Protein 7ZZI (pdb70)

InterPro domains:
  IPR001312 Hexokinase [PS51748] (27-481)
  IPR001312 Hexokinase [PTHR19443] (28-483)
  IPR019807 Hexokinase, binding site [PS00378] (178-203)
  IPR022672 Hexokinase, N-terminal [PF00349] (33-251)
  IPR022673 Hexokinase, C-terminal [PF03727] (262-482)
  IPR043129 ATPase, nucleotide binding domain [SSF53067] (27-253)
  IPR043129 ATPase, nucleotide binding domain [SSF53067] (260-483)

Radius of gyration: 32.92 Å; Cα contacts (8 Å, |Δi|>4): 1970; chains: 2; bounding box: 111×79×68 Å

Solvent-accessible surface area: 38356 Å² total; per-residue (Å²): 181,56,79,136,62,16,27,168,32,6,81,74,10,14,82,30,2,159,30,58,129,64,66,9,74,100,11,10,81,46,0,9,139,8,0,59,78,2,0,67,10,17,104,157,29,59,100,104,62,63,74,180,75,2,2,3,12,2,16,22,9,26,10,49,84,45,5,87,2,126,5,156,27,75,40,8,0,1,5,0,29,2,52,73,0,63,0,2,45,1,42,8,74,16,111,24,142,35,161,106,61,52,45,74,54,30,0,66,153,52,77,67,214,64,65,135,128,5,16,24,17,101,87,0,30,0,31,84,0,0,52,36,0,1,83,52,1,78,112,3,0,40,87,80,110,34,28,113,72,195,130,90,40,53,0,0,0,0,2,5,3,1,12,41,18,88,34,31,85,26,2,51,1,53,17,1,7,27,40,3,50,1,0,91,48,39,149,22,47,0,44,54,84,44,0,6,102,10,0,24,45,0,1,112,116,32,89,10,21,13,124,4,32,0,5,6,16,12,0,0,0,0,0,2,2,9,3,0,75,80,35,235,86,66,29,39,6,39,0,0,2,18,2,4,46,6,2,15,0,0,0,20,0,24,50,52,162,102,12,129,12,63,0,56,0,0,7,0,8,2,1,11,0,70,78,115,23,50,48,0,2,11,11,52,15,16,23,42,82,29,42,7,111,78,77,6,48,0,5,5,2,0,0,16,50,36,0,1,18,0,0,9,49,0,0,10,51,0,9,22,37,56,6,28,165,100,0,36,99,67,105,30,1,80,14,132,17,0,20,54,0,8,58,16,135,32,203,107,72,75,60,0,62,116,26,0,114,84,16,0,95,24,118,6,67,101,56,20,7,76,1,0,47,78,0,0,57,18,0,0,28,1,0,0,2,2,3,0,0,1,1,2,0,0,1,102,6,0,27,92,77,67,99,54,147,2,8,0,0,1,11,14,53,10,5,61,152,5,76,21,0,26,94,53,0,54,72,46,6,134,90,26,19,62,109,92,26,148,31,13,65,31,59,86,11,78,19,0,13,2,34,0,0,0,0,4,4,2,7,76,65,112,139,208,114,49,62,142,86,18,35,170,30,7,63,70,10,10,87,27,1,136,20,57,122,69,66,5,77,100,12,12,86,50,0,9,140,1,0,77,55,2,1,93,14,23,102,151,26,50,137,102,72,52,68,167,53,1,2,2,15,2,22,21,11,25,5,48,81,68,4,92,5,123,2,162,24,70,34,11,0,0,0,2,4,4,53,18,3,19,0,1,39,1,33,7,78,22,111,18,148,30,148,98,41,50,36,50,101,22,77,131,36,88,29,18,57,90,117,155,14,30,45,7,8,101,110,4,31,1,46,92,6,2,52,49,4,0,72,55,1,73,110,1,1,29,119,85,94,27,52,107,45,209,90,111,32,51,1,0,0,0,2,1,3,2,12,58,23,91,39,42,80,30,2,51,2,63,21,2,6,21,12,6,29,1,0,86,53,37,150,29,47,0,47,54,84,34,0,7,127,13,0,27,40,0,2,114,125,33,86,12,18,11,129,6,27,0,5,9,15,15,0,2,0,0,0,2,1,8,13,0,66,73,33,236,47,66,38,60,11,35,0,0,1,11,3,0,20,6,2,14,0,0,0,39,0,31,38,48,164,105,21,121,11,69,0,46,0,0,8,0,9,2,0,15,0,70,68,113,24,46,39,0,3,11,11,43,20,7,23,41,61,16,58,10,122,80,87,5,53,0,6,6,2,0,0,14,32,5,0,2,8,1,0,8,46,0,0,8,54,0,12,31,37,58,6,25,144,64,0,41,103,50,44,29,1,55,18,122,18,0,19,54,0,11,58,10,140,35,176,102,62,76,64,0,43,123,26,0,109,94,17,0,90,22,127,7,70,87,64,27,5,93,1,0,49,55,0,0,62,12,0,0,30,0,0,0,0,0,3,0,0,2,0,2,0,0,1,101,11,0,34,96,67,55,153,67,146,4,7,0,0,1,6,8,32,5,6,59,142,4,74,56,0,33,138,84,0,61,46,31,9,129,86,23,16,49,100,102,17,149,43,17,89,19,59,89,10,74,23,0,6,0,28,0,0,0,0,3,1,2,10,55,50,112,77,67,156,219

Foldseek 3Di:
DDDPLLVVLLVVLLVLLDDDPVNLLVLLVVLLVLVVLLLQVCLVPVQDQDPVSHLWPFAFLLAADFAPLQQFAKAWEWFCAAQKTKTKIWGRHRGLDIDIDIDIGGFQPPPDPPQPTGLLHLPNALLVVLLVSLVVVQVVCVVVVNWPDQAAGEYFYADAADWHAPHQLWTAGADDDLQGNHNNNHPHDRHGDTVQVSNQVSCVVVVTRYHYPGYGHLQVLLQRSCQNNADVPRFHAFKGWEAASFTWIKGFAPCQVVSPHSHRITGGLCLFPDPPPSDDPVLQVQLVPGPNRSGSSNRCQAHQVHLQQSLLVSLCSSVPPVFAPQSPPGPLGGSLLLLCLQPPDDDVSVSNQCSCCNRGVDNDDPNSSVSSNSSSCSRNLSNLLSVLSSVVSSVVSRVVPPDAAHEHEYEYCQQPVHVSSVVSNLVNNCVSCDPCSRRYHYDYRYCSSRNSSRSVVSVVVVD/DDADVVLVVLLCVVLVLLDQDLVNLLVLLVVLLVLVVLLLQVCLVPVQDADVVSHLWSFAFLLAADQDPLQFFAKAWEWFPALQATKTKIWTRDGHLDIDIDMDGDGLRRFDLDDPSCQQLDLPAALLVNLLVRLVVVLVVCVVVVNWVDAAAGEYFYADAADWHPPHFLWTAHADDDLNGNGNNNHPHGRHGDTVQVSNVVSCVVVVGRYHYPGYGHLQVLLQSSCQNNPDPPAAHAFKGWEAASWTWMKGFQPCCVVSPHSHRIITGPCLFPDPPDSDDVLLQVVLVPHPNRNGSSNRCQAHQSHLQQSLLVSLCSSCPPVFAPQSPPGSLGGSVLLLCLQPAPDDLRVSNQVSCCSRGVDRDDSNSSVSSNSSSCSRNLSNLLSVLSNVLSSVVSVCVPDPAAHEYEYEYCQQPVHVSSVVSNLVSNCVSCPPVSVRYDYDYRYPSSTVSSRSSVSVDVVDDPD

B-factor: mean 89.78, std 17.59, range [47.98, 149.28]

Sequence (930 aa):
PINEELSWRINKFVNQLRISYSTLEEFVDNFVYELKKGLEAHRKHPNLWIPHECSFKMLDSCIANIPTGQEKGTYYAIDFGGTNFRAVRASLDGKGKIKRDQETYSLKFTGSYSHEKGLLDKHATASQLFDHFAERIKYIMGEFNDLDNKEVKSVGFTFSFPCTSPSINCSILIDWTKGFETGRATNDPVEGRDVCKLMNDAFVRAAIPAKVCCVLNDAVGTLMSCAYQKGRGTPPCYIGIILGTGSNGCYYEPEWKKYKYAGKIINIEFGNFDKDLPTSPIDLVMDWYSANRSRQLFEKMISGAYLGEIVRRFMVNVLQSACSKKMWISDSFNSESGSVVLNDTSKNFEDSRKVAKAAWDMDFTDEQIYVLRKICEAVYNRSAALAAGTIAAIAKRIKIIEHSKFTCGVDGSLFVKNAWYCKRLQEHLKVILADKAENLIIIPADDGSGKGAAITAAVIALNIPINEELSWRINKFVNQLRISYSTLEEFVDNFVYELKKGLEAHRKHPNLWIPHECSFKMLDSCIANIPTGQEKGTYYAIDFGGTNFRAVRASLDGKGKIKRDQETYSLKFTGSYSHEKGLLDKHATASQLFDHFAERIKYIMGEFNDLDNKEVKSVGFTFSFPCTSPSINCSILIDWTKGFETGRATNDPVEGRDVCKLMNDAFVRAAIPAKVCCVLNDAVGTLMSCAYQKGRGTPPCYIGIILGTGSNGCYYEPEWKKYKYAGKIINIEFGNFDKDLPTSPIDLVMDWYSANRSRQLFEKMISGAYLGEIVRRFMVNVLQSACSKKMWISDSFNSESGSVVLNDTSKNFEDSRKVAKAAWDMDFTDEQIYVLRKICEAVYNRSAALAAGTIAAIAKRIKIIEHSKFTCGVDGSLFVKNAWYCKRLQEHLKVILADKAENLIIIPADDGSGKGAAITAAVIALNADI

Structure (mmCIF, N/CA/C/O backbone):
data_7ZZI
#
_entry.id   7ZZI
#
_cell.length_a   125.240
_cell.length_b   125.240
_cell.length_c   120.930
_cell.angle_alpha   90.000
_cell.angle_beta   90.000
_cell.angle_gamma   120.000
#
_symmetry.space_group_name_H-M   'P 31 2 1'
#
loop_
_entity.id
_entity.type
_entity.pdbx_description
1 polymer Phosphotransferase
2 non-polymer alpha-D-glucopyranose
3 non-polymer 'CITRIC ACID'
4 non-polymer 1,2-ETHANEDIOL
5 non-polymer 'TRIETHYLENE GLYCOL'
6 water water
#
loop_
_atom_site.group_PDB
_atom_site.id
_atom_site.type_symbol
_atom_site.label_atom_id
_atom_site.label_alt_id
_atom_site.label_comp_id
_atom_site.label_asym_id
_atom_site.label_entity_id
_atom_site.label_seq_id
_atom_site.pdbx_PDB_ins_code
_atom_site.Cartn_x
_atom_site.Cartn_y
_atom_site.Cartn_z
_atom_site.occupancy
_atom_site.B_iso_or_equiv
_atom_site.auth_seq_id
_atom_site.auth_comp_id
_atom_site.auth_asym_id
_atom_site.auth_atom_id
_atom_site.pdbx_PDB_model_num
ATOM 1 N N . PRO A 1 24 ? 74.57732 -11.23514 -8.83574 1.000 116.90271 24 PRO A N 1
ATOM 2 C CA . PRO A 1 24 ? 75.98361 -10.85075 -8.64641 1.000 126.27301 24 PRO A CA 1
ATOM 3 C C . PRO A 1 24 ? 76.14153 -9.32722 -8.54780 1.000 124.93767 24 PRO A C 1
ATOM 4 O O . PRO A 1 24 ? 75.65256 -8.58734 -9.41181 1.000 120.54567 24 PRO A O 1
ATOM 8 N N . ILE A 1 25 ? 76.85149 -8.88990 -7.49866 1.000 122.74141 25 ILE A N 1
ATOM 9 C CA . ILE A 1 25 ? 76.69475 -7.55244 -6.93462 1.000 115.03488 25 ILE A CA 1
ATOM 10 C C . ILE A 1 25 ? 78.02381 -6.86825 -6.62870 1.000 109.80744 25 ILE A C 1
ATOM 11 O O . ILE A 1 25 ? 79.03017 -7.51619 -6.32659 1.000 107.79389 25 ILE A O 1
ATOM 16 N N . ASN A 1 26 ? 78.00379 -5.53525 -6.71326 1.000 109.77444 26 ASN A N 1
ATOM 17 C CA . ASN A 1 26 ? 79.14939 -4.69854 -6.37136 1.000 112.85899 26 ASN A CA 1
ATOM 18 C C . ASN A 1 26 ? 79.69733 -5.05495 -4.99524 1.000 111.89569 26 ASN A C 1
ATOM 19 O O . ASN A 1 26 ? 78.94432 -5.37101 -4.06848 1.000 108.16479 26 ASN A O 1
ATOM 24 N N . GLU A 1 27 ? 81.03000 -5.00248 -4.87591 1.000 106.29633 27 GLU A N 1
ATOM 25 C CA . GLU A 1 27 ? 81.67794 -5.40106 -3.63141 1.000 112.13651 27 GLU A CA 1
ATOM 26 C C . GLU A 1 27 ? 81.43490 -4.41262 -2.48792 1.000 116.27265 27 GLU A C 1
ATOM 27 O O . GLU A 1 27 ? 81.27231 -4.83377 -1.33392 1.000 113.32072 27 GLU A O 1
ATOM 33 N N . GLU A 1 28 ? 81.42966 -3.10226 -2.76568 1.000 116.24285 28 GLU A N 1
ATOM 34 C CA . GLU A 1 28 ? 81.15022 -2.13868 -1.70082 1.000 109.78930 28 GLU A CA 1
ATOM 35 C C . GLU A 1 28 ? 79.74508 -2.32766 -1.14571 1.000 107.57340 28 GLU A C 1
ATOM 36 O O . GLU A 1 28 ? 79.50176 -2.08003 0.04008 1.000 102.69967 28 GLU A O 1
ATOM 42 N N . LEU A 1 29 ? 78.81028 -2.76890 -1.98402 1.000 108.79932 29 LEU A N 1
ATOM 43 C CA . LEU A 1 29 ? 77.48270 -3.11642 -1.49252 1.000 108.04682 29 LEU A CA 1
ATOM 44 C C . LEU A 1 29 ? 77.52337 -4.34409 -0.58907 1.000 106.12404 29 LEU A C 1
ATOM 45 O O . LEU A 1 29 ? 76.94183 -4.34356 0.50073 1.000 105.36485 29 LEU A O 1
ATOM 50 N N . SER A 1 30 ? 78.22084 -5.39734 -1.01894 1.000 108.39709 30 SER A N 1
ATOM 51 C CA . SER A 1 30 ? 78.21061 -6.64528 -0.26397 1.000 101.60870 30 SER A CA 1
ATOM 52 C C . SER A 1 30 ? 78.79548 -6.45551 1.12164 1.000 99.80033 30 SER A C 1
ATOM 53 O O . SER A 1 30 ? 78.33492 -7.07463 2.08606 1.000 100.51187 30 SER A O 1
ATOM 56 N N . TRP A 1 31 ? 79.80817 -5.59779 1.23920 1.000 103.09204 31 TRP A N 1
ATOM 57 C CA . TRP A 1 31 ? 80.39873 -5.31706 2.54272 1.000 103.18560 31 TRP A CA 1
ATOM 58 C C . TRP A 1 31 ? 79.35934 -4.69753 3.47068 1.000 101.33421 31 TRP A C 1
ATOM 59 O O . TRP A 1 31 ? 79.32053 -4.99251 4.67325 1.000 98.25250 31 TRP A O 1
ATOM 70 N N . ARG A 1 32 ? 78.51948 -3.82070 2.92813 1.000 95.56175 32 ARG A N 1
ATOM 71 C CA . ARG A 1 32 ? 77.41730 -3.28520 3.70444 1.000 89.89551 32 ARG A CA 1
ATOM 72 C C . ARG A 1 32 ? 76.43762 -4.39058 4.07683 1.000 96.02858 32 ARG A C 1
ATOM 73 O O . ARG A 1 32 ? 75.99462 -4.47313 5.23097 1.000 94.31425 32 ARG A O 1
ATOM 81 N N . ILE A 1 33 ? 76.11039 -5.27342 3.12426 1.000 99.62792 33 ILE A N 1
ATOM 82 C CA . ILE A 1 33 ? 75.15737 -6.34737 3.41088 1.000 95.32480 33 ILE A CA 1
ATOM 83 C C . ILE A 1 33 ? 75.67200 -7.21183 4.54834 1.000 91.29251 33 ILE A C 1
ATOM 84 O O . ILE A 1 33 ? 74.95635 -7.47609 5.51869 1.000 94.88996 33 ILE A O 1
ATOM 89 N N . ASN A 1 34 ? 76.94357 -7.60284 4.48031 1.000 87.12899 34 ASN A N 1
ATOM 90 C CA . ASN A 1 34 ? 77.50985 -8.46824 5.51044 1.000 91.42443 34 ASN A CA 1
ATOM 91 C C . ASN A 1 34 ? 77.50492 -7.77834 6.86606 1.000 93.43442 34 ASN A C 1
ATOM 92 O O . ASN A 1 34 ? 77.19152 -8.40071 7.88700 1.000 83.85782 34 ASN A O 1
ATOM 97 N N . LYS A 1 35 ? 77.82908 -6.48117 6.88895 1.000 91.01403 35 LYS A N 1
ATOM 98 C CA . LYS A 1 35 ? 77.88071 -5.74883 8.14819 1.000 84.32345 35 LYS A CA 1
ATOM 99 C C . LYS A 1 35 ? 76.51568 -5.66912 8.81657 1.000 88.34898 35 LYS A C 1
ATOM 100 O O . LYS A 1 35 ? 76.39438 -5.93048 10.02324 1.000 88.31284 35 LYS A O 1
ATOM 106 N N . PHE A 1 36 ? 75.47710 -5.26783 8.06043 1.000 85.95564 36 PHE A N 1
ATOM 107 C CA . PHE A 1 36 ? 74.18546 -5.00302 8.69629 1.000 80.06520 36 PHE A CA 1
ATOM 108 C C . PHE A 1 36 ? 73.40292 -6.27181 9.01706 1.000 81.49903 36 PHE A C 1
ATOM 109 O O . PHE A 1 36 ? 72.74748 -6.33628 10.06518 1.000 79.51262 36 PHE A O 1
ATOM 117 N N . VAL A 1 37 ? 73.46559 -7.29680 8.16444 1.000 79.17495 37 VAL A N 1
ATOM 118 C CA . VAL A 1 37 ? 72.84215 -8.55881 8.55143 1.000 81.15536 37 VAL A CA 1
ATOM 119 C C . VAL A 1 37 ? 73.47301 -9.06408 9.84334 1.000 81.68129 37 VAL A C 1
ATOM 120 O O . VAL A 1 37 ? 72.78804 -9.60981 10.71559 1.000 82.00133 37 VAL A O 1
ATOM 124 N N . ASN A 1 38 ? 74.77787 -8.84773 10.01302 1.000 80.14417 38 ASN A N 1
ATOM 125 C CA . ASN A 1 38 ? 75.42432 -9.34328 11.21866 1.000 82.76950 38 ASN A CA 1
ATOM 126 C C . ASN A 1 38 ? 74.87625 -8.70093 12.48030 1.000 80.14055 38 ASN A C 1
ATOM 127 O O . ASN A 1 38 ? 74.98704 -9.29933 13.55300 1.000 81.99040 38 ASN A O 1
ATOM 132 N N . GLN A 1 39 ? 74.30494 -7.50093 12.39416 1.000 71.04475 39 GLN A N 1
ATOM 133 C CA . GLN A 1 39 ? 73.65935 -6.96794 13.57968 1.000 68.39785 39 GLN A CA 1
ATOM 134 C C . GLN A 1 39 ? 72.38587 -7.73089 13.89955 1.000 71.01982 39 GLN A C 1
ATOM 135 O O . GLN A 1 39 ? 71.86667 -7.61231 15.01403 1.000 77.36365 39 GLN A O 1
ATOM 141 N N . LEU A 1 40 ? 71.87267 -8.51484 12.95074 1.000 70.84090 40 LEU A N 1
ATOM 142 C CA . LEU A 1 40 ? 70.60739 -9.20862 13.11518 1.000 59.35520 40 LEU A CA 1
ATOM 143 C C . LEU A 1 40 ? 70.74223 -10.71444 13.31532 1.000 70.07645 40 LEU A C 1
ATOM 144 O O . LEU A 1 40 ? 69.71759 -11.38336 13.49163 1.000 75.68816 40 LEU A O 1
ATOM 149 N N . ARG A 1 41 ? 71.96196 -11.26511 13.33229 1.000 74.55887 41 ARG A N 1
ATOM 150 C CA . ARG A 1 41 ? 72.14851 -12.70001 13.54852 1.000 75.74864 41 ARG A CA 1
ATOM 151 C C . ARG A 1 41 ? 71.87004 -13.08666 14.99791 1.000 72.43490 41 ARG A C 1
ATOM 152 O O . ARG A 1 41 ? 72.10538 -12.31433 15.92301 1.000 83.19038 41 ARG A O 1
ATOM 160 N N . ILE A 1 42 ? 71.33988 -14.29009 15.18892 1.000 74.02888 42 ILE A N 1
ATOM 161 C CA . ILE A 1 42 ? 71.08964 -14.86076 16.51227 1.000 74.17066 42 ILE A CA 1
ATOM 162 C C . ILE A 1 42 ? 71.66529 -16.27165 16.52160 1.000 75.30676 42 ILE A C 1
ATOM 163 O O . ILE A 1 42 ? 71.08997 -17.18923 15.91988 1.000 76.38155 42 ILE A O 1
ATOM 168 N N . SER A 1 43 ? 72.81057 -16.44733 17.17191 1.000 77.46482 43 SER A N 1
ATOM 169 C CA . SER A 1 43 ? 73.40678 -17.76796 17.27396 1.000 76.92051 43 SER A CA 1
ATOM 170 C C . SER A 1 43 ? 72.60327 -18.63306 18.23528 1.000 86.34428 43 SER A C 1
ATOM 171 O O . SER A 1 43 ? 71.83745 -18.14044 19.07393 1.000 84.07990 43 SER A O 1
ATOM 174 N N . TYR A 1 44 ? 72.73906 -19.94676 18.06255 1.000 88.07668 44 TYR A N 1
ATOM 175 C CA . TYR A 1 44 ? 72.02389 -20.87910 18.92811 1.000 91.88247 44 TYR A CA 1
ATOM 176 C C . TYR A 1 44 ? 72.43170 -20.73206 20.39613 1.000 93.65891 44 TYR A C 1
ATOM 177 O O . TYR A 1 44 ? 71.59649 -20.89112 21.29529 1.000 94.69517 44 TYR A O 1
ATOM 186 N N . SER A 1 45 ? 73.69858 -20.41736 20.67102 1.000 90.06575 45 SER A N 1
ATOM 187 C CA . SER A 1 45 ? 74.09112 -20.25779 22.06788 1.000 88.51012 45 SER A CA 1
ATOM 188 C C . SER A 1 45 ? 73.37342 -19.07190 22.70781 1.000 87.67129 45 SER A C 1
ATOM 189 O O . SER A 1 45 ? 72.79824 -19.20861 23.79111 1.000 92.53758 45 SER A O 1
ATOM 192 N N . THR A 1 46 ? 73.35962 -17.90674 22.04076 1.000 86.81189 46 THR A N 1
ATOM 193 C CA . THR A 1 46 ? 72.71906 -16.72960 22.63962 1.000 91.33417 46 THR A CA 1
ATOM 194 C C . THR A 1 46 ? 71.22092 -16.96052 22.81127 1.000 86.13606 46 THR A C 1
ATOM 195 O O . THR A 1 46 ? 70.62205 -16.50576 23.79395 1.000 84.56080 46 THR A O 1
ATOM 199 N N . LEU A 1 47 ? 70.59337 -17.62895 21.83825 1.000 81.84466 47 LEU A N 1
ATOM 200 C CA . LEU A 1 47 ? 69.17428 -17.93463 21.94361 1.000 79.19470 47 LEU A CA 1
ATOM 201 C C . LEU A 1 47 ? 68.89446 -18.81345 23.14744 1.000 84.16939 47 LEU A C 1
ATOM 202 O O . LEU A 1 47 ? 67.85881 -18.66274 23.80444 1.000 81.87580 47 LEU A O 1
ATOM 207 N N . GLU A 1 48 ? 69.82642 -19.71045 23.46973 1.000 87.19762 48 GLU A N 1
ATOM 208 C CA . GLU A 1 48 ? 69.71058 -20.51349 24.67843 1.000 87.41666 48 GLU A CA 1
ATOM 209 C C . GLU A 1 48 ? 69.75685 -19.63453 25.92545 1.000 86.40321 48 GLU A C 1
ATOM 210 O O . GLU A 1 48 ? 68.93810 -19.78751 26.84414 1.000 81.99007 48 GLU A O 1
ATOM 216 N N . GLU A 1 49 ? 70.70842 -18.69456 25.96817 1.000 81.86016 49 GLU A N 1
ATOM 217 C CA . GLU A 1 49 ? 70.78429 -17.78006 27.09850 1.000 80.38140 49 GLU A CA 1
ATOM 218 C C . GLU A 1 49 ? 69.49157 -17.01561 27.23892 1.000 80.18409 49 GLU A C 1
ATOM 219 O O . GLU A 1 49 ? 68.98204 -16.85138 28.35298 1.000 79.52393 49 GLU A O 1
ATOM 225 N N . PHE A 1 50 ? 68.90978 -16.61165 26.10432 1.000 78.57292 50 PHE A N 1
ATOM 226 C CA . PHE A 1 50 ? 67.59574 -15.97929 26.10733 1.000 77.13375 50 PHE A CA 1
ATOM 227 C C . PHE A 1 50 ? 66.56023 -16.86434 26.78222 1.000 77.63539 50 PHE A C 1
ATOM 228 O O . PHE A 1 50 ? 65.85786 -16.42440 27.70008 1.000 71.19396 50 PHE A O 1
ATOM 236 N N . VAL A 1 51 ? 66.47493 -18.13100 26.36327 1.000 78.15408 51 VAL A N 1
ATOM 237 C CA . VAL A 1 51 ? 65.50040 -19.02762 26.97219 1.000 78.49784 51 VAL A CA 1
ATOM 238 C C . VAL A 1 51 ? 65.74666 -19.11454 28.46950 1.000 79.13692 51 VAL A C 1
ATOM 239 O O . VAL A 1 51 ? 64.80764 -19.06598 29.27838 1.000 72.79627 51 VAL A O 1
ATOM 243 N N . ASP A 1 52 ? 67.02340 -19.18830 28.85816 1.000 78.26205 52 ASP A N 1
ATOM 244 C CA . ASP A 1 52 ? 67.37817 -19.21703 30.26927 1.000 77.72199 52 ASP A CA 1
ATOM 245 C C . ASP A 1 52 ? 66.96495 -17.92427 30.96228 1.000 80.82796 52 ASP A C 1
ATOM 246 O O . ASP A 1 52 ? 66.24141 -17.94980 31.96985 1.000 80.71915 52 ASP A O 1
ATOM 251 N N . ASN A 1 53 ? 67.37905 -16.77746 30.41159 1.000 70.93826 53 ASN A N 1
ATOM 252 C CA . ASN A 1 53 ? 67.00952 -15.50887 31.02572 1.000 72.03496 53 ASN A CA 1
ATOM 253 C C . ASN A 1 53 ? 65.49535 -15.36398 31.09941 1.000 77.23708 53 ASN A C 1
ATOM 254 O O . ASN A 1 53 ? 64.96030 -14.83266 32.07738 1.000 81.02155 53 ASN A O 1
ATOM 259 N N . PHE A 1 54 ? 64.78933 -15.81324 30.06413 1.000 72.96644 54 PHE A N 1
ATOM 260 C CA . PHE A 1 54 ? 63.33713 -15.73022 30.06867 1.000 69.84955 54 PHE A CA 1
ATOM 261 C C . PHE A 1 54 ? 62.75676 -16.53760 31.21799 1.000 74.02109 54 PHE A C 1
ATOM 262 O O . PHE A 1 54 ? 61.94020 -16.03538 31.99943 1.000 70.39807 54 PHE A O 1
ATOM 270 N N . VAL A 1 55 ? 63.18265 -17.79754 31.34211 1.000 77.40264 55 VAL A N 1
ATOM 271 C CA . VAL A 1 55 ? 62.62674 -18.66858 32.37205 1.000 75.96831 55 VAL A CA 1
ATOM 272 C C . VAL A 1 55 ? 62.90478 -18.10445 33.75230 1.000 72.98855 55 VAL A C 1
ATOM 273 O O . VAL A 1 55 ? 62.04238 -18.13989 34.63838 1.000 69.62030 55 VAL A O 1
ATOM 277 N N . TYR A 1 56 ? 64.11241 -17.57597 33.95209 1.000 73.53613 56 TYR A N 1
ATOM 278 C CA . TYR A 1 56 ? 64.45009 -16.94078 35.21623 1.000 72.88591 56 TYR A CA 1
ATOM 279 C C . TYR A 1 56 ? 63.50858 -15.78258 35.52086 1.000 73.47468 56 TYR A C 1
ATOM 280 O O . TYR A 1 56 ? 62.97424 -15.66328 36.62988 1.000 70.09891 56 TYR A O 1
ATOM 289 N N . GLU A 1 57 ? 63.27916 -14.93287 34.52349 1.000 77.83573 57 GLU A N 1
ATOM 290 C CA . GLU A 1 57 ? 62.40008 -13.78656 34.67054 1.000 69.47561 57 GLU A CA 1
ATOM 291 C C . GLU A 1 57 ? 60.98331 -14.21774 35.02011 1.000 68.81187 57 GLU A C 1
ATOM 292 O O . GLU A 1 57 ? 60.24249 -13.45794 35.65290 1.000 71.67004 57 GLU A O 1
ATOM 298 N N . LEU A 1 58 ? 60.58172 -15.41627 34.59408 1.000 69.55614 58 LEU A N 1
ATOM 299 C CA . LEU A 1 58 ? 59.25353 -15.93604 34.91108 1.000 69.49251 58 LEU A CA 1
ATOM 300 C C . LEU A 1 58 ? 59.06387 -16.19864 36.41225 1.000 72.33194 58 LEU A C 1
ATOM 301 O O . LEU A 1 58 ? 58.07064 -15.75142 37.00654 1.000 65.64780 58 LEU A O 1
ATOM 306 N N . LYS A 1 59 ? 60.01135 -16.91853 37.04644 1.000 71.76149 59 LYS A N 1
ATOM 307 C CA . LYS A 1 59 ? 59.91370 -17.17382 38.48452 1.000 73.64145 59 LYS A CA 1
ATOM 308 C C . LYS A 1 59 ? 59.93560 -15.86620 39.26694 1.000 75.93618 59 LYS A C 1
ATOM 309 O O . LYS A 1 59 ? 59.13129 -15.66556 40.19140 1.000 76.65920 59 LYS A O 1
ATOM 315 N N . LYS A 1 60 ? 60.82803 -14.95221 38.88845 1.000 66.94152 60 LYS A N 1
ATOM 316 C CA . LYS A 1 60 ? 60.86697 -13.65854 39.54465 1.000 68.56577 60 LYS A CA 1
ATOM 317 C C . LYS A 1 60 ? 59.52209 -12.95964 39.45276 1.000 68.89671 60 LYS A C 1
ATOM 318 O O . LYS A 1 60 ? 59.11741 -12.25771 40.38463 1.000 73.59964 60 LYS A O 1
ATOM 324 N N . GLY A 1 61 ? 58.81533 -13.13605 38.34030 1.000 70.63918 61 GLY A N 1
ATOM 325 C CA . GLY A 1 61 ? 57.47581 -12.58026 38.23124 1.000 74.35586 61 GLY A CA 1
ATOM 326 C C . GLY A 1 61 ? 56.47919 -13.23165 39.17135 1.000 73.84117 61 GLY A C 1
ATOM 327 O O . GLY A 1 61 ? 55.63155 -12.54448 39.75999 1.000 71.40977 61 GLY A O 1
ATOM 328 N N . LEU A 1 62 ? 56.54547 -14.56882 39.29360 1.000 72.03146 62 LEU A N 1
ATOM 329 C CA . LEU A 1 62 ? 55.66917 -15.30852 40.20092 1.000 70.21474 62 LEU A CA 1
ATOM 330 C C . LEU A 1 62 ? 55.90809 -14.90024 41.64613 1.000 73.88552 62 LEU A C 1
ATOM 331 O O . LEU A 1 62 ? 54.96415 -14.58068 42.37863 1.000 75.66953 62 LEU A O 1
ATOM 336 N N . GLU A 1 63 ? 57.17608 -14.87305 42.06577 1.000 72.91635 63 GLU A N 1
ATOM 337 C CA . GLU A 1 63 ? 57.49441 -14.44177 43.42084 1.000 69.56672 63 GLU A CA 1
ATOM 338 C C . GLU A 1 63 ? 57.10605 -12.98553 43.64614 1.000 70.84058 63 GLU A C 1
ATOM 339 O O . GLU A 1 63 ? 56.54086 -12.64581 44.68841 1.000 72.70464 63 GLU A O 1
ATOM 345 N N . ALA A 1 64 ? 57.36467 -12.11282 42.66556 1.000 77.13138 64 ALA A N 1
ATOM 346 C CA . ALA A 1 64 ? 56.92949 -10.72208 42.78631 1.000 68.13951 64 ALA A CA 1
ATOM 347 C C . ALA A 1 64 ? 55.42445 -10.64316 42.94610 1.000 69.07280 64 ALA A C 1
ATOM 348 O O . ALA A 1 64 ? 54.92695 -9.86235 43.75686 1.000 71.76855 64 ALA A O 1
ATOM 350 N N . HIS A 1 65 ? 54.68269 -11.46722 42.20202 1.000 72.73730 65 HIS A N 1
ATOM 351 C CA . HIS A 1 65 ? 53.22804 -11.44785 42.30758 1.000 77.03008 65 HIS A CA 1
ATOM 352 C C . HIS A 1 65 ? 52.75666 -11.91012 43.68168 1.000 78.04287 65 HIS A C 1
ATOM 353 O O . HIS A 1 65 ? 51.73825 -11.42509 44.18845 1.000 80.17972 65 HIS A O 1
ATOM 360 N N . ARG A 1 66 ? 53.45227 -12.87477 44.27820 1.000 74.10314 66 ARG A N 1
ATOM 361 C CA . ARG A 1 66 ? 53.06284 -13.36186 45.59604 1.000 75.55978 66 ARG A CA 1
ATOM 362 C C . ARG A 1 66 ? 53.13472 -12.24980 46.64845 1.000 78.88583 66 ARG A C 1
ATOM 363 O O . ARG A 1 66 ? 52.27380 -12.16783 47.53543 1.000 77.83176 66 ARG A O 1
ATOM 371 N N . LYS A 1 67 ? 54.12723 -11.35288 46.53282 1.000 75.63133 67 LYS A N 1
ATOM 372 C CA . LYS A 1 67 ? 54.32744 -10.28225 47.51110 1.000 70.84530 67 LYS A CA 1
ATOM 373 C C . LYS A 1 67 ? 53.29076 -9.16903 47.38767 1.000 77.55232 67 LYS A C 1
ATOM 374 O O . LYS A 1 67 ? 52.74365 -8.70781 48.39655 1.000 82.39913 67 LYS A O 1
ATOM 380 N N . HIS A 1 68 ? 53.00721 -8.72044 46.16589 1.000 76.61743 68 HIS A N 1
ATOM 381 C CA . HIS A 1 68 ? 52.08995 -7.60303 45.92927 1.000 76.27143 68 HIS A CA 1
ATOM 382 C C . HIS A 1 68 ? 51.23431 -7.91821 44.72187 1.000 76.70097 68 HIS A C 1
ATOM 383 O O . HIS A 1 68 ? 51.41749 -7.33090 43.65088 1.000 78.27067 68 HIS A O 1
ATOM 390 N N . PRO A 1 69 ? 50.25150 -8.81556 44.87108 1.000 78.45190 69 PRO A N 1
ATOM 391 C CA . PRO A 1 69 ? 49.48497 -9.27273 43.69854 1.000 75.66982 69 PRO A CA 1
ATOM 392 C C . PRO A 1 69 ? 48.77555 -8.16092 42.95084 1.000 75.41933 69 PRO A C 1
ATOM 393 O O . PRO A 1 69 ? 48.54946 -8.30483 41.74644 1.000 80.94840 69 PRO A O 1
ATOM 397 N N . ASN A 1 70 ? 48.41365 -7.06157 43.61620 1.000 74.19891 70 ASN A N 1
ATOM 398 C CA . ASN A 1 70 ? 47.67611 -5.96962 42.98224 1.000 77.30161 70 ASN A CA 1
ATOM 399 C C . ASN A 1 70 ? 48.56601 -4.95705 42.26122 1.000 75.13677 70 ASN A C 1
ATOM 400 O O . ASN A 1 70 ? 48.02797 -4.06052 41.60445 1.000 77.00772 70 ASN A O 1
ATOM 405 N N . LEU A 1 71 ? 49.89435 -5.01989 42.42310 1.000 74.81057 71 LEU A N 1
ATOM 406 C CA . LEU A 1 71 ? 50.81591 -4.00292 41.91400 1.000 70.49550 71 LEU A CA 1
ATOM 407 C C . LEU A 1 71 ? 51.89765 -4.62541 41.03308 1.000 71.12930 71 LEU A C 1
ATOM 408 O O . LEU A 1 71 ? 52.47177 -5.66697 41.37573 1.000 71.93770 71 LEU A O 1
ATOM 413 N N . TRP A 1 72 ? 52.21473 -3.95209 39.92336 1.000 67.88309 72 TRP A N 1
ATOM 414 C CA . TRP A 1 72 ? 53.35322 -4.30999 39.08573 1.000 68.12703 72 TRP A CA 1
ATOM 415 C C . TRP A 1 72 ? 54.52902 -3.45235 39.53007 1.000 71.64024 72 TRP A C 1
ATOM 416 O O . TRP A 1 72 ? 54.54681 -2.24430 39.29998 1.000 73.46666 72 TRP A O 1
ATOM 427 N N . ILE A 1 73 ? 55.53331 -4.07445 40.12194 1.000 75.27143 73 ILE A N 1
ATOM 428 C CA . ILE A 1 73 ? 56.72594 -3.32617 40.48441 1.000 71.35362 73 ILE A CA 1
ATOM 429 C C . ILE A 1 73 ? 57.76262 -3.64230 39.42468 1.000 66.43912 73 ILE A C 1
ATOM 430 O O . ILE A 1 73 ? 58.37433 -4.71373 39.46415 1.000 68.46096 73 ILE A O 1
ATOM 435 N N . PRO A 1 74 ? 57.95431 -2.75011 38.44803 1.000 72.38712 74 PRO A N 1
ATOM 436 C CA . PRO A 1 74 ? 58.72854 -3.12679 37.25814 1.000 69.55914 74 PRO A CA 1
ATOM 437 C C . PRO A 1 74 ? 60.19126 -3.42556 37.54571 1.000 68.46833 74 PRO A C 1
ATOM 438 O O . PRO A 1 74 ? 60.72552 -4.36268 36.92858 1.000 64.10016 74 PRO A O 1
ATOM 442 N N . HIS A 1 75 ? 60.82450 -2.73565 38.51788 1.000 67.11028 75 HIS A N 1
ATOM 443 C CA . HIS A 1 75 ? 62.21771 -3.04746 38.85564 1.000 71.93623 75 HIS A CA 1
ATOM 444 C C . HIS A 1 75 ? 62.37507 -4.47786 39.36446 1.000 75.62272 75 HIS A C 1
ATOM 445 O O . HIS A 1 75 ? 63.48183 -5.03069 39.30376 1.000 73.85130 75 HIS A O 1
ATOM 452 N N . GLU A 1 76 ? 61.29809 -5.08474 39.87190 1.000 68.82110 76 GLU A N 1
ATOM 453 C CA . GLU A 1 76 ? 61.35522 -6.47758 40.28383 1.000 63.97955 76 GLU A CA 1
ATOM 454 C C . GLU A 1 76 ? 61.15528 -7.41095 39.10927 1.000 62.89900 76 GLU A C 1
ATOM 455 O O . GLU A 1 76 ? 61.74260 -8.49085 39.08224 1.000 72.12532 76 GLU A O 1
ATOM 461 N N . CYS A 1 77 ? 60.39386 -7.00674 38.10219 1.000 69.10010 77 CYS A N 1
ATOM 462 C CA . CYS A 1 77 ? 60.19422 -7.91516 36.98138 1.000 69.68182 77 CYS A CA 1
ATOM 463 C C . CYS A 1 77 ? 59.60958 -7.19199 35.77065 1.000 66.07837 77 CYS A C 1
ATOM 464 O O . CYS A 1 77 ? 58.68245 -6.38550 35.89880 1.000 62.28445 77 CYS A O 1
ATOM 467 N N . SER A 1 78 ? 60.19331 -7.43858 34.59517 1.000 66.64499 78 SER A N 1
ATOM 468 C CA . SER A 1 78 ? 59.69039 -6.82886 33.36749 1.000 71.74781 78 SER A CA 1
ATOM 469 C C . SER A 1 78 ? 58.32447 -7.38807 32.96173 1.000 71.50743 78 SER A C 1
ATOM 470 O O . SER A 1 78 ? 57.55553 -6.70647 32.26058 1.000 66.58140 78 SER A O 1
ATOM 473 N N . PHE A 1 79 ? 58.03209 -8.63237 33.35114 1.000 66.22510 79 PHE A N 1
ATOM 474 C CA . PHE A 1 79 ? 56.74735 -9.25590 33.06065 1.000 72.67670 79 PHE A CA 1
ATOM 475 C C . PHE A 1 79 ? 55.70514 -8.80224 34.06695 1.000 75.58262 79 PHE A C 1
ATOM 476 O O . PHE A 1 79 ? 55.99485 -8.67964 35.25946 1.000 74.58371 79 PHE A O 1
ATOM 484 N N . LYS A 1 80 ? 54.50228 -8.49237 33.57804 1.000 72.35736 80 LYS A N 1
ATOM 485 C CA . LYS A 1 80 ? 53.46268 -8.06989 34.49959 1.000 67.14461 80 LYS A CA 1
ATOM 486 C C . LYS A 1 80 ? 52.75610 -9.24660 35.15720 1.000 76.01362 80 LYS A C 1
ATOM 487 O O . LYS A 1 80 ? 52.15984 -9.06576 36.22478 1.000 81.70559 80 LYS A O 1
ATOM 493 N N . MET A 1 81 ? 52.81497 -10.44005 34.56141 1.000 78.41904 81 MET A N 1
ATOM 494 C CA . MET A 1 81 ? 52.32957 -11.68017 35.18946 1.000 76.00649 81 MET A CA 1
ATOM 495 C C . MET A 1 81 ? 50.94578 -11.48393 35.80546 1.000 75.04268 81 MET A C 1
ATOM 496 O O . MET A 1 81 ? 50.74575 -11.62960 37.01176 1.000 75.64825 81 MET A O 1
ATOM 501 N N . LEU A 1 82 ? 49.99625 -11.12818 34.94100 1.000 77.97428 82 LEU A N 1
ATOM 502 C CA . LEU A 1 82 ? 48.67942 -10.65632 35.34792 1.000 77.54399 82 LEU A CA 1
ATOM 503 C C . LEU A 1 82 ? 47.68192 -11.80592 35.44196 1.000 76.20172 82 LEU A C 1
ATOM 504 O O . LEU A 1 82 ? 47.62531 -12.66788 34.55764 1.000 78.36153 82 LEU A O 1
ATOM 509 N N . ASP A 1 83 ? 46.84351 -11.76536 36.47740 1.000 73.57461 83 ASP A N 1
ATOM 510 C CA . ASP A 1 83 ? 45.83812 -12.79473 36.70028 1.000 71.49975 83 ASP A CA 1
ATOM 511 C C . ASP A 1 83 ? 44.67634 -12.62343 35.72860 1.000 74.91909 83 ASP A C 1
ATOM 512 O O . ASP A 1 83 ? 44.12671 -11.52550 35.60085 1.000 79.96205 83 ASP A O 1
ATOM 517 N N . SER A 1 84 ? 44.28697 -13.70936 35.05505 1.000 70.72102 84 SER A N 1
ATOM 518 C CA . SER A 1 84 ? 43.13656 -13.66742 34.15680 1.000 70.34364 84 SER A CA 1
ATOM 519 C C . SER A 1 84 ? 41.80135 -13.88717 34.85404 1.000 75.45729 84 SER A C 1
ATOM 520 O O . SER A 1 84 ? 40.75849 -13.69766 34.22567 1.000 78.42777 84 SER A O 1
ATOM 523 N N . CYS A 1 85 ? 41.81166 -14.30985 36.11605 1.000 80.25076 85 CYS A N 1
ATOM 524 C CA . CYS A 1 85 ? 40.62755 -14.69794 36.88686 1.000 81.42561 85 CYS A CA 1
ATOM 525 C C . CYS A 1 85 ? 39.88548 -15.88398 36.27665 1.000 84.82647 85 CYS A C 1
ATOM 526 O O . CYS A 1 85 ? 38.75288 -16.17133 36.67861 1.000 89.72472 85 CYS A O 1
ATOM 529 N N . ILE A 1 86 ? 40.50174 -16.60422 35.34186 1.000 77.52203 86 ILE A N 1
ATOM 530 C CA . ILE A 1 86 ? 39.87801 -17.75903 34.70718 1.000 84.11314 86 ILE A CA 1
ATOM 531 C C . ILE A 1 86 ? 40.35040 -19.03170 35.40013 1.000 86.14075 86 ILE A C 1
ATOM 532 O O . ILE A 1 86 ? 41.54286 -19.36034 35.37321 1.000 85.26513 86 ILE A O 1
ATOM 537 N N . ALA A 1 87 ? 39.41017 -19.75341 36.02132 1.000 95.40709 87 ALA A N 1
ATOM 538 C CA . ALA A 1 87 ? 39.68952 -21.03359 36.66047 1.000 92.88559 87 ALA A CA 1
ATOM 539 C C . ALA A 1 87 ? 38.93150 -22.19045 36.02848 1.000 96.05085 87 ALA A C 1
ATOM 540 O O . ALA A 1 87 ? 39.30558 -23.34853 36.25151 1.000 100.05758 87 ALA A O 1
ATOM 542 N N . ASN A 1 88 ? 37.94442 -21.91282 35.18340 1.000 95.42913 88 ASN A N 1
ATOM 543 C CA . ASN A 1 88 ? 37.11314 -22.93536 34.56581 1.000 93.76283 88 ASN A CA 1
ATOM 544 C C . ASN A 1 88 ? 37.48046 -22.95718 33.08723 1.000 98.75501 88 ASN A C 1
ATOM 545 O O . ASN A 1 88 ? 36.98844 -22.14285 32.30206 1.000 100.83037 88 ASN A O 1
ATOM 550 N N . ILE A 1 89 ? 38.35380 -23.88628 32.71576 1.000 96.85663 89 ILE A N 1
ATOM 551 C CA . ILE A 1 89 ? 38.74478 -24.11153 31.32530 1.000 99.99264 89 ILE A CA 1
ATOM 552 C C . ILE A 1 89 ? 37.53784 -24.62288 30.53632 1.000 102.74526 89 ILE A C 1
ATOM 553 O O . ILE A 1 89 ? 36.64601 -25.24660 31.12770 1.000 100.82278 89 ILE A O 1
ATOM 558 N N . PRO A 1 90 ? 37.40959 -24.32830 29.23810 1.000 103.76439 90 PRO A N 1
ATOM 559 C CA . PRO A 1 90 ? 36.27825 -24.87914 28.47494 1.000 106.47226 90 PRO A CA 1
ATOM 560 C C . PRO A 1 90 ? 36.31670 -26.40439 28.43107 1.000 109.66826 90 PRO A C 1
ATOM 561 O O . PRO A 1 90 ? 37.37898 -27.01904 28.27769 1.000 104.81294 90 PRO A O 1
ATOM 565 N N . THR A 1 91 ? 35.13411 -27.01256 28.56229 1.000 110.68590 91 THR A N 1
ATOM 566 C CA . THR A 1 91 ? 34.97077 -28.45906 28.46902 1.000 109.85845 91 THR A CA 1
ATOM 567 C C . THR A 1 91 ? 34.73182 -28.94969 27.04762 1.000 113.85395 91 THR A C 1
ATOM 568 O O . THR A 1 91 ? 34.74842 -30.16504 26.81450 1.000 119.98576 91 THR A O 1
ATOM 572 N N . GLY A 1 92 ? 34.52056 -28.04199 26.09751 1.000 108.80232 92 GLY A N 1
ATOM 573 C CA . GLY A 1 92 ? 34.12299 -28.41037 24.76068 1.000 112.41072 92 GLY A CA 1
ATOM 574 C C . GLY A 1 92 ? 32.62567 -28.55164 24.57751 1.000 118.58531 92 GLY A C 1
ATOM 575 O O . GLY A 1 92 ? 32.16050 -28.60311 23.42851 1.000 116.13087 92 GLY A O 1
ATOM 576 N N . GLN A 1 93 ? 31.85602 -28.59970 25.67174 1.000 115.13910 93 GLN A N 1
ATOM 577 C CA . GLN A 1 93 ? 30.41066 -28.77276 25.61295 1.000 110.35754 93 GLN A CA 1
ATOM 578 C C . GLN A 1 93 ? 29.63837 -27.47853 25.83269 1.000 110.57845 93 GLN A C 1
ATOM 579 O O . GLN A 1 93 ? 28.40690 -27.51879 25.90109 1.000 109.49671 93 GLN A O 1
ATOM 585 N N . GLU A 1 94 ? 30.31359 -26.33734 25.95423 1.000 115.52868 94 GLU A N 1
ATOM 586 C CA . GLU A 1 94 ? 29.59489 -25.08709 26.17405 1.000 115.66636 94 GLU A CA 1
ATOM 587 C C . GLU A 1 94 ? 28.73674 -24.76045 24.95548 1.000 117.84664 94 GLU A C 1
ATOM 588 O O . GLU A 1 94 ? 29.15306 -24.93911 23.80435 1.000 109.21218 94 GLU A O 1
ATOM 594 N N . LYS A 1 95 ? 27.52238 -24.29021 25.22260 1.000 119.74194 95 LYS A N 1
ATOM 595 C CA . LYS A 1 95 ? 26.48755 -24.20007 24.20653 1.000 119.97005 95 LYS A CA 1
ATOM 596 C C . LYS A 1 95 ? 25.80441 -22.84103 24.32708 1.000 118.77244 95 LYS A C 1
ATOM 597 O O . LYS A 1 95 ? 25.73475 -22.26638 25.42030 1.000 118.08313 95 LYS A O 1
ATOM 603 N N . GLY A 1 96 ? 25.37052 -22.30009 23.19378 1.000 113.18987 96 GLY A N 1
ATOM 604 C CA . GLY A 1 96 ? 24.69793 -21.01445 23.14235 1.000 111.69793 96 GLY A CA 1
ATOM 605 C C . GLY A 1 96 ? 25.25981 -20.10953 22.06675 1.000 109.77855 96 GLY A C 1
ATOM 606 O O . GLY A 1 96 ? 26.26104 -20.41651 21.40420 1.000 110.51759 96 GLY A O 1
ATOM 607 N N . THR A 1 97 ? 24.57422 -18.98416 21.86093 1.000 105.59792 97 THR A N 1
ATOM 608 C CA . THR A 1 97 ? 25.04065 -17.91969 20.97604 1.000 111.27612 97 THR A CA 1
ATOM 609 C C . THR A 1 97 ? 25.28595 -16.62906 21.76096 1.000 112.02955 97 THR A C 1
ATOM 610 O O . THR A 1 97 ? 24.38837 -16.13202 22.45680 1.000 113.67061 97 THR A O 1
ATOM 614 N N . TYR A 1 98 ? 26.49419 -16.07016 21.62229 1.000 110.15003 98 TYR A N 1
ATOM 615 C CA . TYR A 1 98 ? 26.90013 -14.88391 22.36830 1.000 107.55170 98 TYR A CA 1
ATOM 616 C C . TYR A 1 98 ? 27.61087 -13.90272 21.44212 1.000 106.26252 98 TYR A C 1
ATOM 617 O O . TYR A 1 98 ? 28.20834 -14.30183 20.43708 1.000 101.23281 98 TYR A O 1
ATOM 626 N N . TYR A 1 99 ? 27.52309 -12.60798 21.77717 1.000 110.06577 99 TYR A N 1
ATOM 627 C CA . TYR A 1 99 ? 28.24903 -11.54993 21.06307 1.000 107.03169 99 TYR A CA 1
ATOM 628 C C . TYR A 1 99 ? 29.58039 -11.26003 21.75941 1.000 107.63776 99 TYR A C 1
ATOM 629 O O . TYR A 1 99 ? 29.70270 -11.39682 22.98450 1.000 99.85132 99 TYR A O 1
ATOM 638 N N . ALA A 1 100 ? 30.59616 -10.91528 20.96582 1.000 104.91494 100 ALA A N 1
ATOM 639 C CA . ALA A 1 100 ? 31.89349 -10.52908 21.50866 1.000 96.83257 100 ALA A CA 1
ATOM 640 C C . ALA A 1 100 ? 32.46056 -9.33828 20.74472 1.000 97.79351 100 ALA A C 1
ATOM 641 O O . ALA A 1 100 ? 32.13985 -9.10235 19.57536 1.000 97.07430 100 ALA A O 1
ATOM 643 N N . ILE A 1 101 ? 33.30961 -8.58457 21.43059 1.000 100.66494 101 ILE A N 1
ATOM 644 C CA . ILE A 1 101 ? 34.02111 -7.45230 20.85179 1.000 101.28611 101 ILE A CA 1
ATOM 645 C C . ILE A 1 101 ? 35.51184 -7.71863 21.02822 1.000 94.15530 101 ILE A C 1
ATOM 646 O O . ILE A 1 101 ? 35.99148 -7.87492 22.15886 1.000 95.46951 101 ILE A O 1
ATOM 651 N N . ASP A 1 102 ? 36.24649 -7.72223 19.92268 1.000 89.75323 102 ASP A N 1
ATOM 652 C CA . ASP A 1 102 ? 37.64683 -8.13041 19.90376 1.000 90.52947 102 ASP A CA 1
ATOM 653 C C . ASP A 1 102 ? 38.45991 -6.88376 19.60951 1.000 89.65056 102 ASP A C 1
ATOM 654 O O . ASP A 1 102 ? 38.64672 -6.52669 18.44491 1.000 93.80557 102 ASP A O 1
ATOM 659 N N . PHE A 1 103 ? 38.94760 -6.23184 20.67058 1.000 84.52871 103 PHE A N 1
ATOM 660 C CA . PHE A 1 103 ? 39.79031 -5.03748 20.55172 1.000 83.86694 103 PHE A CA 1
ATOM 661 C C . PHE A 1 103 ? 41.25319 -5.46051 20.53399 1.000 85.24817 103 PHE A C 1
ATOM 662 O O . PHE A 1 103 ? 41.94415 -5.44055 21.55158 1.000 88.89730 103 PHE A O 1
ATOM 670 N N . GLY A 1 104 ? 41.74713 -5.79006 19.34133 1.000 91.57601 104 GLY A N 1
ATOM 671 C CA . GLY A 1 104 ? 43.09185 -6.30322 19.19133 1.000 90.28923 104 GLY A CA 1
ATOM 672 C C . GLY A 1 104 ? 44.16692 -5.29465 18.86700 1.000 86.00293 104 GLY A C 1
ATOM 673 O O . GLY A 1 104 ? 45.35410 -5.62682 18.95338 1.000 85.03854 104 GLY A O 1
ATOM 674 N N . GLY A 1 105 ? 43.80909 -4.06050 18.53293 1.000 83.47528 105 GLY A N 1
ATOM 675 C CA . GLY A 1 105 ? 44.84959 -3.06620 18.37818 1.000 86.85588 105 GLY A CA 1
ATOM 676 C C . GLY A 1 105 ? 44.47923 -1.95379 17.43132 1.000 88.32285 105 GLY A C 1
ATOM 677 O O . GLY A 1 105 ? 43.50705 -1.23016 17.66540 1.000 85.29230 105 GLY A O 1
ATOM 678 N N . THR A 1 106 ? 45.29811 -1.76425 16.39822 1.000 87.76408 106 THR A N 1
ATOM 679 C CA . THR A 1 106 ? 45.02240 -0.71389 15.42895 1.000 90.31222 106 THR A CA 1
ATOM 680 C C . THR A 1 106 ? 43.67361 -0.93941 14.75363 1.000 97.17728 106 THR A C 1
ATOM 681 O O . THR A 1 106 ? 42.93593 0.02385 14.48742 1.000 91.98002 106 THR A O 1
ATOM 685 N N . ASN A 1 107 ? 43.30704 -2.20446 14.53295 1.000 96.02745 107 ASN A N 1
ATOM 686 C CA . ASN A 1 107 ? 41.99982 -2.55592 14.01001 1.000 91.76414 107 ASN A CA 1
ATOM 687 C C . ASN A 1 107 ? 41.14461 -3.09945 15.14686 1.000 94.83091 107 ASN A C 1
ATOM 688 O O . ASN A 1 107 ? 41.64089 -3.78179 16.05002 1.000 90.20794 107 ASN A O 1
ATOM 693 N N . PHE A 1 108 ? 39.85881 -2.77403 15.09880 1.000 100.96602 108 PHE A N 1
ATOM 694 C CA . PHE A 1 108 ? 38.85516 -3.21841 16.05707 1.000 95.36689 108 PHE A CA 1
ATOM 695 C C . PHE A 1 108 ? 37.82710 -4.07042 15.33283 1.000 96.26610 108 PHE A C 1
ATOM 696 O O . PHE A 1 108 ? 37.37066 -3.70195 14.24770 1.000 100.96882 108 PHE A O 1
ATOM 704 N N . ARG A 1 109 ? 37.52111 -5.23556 15.89506 1.000 97.05923 109 ARG A N 1
ATOM 705 C CA . ARG A 1 109 ? 36.75669 -6.27318 15.20927 1.000 97.17132 109 ARG A CA 1
ATOM 706 C C . ARG A 1 109 ? 35.59320 -6.72755 16.09399 1.000 94.46577 109 ARG A C 1
ATOM 707 O O . ARG A 1 109 ? 35.80863 -7.14661 17.23287 1.000 100.06011 109 ARG A O 1
ATOM 715 N N . ALA A 1 110 ? 34.36614 -6.67980 15.56751 1.000 97.80836 110 ALA A N 1
ATOM 716 C CA . ALA A 1 110 ? 33.16489 -7.06516 16.31136 1.000 97.57557 110 ALA A CA 1
ATOM 717 C C . ALA A 1 110 ? 32.58386 -8.35088 15.74894 1.000 101.83677 110 ALA A C 1
ATOM 718 O O . ALA A 1 110 ? 32.46273 -8.50198 14.53093 1.000 103.61718 110 ALA A O 1
ATOM 720 N N . VAL A 1 111 ? 32.20759 -9.26776 16.63444 1.000 103.13450 111 VAL A N 1
ATOM 721 C CA . VAL A 1 111 ? 31.96169 -10.64406 16.23644 1.000 103.82188 111 VAL A CA 1
ATOM 722 C C . VAL A 1 111 ? 30.64783 -11.12477 16.83632 1.000 101.10589 111 VAL A C 1
ATOM 723 O O . VAL A 1 111 ? 30.15497 -10.58746 17.82796 1.000 98.31988 111 VAL A O 1
ATOM 727 N N . ARG A 1 112 ? 30.07752 -12.14697 16.19701 1.000 105.64107 112 ARG A N 1
ATOM 728 C CA . ARG A 1 112 ? 28.92255 -12.87853 16.70588 1.000 105.60804 112 ARG A CA 1
ATOM 729 C C . ARG A 1 112 ? 29.20915 -14.36572 16.53900 1.000 106.10230 112 ARG A C 1
ATOM 730 O O . ARG A 1 112 ? 29.57334 -14.81244 15.44442 1.000 107.26718 112 ARG A O 1
ATOM 738 N N . ALA A 1 113 ? 29.10502 -15.12461 17.62880 1.000 100.07528 113 ALA A N 1
ATOM 739 C CA . ALA A 1 113 ? 29.48089 -16.53179 17.60994 1.000 109.50824 113 ALA A CA 1
ATOM 740 C C . ALA A 1 113 ? 28.43902 -17.38365 18.32029 1.000 116.85179 113 ALA A C 1
ATOM 741 O O . ALA A 1 113 ? 27.96871 -17.03342 19.40874 1.000 113.08787 113 ALA A O 1
ATOM 743 N N . SER A 1 114 ? 28.13850 -18.53768 17.72583 1.000 116.30007 114 SER A N 1
ATOM 744 C CA . SER A 1 114 ? 27.21546 -19.51237 18.28090 1.000 107.02513 114 SER A CA 1
ATOM 745 C C . SER A 1 114 ? 27.98532 -20.78818 18.57836 1.000 110.47862 114 SER A C 1
ATOM 746 O O . SER A 1 114 ? 28.84048 -21.20148 17.78212 1.000 108.18620 114 SER A O 1
ATOM 749 N N . LEU A 1 115 ? 27.70338 -21.37514 19.74718 1.000 111.36353 115 LEU A N 1
ATOM 750 C CA . LEU A 1 115 ? 28.33334 -22.60259 20.22707 1.000 114.24173 115 LEU A CA 1
ATOM 751 C C . LEU A 1 115 ? 27.33211 -23.74875 20.16217 1.000 115.04759 115 LEU A C 1
ATOM 752 O O . LEU A 1 115 ? 26.20619 -23.61116 20.64822 1.000 120.86813 115 LEU A O 1
ATOM 757 N N . ASP A 1 116 ? 27.75768 -24.89210 19.61926 1.000 115.13432 116 ASP A N 1
ATOM 758 C CA . ASP A 1 116 ? 26.85802 -25.99790 19.30568 1.000 112.83911 116 ASP A CA 1
ATOM 759 C C . ASP A 1 116 ? 26.88055 -27.13879 20.32375 1.000 120.39405 116 ASP A C 1
ATOM 760 O O . ASP A 1 116 ? 26.25040 -28.17023 20.07336 1.000 127.23517 116 ASP A O 1
ATOM 765 N N . GLY A 1 117 ? 27.60735 -27.01632 21.43740 1.000 119.04938 117 GLY A N 1
ATOM 766 C CA . GLY A 1 117 ? 27.70437 -28.09970 22.40374 1.000 113.84234 117 GLY A CA 1
ATOM 767 C C . GLY A 1 117 ? 28.77387 -29.15045 22.13552 1.000 114.54971 117 GLY A C 1
ATOM 768 O O . GLY A 1 117 ? 29.03554 -29.97900 23.01625 1.000 111.99822 117 GLY A O 1
ATOM 769 N N . LYS A 1 118 ? 29.39352 -29.15699 20.95891 1.000 117.10379 118 LYS A N 1
ATOM 770 C CA . LYS A 1 118 ? 30.63529 -29.88601 20.73249 1.000 115.50393 118 LYS A CA 1
ATOM 771 C C . LYS A 1 118 ? 31.68481 -28.89620 20.25386 1.000 118.51524 118 LYS A C 1
ATOM 772 O O . LYS A 1 118 ? 31.40066 -27.71355 20.07211 1.000 119.17995 118 LYS A O 1
ATOM 778 N N . GLY A 1 119 ? 32.90472 -29.36982 20.02541 1.000 115.65229 119 GLY A N 1
ATOM 779 C CA . GLY A 1 119 ? 33.97792 -28.41161 19.81255 1.000 115.34216 119 GLY A CA 1
ATOM 780 C C . GLY A 1 119 ? 33.91345 -27.67079 18.49079 1.000 117.74859 119 GLY A C 1
ATOM 781 O O . GLY A 1 119 ? 34.93753 -27.50447 17.81754 1.000 120.21842 119 GLY A O 1
ATOM 782 N N . LYS A 1 120 ? 32.72456 -27.16164 18.14783 1.000 116.15586 120 LYS A N 1
ATOM 783 C CA . LYS A 1 120 ? 32.45928 -26.50051 16.87556 1.000 118.71910 120 LYS A CA 1
ATOM 784 C C . LYS A 1 120 ? 32.00609 -25.05725 17.10279 1.000 111.65985 120 LYS A C 1
ATOM 785 O O . LYS A 1 120 ? 31.21340 -24.77873 18.00989 1.000 106.85381 120 LYS A O 1
ATOM 791 N N . ILE A 1 121 ? 32.50707 -24.13972 16.27284 1.000 105.07796 121 ILE A N 1
ATOM 792 C CA . ILE A 1 121 ? 32.19213 -22.71681 16.37512 1.000 109.59311 121 ILE A CA 1
ATOM 793 C C . ILE A 1 121 ? 31.84379 -22.18536 14.99494 1.000 115.52108 121 ILE A C 1
ATOM 794 O O . ILE A 1 121 ? 32.67198 -22.25485 14.07768 1.000 119.88734 121 ILE A O 1
ATOM 799 N N . LYS A 1 122 ? 30.63223 -21.65275 14.84002 1.000 117.89599 122 LYS A N 1
ATOM 800 C CA . LYS A 1 122 ? 30.34180 -20.76997 13.71679 1.000 118.22183 122 LYS A CA 1
ATOM 801 C C . LYS A 1 122 ? 30.52410 -19.32175 14.15607 1.000 116.45984 122 LYS A C 1
ATOM 802 O O . LYS A 1 122 ? 30.09299 -18.94073 15.24923 1.000 114.23192 122 LYS A O 1
ATOM 808 N N . ARG A 1 123 ? 31.11537 -18.50978 13.26911 1.000 115.77185 123 ARG A N 1
ATOM 809 C CA . ARG A 1 123 ? 31.60036 -17.17197 13.58781 1.000 114.14662 123 ARG A CA 1
ATOM 810 C C . ARG A 1 123 ? 31.24286 -16.19351 12.47357 1.000 114.81126 123 ARG A C 1
ATOM 811 O O . ARG A 1 123 ? 31.43785 -16.48983 11.28864 1.000 106.25477 123 ARG A O 1
ATOM 819 N N . ASP A 1 124 ? 30.75424 -15.01090 12.87484 1.000 113.97015 124 ASP A N 1
ATOM 820 C CA . ASP A 1 124 ? 30.36703 -13.92270 11.97135 1.000 114.44775 124 ASP A CA 1
ATOM 821 C C . ASP A 1 124 ? 31.00880 -12.61449 12.42708 1.000 114.72148 124 ASP A C 1
ATOM 822 O O . ASP A 1 124 ? 30.83763 -12.20918 13.58294 1.000 111.01485 124 ASP A O 1
ATOM 827 N N . GLN A 1 125 ? 31.76411 -11.96766 11.52495 1.000 115.91774 125 GLN A N 1
ATOM 828 C CA . GLN A 1 125 ? 32.75037 -10.96219 11.90225 1.000 109.24499 125 GLN A CA 1
ATOM 829 C C . GLN A 1 125 ? 32.71520 -9.69956 11.03937 1.000 105.98726 125 GLN A C 1
ATOM 830 O O . GLN A 1 125 ? 32.47370 -9.75757 9.83242 1.000 106.15406 125 GLN A O 1
ATOM 836 N N . GLU A 1 126 ? 33.02141 -8.55760 11.66817 1.000 110.00762 126 GLU A N 1
ATOM 837 C CA . GLU A 1 126 ? 33.04487 -7.24286 11.01379 1.000 106.01871 126 GLU A CA 1
ATOM 838 C C . GLU A 1 126 ? 34.19760 -6.40201 11.56849 1.000 104.28595 126 GLU A C 1
ATOM 839 O O . GLU A 1 126 ? 34.12527 -5.92372 12.70169 1.000 104.66712 126 GLU A O 1
ATOM 845 N N . THR A 1 127 ? 35.25592 -6.22090 10.77512 1.000 106.12590 127 THR A N 1
ATOM 846 C CA . THR A 1 127 ? 36.49134 -5.53841 11.17549 1.000 100.55171 127 THR A CA 1
ATOM 847 C C . THR A 1 127 ? 36.49647 -4.06624 10.75883 1.000 100.61474 127 THR A C 1
ATOM 848 O O . THR A 1 127 ? 36.52977 -3.75751 9.56402 1.000 109.30112 127 THR A O 1
ATOM 852 N N . TYR A 1 128 ? 36.49764 -3.16322 11.73087 1.000 96.12652 128 TYR A N 1
ATOM 853 C CA . TYR A 1 128 ? 36.59331 -1.73209 11.46350 1.000 98.58396 128 TYR A CA 1
ATOM 854 C C . TYR A 1 128 ? 37.93103 -1.21751 11.98126 1.000 97.02643 128 TYR A C 1
ATOM 855 O O . TYR A 1 128 ? 38.65048 -1.91500 12.69474 1.000 99.27964 128 TYR A O 1
ATOM 864 N N . SER A 1 129 ? 38.25431 0.03180 11.67503 1.000 89.90618 129 SER A N 1
ATOM 865 C CA . SER A 1 129 ? 39.57768 0.54118 11.98775 1.000 88.55059 129 SER A CA 1
ATOM 866 C C . SER A 1 129 ? 39.45298 1.72256 12.93296 1.000 96.49214 129 SER A C 1
ATOM 867 O O . SER A 1 129 ? 38.59860 2.59212 12.74173 1.000 99.09820 129 SER A O 1
ATOM 870 N N . LEU A 1 130 ? 40.32749 1.74528 13.95046 1.000 97.55637 130 LEU A N 1
ATOM 871 C CA . LEU A 1 130 ? 40.42073 2.86976 14.87747 1.000 94.65015 130 LEU A CA 1
ATOM 872 C C . LEU A 1 130 ? 41.24990 4.03313 14.33365 1.000 100.59065 130 LEU A C 1
ATOM 873 O O . LEU A 1 130 ? 40.94052 5.19609 14.62937 1.000 100.00132 130 LEU A O 1
ATOM 878 N N . LYS A 1 131 ? 42.35227 3.75620 13.62673 1.000 94.23326 131 LYS A N 1
ATOM 879 C CA . LYS A 1 131 ? 43.14315 4.84753 13.05688 1.000 99.59654 131 LYS A CA 1
ATOM 880 C C . LYS A 1 131 ? 42.28227 5.72279 12.13954 1.000 101.26012 131 LYS A C 1
ATOM 881 O O . LYS A 1 131 ? 42.26974 6.95670 12.25115 1.000 97.09488 131 LYS A O 1
ATOM 887 N N . PHE A 1 132 ? 41.59112 5.09361 11.18869 1.000 101.63603 132 PHE A N 1
ATOM 888 C CA . PHE A 1 132 ? 40.81174 5.79309 10.17148 1.000 98.49158 132 PHE A CA 1
ATOM 889 C C . PHE A 1 132 ? 39.36806 5.81838 10.65640 1.000 98.66526 132 PHE A C 1
ATOM 890 O O . PHE A 1 132 ? 38.53735 4.99948 10.27345 1.000 99.98328 132 PHE A O 1
ATOM 898 N N . THR A 1 133 ? 39.08074 6.78086 11.53143 1.000 102.92227 133 THR A N 1
ATOM 899 C CA . THR A 1 133 ? 37.72754 6.98648 12.02760 1.000 98.37887 133 THR A CA 1
ATOM 900 C C . THR A 1 133 ? 36.83116 7.72450 11.04681 1.000 102.53745 133 THR A C 1
ATOM 901 O O . THR A 1 133 ? 35.60500 7.59843 11.14163 1.000 103.49664 133 THR A O 1
ATOM 905 N N . GLY A 1 134 ? 37.40540 8.44784 10.08732 1.000 98.09309 134 GLY A N 1
ATOM 906 C CA . GLY A 1 134 ? 36.64220 9.32741 9.23373 1.000 95.95448 134 GLY A CA 1
ATOM 907 C C . GLY A 1 134 ? 36.68812 10.78435 9.62991 1.000 100.30328 134 GLY A C 1
ATOM 908 O O . GLY A 1 134 ? 35.99871 11.60096 9.00481 1.000 98.80651 134 GLY A O 1
ATOM 909 N N . SER A 1 135 ? 37.42310 11.12351 10.68390 1.000 103.75806 135 SER A N 1
ATOM 910 C CA . SER A 1 135 ? 37.73078 12.49781 11.05183 1.000 95.83207 135 SER A CA 1
ATOM 911 C C . SER A 1 135 ? 39.15210 12.85215 10.60899 1.000 102.26168 135 SER A C 1
ATOM 912 O O . SER A 1 135 ? 39.95163 11.98451 10.24280 1.000 109.67866 135 SER A O 1
ATOM 915 N N . TYR A 1 136 ? 39.47902 14.14468 10.69027 1.000 93.01033 136 TYR A N 1
ATOM 916 C CA . TYR A 1 136 ? 40.81686 14.63112 10.37168 1.000 96.60800 136 TYR A CA 1
ATOM 917 C C . TYR A 1 136 ? 41.46088 15.37261 11.52415 1.000 95.59749 136 TYR A C 1
ATOM 918 O O . TYR A 1 136 ? 42.63073 15.75671 11.41565 1.000 99.85064 136 TYR A O 1
ATOM 927 N N . SER A 1 137 ? 40.74433 15.59822 12.61182 1.000 90.28816 137 SER A N 1
ATOM 928 C CA . SER A 1 137 ? 41.39475 16.12866 13.78976 1.000 96.77892 137 SER A CA 1
ATOM 929 C C . SER A 1 137 ? 42.29786 15.06618 14.39515 1.000 102.48577 137 SER A C 1
ATOM 930 O O . SER A 1 137 ? 42.46917 13.96236 13.86340 1.000 108.46574 137 SER A O 1
ATOM 933 N N . HIS A 1 138 ? 42.92362 15.42983 15.50584 1.000 108.23457 138 HIS A N 1
ATOM 934 C CA . HIS A 1 138 ? 43.62824 14.46606 16.33728 1.000 107.95551 138 HIS A CA 1
ATOM 935 C C . HIS A 1 138 ? 44.72716 13.74653 15.56470 1.000 105.97578 138 HIS A C 1
ATOM 936 O O . HIS A 1 138 ? 45.06261 12.59793 15.86265 1.000 112.31619 138 HIS A O 1
ATOM 943 N N . GLU A 1 139 ? 45.25129 14.39552 14.52896 1.000 108.66033 139 GLU A N 1
ATOM 944 C CA . GLU A 1 139 ? 46.25192 13.76533 13.68117 1.000 111.85120 139 GLU A CA 1
ATOM 945 C C . GLU A 1 139 ? 45.68119 12.43970 13.21098 1.000 105.89936 139 GLU A C 1
ATOM 946 O O . GLU A 1 139 ? 44.53803 12.37665 12.74595 1.000 104.42242 139 GLU A O 1
ATOM 952 N N . LYS A 1 140 ? 46.40006 11.36334 13.46055 1.000 104.60467 140 LYS A N 1
ATOM 953 C CA . LYS A 1 140 ? 45.92880 10.04115 13.09096 1.000 110.30377 140 LYS A CA 1
ATOM 954 C C . LYS A 1 140 ? 45.30039 9.30364 14.27943 1.000 100.65634 140 LYS A C 1
ATOM 955 O O . LYS A 1 140 ? 45.96566 9.01215 15.27908 1.000 88.34781 140 LYS A O 1
ATOM 961 N N . GLY A 1 141 ? 44.00267 9.06518 14.18641 1.000 99.72682 141 GLY A N 1
ATOM 962 C CA . GLY A 1 141 ? 43.37045 8.00215 14.93452 1.000 97.77147 141 GLY A CA 1
ATOM 963 C C . GLY A 1 141 ? 42.69322 8.41381 16.22583 1.000 89.60861 141 GLY A C 1
ATOM 964 O O . GLY A 1 141 ? 42.77169 9.54709 16.69589 1.000 88.21815 141 GLY A O 1
ATOM 965 N N . LEU A 1 142 ? 42.00738 7.41510 16.77790 1.000 92.84895 142 LEU A N 1
ATOM 966 C CA . LEU A 1 142 ? 41.44749 7.36162 18.11717 1.000 88.59412 142 LEU A CA 1
ATOM 967 C C . LEU A 1 142 ? 42.51344 6.97578 19.11242 1.000 93.54791 142 LEU A C 1
ATOM 968 O O . LEU A 1 142 ? 42.23711 6.86852 20.31423 1.000 94.76124 142 LEU A O 1
ATOM 973 N N . LEU A 1 143 ? 43.70171 6.69756 18.60201 1.000 86.86135 143 LEU A N 1
ATOM 974 C CA . LEU A 1 143 ? 44.88587 6.47232 19.39570 1.000 81.57119 143 LEU A CA 1
ATOM 975 C C . LEU A 1 143 ? 45.46838 7.77025 19.93975 1.000 84.78340 143 LEU A C 1
ATOM 976 O O . LEU A 1 143 ? 46.32297 7.72199 20.83045 1.000 89.48135 143 LEU A O 1
ATOM 981 N N . ASP A 1 144 ? 44.98105 8.92068 19.48505 1.000 87.48181 144 ASP A N 1
ATOM 982 C CA . ASP A 1 144 ? 45.63204 10.19223 19.78159 1.000 94.91837 144 ASP A CA 1
ATOM 983 C C . ASP A 1 144 ? 45.49528 10.53917 21.26842 1.000 86.27329 144 ASP A C 1
ATOM 984 O O . ASP A 1 144 ? 44.50948 10.18049 21.93331 1.000 77.56966 144 ASP A O 1
ATOM 989 N N . LYS A 1 145 ? 46.50264 11.25051 21.79026 1.000 82.44353 145 LYS A N 1
ATOM 990 C CA . LYS A 1 145 ? 46.41188 11.72568 23.16810 1.000 87.17635 145 LYS A CA 1
ATOM 991 C C . LYS A 1 145 ? 45.20463 12.63602 23.35808 1.000 89.45443 145 LYS A C 1
ATOM 992 O O . LYS A 1 145 ? 44.67339 12.74391 24.47693 1.000 80.64995 145 LYS A O 1
ATOM 998 N N . HIS A 1 146 ? 44.74718 13.28874 22.28268 1.000 82.78126 146 HIS A N 1
ATOM 999 C CA . HIS A 1 146 ? 43.64079 14.21531 22.42331 1.000 82.06204 146 HIS A CA 1
ATOM 1000 C C . HIS A 1 146 ? 42.28471 13.55691 22.21879 1.000 82.27866 146 HIS A C 1
ATOM 1001 O O . HIS A 1 146 ? 41.26463 14.16817 22.53135 1.000 86.31329 146 HIS A O 1
ATOM 1008 N N . ALA A 1 147 ? 42.23633 12.32192 21.75195 1.000 77.46043 147 ALA A N 1
ATOM 1009 C CA . ALA A 1 147 ? 40.96401 11.62826 21.71937 1.000 77.46142 147 ALA A CA 1
ATOM 1010 C C . ALA A 1 147 ? 40.58175 11.23968 23.13317 1.000 84.50421 147 ALA A C 1
ATOM 1011 O O . ALA A 1 147 ? 41.43784 10.86946 23.93881 1.000 88.60563 147 ALA A O 1
ATOM 1013 N N . THR A 1 148 ? 39.29679 11.36011 23.44935 1.000 89.50642 148 THR A N 1
ATOM 1014 C CA . THR A 1 148 ? 38.80391 11.05652 24.78240 1.000 85.43664 148 THR A CA 1
ATOM 1015 C C . THR A 1 148 ? 38.46876 9.57274 24.90860 1.000 88.07760 148 THR A C 1
ATOM 1016 O O . THR A 1 148 ? 38.28642 8.86410 23.91646 1.000 86.15256 148 THR A O 1
ATOM 1020 N N . ALA A 1 149 ? 38.37019 9.10818 26.15748 1.000 88.60895 149 ALA A N 1
ATOM 1021 C CA . ALA A 1 149 ? 37.97587 7.72182 26.38670 1.000 91.47356 149 ALA A CA 1
ATOM 1022 C C . ALA A 1 149 ? 36.57406 7.46199 25.86459 1.000 90.43181 149 ALA A C 1
ATOM 1023 O O . ALA A 1 149 ? 36.32392 6.44831 25.20343 1.000 89.08081 149 ALA A O 1
ATOM 1025 N N . SER A 1 150 ? 35.66208 8.40252 26.10495 1.000 90.32423 150 SER A N 1
ATOM 1026 C CA . SER A 1 150 ? 34.26998 8.20712 25.73587 1.000 92.62667 150 SER A CA 1
ATOM 1027 C C . SER A 1 150 ? 34.11092 7.94003 24.24768 1.000 90.20359 150 SER A C 1
ATOM 1028 O O . SER A 1 150 ? 33.34279 7.05645 23.84886 1.000 91.97523 150 SER A O 1
ATOM 1031 N N . GLN A 1 151 ? 34.86834 8.65043 23.41594 1.000 85.75226 151 GLN A N 1
ATOM 1032 C CA . GLN A 1 151 ? 34.81646 8.39648 21.98056 1.000 91.54917 151 GLN A CA 1
ATOM 1033 C C . GLN A 1 151 ? 35.15842 6.94916 21.64554 1.000 91.07014 151 GLN A C 1
ATOM 1034 O O . GLN A 1 151 ? 34.46415 6.31970 20.83818 1.000 90.01567 151 GLN A O 1
ATOM 1040 N N . LEU A 1 152 ? 36.20911 6.39632 22.26116 1.000 91.71455 152 LEU A N 1
ATOM 1041 C CA . LEU A 1 152 ? 36.61467 5.03246 21.92941 1.000 86.05489 152 LEU A CA 1
ATOM 1042 C C . LEU A 1 152 ? 35.53147 4.03399 22.32029 1.000 91.34524 152 LEU A C 1
ATOM 1043 O O . LEU A 1 152 ? 35.17165 3.14098 21.54203 1.000 93.30403 152 LEU A O 1
ATOM 1048 N N . PHE A 1 153 ? 34.97728 4.17962 23.51341 1.000 87.90154 153 PHE A N 1
ATOM 1049 C CA . PHE A 1 153 ? 34.00722 3.18487 23.92572 1.000 90.94611 153 PHE A CA 1
ATOM 1050 C C . PHE A 1 153 ? 32.67842 3.38933 23.21856 1.000 97.81142 153 PHE A C 1
ATOM 1051 O O . PHE A 1 153 ? 32.00600 2.41045 22.86799 1.000 100.45462 153 PHE A O 1
ATOM 1059 N N . ASP A 1 154 ? 32.31741 4.64064 22.94256 1.000 95.13230 154 ASP A N 1
ATOM 1060 C CA . ASP A 1 154 ? 31.14324 4.89509 22.12185 1.000 93.17798 154 ASP A CA 1
ATOM 1061 C C . ASP A 1 154 ? 31.29435 4.27866 20.74074 1.000 94.39000 154 ASP A C 1
ATOM 1062 O O . ASP A 1 154 ? 30.34399 3.70069 20.20360 1.000 97.50541 154 ASP A O 1
ATOM 1067 N N . HIS A 1 155 ? 32.48307 4.38021 20.14913 1.000 93.88222 155 HIS A N 1
ATOM 1068 C CA . HIS A 1 155 ? 32.67463 3.77875 18.83921 1.000 94.41833 155 HIS A CA 1
ATOM 1069 C C . HIS A 1 155 ? 32.53257 2.26322 18.91094 1.000 97.03009 155 HIS A C 1
ATOM 1070 O O . HIS A 1 155 ? 32.07361 1.63928 17.94950 1.000 95.88160 155 HIS A O 1
ATOM 1077 N N . PHE A 1 156 ? 32.94123 1.65053 20.02968 1.000 99.02806 156 PHE A N 1
ATOM 1078 C CA . PHE A 1 156 ? 32.71702 0.21562 20.21783 1.000 96.85364 156 PHE A CA 1
ATOM 1079 C C . PHE A 1 156 ? 31.22704 -0.10060 20.26449 1.000 94.51695 156 PHE A C 1
ATOM 1080 O O . PHE A 1 156 ? 30.75649 -1.03438 19.61066 1.000 97.40531 156 PHE A O 1
ATOM 1088 N N . ALA A 1 157 ? 30.46518 0.67188 21.03827 1.000 99.55914 157 ALA A N 1
ATOM 1089 C CA . ALA A 1 157 ? 29.02254 0.44794 21.11056 1.000 105.67226 157 ALA A CA 1
ATOM 1090 C C . ALA A 1 157 ? 28.34939 0.71457 19.76467 1.000 100.70003 157 ALA A C 1
ATOM 1091 O O . ALA A 1 157 ? 27.42524 -0.00496 19.37124 1.000 95.74026 157 ALA A O 1
ATOM 1093 N N . GLU A 1 158 ? 28.81542 1.73522 19.04056 1.000 104.06143 158 GLU A N 1
ATOM 1094 C CA . GLU A 1 158 ? 28.22517 2.07621 17.75286 1.000 100.93268 158 GLU A CA 1
ATOM 1095 C C . GLU A 1 158 ? 28.27419 0.88343 16.80363 1.000 103.20347 158 GLU A C 1
ATOM 1096 O O . GLU A 1 158 ? 27.29593 0.60378 16.09999 1.000 108.45772 158 GLU A O 1
ATOM 1102 N N . ARG A 1 159 ? 29.41733 0.18345 16.74843 1.000 101.82494 159 ARG A N 1
ATOM 1103 C CA . ARG A 1 159 ? 29.55918 -0.98304 15.87644 1.000 104.28391 159 ARG A CA 1
ATOM 1104 C C . ARG A 1 159 ? 28.89864 -2.22910 16.42646 1.000 101.78310 159 ARG A C 1
ATOM 1105 O O . ARG A 1 159 ? 28.44926 -3.07181 15.64571 1.000 105.07467 159 ARG A O 1
ATOM 1113 N N . ILE A 1 160 ? 28.82452 -2.37477 17.74388 1.000 101.77732 160 ILE A N 1
ATOM 1114 C CA . ILE A 1 160 ? 28.03161 -3.46951 18.27847 1.000 104.86557 160 ILE A CA 1
ATOM 1115 C C . ILE A 1 160 ? 26.55403 -3.23494 17.97639 1.000 108.77215 160 ILE A C 1
ATOM 1116 O O . ILE A 1 160 ? 25.80590 -4.17990 17.70252 1.000 110.99774 160 ILE A O 1
ATOM 1121 N N . LYS A 1 161 ? 26.10963 -1.97512 17.99968 1.000 109.23459 161 LYS A N 1
ATOM 1122 C CA . LYS A 1 161 ? 24.71909 -1.69550 17.66005 1.000 108.71332 161 LYS A CA 1
ATOM 1123 C C . LYS A 1 161 ? 24.41172 -2.14122 16.24368 1.000 110.42945 161 LYS A C 1
ATOM 1124 O O . LYS A 1 161 ? 23.42229 -2.84342 16.00230 1.000 113.98147 161 LYS A O 1
ATOM 1130 N N . TYR A 1 162 ? 25.30138 -1.80510 15.30811 1.000 107.05812 162 TYR A N 1
ATOM 1131 C CA . TYR A 1 162 ? 25.06874 -2.11898 13.90655 1.000 113.02376 162 TYR A CA 1
ATOM 1132 C C . TYR A 1 162 ? 25.01299 -3.62528 13.67955 1.000 112.99928 162 TYR A C 1
ATOM 1133 O O . TYR A 1 162 ? 24.12589 -4.11410 12.97472 1.000 120.94675 162 TYR A O 1
ATOM 1142 N N . ILE A 1 163 ? 25.94370 -4.38046 14.26616 1.000 108.72186 163 ILE A N 1
ATOM 1143 C CA . ILE A 1 163 ? 25.92875 -5.83207 14.08372 1.000 111.56392 163 ILE A CA 1
ATOM 1144 C C . ILE A 1 163 ? 24.69986 -6.44649 14.74291 1.000 112.16131 163 ILE A C 1
ATOM 1145 O O . ILE A 1 163 ? 24.16877 -7.46122 14.27547 1.000 110.70108 163 ILE A O 1
ATOM 1150 N N . MET A 1 164 ? 24.25802 -5.87600 15.86067 1.000 108.04498 164 MET A N 1
ATOM 1151 C CA . MET A 1 164 ? 23.08375 -6.41213 16.52619 1.000 114.39482 164 MET A CA 1
ATOM 1152 C C . MET A 1 164 ? 21.81905 -6.12889 15.72940 1.000 118.38098 164 MET A C 1
ATOM 1153 O O . MET A 1 164 ? 20.98027 -7.02130 15.55298 1.000 119.24840 164 MET A O 1
ATOM 1158 N N . GLY A 1 165 ? 21.65188 -4.89493 15.25321 1.000 118.21903 165 GLY A N 1
ATOM 1159 C CA . GLY A 1 165 ? 20.46979 -4.59135 14.46787 1.000 118.76714 165 GLY A CA 1
ATOM 1160 C C . GLY A 1 165 ? 20.36951 -5.48073 13.24343 1.000 124.05089 165 GLY A C 1
ATOM 1161 O O . GLY A 1 165 ? 19.28277 -5.94314 12.88933 1.000 132.69102 165 GLY A O 1
ATOM 1162 N N . GLU A 1 166 ? 21.51801 -5.80213 12.63425 1.000 122.23915 166 GLU A N 1
ATOM 1163 C CA . GLU A 1 166 ? 21.55413 -6.65565 11.44646 1.000 119.23428 166 GLU A CA 1
ATOM 1164 C C . GLU A 1 166 ? 20.95548 -8.03726 11.69865 1.000 121.46963 166 GLU A C 1
ATOM 1165 O O . GLU A 1 166 ? 20.43582 -8.65990 10.76483 1.000 124.46429 166 GLU A O 1
ATOM 1171 N N . PHE A 1 167 ? 21.06281 -8.56174 12.92040 1.000 121.68496 167 PHE A N 1
ATOM 1172 C CA . PHE A 1 167 ? 20.62996 -9.92500 13.20278 1.000 120.84568 167 PHE A CA 1
ATOM 1173 C C . PHE A 1 167 ? 19.31200 -9.99635 13.96138 1.000 122.03187 167 PHE A C 1
ATOM 1174 O O . PHE A 1 167 ? 18.94762 -11.07488 14.43809 1.000 121.89884 167 PHE A O 1
ATOM 1182 N N . ASN A 1 168 ? 18.58773 -8.88137 14.07607 1.000 121.67901 168 ASN A N 1
ATOM 1183 C CA . ASN A 1 168 ? 17.28505 -8.80969 14.74491 1.000 131.93200 168 ASN A CA 1
ATOM 1184 C C . ASN A 1 168 ? 17.40345 -9.13124 16.24319 1.000 130.86120 168 ASN A C 1
ATOM 1185 O O . ASN A 1 168 ? 16.39706 -9.17613 16.96203 1.000 130.23476 168 ASN A O 1
ATOM 1190 N N . ASP A 1 169 ? 18.63669 -9.34021 16.72788 1.000 130.78794 169 ASP A N 1
ATOM 1191 C CA . ASP A 1 169 ? 18.89020 -9.54150 18.15073 1.000 124.87145 169 ASP A CA 1
ATOM 1192 C C . ASP A 1 169 ? 18.81058 -8.24226 18.92908 1.000 125.25683 169 ASP A C 1
ATOM 1193 O O . ASP A 1 169 ? 18.59717 -8.26420 20.14630 1.000 127.77375 169 ASP A O 1
ATOM 1198 N N . LEU A 1 170 ? 18.93955 -7.10995 18.24643 1.000 120.64237 170 LEU A N 1
ATOM 1199 C CA . LEU A 1 170 ? 19.06645 -5.84708 18.95141 1.000 123.11607 170 LEU A CA 1
ATOM 1200 C C . LEU A 1 170 ? 17.72030 -5.36451 19.46378 1.000 126.48198 170 LEU A C 1
ATOM 1201 O O . LEU A 1 170 ? 17.58172 -5.02090 20.64256 1.000 123.78819 170 LEU A O 1
ATOM 1206 N N . ASP A 1 171 ? 16.70192 -5.40513 18.60250 1.000 133.54251 171 ASP A N 1
ATOM 1207 C CA . ASP A 1 171 ? 15.47512 -4.64028 18.81784 1.000 136.78935 171 ASP A CA 1
ATOM 1208 C C . ASP A 1 171 ? 14.74997 -4.97669 20.12418 1.000 138.67378 171 ASP A C 1
ATOM 1209 O O . ASP A 1 171 ? 14.06692 -4.10467 20.67935 1.000 133.44136 171 ASP A O 1
ATOM 1214 N N . ASN A 1 172 ? 14.91462 -6.18662 20.66710 1.000 138.23658 172 ASN A N 1
ATOM 1215 C CA . ASN A 1 172 ? 14.11745 -6.52892 21.83808 1.000 133.14998 172 ASN A CA 1
ATOM 1216 C C . ASN A 1 172 ? 14.67781 -5.81763 23.06389 1.000 136.02545 172 ASN A C 1
ATOM 1217 O O . ASN A 1 172 ? 15.68575 -5.11136 23.00920 1.000 138.49428 172 ASN A O 1
ATOM 1222 N N . LYS A 1 173 ? 14.01443 -6.00829 24.19239 1.000 136.46700 173 LYS A N 1
ATOM 1223 C CA . LYS A 1 173 ? 14.31499 -5.23129 25.37960 1.000 131.80198 173 LYS A CA 1
ATOM 1224 C C . LYS A 1 173 ? 14.93315 -6.08294 26.47780 1.000 135.85549 173 LYS A C 1
ATOM 1225 O O . LYS A 1 173 ? 15.01595 -5.63240 27.62522 1.000 137.22064 173 LYS A O 1
ATOM 1231 N N . GLU A 1 174 ? 15.35628 -7.30673 26.16340 1.000 136.06689 174 GLU A N 1
ATOM 1232 C CA . GLU A 1 174 ? 15.98106 -8.18228 27.14651 1.000 138.06880 174 GLU A CA 1
ATOM 1233 C C . GLU A 1 174 ? 17.48421 -8.22506 26.88484 1.000 139.18503 174 GLU A C 1
ATOM 1234 O O . GLU A 1 174 ? 17.92216 -8.32085 25.73102 1.000 136.64869 174 GLU A O 1
ATOM 1240 N N . VAL A 1 175 ? 18.26887 -8.17122 27.97326 1.000 136.69369 175 VAL A N 1
ATOM 1241 C CA . VAL A 1 175 ? 19.68605 -7.80663 27.92306 1.000 128.83019 175 VAL A CA 1
ATOM 1242 C C . VAL A 1 175 ? 20.53386 -8.95883 27.39478 1.000 126.73417 175 VAL A C 1
ATOM 1243 O O . VAL A 1 175 ? 20.33350 -10.12387 27.76070 1.000 127.47456 175 VAL A O 1
ATOM 1247 N N . LYS A 1 176 ? 21.48965 -8.62418 26.52321 1.000 124.18344 176 LYS A N 1
ATOM 1248 C CA . LYS A 1 176 ? 22.39346 -9.58073 25.89169 1.000 119.63551 176 LYS A CA 1
ATOM 1249 C C . LYS A 1 176 ? 23.76110 -9.48014 26.56026 1.000 119.69535 176 LYS A C 1
ATOM 1250 O O . LYS A 1 176 ? 24.25244 -8.37331 26.81046 1.000 119.18579 176 LYS A O 1
ATOM 1256 N N . SER A 1 177 ? 24.35639 -10.62700 26.88289 1.000 113.01786 177 SER A N 1
ATOM 1257 C CA . SER A 1 177 ? 25.66844 -10.65786 27.51638 1.000 107.28006 177 SER A CA 1
ATOM 1258 C C . SER A 1 177 ? 26.76204 -10.73147 26.45790 1.000 108.91570 177 SER A C 1
ATOM 1259 O O . SER A 1 177 ? 26.60045 -11.38881 25.42424 1.000 112.13150 177 SER A O 1
ATOM 1262 N N . VAL A 1 178 ? 27.88223 -10.05807 26.71891 1.000 102.58383 178 VAL A N 1
ATOM 1263 C CA . VAL A 1 178 ? 28.91842 -9.87378 25.70816 1.000 101.16173 178 VAL A CA 1
ATOM 1264 C C . VAL A 1 178 ? 30.29044 -10.12224 26.32200 1.000 97.18940 178 VAL A C 1
ATOM 1265 O O . VAL A 1 178 ? 30.60072 -9.61880 27.40368 1.000 100.57069 178 VAL A O 1
ATOM 1269 N N . GLY A 1 179 ? 31.13266 -10.84832 25.59778 1.000 94.78813 179 GLY A N 1
ATOM 1270 C CA . GLY A 1 179 ? 32.51206 -11.01056 25.98733 1.000 91.64051 179 GLY A CA 1
ATOM 1271 C C . GLY A 1 179 ? 33.37494 -9.93103 25.35821 1.000 94.12569 179 GLY A C 1
ATOM 1272 O O . GLY A 1 179 ? 33.07568 -9.41484 24.29273 1.000 100.64671 179 GLY A O 1
ATOM 1273 N N . PHE A 1 180 ? 34.46530 -9.59404 26.03843 1.000 96.86648 180 PHE A N 1
ATOM 1274 C CA . PHE A 1 180 ? 35.27486 -8.42554 25.69585 1.000 96.89219 180 PHE A CA 1
ATOM 1275 C C . PHE A 1 180 ? 36.74108 -8.81444 25.81932 1.000 93.16194 180 PHE A C 1
ATOM 1276 O O . PHE A 1 180 ? 37.22758 -9.02819 26.93323 1.000 92.99476 180 PHE A O 1
ATOM 1284 N N . THR A 1 181 ? 37.45584 -8.88281 24.70134 1.000 89.40477 181 THR A N 1
ATOM 1285 C CA . THR A 1 181 ? 38.89400 -9.12628 24.73659 1.000 93.37470 181 THR A CA 1
ATOM 1286 C C . THR A 1 181 ? 39.60582 -7.78719 24.58473 1.000 92.75864 181 THR A C 1
ATOM 1287 O O . THR A 1 181 ? 39.56774 -7.17440 23.51130 1.000 90.07505 181 THR A O 1
ATOM 1291 N N . PHE A 1 182 ? 40.25022 -7.33730 25.66065 1.000 87.04680 182 PHE A N 1
ATOM 1292 C CA . PHE A 1 182 ? 40.98721 -6.07727 25.67335 1.000 84.43816 182 PHE A CA 1
ATOM 1293 C C . PHE A 1 182 ? 42.48789 -6.39983 25.62656 1.000 80.74771 182 PHE A C 1
ATOM 1294 O O . PHE A 1 182 ? 43.09460 -6.77425 26.63334 1.000 83.53869 182 PHE A O 1
ATOM 1302 N N . SER A 1 183 ? 43.09074 -6.23093 24.44825 1.000 82.94518 183 SER A N 1
ATOM 1303 C CA . SER A 1 183 ? 44.45004 -6.70662 24.16709 1.000 85.71963 183 SER A CA 1
ATOM 1304 C C . SER A 1 183 ? 45.51693 -5.73835 24.69008 1.000 81.30900 183 SER A C 1
ATOM 1305 O O . SER A 1 183 ? 46.36062 -5.24439 23.94918 1.000 79.69894 183 SER A O 1
ATOM 1308 N N . PHE A 1 184 ? 45.48522 -5.48203 25.99335 1.000 80.73387 184 PHE A N 1
ATOM 1309 C CA . PHE A 1 184 ? 46.41236 -4.53718 26.59773 1.000 78.75025 184 PHE A CA 1
ATOM 1310 C C . PHE A 1 184 ? 46.62587 -4.91373 28.06679 1.000 76.72535 184 PHE A C 1
ATOM 1311 O O . PHE A 1 184 ? 45.71791 -5.46713 28.68526 1.000 78.70639 184 PHE A O 1
ATOM 1319 N N . PRO A 1 185 ? 47.78366 -4.58652 28.63881 1.000 79.41664 185 PRO A N 1
ATOM 1320 C CA . PRO A 1 185 ? 48.05887 -5.02782 30.02685 1.000 79.65870 185 PRO A CA 1
ATOM 1321 C C . PRO A 1 185 ? 47.07993 -4.41753 31.01923 1.000 76.40209 185 PRO A C 1
ATOM 1322 O O . PRO A 1 185 ? 46.96866 -3.19654 31.14308 1.000 74.96906 185 PRO A O 1
ATOM 1326 N N . CYS A 1 186 ? 46.35633 -5.28256 31.72683 1.000 77.89157 186 CYS A N 1
ATOM 1327 C CA . CYS A 1 186 ? 45.33048 -4.84850 32.66124 1.000 78.76643 186 CYS A CA 1
ATOM 1328 C C . CYS A 1 186 ? 45.48486 -5.59769 33.97081 1.000 76.72187 186 CYS A C 1
ATOM 1329 O O . CYS A 1 186 ? 45.95371 -6.73764 33.98788 1.000 82.40407 186 CYS A O 1
ATOM 1332 N N . THR A 1 187 ? 45.15055 -4.92612 35.07218 1.000 74.25394 187 THR A N 1
ATOM 1333 C CA . THR A 1 187 ? 44.95755 -5.59331 36.35742 1.000 80.47771 187 THR A CA 1
ATOM 1334 C C . THR A 1 187 ? 43.49420 -6.01386 36.48325 1.000 85.10142 187 THR A C 1
ATOM 1335 O O . THR A 1 187 ? 42.60615 -5.15673 36.54143 1.000 85.79876 187 THR A O 1
ATOM 1339 N N . SER A 1 188 ? 43.24052 -7.31986 36.58952 1.000 86.18227 188 SER A N 1
ATOM 1340 C CA . SER A 1 188 ? 41.86803 -7.82034 36.68160 1.000 84.26044 188 SER A CA 1
ATOM 1341 C C . SER A 1 188 ? 41.60144 -8.36566 38.08110 1.000 88.14890 188 SER A C 1
ATOM 1342 O O . SER A 1 188 ? 41.96180 -9.51542 38.38578 1.000 90.14954 188 SER A O 1
ATOM 1345 N N . PRO A 1 189 ? 40.99201 -7.58962 38.97306 1.000 83.16388 189 PRO A N 1
ATOM 1346 C CA . PRO A 1 189 ? 40.57193 -8.16824 40.25361 1.000 78.59486 189 PRO A CA 1
ATOM 1347 C C . PRO A 1 189 ? 39.43772 -9.17262 40.11530 1.000 83.16519 189 PRO A C 1
ATOM 1348 O O . PRO A 1 189 ? 39.26987 -10.01651 41.00153 1.000 92.07597 189 PRO A O 1
ATOM 1352 N N . SER A 1 190 ? 38.69515 -9.15604 39.01206 1.000 91.31112 190 SER A N 1
ATOM 1353 C CA . SER A 1 190 ? 37.64842 -10.14310 38.75859 1.000 91.00628 190 SER A CA 1
ATOM 1354 C C . SER A 1 190 ? 37.51659 -10.32837 37.24719 1.000 87.94300 190 SER A C 1
ATOM 1355 O O . SER A 1 190 ? 38.12133 -9.60541 36.44951 1.000 86.22833 190 SER A O 1
ATOM 1358 N N . ILE A 1 191 ? 36.73583 -11.33075 36.85071 1.000 84.19444 191 ILE A N 1
ATOM 1359 C CA . ILE A 1 191 ? 36.54083 -11.55023 35.42822 1.000 79.72874 191 ILE A CA 1
ATOM 1360 C C . ILE A 1 191 ? 35.69564 -10.43097 34.81862 1.000 82.33088 191 ILE A C 1
ATOM 1361 O O . ILE A 1 191 ? 35.67825 -10.28139 33.60006 1.000 81.67301 191 ILE A O 1
ATOM 1366 N N . ASN A 1 192 ? 34.95158 -9.67336 35.63905 1.000 94.06262 192 ASN A N 1
ATOM 1367 C CA . ASN A 1 192 ? 34.14464 -8.51989 35.22671 1.000 95.28797 192 ASN A CA 1
ATOM 1368 C C . ASN A 1 192 ? 34.81774 -7.18340 35.56946 1.000 90.65358 192 ASN A C 1
ATOM 1369 O O . ASN A 1 192 ? 34.15592 -6.13715 35.58971 1.000 90.01591 192 ASN A O 1
ATOM 1374 N N . CYS A 1 193 ? 36.10985 -7.19711 35.87382 1.000 88.36977 193 CYS A N 1
ATOM 1375 C CA . CYS A 1 193 ? 36.80058 -5.97310 36.25071 1.000 87.84867 193 CYS A CA 1
ATOM 1376 C C . CYS A 1 193 ? 38.20839 -5.97068 35.68051 1.000 92.03490 193 CYS A C 1
ATOM 1377 O O . CYS A 1 193 ? 38.96638 -6.91067 35.93187 1.000 96.00238 193 CYS A O 1
ATOM 1380 N N . SER A 1 194 ? 38.58284 -4.89999 34.97391 1.000 85.40109 194 SER A N 1
ATOM 1381 C CA . SER A 1 194 ? 39.89920 -4.83127 34.33576 1.000 83.76159 194 SER A CA 1
ATOM 1382 C C . SER A 1 194 ? 40.34274 -3.37886 34.25979 1.000 84.19880 194 SER A C 1
ATOM 1383 O O . SER A 1 194 ? 39.65398 -2.54232 33.66540 1.000 89.11845 194 SER A O 1
ATOM 1386 N N . ILE A 1 195 ? 41.46462 -3.07024 34.89538 1.000 78.78077 195 ILE A N 1
ATOM 1387 C CA . ILE A 1 195 ? 41.98568 -1.71431 34.93646 1.000 75.00827 195 ILE A CA 1
ATOM 1388 C C . ILE A 1 195 ? 43.18123 -1.61928 34.00375 1.000 83.47734 195 ILE A C 1
ATOM 1389 O O . ILE A 1 195 ? 44.17801 -2.33346 34.17761 1.000 83.54449 195 ILE A O 1
ATOM 1394 N N . LEU A 1 196 ? 43.08560 -0.71447 33.02838 1.000 90.28747 196 LEU A N 1
ATOM 1395 C CA . LEU A 1 196 ? 44.15713 -0.51697 32.06655 1.000 77.22000 196 LEU A CA 1
ATOM 1396 C C . LEU A 1 196 ? 45.38163 0.01511 32.78284 1.000 78.42275 196 LEU A C 1
ATOM 1397 O O . LEU A 1 196 ? 45.31222 1.02805 33.49506 1.000 77.30674 196 LEU A O 1
ATOM 1402 N N . ILE A 1 197 ? 46.50646 -0.65799 32.57146 1.000 75.85812 197 ILE A N 1
ATOM 1403 C CA . ILE A 1 197 ? 47.75613 -0.27291 33.21644 1.000 74.69014 197 ILE A CA 1
ATOM 1404 C C . ILE A 1 197 ? 48.52781 0.71595 32.35927 1.000 78.73517 197 ILE A C 1
ATOM 1405 O O . ILE A 1 197 ? 48.93419 1.78049 32.83271 1.000 78.09557 197 ILE A O 1
ATOM 1410 N N . ASP A 1 198 ? 48.71148 0.37299 31.08493 1.000 77.27639 198 ASP A N 1
ATOM 1411 C CA . ASP A 1 198 ? 49.62902 1.08613 30.21312 1.000 74.77877 198 ASP A CA 1
ATOM 1412 C C . ASP A 1 198 ? 49.25210 0.79624 28.76687 1.000 77.54697 198 ASP A C 1
ATOM 1413 O O . ASP A 1 198 ? 49.21373 -0.37222 28.36826 1.000 80.96230 198 ASP A O 1
ATOM 1418 N N . TRP A 1 199 ? 49.00971 1.84369 27.97764 1.000 78.27899 199 TRP A N 1
ATOM 1419 C CA . TRP A 1 199 ? 48.75341 1.65938 26.55040 1.000 74.36568 199 TRP A CA 1
ATOM 1420 C C . TRP A 1 199 ? 49.99291 1.11697 25.86802 1.000 73.72646 199 TRP A C 1
ATOM 1421 O O . TRP A 1 199 ? 51.11543 1.51067 26.19398 1.000 79.52750 199 TRP A O 1
ATOM 1432 N N . THR A 1 200 ? 49.78977 0.20294 24.92222 1.000 69.55176 200 THR A N 1
ATOM 1433 C CA . THR A 1 200 ? 50.88345 -0.26088 24.07997 1.000 68.00618 200 THR A CA 1
ATOM 1434 C C . THR A 1 200 ? 50.51708 -0.16503 22.60622 1.000 74.90742 200 THR A C 1
ATOM 1435 O O . THR A 1 200 ? 49.45961 0.37518 22.25594 1.000 73.45592 200 THR A O 1
ATOM 1439 N N . LYS A 1 201 ? 51.38857 -0.68405 21.73445 1.000 74.99691 201 LYS A N 1
ATOM 1440 C CA . LYS A 1 201 ? 51.09805 -0.75388 20.30275 1.000 67.81202 201 LYS A CA 1
ATOM 1441 C C . LYS A 1 201 ? 50.79287 0.60798 19.69633 1.000 68.10704 201 LYS A C 1
ATOM 1442 O O . LYS A 1 201 ? 49.98606 0.71253 18.77800 1.000 74.96790 201 LYS A O 1
ATOM 1448 N N . GLY A 1 202 ? 51.37024 1.67405 20.22898 1.000 66.44799 202 GLY A N 1
ATOM 1449 C CA . GLY A 1 202 ? 51.19487 2.97611 19.63212 1.000 64.23726 202 GLY A CA 1
ATOM 1450 C C . GLY A 1 202 ? 49.99669 3.77499 20.10310 1.000 72.53244 202 GLY A C 1
ATOM 1451 O O . GLY A 1 202 ? 49.88485 4.94742 19.73153 1.000 79.79921 202 GLY A O 1
ATOM 1452 N N . PHE A 1 203 ? 49.10489 3.19907 20.90753 1.000 72.67608 203 PHE A N 1
ATOM 1453 C CA . PHE A 1 203 ? 47.98564 3.95982 21.45864 1.000 76.54433 203 PHE A CA 1
ATOM 1454 C C . PHE A 1 203 ? 48.39915 4.99016 22.50619 1.000 78.93767 203 PHE A C 1
ATOM 1455 O O . PHE A 1 203 ? 49.25866 4.72818 23.35439 1.000 77.30697 203 PHE A O 1
ATOM 1463 N N . GLU A 1 204 ? 47.69924 6.14727 22.50143 1.000 78.18086 204 GLU A N 1
ATOM 1464 C CA . GLU A 1 204 ? 47.81157 7.12960 23.58090 1.000 82.24725 204 GLU A CA 1
ATOM 1465 C C . GLU A 1 204 ? 46.45021 7.69103 24.01383 1.000 76.38523 204 GLU A C 1
ATOM 1466 O O . GLU A 1 204 ? 46.39360 8.78709 24.58555 1.000 74.40943 204 GLU A O 1
ATOM 1472 N N . THR A 1 205 ? 45.36550 6.95893 23.78110 1.000 75.92043 205 THR A N 1
ATOM 1473 C CA . THR A 1 205 ? 44.01917 7.50261 23.90544 1.000 76.88424 205 THR A CA 1
ATOM 1474 C C . THR A 1 205 ? 43.76891 8.09310 25.28406 1.000 77.30549 205 THR A C 1
ATOM 1475 O O . THR A 1 205 ? 43.95698 7.42518 26.30090 1.000 85.77437 205 THR A O 1
ATOM 1479 N N . GLY A 1 206 ? 43.29419 9.33523 25.31112 1.000 83.19107 206 GLY A N 1
ATOM 1480 C CA . GLY A 1 206 ? 42.89243 10.00058 26.53410 1.000 84.96596 206 GLY A CA 1
ATOM 1481 C C . GLY A 1 206 ? 44.00048 10.57997 27.39023 1.000 81.18894 206 GLY A C 1
ATOM 1482 O O . GLY A 1 206 ? 43.69566 11.31220 28.34463 1.000 76.82146 206 GLY A O 1
ATOM 1483 N N . ARG A 1 207 ? 45.27065 10.33314 27.05691 1.000 77.83662 207 ARG A N 1
ATOM 1484 C CA . ARG A 1 207 ? 46.36951 10.77314 27.91412 1.000 75.69138 207 ARG A CA 1
ATOM 1485 C C . ARG A 1 207 ? 46.40020 12.28425 28.07402 1.000 77.79780 207 ARG A C 1
ATOM 1486 O O . ARG A 1 207 ? 46.89303 12.77107 29.09006 1.000 87.16812 207 ARG A O 1
ATOM 1494 N N . ALA A 1 208 ? 45.85328 13.03485 27.11421 1.000 84.57777 208 ALA A N 1
ATOM 1495 C CA . ALA A 1 208 ? 45.91746 14.49238 27.10957 1.000 82.89316 208 ALA A CA 1
ATOM 1496 C C . ALA A 1 208 ? 44.57415 15.11146 27.42402 1.000 84.99687 208 ALA A C 1
ATOM 1497 O O . ALA A 1 208 ? 44.34930 16.28740 27.13065 1.000 92.20889 208 ALA A O 1
ATOM 1499 N N . THR A 1 209 ? 43.66931 14.33899 27.99814 1.000 80.60595 209 THR A N 1
ATOM 1500 C CA . THR A 1 209 ? 42.32912 14.81030 28.24759 1.000 79.06496 209 THR A CA 1
ATOM 1501 C C . THR A 1 209 ? 41.96445 14.48083 29.69051 1.000 91.16720 209 THR A C 1
ATOM 1502 O O . THR A 1 209 ? 42.71849 13.83018 30.42110 1.000 92.91596 209 THR A O 1
ATOM 1506 N N . ASN A 1 210 ? 40.77449 14.91212 30.08062 1.000 95.19464 210 ASN A N 1
ATOM 1507 C CA . ASN A 1 210 ? 40.21053 14.71901 31.40852 1.000 92.01268 210 ASN A CA 1
ATOM 1508 C C . ASN A 1 210 ? 39.43741 13.41014 31.49456 1.000 92.08590 210 ASN A C 1
ATOM 1509 O O . ASN A 1 210 ? 38.66081 13.20708 32.43285 1.000 87.77271 210 ASN A O 1
ATOM 1514 N N . ASP A 1 211 ? 39.53259 12.58403 30.46279 1.000 88.81797 211 ASP A N 1
ATOM 1515 C CA . ASP A 1 211 ? 38.74284 11.36144 30.35443 1.000 91.38934 211 ASP A CA 1
ATOM 1516 C C . ASP A 1 211 ? 39.67477 10.26132 29.87291 1.000 92.68003 211 ASP A C 1
ATOM 1517 O O . ASP A 1 211 ? 39.67244 9.90555 28.68871 1.000 90.89821 211 ASP A O 1
ATOM 1522 N N . PRO A 1 212 ? 40.52593 9.72422 30.75393 1.000 93.64121 212 PRO A N 1
ATOM 1523 C CA . PRO A 1 212 ? 41.52929 8.75979 30.29839 1.000 91.37883 212 PRO A CA 1
ATOM 1524 C C . PRO A 1 212 ? 40.97724 7.34393 30.28266 1.000 89.91216 212 PRO A C 1
ATOM 1525 O O . PRO A 1 212 ? 39.92233 7.05062 30.84314 1.000 91.14242 212 PRO A O 1
ATOM 1529 N N . VAL A 1 213 ? 41.70069 6.46606 29.59845 1.000 83.36669 213 VAL A N 1
ATOM 1530 C CA . VAL A 1 213 ? 41.43950 5.03660 29.68440 1.000 84.26334 213 VAL A CA 1
ATOM 1531 C C . VAL A 1 213 ? 42.40084 4.36762 30.65746 1.000 83.10887 213 VAL A C 1
ATOM 1532 O O . VAL A 1 213 ? 42.02523 3.44312 31.37831 1.000 83.47307 213 VAL A O 1
ATOM 1536 N N . GLU A 1 214 ? 43.65423 4.82202 30.65547 1.000 83.90521 214 GLU A N 1
ATOM 1537 C CA . GLU A 1 214 ? 44.65714 4.29189 31.55769 1.000 74.39443 214 GLU A CA 1
ATOM 1538 C C . GLU A 1 214 ? 44.18297 4.47709 32.98440 1.000 80.90310 214 GLU A C 1
ATOM 1539 O O . GLU A 1 214 ? 43.67508 5.54234 33.34562 1.000 78.23587 214 GLU A O 1
ATOM 1545 N N . GLY A 1 215 ? 44.30124 3.42210 33.78380 1.000 75.91139 215 GLY A N 1
ATOM 1546 C CA . GLY A 1 215 ? 43.93607 3.55566 35.17051 1.000 75.49605 215 GLY A CA 1
ATOM 1547 C C . GLY A 1 215 ? 42.45500 3.54227 35.44670 1.000 80.34217 215 GLY A C 1
ATOM 1548 O O . GLY A 1 215 ? 42.04369 3.92128 36.54677 1.000 78.02216 215 GLY A O 1
ATOM 1549 N N . ARG A 1 216 ? 41.62988 3.11247 34.49175 1.000 85.33604 216 ARG A N 1
ATOM 1550 C CA . ARG A 1 216 ? 40.18845 3.07798 34.69788 1.000 84.49360 216 ARG A CA 1
ATOM 1551 C C . ARG A 1 216 ? 39.64376 1.71575 34.28823 1.000 81.84368 216 ARG A C 1
ATOM 1552 O O . ARG A 1 216 ? 40.23912 1.00764 33.47253 1.000 77.95147 216 ARG A O 1
ATOM 1560 N N . ASP A 1 217 ? 38.48824 1.36548 34.87094 1.000 86.32011 217 ASP A N 1
ATOM 1561 C CA . ASP A 1 217 ? 37.84715 0.06392 34.67072 1.000 81.46246 217 ASP A CA 1
ATOM 1562 C C . ASP A 1 217 ? 37.25444 -0.00156 33.26948 1.000 85.98521 217 ASP A C 1
ATOM 1563 O O . ASP A 1 217 ? 36.27180 0.68545 32.96709 1.000 90.80572 217 ASP A O 1
ATOM 1568 N N . VAL A 1 218 ? 37.85663 -0.82201 32.40721 1.000 81.42498 218 VAL A N 1
ATOM 1569 C CA . VAL A 1 218 ? 37.39750 -0.91589 31.02129 1.000 83.96103 218 VAL A CA 1
ATOM 1570 C C . VAL A 1 218 ? 36.03723 -1.59918 30.91690 1.000 86.07735 218 VAL A C 1
ATOM 1571 O O . VAL A 1 218 ? 35.25030 -1.28590 30.01914 1.000 85.02551 218 VAL A O 1
ATOM 1575 N N . CYS A 1 219 ? 35.72850 -2.52754 31.82215 1.000 87.47861 219 CYS A N 1
ATOM 1576 C CA . CYS A 1 219 ? 34.39561 -3.12069 31.84251 1.000 88.32691 219 CYS A CA 1
ATOM 1577 C C . CYS A 1 219 ? 33.31736 -2.06448 32.02849 1.000 90.25408 219 CYS A C 1
ATOM 1578 O O . CYS A 1 219 ? 32.29858 -2.06972 31.32637 1.000 94.33031 219 CYS A O 1
ATOM 1581 N N . LYS A 1 220 ? 33.51912 -1.16583 32.98744 1.000 90.62121 220 LYS A N 1
ATOM 1582 C CA . LYS A 1 220 ? 32.56957 -0.08035 33.21549 1.000 95.12593 220 LYS A CA 1
ATOM 1583 C C . LYS A 1 220 ? 32.45574 0.84544 32.01287 1.000 96.32671 220 LYS A C 1
ATOM 1584 O O . LYS A 1 220 ? 31.35154 1.11554 31.53103 1.000 96.62446 220 LYS A O 1
ATOM 1590 N N . LEU A 1 221 ? 33.59450 1.33468 31.51987 1.000 97.35127 221 LEU A N 1
ATOM 1591 C CA . LEU A 1 221 ? 33.63118 2.23985 30.37586 1.000 94.58802 221 LEU A CA 1
ATOM 1592 C C . LEU A 1 221 ? 32.84642 1.69146 29.18990 1.000 97.38642 221 LEU A C 1
ATOM 1593 O O . LEU A 1 221 ? 32.20795 2.45036 28.44880 1.000 100.35770 221 LEU A O 1
ATOM 1598 N N . MET A 1 222 ? 32.94020 0.38164 28.95023 1.000 95.23778 222 MET A N 1
ATOM 1599 C CA . MET A 1 222 ? 32.16934 -0.22179 27.86959 1.000 93.26162 222 MET A CA 1
ATOM 1600 C C . MET A 1 222 ? 30.68768 -0.27610 28.22747 1.000 101.22137 222 MET A C 1
ATOM 1601 O O . MET A 1 222 ? 29.83904 0.13625 27.42641 1.000 100.96610 222 MET A O 1
ATOM 1606 N N . ASN A 1 223 ? 30.35721 -0.76314 29.44264 1.000 100.20463 223 ASN A N 1
ATOM 1607 C CA . ASN A 1 223 ? 28.95494 -0.82270 29.86772 1.000 100.44658 223 ASN A CA 1
ATOM 1608 C C . ASN A 1 223 ? 28.28735 0.54358 29.78683 1.000 103.91529 223 ASN A C 1
ATOM 1609 O O . ASN A 1 223 ? 27.08647 0.63572 29.49055 1.000 104.47535 223 ASN A O 1
ATOM 1614 N N . ASP A 1 224 ? 29.04348 1.61411 30.08522 1.000 99.97896 224 ASP A N 1
ATOM 1615 C CA . ASP A 1 224 ? 28.52935 2.96899 29.90830 1.000 98.06850 224 ASP A CA 1
ATOM 1616 C C . ASP A 1 224 ? 28.34661 3.29039 28.42437 1.000 100.92988 224 ASP A C 1
ATOM 1617 O O . ASP A 1 224 ? 27.39095 3.97430 28.04850 1.000 103.52312 224 ASP A O 1
ATOM 1622 N N . ALA A 1 225 ? 29.24330 2.80616 27.55823 1.000 100.34797 225 ALA A N 1
ATOM 1623 C CA . ALA A 1 225 ? 29.05553 3.04078 26.12694 1.000 103.17043 225 ALA A CA 1
ATOM 1624 C C . ALA A 1 225 ? 27.75721 2.40184 25.64178 1.000 107.49727 225 ALA A C 1
ATOM 1625 O O . ALA A 1 225 ? 27.04194 2.97903 24.81397 1.000 107.65549 225 ALA A O 1
ATOM 1627 N N . PHE A 1 226 ? 27.44229 1.20554 26.14814 1.000 106.01040 226 PHE A N 1
ATOM 1628 C CA . PHE A 1 226 ? 26.15071 0.58727 25.87379 1.000 106.81240 226 PHE A CA 1
ATOM 1629 C C . PHE A 1 226 ? 25.01237 1.45334 26.39928 1.000 107.54923 226 PHE A C 1
ATOM 1630 O O . PHE A 1 226 ? 23.97619 1.59696 25.74211 1.000 110.89784 226 PHE A O 1
ATOM 1638 N N . VAL A 1 227 ? 25.19108 2.04496 27.58319 1.000 104.41943 227 VAL A N 1
ATOM 1639 C CA . VAL A 1 227 ? 24.10859 2.79411 28.21455 1.000 103.96827 227 VAL A CA 1
ATOM 1640 C C . VAL A 1 227 ? 23.77609 4.05850 27.42543 1.000 104.10319 227 VAL A C 1
ATOM 1641 O O . VAL A 1 227 ? 22.60346 4.42225 27.29409 1.000 109.07249 227 VAL A O 1
ATOM 1645 N N . ARG A 1 228 ? 24.78956 4.75802 26.90685 1.000 102.72513 228 ARG A N 1
ATOM 1646 C CA . ARG A 1 228 ? 24.53750 5.97203 26.12878 1.000 105.61756 228 ARG A CA 1
ATOM 1647 C C . ARG A 1 228 ? 23.65804 5.68552 24.91622 1.000 108.76764 228 ARG A C 1
ATOM 1648 O O . ARG A 1 228 ? 22.74306 6.45431 24.60276 1.000 106.11487 228 ARG A O 1
ATOM 1656 N N . ALA A 1 229 ? 23.93375 4.59117 24.21400 1.000 110.18875 229 ALA A N 1
ATOM 1657 C CA . ALA A 1 229 ? 23.23512 4.21922 22.99177 1.000 109.45021 229 ALA A CA 1
ATOM 1658 C C . ALA A 1 229 ? 21.99904 3.35756 23.23739 1.000 114.21544 229 ALA A C 1
ATOM 1659 O O . ALA A 1 229 ? 21.46718 2.78048 22.27888 1.000 117.73490 229 ALA A O 1
ATOM 1661 N N . ALA A 1 230 ? 21.56822 3.20577 24.49393 1.000 112.49106 230 ALA A N 1
ATOM 1662 C CA . ALA A 1 230 ? 20.39999 2.39770 24.85122 1.000 112.07318 230 ALA A CA 1
ATOM 1663 C C . ALA A 1 230 ? 20.52818 0.94821 24.37752 1.000 108.89731 230 ALA A C 1
ATOM 1664 O O . ALA A 1 230 ? 19.53341 0.23413 24.25381 1.000 111.96531 230 ALA A O 1
ATOM 1666 N N . ILE A 1 231 ? 21.74030 0.50678 24.09806 1.000 109.50698 231 ILE A N 1
ATOM 1667 C CA . ILE A 1 231 ? 21.96844 -0.86345 23.64161 1.000 110.24261 231 ILE A CA 1
ATOM 1668 C C . ILE A 1 231 ? 21.64676 -1.84113 24.76500 1.000 111.26402 231 ILE A C 1
ATOM 1669 O O . ILE A 1 231 ? 22.18870 -1.70985 25.87787 1.000 113.00695 231 ILE A O 1
ATOM 1674 N N . PRO A 1 232 ? 20.85231 -2.86597 24.50733 1.000 115.62449 232 PRO A N 1
ATOM 1675 C CA . PRO A 1 232 ? 20.55319 -3.86832 25.54563 1.000 119.58036 232 PRO A CA 1
ATOM 1676 C C . PRO A 1 232 ? 21.66597 -4.89779 25.68249 1.000 119.86645 232 PRO A C 1
ATOM 1677 O O . PRO A 1 232 ? 21.54694 -6.06256 25.27266 1.000 120.50638 232 PRO A O 1
ATOM 1681 N N . ALA A 1 233 ? 22.77723 -4.46923 26.28593 1.000 124.00551 233 ALA A N 1
ATOM 1682 C CA . ALA A 1 233 ? 23.92806 -5.34642 26.46174 1.000 117.46204 233 ALA A CA 1
ATOM 1683 C C . ALA A 1 233 ? 24.67532 -4.97765 27.72861 1.000 109.89787 233 ALA A C 1
ATOM 1684 O O . ALA A 1 233 ? 24.51472 -3.88493 28.28156 1.000 110.73196 233 ALA A O 1
ATOM 1686 N N . LYS A 1 234 ? 25.49673 -5.92102 28.17733 1.000 110.15746 234 LYS A N 1
ATOM 1687 C CA . LYS A 1 234 ? 26.36362 -5.73757 29.33453 1.000 108.99298 234 LYS A CA 1
ATOM 1688 C C . LYS A 1 234 ? 27.57117 -6.64645 29.17044 1.000 104.82424 234 LYS A C 1
ATOM 1689 O O . LYS A 1 234 ? 27.42729 -7.82190 28.81539 1.000 103.63419 234 LYS A O 1
ATOM 1695 N N . VAL A 1 235 ? 28.75856 -6.09106 29.38374 1.000 99.32737 235 VAL A N 1
ATOM 1696 C CA . VAL A 1 235 ? 29.96445 -6.90165 29.32800 1.000 95.41884 235 VAL A CA 1
ATOM 1697 C C . VAL A 1 235 ? 30.01839 -7.76658 30.57501 1.000 98.21568 235 VAL A C 1
ATOM 1698 O O . VAL A 1 235 ? 29.97581 -7.26428 31.70464 1.000 104.88334 235 VAL A O 1
ATOM 1702 N N . CYS A 1 236 ? 30.10707 -9.07262 30.37887 1.000 94.97995 236 CYS A N 1
ATOM 1703 C CA . CYS A 1 236 ? 30.13830 -10.00084 31.49055 1.000 96.77525 236 CYS A CA 1
ATOM 1704 C C . CYS A 1 236 ? 31.51845 -10.57163 31.75835 1.000 98.64007 236 CYS A C 1
ATOM 1705 O O . CYS A 1 236 ? 31.67598 -11.29452 32.75139 1.000 96.28403 236 CYS A O 1
ATOM 1708 N N . CYS A 1 237 ? 32.51071 -10.27439 30.90890 1.000 89.58339 237 CYS A N 1
ATOM 1709 C CA . CYS A 1 237 ? 33.87304 -10.75323 31.11411 1.000 86.37337 237 CYS A CA 1
ATOM 1710 C C . CYS A 1 237 ? 34.85284 -9.91734 30.29312 1.000 90.66337 237 CYS A C 1
ATOM 1711 O O . CYS A 1 237 ? 34.54437 -9.50547 29.17197 1.000 91.81110 237 CYS A O 1
ATOM 1714 N N . VAL A 1 238 ? 36.03709 -9.67692 30.85317 1.000 87.08184 238 VAL A N 1
ATOM 1715 C CA . VAL A 1 238 ? 37.11559 -8.99467 30.15096 1.000 79.17274 238 VAL A CA 1
ATOM 1716 C C . VAL A 1 238 ? 38.37524 -9.85250 30.23204 1.000 80.81020 238 VAL A C 1
ATOM 1717 O O . VAL A 1 238 ? 38.83576 -10.18992 31.33189 1.000 81.23329 238 VAL A O 1
ATOM 1721 N N . LEU A 1 239 ? 38.97633 -10.13326 29.07692 1.000 77.12874 239 LEU A N 1
ATOM 1722 C CA . LEU A 1 239 ? 40.09543 -11.06220 28.99760 1.000 81.27555 239 LEU A CA 1
ATOM 1723 C C . LEU A 1 239 ? 41.12744 -10.57818 27.98390 1.000 81.82013 239 LEU A C 1
ATOM 1724 O O . LEU A 1 239 ? 40.79630 -9.94763 26.97925 1.000 82.05029 239 LEU A O 1
ATOM 1729 N N . ASN A 1 240 ? 42.38553 -10.91735 28.22823 1.000 82.33607 240 ASN A N 1
ATOM 1730 C CA . ASN A 1 240 ? 43.41209 -10.51871 27.27769 1.000 89.80880 240 ASN A CA 1
ATOM 1731 C C . ASN A 1 240 ? 43.29687 -11.36183 25.99909 1.000 81.91587 240 ASN A C 1
ATOM 1732 O O . ASN A 1 240 ? 42.72426 -12.45156 26.00132 1.000 80.67920 240 ASN A O 1
ATOM 1737 N N . ASP A 1 241 ? 43.81076 -10.83948 24.88125 1.000 76.78973 241 ASP A N 1
ATOM 1738 C CA . ASP A 1 241 ? 43.59876 -11.58390 23.63762 1.000 88.13281 241 ASP A CA 1
ATOM 1739 C C . ASP A 1 241 ? 44.39313 -12.88030 23.62264 1.000 85.08215 241 ASP A C 1
ATOM 1740 O O . ASP A 1 241 ? 43.99335 -13.84528 22.96193 1.000 83.23782 241 ASP A O 1
ATOM 1745 N N . ALA A 1 242 ? 45.52688 -12.91971 24.31960 1.000 84.46419 242 ALA A N 1
ATOM 1746 C CA . ALA A 1 242 ? 46.27384 -14.16896 24.39563 1.000 87.98589 242 ALA A CA 1
ATOM 1747 C C . ALA A 1 242 ? 45.47268 -15.24792 25.11920 1.000 89.07803 242 ALA A C 1
ATOM 1748 O O . ALA A 1 242 ? 45.44131 -16.40278 24.67702 1.000 89.38968 242 ALA A O 1
ATOM 1750 N N . VAL A 1 243 ? 44.81136 -14.89800 26.22827 1.000 83.90854 243 VAL A N 1
ATOM 1751 C CA . VAL A 1 243 ? 44.03233 -15.90982 26.92873 1.000 84.18412 243 VAL A CA 1
ATOM 1752 C C . VAL A 1 243 ? 42.84894 -16.34895 26.07356 1.000 90.59113 243 VAL A C 1
ATOM 1753 O O . VAL A 1 243 ? 42.49699 -17.53708 26.04868 1.000 93.42139 243 VAL A O 1
ATOM 1757 N N . GLY A 1 244 ? 42.23944 -15.41545 25.33271 1.000 89.08623 244 GLY A N 1
ATOM 1758 C CA . GLY A 1 244 ? 41.15010 -15.79282 24.45110 1.000 86.44856 244 GLY A CA 1
ATOM 1759 C C . GLY A 1 244 ? 41.55969 -16.89042 23.49484 1.000 87.42178 244 GLY A C 1
ATOM 1760 O O . GLY A 1 244 ? 40.82707 -17.86079 23.29565 1.000 94.12642 244 GLY A O 1
ATOM 1761 N N . THR A 1 245 ? 42.76338 -16.78470 22.93904 1.000 85.62762 245 THR A N 1
ATOM 1762 C CA . THR A 1 245 ? 43.25324 -17.81813 22.03597 1.000 86.70677 245 THR A CA 1
ATOM 1763 C C . THR A 1 245 ? 43.27464 -19.17340 22.73015 1.000 92.66900 245 THR A C 1
ATOM 1764 O O . THR A 1 245 ? 42.79018 -20.17180 22.18213 1.000 96.73653 245 THR A O 1
ATOM 1768 N N . LEU A 1 246 ? 43.77873 -19.21627 23.96898 1.000 88.72916 246 LEU A N 1
ATOM 1769 C CA . LEU A 1 246 ? 43.79742 -20.47662 24.70233 1.000 88.90070 246 LEU A CA 1
ATOM 1770 C C . LEU A 1 246 ? 42.38665 -20.99544 24.92472 1.000 89.55721 246 LEU A C 1
ATOM 1771 O O . LEU A 1 246 ? 42.10047 -22.15914 24.62999 1.000 94.09188 246 LEU A O 1
ATOM 1776 N N . MET A 1 247 ? 41.46978 -20.12450 25.35277 1.000 88.65613 247 MET A N 1
ATOM 1777 C CA . MET A 1 247 ? 40.10722 -20.57180 25.60463 1.000 90.42313 247 MET A CA 1
ATOM 1778 C C . MET A 1 247 ? 39.50989 -21.21482 24.35859 1.000 97.92141 247 MET A C 1
ATOM 1779 O O . MET A 1 247 ? 38.93893 -22.30892 24.42990 1.000 101.76164 247 MET A O 1
ATOM 1784 N N . SER A 1 248 ? 39.69115 -20.58951 23.19118 1.000 91.45938 248 SER A N 1
ATOM 1785 C CA . SER A 1 248 ? 39.10889 -21.16526 21.98791 1.000 92.74281 248 SER A CA 1
ATOM 1786 C C . SER A 1 248 ? 39.72343 -22.52775 21.68077 1.000 101.41422 248 SER A C 1
ATOM 1787 O O . SER A 1 248 ? 39.00473 -23.47086 21.32079 1.000 101.14270 248 SER A O 1
ATOM 1790 N N . CYS A 1 249 ? 41.04158 -22.66854 21.86833 1.000 96.30086 249 CYS A N 1
ATOM 1791 C CA . CYS A 1 249 ? 41.68438 -23.94992 21.59410 1.000 94.63809 249 CYS A CA 1
ATOM 1792 C C . CYS A 1 249 ? 41.14644 -25.03392 22.51676 1.000 97.51900 249 CYS A C 1
ATOM 1793 O O . CYS A 1 249 ? 40.88647 -26.16303 22.08483 1.000 97.44213 249 CYS A O 1
ATOM 1796 N N . ALA A 1 250 ? 40.95359 -24.70012 23.79161 1.000 96.23861 250 ALA A N 1
ATOM 1797 C CA . ALA A 1 250 ? 40.47067 -25.69010 24.74431 1.000 103.35753 250 ALA A CA 1
ATOM 1798 C C . ALA A 1 250 ? 39.07888 -26.16164 24.36636 1.000 104.46636 250 ALA A C 1
ATOM 1799 O O . ALA A 1 250 ? 38.75966 -27.34767 24.49479 1.000 106.16547 250 ALA A O 1
ATOM 1801 N N . TYR A 1 251 ? 38.23654 -25.23950 23.90537 1.000 103.93957 251 TYR A N 1
ATOM 1802 C CA . TYR A 1 251 ? 36.88166 -25.59647 23.51064 1.000 106.12851 251 TYR A CA 1
ATOM 1803 C C . TYR A 1 251 ? 36.90401 -26.53788 22.30745 1.000 108.74594 251 TYR A C 1
ATOM 1804 O O . TYR A 1 251 ? 36.22266 -27.57166 22.29257 1.000 109.00053 251 TYR A O 1
ATOM 1813 N N . GLN A 1 252 ? 37.71591 -26.21473 21.30165 1.000 106.70585 252 GLN A N 1
ATOM 1814 C CA . GLN A 1 252 ? 37.81640 -27.03429 20.10409 1.000 104.49969 252 GLN A CA 1
ATOM 1815 C C . GLN A 1 252 ? 38.73800 -28.22236 20.29601 1.000 105.99071 252 GLN A C 1
ATOM 1816 O O . GLN A 1 252 ? 39.10742 -28.86338 19.30764 1.000 104.82850 252 GLN A O 1
ATOM 1822 N N . LYS A 1 253 ? 39.12840 -28.51979 21.53704 1.000 110.77753 253 LYS A N 1
ATOM 1823 C CA . LYS A 1 253 ? 40.06628 -29.60802 21.78841 1.000 114.02611 253 LYS A CA 1
ATOM 1824 C C . LYS A 1 253 ? 39.39931 -30.94757 21.50515 1.000 116.85438 253 LYS A C 1
ATOM 1825 O O . LYS A 1 253 ? 38.40209 -31.30717 22.14507 1.000 115.23478 253 LYS A O 1
ATOM 1831 N N . GLY A 1 254 ? 39.97498 -31.69838 20.56807 1.000 116.94149 254 GLY A N 1
ATOM 1832 C CA . GLY A 1 254 ? 39.46182 -33.01438 20.26651 1.000 122.71845 254 GLY A CA 1
ATOM 1833 C C . GLY A 1 254 ? 39.75472 -34.01042 21.37145 1.000 126.84299 254 GLY A C 1
ATOM 1834 O O . GLY A 1 254 ? 40.67342 -33.84281 22.17822 1.000 125.27033 254 GLY A O 1
ATOM 1835 N N . ARG A 1 255 ? 38.92811 -35.05498 21.42818 1.000 128.94796 255 ARG A N 1
ATOM 1836 C CA . ARG A 1 255 ? 39.15544 -36.10872 22.40513 1.000 127.31664 255 ARG A CA 1
ATOM 1837 C C . ARG A 1 255 ? 40.50459 -36.77060 22.15068 1.000 130.55306 255 ARG A C 1
ATOM 1838 O O . ARG A 1 255 ? 40.88542 -37.02613 21.00149 1.000 127.32685 255 ARG A O 1
ATOM 1846 N N . GLY A 1 256 ? 41.25521 -36.97610 23.23681 1.000 134.48558 256 GLY A N 1
ATOM 1847 C CA . GLY A 1 256 ? 42.60390 -37.50111 23.19296 1.000 133.13338 256 GLY A CA 1
ATOM 1848 C C . GLY A 1 256 ? 43.65811 -36.52746 22.72369 1.000 129.17412 256 GLY A C 1
ATOM 1849 O O . GLY A 1 256 ? 44.85120 -36.84498 22.81834 1.000 129.34168 256 GLY A O 1
ATOM 1850 N N . THR A 1 257 ? 43.26799 -35.32814 22.26612 1.000 124.67205 257 THR A N 1
ATOM 1851 C CA . THR A 1 257 ? 44.26210 -34.34973 21.85293 1.000 123.83639 257 THR A CA 1
ATOM 1852 C C . THR A 1 257 ? 44.72159 -33.59172 23.08570 1.000 118.83662 257 THR A C 1
ATOM 1853 O O . THR A 1 257 ? 43.87939 -33.16439 23.88727 1.000 117.25149 257 THR A O 1
ATOM 1857 N N . PRO A 1 258 ? 46.02609 -33.40809 23.26598 1.000 112.24936 258 PRO A N 1
ATOM 1858 C CA . PRO A 1 258 ? 46.53764 -32.88771 24.54221 1.000 111.11031 258 PRO A CA 1
ATOM 1859 C C . PRO A 1 258 ? 46.03439 -31.48028 24.79736 1.000 109.51204 258 PRO A C 1
ATOM 1860 O O . PRO A 1 258 ? 45.66162 -30.75976 23.85892 1.000 110.21762 258 PRO A O 1
ATOM 1864 N N . PRO A 1 259 ? 45.99110 -31.06047 26.05577 1.000 106.92643 259 PRO A N 1
ATOM 1865 C CA . PRO A 1 259 ? 45.34582 -29.78881 26.37999 1.000 106.08970 259 PRO A CA 1
ATOM 1866 C C . PRO A 1 259 ? 46.20044 -28.62059 25.93617 1.000 101.55640 259 PRO A C 1
ATOM 1867 O O . PRO A 1 259 ? 47.40540 -28.74624 25.69911 1.000 101.45763 259 PRO A O 1
ATOM 1871 N N . CYS A 1 260 ? 45.55148 -27.46802 25.81706 1.000 104.00345 260 CYS A N 1
ATOM 1872 C CA . CYS A 1 260 ? 46.23938 -26.24697 25.42258 1.000 99.61000 260 CYS A CA 1
ATOM 1873 C C . CYS A 1 260 ? 46.68068 -25.50766 26.67596 1.000 87.81019 260 CYS A C 1
ATOM 1874 O O . CYS A 1 260 ? 45.84722 -25.05857 27.46850 1.000 90.84249 260 CYS A O 1
ATOM 1877 N N . TYR A 1 261 ? 47.98599 -25.36797 26.83643 1.000 83.20392 261 TYR A N 1
ATOM 1878 C CA . TYR A 1 261 ? 48.55986 -24.77029 28.02441 1.000 88.47568 261 TYR A CA 1
ATOM 1879 C C . TYR A 1 261 ? 49.27365 -23.45688 27.74334 1.000 83.77800 261 TYR A C 1
ATOM 1880 O O . TYR A 1 261 ? 49.71469 -22.79615 28.68775 1.000 85.38083 261 TYR A O 1
ATOM 1889 N N . ILE A 1 262 ? 49.41910 -23.07985 26.47745 1.000 86.25127 262 ILE A N 1
ATOM 1890 C CA . ILE A 1 262 ? 50.05955 -21.84232 26.05869 1.000 80.15377 262 ILE A CA 1
ATOM 1891 C C . ILE A 1 262 ? 49.22834 -21.19722 24.96839 1.000 80.59857 262 ILE A C 1
ATOM 1892 O O . ILE A 1 262 ? 48.81342 -21.86735 24.01658 1.000 77.93629 262 ILE A O 1
ATOM 1897 N N . GLY A 1 263 ? 49.04073 -19.88526 25.07821 1.000 79.98733 263 GLY A N 1
ATOM 1898 C CA . GLY A 1 263 ? 48.45202 -19.08669 24.01659 1.000 80.14752 263 GLY A CA 1
ATOM 1899 C C . GLY A 1 263 ? 49.40250 -17.99966 23.54214 1.000 76.97367 263 GLY A C 1
ATOM 1900 O O . GLY A 1 263 ? 49.84201 -17.17962 24.34425 1.000 79.06760 263 GLY A O 1
ATOM 1901 N N . ILE A 1 264 ? 49.77852 -18.00545 22.26671 1.000 75.35049 264 ILE A N 1
ATOM 1902 C CA . ILE A 1 264 ? 50.71057 -17.03034 21.71074 1.000 77.97414 264 ILE A CA 1
ATOM 1903 C C . ILE A 1 264 ? 49.97611 -16.13016 20.72842 1.000 82.74697 264 ILE A C 1
ATOM 1904 O O . ILE A 1 264 ? 49.23142 -16.61218 19.87187 1.000 86.65149 264 ILE A O 1
ATOM 1909 N N . ILE A 1 265 ? 50.20438 -14.82926 20.83320 1.000 81.90684 265 ILE A N 1
ATOM 1910 C CA . ILE A 1 265 ? 49.75291 -13.86925 19.83844 1.000 84.07359 265 ILE A CA 1
ATOM 1911 C C . ILE A 1 265 ? 50.99461 -13.26108 19.21884 1.000 80.76659 265 ILE A C 1
ATOM 1912 O O . ILE A 1 265 ? 51.76073 -12.58689 19.91682 1.000 80.53593 265 ILE A O 1
ATOM 1917 N N . LEU A 1 266 ? 51.17215 -13.45771 17.91305 1.000 84.41680 266 LEU A N 1
ATOM 1918 C CA . LEU A 1 266 ? 52.29194 -12.89583 17.15230 1.000 76.91588 266 LEU A CA 1
ATOM 1919 C C . LEU A 1 266 ? 51.71320 -12.07470 16.00641 1.000 84.93461 266 LEU A C 1
ATOM 1920 O O . LEU A 1 266 ? 51.58533 -12.55938 14.87893 1.000 82.41402 266 LEU A O 1
ATOM 1925 N N . GLY A 1 267 ? 51.36763 -10.81829 16.30645 1.000 84.76589 267 GLY A N 1
ATOM 1926 C CA . GLY A 1 267 ? 50.71624 -9.93384 15.35426 1.000 84.37833 267 GLY A CA 1
ATOM 1927 C C . GLY A 1 267 ? 51.13589 -8.48135 15.47017 1.000 80.81656 267 GLY A C 1
ATOM 1928 O O . GLY A 1 267 ? 52.33553 -8.16802 15.43121 1.000 75.75365 267 GLY A O 1
ATOM 1929 N N . THR A 1 268 ? 50.15762 -7.56952 15.54881 1.000 86.00520 268 THR A N 1
ATOM 1930 C CA . THR A 1 268 ? 50.51487 -6.16625 15.71796 1.000 80.77245 268 THR A CA 1
ATOM 1931 C C . THR A 1 268 ? 51.35623 -5.99040 16.97202 1.000 81.05038 268 THR A C 1
ATOM 1932 O O . THR A 1 268 ? 52.39151 -5.32434 16.92608 1.000 78.96062 268 THR A O 1
ATOM 1936 N N . GLY A 1 269 ? 50.96769 -6.64407 18.07729 1.000 80.22940 269 GLY A N 1
ATOM 1937 C CA . GLY A 1 269 ? 51.81042 -6.80137 19.24366 1.000 74.09460 269 GLY A CA 1
ATOM 1938 C C . GLY A 1 269 ? 52.24551 -8.25718 19.37875 1.000 77.34852 269 GLY A C 1
ATOM 1939 O O . GLY A 1 269 ? 51.86017 -9.10676 18.59080 1.000 84.18819 269 GLY A O 1
ATOM 1940 N N . SER A 1 270 ? 53.11072 -8.53399 20.35304 1.000 80.26522 270 SER A N 1
ATOM 1941 C CA . SER A 1 270 ? 53.51674 -9.91418 20.62579 1.000 74.91539 270 SER A CA 1
ATOM 1942 C C . SER A 1 270 ? 53.48096 -10.18191 22.11857 1.000 66.09088 270 SER A C 1
ATOM 1943 O O . SER A 1 270 ? 54.11011 -9.46082 22.88517 1.000 67.48461 270 SER A O 1
ATOM 1946 N N . ASN A 1 271 ? 52.76299 -11.22644 22.51549 1.000 71.72086 271 ASN A N 1
ATOM 1947 C CA . ASN A 1 271 ? 52.51284 -11.54991 23.91665 1.000 73.50734 271 ASN A CA 1
ATOM 1948 C C . ASN A 1 271 ? 52.07721 -13.00649 24.00403 1.000 74.27796 271 ASN A C 1
ATOM 1949 O O . ASN A 1 271 ? 51.80401 -13.64771 22.98654 1.000 79.77094 271 ASN A O 1
ATOM 1954 N N . GLY A 1 272 ? 51.95039 -13.50912 25.23286 1.000 68.83738 272 GLY A N 1
ATOM 1955 C CA . GLY A 1 272 ? 51.52313 -14.88016 25.42999 1.000 73.81395 272 GLY A CA 1
ATOM 1956 C C . GLY A 1 272 ? 50.97513 -15.13284 26.82518 1.000 74.47156 272 GLY A C 1
ATOM 1957 O O . GLY A 1 272 ? 51.37002 -14.46975 27.78352 1.000 77.24950 272 GLY A O 1
ATOM 1958 N N . CYS A 1 273 ? 50.05515 -16.09036 26.91811 1.000 72.81557 273 CYS A N 1
ATOM 1959 C CA . CYS A 1 273 ? 49.56010 -16.57279 28.20757 1.000 76.87671 273 CYS A CA 1
ATOM 1960 C C . CYS A 1 273 ? 49.84235 -18.06413 28.34800 1.000 80.98005 273 CYS A C 1
ATOM 1961 O O . CYS A 1 273 ? 50.04852 -18.77565 27.35491 1.000 85.15580 273 CYS A O 1
ATOM 1964 N N . TYR A 1 274 ? 49.82620 -18.55045 29.59083 1.000 80.58628 274 TYR A N 1
ATOM 1965 C CA . TYR A 1 274 ? 50.10976 -19.96186 29.82516 1.000 78.89779 274 TYR A CA 1
ATOM 1966 C C . TYR A 1 274 ? 49.42794 -20.42529 31.09875 1.000 82.21690 274 TYR A C 1
ATOM 1967 O O . TYR A 1 274 ? 48.93137 -19.62295 31.90137 1.000 87.23288 274 TYR A O 1
ATOM 1976 N N . TYR A 1 275 ? 49.38654 -21.74574 31.25292 1.000 82.89717 275 TYR A N 1
ATOM 1977 C CA . TYR A 1 275 ? 48.84981 -22.39359 32.44579 1.000 86.31563 275 TYR A CA 1
ATOM 1978 C C . TYR A 1 275 ? 49.97560 -22.60060 33.44262 1.000 84.72437 275 TYR A C 1
ATOM 1979 O O . TYR A 1 275 ? 50.86261 -23.42844 33.22238 1.000 91.40091 275 TYR A O 1
ATOM 1988 N N . GLU A 1 276 ? 49.90924 -21.89478 34.56041 1.000 85.42845 276 GLU A N 1
ATOM 1989 C CA . GLU A 1 276 ? 50.91039 -22.03175 35.60684 1.000 89.66564 276 GLU A CA 1
ATOM 1990 C C . GLU A 1 276 ? 50.40486 -23.01428 36.65444 1.000 87.74414 276 GLU A C 1
ATOM 1991 O O . GLU A 1 276 ? 49.39350 -22.73550 37.31322 1.000 86.87192 276 GLU A O 1
ATOM 1997 N N . PRO A 1 277 ? 51.03178 -24.17301 36.81814 1.000 83.30950 277 PRO A N 1
ATOM 1998 C CA . PRO A 1 277 ? 50.57545 -25.11184 37.85733 1.000 88.02918 277 PRO A CA 1
ATOM 1999 C C . PRO A 1 277 ? 50.63609 -24.56332 39.29044 1.000 88.46379 277 PRO A C 1
ATOM 2000 O O . PRO A 1 277 ? 49.78748 -24.91126 40.12438 1.000 83.32755 277 PRO A O 1
ATOM 2004 N N . GLU A 1 278 ? 51.57936 -23.67966 39.60248 1.000 88.38191 278 GLU A N 1
ATOM 2005 C CA . GLU A 1 278 ? 51.65854 -23.12742 40.94629 1.000 86.47553 278 GLU A CA 1
ATOM 2006 C C . GLU A 1 278 ? 50.74632 -21.92603 41.12768 1.000 86.64983 278 GLU A C 1
ATOM 2007 O O . GLU A 1 278 ? 51.02824 -21.04872 41.96058 1.000 80.16771 278 GLU A O 1
ATOM 2013 N N . TRP A 1 279 ? 49.66379 -21.85337 40.35022 1.000 85.16592 279 TRP A N 1
ATOM 2014 C CA . TRP A 1 279 ? 48.82677 -20.66169 40.37423 1.000 91.15504 279 TRP A CA 1
ATOM 2015 C C . TRP A 1 279 ? 48.31688 -20.36900 41.78674 1.000 91.60527 279 TRP A C 1
ATOM 2016 O O . TRP A 1 279 ? 48.43918 -19.24103 42.28526 1.000 92.31378 279 TRP A O 1
ATOM 2027 N N . LYS A 1 280 ? 47.82301 -21.39218 42.48224 1.000 88.71084 280 LYS A N 1
ATOM 2028 C CA . LYS A 1 280 ? 47.32625 -21.16856 43.83365 1.000 88.19455 280 LYS A CA 1
ATOM 2029 C C . LYS A 1 280 ? 48.44589 -20.70787 44.76493 1.000 83.38957 280 LYS A C 1
ATOM 2030 O O . LYS A 1 280 ? 48.25126 -19.79525 45.57211 1.000 85.26412 280 LYS A O 1
ATOM 2036 N N . LYS A 1 281 ? 49.63798 -21.29282 44.63249 1.000 82.46480 281 LYS A N 1
ATOM 2037 C CA . LYS A 1 281 ? 50.73270 -20.98038 45.54858 1.000 87.93323 281 LYS A CA 1
ATOM 2038 C C . LYS A 1 281 ? 51.10985 -19.50234 45.49395 1.000 89.52180 281 LYS A C 1
ATOM 2039 O O . LYS A 1 281 ? 51.21716 -18.84341 46.53558 1.000 87.16902 281 LYS A O 1
ATOM 2045 N N . TYR A 1 282 ? 51.27188 -18.94961 44.28607 1.000 91.43627 282 TYR A N 1
ATOM 2046 C CA . TYR A 1 282 ? 51.71779 -17.57109 44.11025 1.000 85.57681 282 TYR A CA 1
ATOM 2047 C C . TYR A 1 282 ? 50.55973 -16.56907 44.11921 1.000 88.87376 282 TYR A C 1
ATOM 2048 O O . TYR A 1 282 ? 50.70204 -15.47106 43.56257 1.000 84.94238 282 TYR A O 1
ATOM 2057 N N . LYS A 1 283 ? 49.41879 -16.94016 44.72516 1.000 90.11676 283 LYS A N 1
ATOM 2058 C CA . LYS A 1 283 ? 48.33480 -16.01364 45.06582 1.000 82.61436 283 LYS A CA 1
ATOM 2059 C C . LYS A 1 283 ? 47.53467 -15.59646 43.83187 1.000 84.04506 283 LYS A C 1
ATOM 2060 O O . LYS A 1 283 ? 47.11429 -14.44844 43.70935 1.000 85.92793 283 LYS A O 1
ATOM 2066 N N . TYR A 1 284 ? 47.33706 -16.52259 42.89904 1.000 85.73185 284 TYR A N 1
ATOM 2067 C CA . TYR A 1 284 ? 46.50310 -16.26696 41.72919 1.000 87.84631 284 TYR A CA 1
ATOM 2068 C C . TYR A 1 284 ? 45.06849 -16.74623 41.95008 1.000 88.17676 284 TYR A C 1
ATOM 2069 O O . TYR A 1 284 ? 44.80824 -17.68202 42.71185 1.000 96.36467 284 TYR A O 1
ATOM 2078 N N . ALA A 1 285 ? 44.13218 -16.07885 41.28097 1.000 83.06150 285 ALA A N 1
ATOM 2079 C CA . ALA A 1 285 ? 42.73573 -16.50019 41.28878 1.000 84.18125 285 ALA A CA 1
ATOM 2080 C C . ALA A 1 285 ? 42.40593 -17.40723 40.10910 1.000 87.68820 285 ALA A C 1
ATOM 2081 O O . ALA A 1 285 ? 41.66317 -18.38343 40.26610 1.000 93.93611 285 ALA A O 1
ATOM 2083 N N . GLY A 1 286 ? 42.94920 -17.11731 38.92606 1.000 79.22396 286 GLY A N 1
ATOM 2084 C CA . GLY A 1 286 ? 42.82629 -18.00629 37.79435 1.000 83.37312 286 GLY A CA 1
ATOM 2085 C C . GLY A 1 286 ? 44.04539 -18.90507 37.63364 1.000 80.13188 286 GLY A C 1
ATOM 2086 O O . GLY A 1 286 ? 45.04135 -18.78191 38.33449 1.000 86.28682 286 GLY A O 1
ATOM 2087 N N . LYS A 1 287 ? 43.94916 -19.83039 36.68184 1.000 82.91415 287 LYS A N 1
ATOM 2088 C CA . LYS A 1 287 ? 45.07400 -20.70933 36.40975 1.000 83.49186 287 LYS A CA 1
ATOM 2089 C C . LYS A 1 287 ? 45.94656 -20.18390 35.29335 1.000 81.18636 287 LYS A C 1
ATOM 2090 O O . LYS A 1 287 ? 47.10447 -20.59883 35.18207 1.000 74.54145 287 LYS A O 1
ATOM 2096 N N . ILE A 1 288 ? 45.42010 -19.27977 34.47277 1.000 83.38337 288 ILE A N 1
ATOM 2097 C CA . ILE A 1 288 ? 46.11753 -18.78354 33.29388 1.000 85.20264 288 ILE A CA 1
ATOM 2098 C C . ILE A 1 288 ? 46.58233 -17.36682 33.57121 1.000 81.41208 288 ILE A C 1
ATOM 2099 O O . ILE A 1 288 ? 45.81417 -16.53126 34.06918 1.000 72.94366 288 ILE A O 1
ATOM 2104 N N . ILE A 1 289 ? 47.85914 -17.12390 33.27654 1.000 79.40971 289 ILE A N 1
ATOM 2105 C CA . ILE A 1 289 ? 48.53370 -15.85458 33.51341 1.000 77.36911 289 ILE A CA 1
ATOM 2106 C C . ILE A 1 289 ? 48.83923 -15.18653 32.17874 1.000 76.19841 289 ILE A C 1
ATOM 2107 O O . ILE A 1 289 ? 49.34832 -15.83624 31.25437 1.000 75.31570 289 ILE A O 1
ATOM 2112 N N . ASN A 1 290 ? 48.48698 -13.90204 32.06783 1.000 75.24616 290 ASN A N 1
ATOM 2113 C CA . ASN A 1 290 ? 48.94120 -13.04049 30.97107 1.000 72.63950 290 ASN A CA 1
ATOM 2114 C C . ASN A 1 290 ? 50.35260 -12.55077 31.28705 1.000 72.53370 290 ASN A C 1
ATOM 2115 O O . ASN A 1 290 ? 50.54377 -11.72140 32.18695 1.000 75.37632 290 ASN A O 1
ATOM 2120 N N . ILE A 1 291 ? 51.34392 -13.07228 30.55476 1.000 71.13874 291 ILE A N 1
ATOM 2121 C CA . ILE A 1 291 ? 52.74811 -12.79470 30.86663 1.000 71.69610 291 ILE A CA 1
ATOM 2122 C C . ILE A 1 291 ? 53.08084 -11.33145 30.60910 1.000 70.77526 291 ILE A C 1
ATOM 2123 O O . ILE A 1 291 ? 53.81575 -10.69507 31.38054 1.000 75.25734 291 ILE A O 1
ATOM 2128 N N . GLU A 1 292 ? 52.54976 -10.78585 29.51594 1.000 71.60077 292 GLU A N 1
ATOM 2129 C CA . GLU A 1 292 ? 52.98596 -9.51848 28.94488 1.000 68.67700 292 GLU A CA 1
ATOM 2130 C C . GLU A 1 292 ? 54.47334 -9.55264 28.61669 1.000 65.35906 292 GLU A C 1
ATOM 2131 O O . GLU A 1 292 ? 55.23360 -8.67967 29.03350 1.000 64.31448 292 GLU A O 1
ATOM 2137 N N . PHE A 1 293 ? 54.89299 -10.56747 27.84077 1.000 65.35607 293 PHE A N 1
ATOM 2138 C CA . PHE A 1 293 ? 56.32359 -10.66651 27.57871 1.000 69.11626 293 PHE A CA 1
ATOM 2139 C C . PHE A 1 293 ? 56.82388 -9.65583 26.55719 1.000 66.33286 293 PHE A C 1
ATOM 2140 O O . PHE A 1 293 ? 58.04089 -9.51778 26.40614 1.000 64.71383 293 PHE A O 1
ATOM 2148 N N . GLY A 1 294 ? 55.94072 -8.89474 25.91523 1.000 68.74407 294 GLY A N 1
ATOM 2149 C CA . GLY A 1 294 ? 56.41808 -7.83380 25.05788 1.000 66.69847 294 GLY A CA 1
ATOM 2150 C C . GLY A 1 294 ? 57.36913 -6.89781 25.77681 1.000 71.84848 294 GLY A C 1
ATOM 2151 O O . GLY A 1 294 ? 58.34470 -6.41516 25.18187 1.000 70.23964 294 GLY A O 1
ATOM 2152 N N . ASN A 1 295 ? 57.13510 -6.67337 27.07066 1.000 62.79999 295 ASN A N 1
ATOM 2153 C CA . ASN A 1 295 ? 57.91692 -5.76546 27.89429 1.000 68.60724 295 ASN A CA 1
ATOM 2154 C C . ASN A 1 295 ? 59.22089 -6.38903 28.44101 1.000 68.28212 295 ASN A C 1
ATOM 2155 O O . ASN A 1 295 ? 59.81249 -5.84011 29.37829 1.000 67.03275 295 ASN A O 1
ATOM 2160 N N . PHE A 1 296 ? 59.66816 -7.52129 27.89945 1.000 67.42497 296 PHE A N 1
ATOM 2161 C CA . PHE A 1 296 ? 60.92372 -8.13568 28.33247 1.000 65.62966 296 PHE A CA 1
ATOM 2162 C C . PHE A 1 296 ? 62.10476 -7.22561 28.03950 1.000 68.51861 296 PHE A C 1
ATOM 2163 O O . PHE A 1 296 ? 62.20584 -6.64982 26.96023 1.000 69.80492 296 PHE A O 1
ATOM 2171 N N . ASP A 1 297 ? 63.03355 -7.11067 28.98603 1.000 71.94491 297 ASP A N 1
ATOM 2172 C CA . ASP A 1 297 ? 64.09615 -6.12948 28.78351 1.000 69.14933 297 ASP A CA 1
ATOM 2173 C C . ASP A 1 297 ? 65.49037 -6.62083 29.14279 1.000 70.12365 297 ASP A C 1
ATOM 2174 O O . ASP A 1 297 ? 66.41949 -5.81011 29.15623 1.000 77.93540 297 ASP A O 1
ATOM 2179 N N . LYS A 1 298 ? 65.68497 -7.92159 29.33855 1.000 73.04553 298 LYS A N 1
ATOM 2180 C CA . LYS A 1 298 ? 66.94356 -8.48705 29.82664 1.000 73.49870 298 LYS A CA 1
ATOM 2181 C C . LYS A 1 298 ? 67.79085 -8.97503 28.65408 1.000 71.62796 298 LYS A C 1
ATOM 2182 O O . LYS A 1 298 ? 67.40591 -9.92036 27.96271 1.000 80.78736 298 LYS A O 1
ATOM 2188 N N . ASP A 1 299 ? 68.93789 -8.34082 28.42665 1.000 68.49843 299 ASP A N 1
ATOM 2189 C CA . ASP A 1 299 ? 69.93288 -8.84666 27.47319 1.000 71.81612 299 ASP A CA 1
ATOM 2190 C C . ASP A 1 299 ? 69.41732 -8.89180 26.03280 1.000 79.08220 299 ASP A C 1
ATOM 2191 O O . ASP A 1 299 ? 69.77286 -9.78968 25.26384 1.000 78.81859 299 ASP A O 1
ATOM 2196 N N . LEU A 1 300 ? 68.58153 -7.93677 25.64931 1.000 79.32468 300 LEU A N 1
ATOM 2197 C CA . LEU A 1 300 ? 68.01662 -7.98626 24.30481 1.000 71.97084 300 LEU A CA 1
ATOM 2198 C C . LEU A 1 300 ? 69.13551 -7.78460 23.29510 1.000 74.35874 300 LEU A C 1
ATOM 2199 O O . LEU A 1 300 ? 69.93012 -6.84971 23.45251 1.000 74.98301 300 LEU A O 1
ATOM 2204 N N . PRO A 1 301 ? 69.24613 -8.65212 22.24875 1.000 77.61958 301 PRO A N 1
ATOM 2205 C CA . PRO A 1 301 ? 70.27057 -8.45890 21.20525 1.000 71.63828 301 PRO A CA 1
ATOM 2206 C C . PRO A 1 301 ? 69.92660 -7.30145 20.28837 1.000 75.84435 301 PRO A C 1
ATOM 2207 O O . PRO 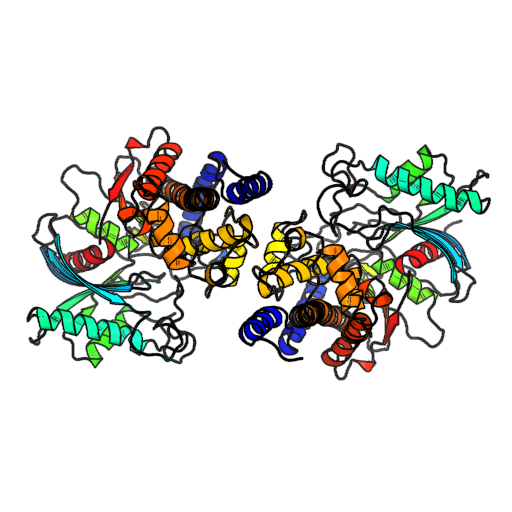A 1 301 ? 69.48848 -7.50772 19.15353 1.000 80.60050 301 PRO A O 1
ATOM 2211 N N . THR A 1 302 ? 70.07059 -6.08172 20.79045 1.000 76.63071 302 THR A N 1
ATOM 2212 C CA . THR A 1 302 ? 69.57641 -4.92448 20.07662 1.000 71.61873 302 THR A CA 1
ATOM 2213 C C . THR A 1 302 ? 70.57650 -4.49086 19.02308 1.000 70.91640 302 THR A C 1
ATOM 2214 O O . THR A 1 302 ? 71.78005 -4.69724 19.15475 1.000 74.96959 302 THR A O 1
ATOM 2218 N N . SER A 1 303 ? 70.06141 -3.87911 17.97902 1.000 73.75627 303 SER A N 1
ATOM 2219 C CA . SER A 1 303 ? 70.83048 -3.24930 16.92954 1.000 70.65691 303 SER A CA 1
ATOM 2220 C C . SER A 1 303 ? 70.60935 -1.75789 17.02231 1.000 73.85582 303 SER A C 1
ATOM 2221 O O . SER A 1 303 ? 69.63152 -1.31692 17.63235 1.000 73.56162 303 SER A O 1
ATOM 2224 N N . PRO A 1 304 ? 71.49373 -0.94368 16.44485 1.000 70.97209 304 PRO A N 1
ATOM 2225 C CA . PRO A 1 304 ? 71.29547 0.51657 16.53446 1.000 65.95008 304 PRO A CA 1
ATOM 2226 C C . PRO A 1 304 ? 69.93970 0.98575 16.02231 1.000 70.15043 304 PRO A C 1
ATOM 2227 O O . PRO A 1 304 ? 69.36678 1.92198 16.59778 1.000 71.07126 304 PRO A O 1
ATOM 2231 N N . ILE A 1 305 ? 69.38846 0.34861 14.98143 1.000 72.01227 305 ILE A N 1
ATOM 2232 C CA . ILE A 1 305 ? 68.04465 0.70073 14.50996 1.000 67.55261 305 ILE A CA 1
ATOM 2233 C C . ILE A 1 305 ? 67.02374 0.48578 15.62586 1.000 73.31479 305 ILE A C 1
ATOM 2234 O O . ILE A 1 305 ? 66.07251 1.26773 15.78518 1.000 74.07222 305 ILE A O 1
ATOM 2239 N N . ASP A 1 306 ? 67.22436 -0.55620 16.44170 1.000 75.52831 306 ASP A N 1
ATOM 2240 C CA . ASP A 1 306 ? 66.33591 -0.80365 17.58093 1.000 70.77519 306 ASP A CA 1
ATOM 2241 C C . ASP A 1 306 ? 66.33375 0.37014 18.56854 1.000 66.09714 306 ASP A C 1
ATOM 2242 O O . ASP A 1 306 ? 65.28140 0.72475 19.11433 1.000 63.21320 306 ASP A O 1
ATOM 2247 N N . LEU A 1 307 ? 67.50093 0.96403 18.84703 1.000 59.35731 307 LEU A N 1
ATOM 2248 C CA . LEU A 1 307 ? 67.50220 2.13651 19.71494 1.000 65.11062 307 LEU A CA 1
ATOM 2249 C C . LEU A 1 307 ? 66.70929 3.26797 19.08092 1.000 71.88158 307 LEU A C 1
ATOM 2250 O O . LEU A 1 307 ? 65.92255 3.94993 19.75131 1.000 69.97264 307 LEU A O 1
ATOM 2255 N N . VAL A 1 308 ? 66.90246 3.47694 17.78060 1.000 71.31769 308 VAL A N 1
ATOM 2256 C CA . VAL A 1 308 ? 66.19514 4.54467 17.09193 1.000 68.55735 308 VAL A CA 1
ATOM 2257 C C . VAL A 1 308 ? 64.69352 4.30290 17.12471 1.000 69.68353 308 VAL A C 1
ATOM 2258 O O . VAL A 1 308 ? 63.90990 5.23441 17.34332 1.000 74.25655 308 VAL A O 1
ATOM 2262 N N . MET A 1 309 ? 64.26169 3.05799 16.90137 1.000 66.10684 309 MET A N 1
ATOM 2263 C CA . MET A 1 309 ? 62.82701 2.78348 16.90663 1.000 65.51321 309 MET A CA 1
ATOM 2264 C C . MET A 1 309 ? 62.22099 3.11131 18.26265 1.000 72.12173 309 MET A C 1
ATOM 2265 O O . MET A 1 309 ? 61.20302 3.80943 18.35603 1.000 74.24663 309 MET A O 1
ATOM 2270 N N . ASP A 1 310 ? 62.86725 2.64680 19.33312 1.000 72.08042 310 ASP A N 1
ATOM 2271 C CA . ASP A 1 310 ? 62.37392 2.94070 20.66573 1.000 73.67061 310 ASP A CA 1
ATOM 2272 C C . ASP A 1 310 ? 62.30298 4.43765 20.88935 1.000 73.85594 310 ASP A C 1
ATOM 2273 O O . ASP A 1 310 ? 61.27228 4.95008 21.34132 1.000 74.19113 310 ASP A O 1
ATOM 2278 N N . TRP A 1 311 ? 63.35257 5.16621 20.48411 1.000 72.58678 311 TRP A N 1
ATOM 2279 C CA . TRP A 1 311 ? 63.39650 6.60138 20.74545 1.000 76.43197 311 TRP A CA 1
ATOM 2280 C C . TRP A 1 311 ? 62.21323 7.31673 20.12062 1.000 74.35072 311 TRP A C 1
ATOM 2281 O O . TRP A 1 311 ? 61.65551 8.23622 20.72187 1.000 75.96990 311 TRP A O 1
ATOM 2292 N N . TYR A 1 312 ? 61.78517 6.87903 18.94101 1.000 74.32141 312 TYR A N 1
ATOM 2293 C CA . TYR A 1 312 ? 60.66749 7.50820 18.25343 1.000 71.63508 312 TYR A CA 1
ATOM 2294 C C . TYR A 1 312 ? 59.30781 7.01728 18.73582 1.000 75.10333 312 TYR A C 1
ATOM 2295 O O . TYR A 1 312 ? 58.28975 7.50494 18.24275 1.000 76.83808 312 TYR A O 1
ATOM 2304 N N . SER A 1 313 ? 59.25391 6.09587 19.69112 1.000 75.51008 313 SER A N 1
ATOM 2305 C CA . SER A 1 313 ? 57.98014 5.52523 20.10447 1.000 77.49199 313 SER A CA 1
ATOM 2306 C C . SER A 1 313 ? 57.22971 6.44468 21.07186 1.000 77.25296 313 SER A C 1
ATOM 2307 O O . SER A 1 313 ? 57.77076 7.40474 21.62358 1.000 77.53717 313 SER A O 1
ATOM 2310 N N . ALA A 1 314 ? 55.96207 6.11675 21.29242 1.000 75.42401 314 ALA A N 1
ATOM 2311 C CA . ALA A 1 314 ? 55.16159 6.77692 22.30894 1.000 71.47555 314 ALA A CA 1
ATOM 2312 C C . ALA A 1 314 ? 55.30978 6.13125 23.67275 1.000 79.34667 314 ALA A C 1
ATOM 2313 O O . ALA A 1 314 ? 54.71915 6.62175 24.63882 1.000 82.44608 314 ALA A O 1
ATOM 2315 N N . ASN A 1 315 ? 56.05451 5.03268 23.76219 1.000 77.41429 315 ASN A N 1
ATOM 2316 C CA . ASN A 1 315 ? 56.25354 4.28272 24.99756 1.000 74.49506 315 ASN A CA 1
ATOM 2317 C C . ASN A 1 315 ? 57.71850 3.92113 25.12438 1.000 79.39230 315 ASN A C 1
ATOM 2318 O O . ASN A 1 315 ? 58.09296 2.75447 25.25198 1.000 80.49769 315 ASN A O 1
ATOM 2323 N N . ARG A 1 316 ? 58.56777 4.92635 24.97893 1.000 78.41739 316 ARG A N 1
ATOM 2324 C CA . ARG A 1 316 ? 59.99531 4.72257 25.12065 1.000 75.97144 316 ARG A CA 1
ATOM 2325 C C . ARG A 1 316 ? 60.33010 3.92824 26.37885 1.000 77.73973 316 ARG A C 1
ATOM 2326 O O . ARG A 1 316 ? 59.80309 4.19646 27.46183 1.000 78.22008 316 ARG A O 1
ATOM 2334 N N . SER A 1 317 ? 61.23445 2.95964 26.22607 1.000 73.87986 317 SER A N 1
ATOM 2335 C CA . SER A 1 317 ? 61.75021 2.08884 27.27858 1.000 77.72481 317 SER A CA 1
ATOM 2336 C C . SER A 1 317 ? 60.74961 1.04308 27.74802 1.000 80.23653 317 SER A C 1
ATOM 2337 O O . SER A 1 317 ? 61.04509 0.27426 28.67479 1.000 83.22289 317 SER A O 1
ATOM 2340 N N . ARG A 1 318 ? 59.60670 0.93801 27.09411 1.000 79.86124 318 ARG A N 1
ATOM 2341 C CA . ARG A 1 318 ? 58.61163 -0.07852 27.38582 1.000 77.94541 318 ARG A CA 1
ATOM 2342 C C . ARG A 1 318 ? 58.38896 -0.93239 26.12527 1.000 81.11003 318 ARG A C 1
ATOM 2343 O O . ARG A 1 318 ? 58.74395 -0.53213 25.01043 1.000 78.06403 318 ARG A O 1
ATOM 2351 N N . GLN A 1 319 ? 57.90369 -2.16435 26.30812 1.000 80.46771 319 GLN A N 1
ATOM 2352 C CA . GLN A 1 319 ? 57.64366 -3.08934 25.18927 1.000 70.62669 319 GLN A CA 1
ATOM 2353 C C . GLN A 1 319 ? 58.86548 -3.22677 24.28043 1.000 75.83735 319 GLN A C 1
ATOM 2354 O O . GLN A 1 319 ? 58.74291 -3.33840 23.05965 1.000 77.84282 319 GLN A O 1
ATOM 2360 N N . LEU A 1 320 ? 60.06043 -3.24659 24.88068 1.000 74.01247 320 LEU A N 1
ATOM 2361 C CA . LEU A 1 320 ? 61.28562 -3.21244 24.08571 1.000 70.78170 320 LEU A CA 1
ATOM 2362 C C . LEU A 1 320 ? 61.43915 -4.45678 23.22237 1.000 72.59803 320 LEU A C 1
ATOM 2363 O O . LEU A 1 320 ? 61.84219 -4.36956 22.05610 1.000 72.03600 320 LEU A O 1
ATOM 2368 N N . PHE A 1 321 ? 61.14635 -5.62472 23.78835 1.000 71.11355 321 PHE A N 1
ATOM 2369 C CA . PHE A 1 321 ? 61.26115 -6.87006 23.04141 1.000 68.62557 321 PHE A CA 1
ATOM 2370 C C . PHE A 1 321 ? 60.27125 -6.88260 21.88974 1.000 73.48224 321 PHE A C 1
ATOM 2371 O O . PHE A 1 321 ? 60.60372 -7.29269 20.76800 1.000 71.46174 321 PHE A O 1
ATOM 2379 N N . GLU A 1 322 ? 59.04448 -6.42429 22.16080 1.000 75.24304 322 GLU A N 1
ATOM 2380 C CA . GLU A 1 322 ? 58.01336 -6.33261 21.13445 1.000 76.03016 322 GLU A CA 1
ATOM 2381 C C . GLU A 1 322 ? 58.46421 -5.43397 19.99436 1.000 75.27453 322 GLU A C 1
ATOM 2382 O O . GLU A 1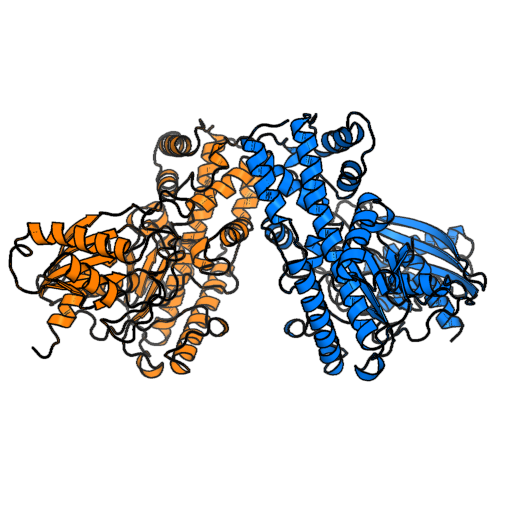 322 ? 58.20119 -5.72568 18.82261 1.000 75.45264 322 GLU A O 1
ATOM 2388 N N . LYS A 1 323 ? 59.17488 -4.35186 20.31936 1.000 73.07943 323 LYS A N 1
ATOM 2389 C CA . LYS A 1 323 ? 59.68840 -3.44039 19.30501 1.000 76.72665 323 LYS A CA 1
ATOM 2390 C C . LYS A 1 323 ? 60.76751 -4.07970 18.41939 1.000 78.46918 323 LYS A C 1
ATOM 2391 O O . LYS A 1 323 ? 61.21001 -3.43169 17.46295 1.000 81.37617 323 LYS A O 1
ATOM 2397 N N . MET A 1 324 ? 61.29184 -5.25716 18.79174 1.000 67.44855 324 MET A N 1
ATOM 2398 C CA . MET A 1 324 ? 62.25557 -6.00218 17.99344 1.000 70.61777 324 MET A CA 1
ATOM 2399 C C . MET A 1 324 ? 61.62568 -7.08224 17.11425 1.000 72.96429 324 MET A C 1
ATOM 2400 O O . MET A 1 324 ? 62.23984 -7.49371 16.11497 1.000 69.90678 324 MET A O 1
ATOM 2405 N N . ILE A 1 325 ? 60.45885 -7.60050 17.48820 1.000 69.57328 325 ILE A N 1
ATOM 2406 C CA . ILE A 1 325 ? 59.93707 -8.81595 16.86255 1.000 69.94114 325 ILE A CA 1
ATOM 2407 C C . ILE A 1 325 ? 58.50125 -8.67051 16.35923 1.000 76.85994 325 ILE A C 1
ATOM 2408 O O . ILE A 1 325 ? 58.04596 -9.49184 15.54141 1.000 77.46342 325 ILE A O 1
ATOM 2413 N N . SER A 1 326 ? 57.73142 -7.68569 16.80929 1.000 74.58817 326 SER A N 1
ATOM 2414 C CA . SER A 1 326 ? 56.32544 -7.56511 16.45983 1.000 75.80975 326 SER A CA 1
ATOM 2415 C C . SER A 1 326 ? 56.10978 -7.02539 15.03214 1.000 83.73045 326 SER A C 1
ATOM 2416 O O . SER A 1 326 ? 56.94512 -6.30973 14.46621 1.000 74.18063 326 SER A O 1
ATOM 2419 N N . GLY A 1 327 ? 54.92106 -7.33007 14.48251 1.000 82.40133 327 GLY A N 1
ATOM 2420 C CA . GLY A 1 327 ? 54.55508 -6.93299 13.13089 1.000 72.91860 327 GLY A CA 1
ATOM 2421 C C . GLY A 1 327 ? 54.22137 -5.46082 12.97397 1.000 74.39731 327 GLY A C 1
ATOM 2422 O O . GLY A 1 327 ? 54.27632 -4.93238 11.86093 1.000 75.72210 327 GLY A O 1
ATOM 2423 N N . ALA A 1 328 ? 53.88507 -4.77740 14.05856 1.000 80.00185 328 ALA A N 1
ATOM 2424 C CA . ALA A 1 328 ? 53.76046 -3.33353 13.94120 1.000 82.71835 328 ALA A CA 1
ATOM 2425 C C . ALA A 1 328 ? 55.10487 -2.67560 13.68550 1.000 81.28294 328 ALA A C 1
ATOM 2426 O O . ALA A 1 328 ? 55.14085 -1.47114 13.41687 1.000 82.50539 328 ALA A O 1
ATOM 2428 N N . TYR A 1 329 ? 56.20170 -3.43277 13.75578 1.000 75.83928 329 TYR A N 1
ATOM 2429 C CA . TYR A 1 329 ? 57.51934 -2.84737 13.67993 1.000 74.07382 329 TYR A CA 1
ATOM 2430 C C . TYR A 1 329 ? 58.44147 -3.46255 12.64539 1.000 71.98597 329 TYR A C 1
ATOM 2431 O O . TYR A 1 329 ? 59.47411 -2.86106 12.34561 1.000 73.04225 329 TYR A O 1
ATOM 2440 N N . LEU A 1 330 ? 58.13749 -4.63208 12.10090 1.000 74.82384 330 LEU A N 1
ATOM 2441 C CA . LEU A 1 330 ? 59.13358 -5.26251 11.23773 1.000 81.04611 330 LEU A CA 1
ATOM 2442 C C . LEU A 1 330 ? 59.38475 -4.45392 9.95713 1.000 80.57028 330 LEU A C 1
ATOM 2443 O O . LEU A 1 330 ? 60.54356 -4.21973 9.58230 1.000 74.76561 330 LEU A O 1
ATOM 2448 N N . GLY A 1 331 ? 58.31921 -3.97481 9.30343 1.000 81.18481 331 GLY A N 1
ATOM 2449 C CA . GLY A 1 331 ? 58.50027 -3.25457 8.05709 1.000 79.51780 331 GLY A CA 1
ATOM 2450 C C . GLY A 1 331 ? 59.41933 -2.05976 8.20961 1.000 81.11121 331 GLY A C 1
ATOM 2451 O O . GLY A 1 331 ? 60.33879 -1.86113 7.40684 1.000 82.67661 331 GLY A O 1
ATOM 2452 N N . GLU A 1 332 ? 59.23327 -1.29146 9.28116 1.000 74.44288 332 GLU A N 1
ATOM 2453 C CA . GLU A 1 332 ? 60.04856 -0.10128 9.47497 1.000 72.97055 332 GLU A CA 1
ATOM 2454 C C . GLU A 1 332 ? 61.50626 -0.45752 9.76400 1.000 77.76546 332 GLU A C 1
ATOM 2455 O O . GLU A 1 332 ? 62.42250 0.21510 9.26415 1.000 78.92636 332 GLU A O 1
ATOM 2461 N N . ILE A 1 333 ? 61.74910 -1.55299 10.50049 1.000 74.15008 333 ILE A N 1
ATOM 2462 C CA . ILE A 1 333 ? 63.13044 -1.97232 10.74337 1.000 72.03824 333 ILE A CA 1
ATOM 2463 C C . ILE A 1 333 ? 63.79920 -2.29878 9.42437 1.000 76.88850 333 ILE A C 1
ATOM 2464 O O . ILE A 1 333 ? 64.90894 -1.82612 9.14536 1.000 75.16370 333 ILE A O 1
ATOM 2469 N N . VAL A 1 334 ? 63.08891 -3.04246 8.55984 1.000 79.18746 334 VAL A N 1
ATOM 2470 C CA . VAL A 1 334 ? 63.59951 -3.36039 7.23216 1.000 77.72072 334 VAL A CA 1
ATOM 2471 C C . VAL A 1 334 ? 63.93190 -2.07554 6.48775 1.000 78.66202 334 VAL A C 1
ATOM 2472 O O . VAL A 1 334 ? 65.04554 -1.89730 5.96921 1.000 70.60883 334 VAL A O 1
ATOM 2476 N N . ARG A 1 335 ? 62.99142 -1.13055 6.48674 1.000 76.58297 335 ARG A N 1
ATOM 2477 C CA . ARG A 1 335 ? 63.22595 0.10410 5.75580 1.000 79.66674 335 ARG A CA 1
ATOM 2478 C C . ARG A 1 335 ? 64.48089 0.79779 6.25404 1.000 80.30710 335 ARG A C 1
ATOM 2479 O O . ARG A 1 335 ? 65.36040 1.14586 5.45537 1.000 79.08427 335 ARG A O 1
ATOM 2487 N N . ARG A 1 336 ? 64.61171 0.96998 7.57620 1.000 76.02934 336 ARG A N 1
ATOM 2488 C CA . ARG A 1 336 ? 65.76836 1.71855 8.05687 1.000 73.90640 336 ARG A CA 1
ATOM 2489 C C . ARG A 1 336 ? 67.05872 0.98034 7.73903 1.000 72.82558 336 ARG A C 1
ATOM 2490 O O . ARG A 1 336 ? 68.04478 1.60216 7.32701 1.000 72.83915 336 ARG A O 1
ATOM 2498 N N . PHE A 1 337 ? 67.06097 -0.34711 7.86677 1.000 72.92672 337 PHE A N 1
ATOM 2499 C CA . PHE A 1 337 ? 68.22159 -1.10309 7.40736 1.000 75.47627 337 PHE A CA 1
ATOM 2500 C C . PHE A 1 337 ? 68.41418 -0.94149 5.90357 1.000 78.79303 337 PHE A C 1
ATOM 2501 O O . PHE A 1 337 ? 69.54943 -0.78549 5.42937 1.000 71.65374 337 PHE A O 1
ATOM 2509 N N . MET A 1 338 ? 67.31170 -0.95963 5.14017 1.000 79.72968 338 MET A N 1
ATOM 2510 C CA . MET A 1 338 ? 67.40888 -0.79457 3.69064 1.000 81.65311 338 MET A CA 1
ATOM 2511 C C . MET A 1 338 ? 68.14388 0.49990 3.34516 1.000 81.86525 338 MET A C 1
ATOM 2512 O O . MET A 1 338 ? 69.10318 0.49460 2.55793 1.000 82.01850 338 MET A O 1
ATOM 2517 N N . VAL A 1 339 ? 67.73294 1.61746 3.96145 1.000 76.09523 339 VAL A N 1
ATOM 2518 C CA . VAL A 1 339 ? 68.38446 2.89244 3.67690 1.000 72.85094 339 VAL A CA 1
ATOM 2519 C C . VAL A 1 339 ? 69.86744 2.80554 3.99822 1.000 77.01958 339 VAL A C 1
ATOM 2520 O O . VAL A 1 339 ? 70.70858 3.30682 3.25083 1.000 82.25421 339 VAL A O 1
ATOM 2524 N N . ASN A 1 340 ? 70.22144 2.15306 5.09707 1.000 79.56220 340 ASN A N 1
ATOM 2525 C CA . ASN A 1 340 ? 71.62816 2.16200 5.46477 1.000 83.67134 340 ASN A CA 1
ATOM 2526 C C . ASN A 1 340 ? 72.49593 1.35189 4.50833 1.000 82.62677 340 ASN A C 1
ATOM 2527 O O . ASN A 1 340 ? 73.68924 1.66152 4.37142 1.000 80.26330 340 ASN A O 1
ATOM 2532 N N . VAL A 1 341 ? 71.93238 0.37608 3.79767 1.000 85.73414 341 VAL A N 1
ATOM 2533 C CA . VAL A 1 341 ? 72.76939 -0.45937 2.93383 1.000 89.23055 341 VAL A CA 1
ATOM 2534 C C . VAL A 1 341 ? 72.85515 0.09532 1.51606 1.000 86.63569 341 VAL A C 1
ATOM 2535 O O . VAL A 1 341 ? 73.95644 0.22133 0.97180 1.000 88.17070 341 VAL A O 1
ATOM 2539 N N . LEU A 1 342 ? 71.72468 0.46641 0.89477 1.000 85.53785 342 LEU A N 1
ATOM 2540 C CA . LEU A 1 342 ? 71.79884 1.03552 -0.45739 1.000 90.17235 342 LEU A CA 1
ATOM 2541 C C . LEU A 1 342 ? 72.38602 2.44405 -0.47846 1.000 92.17263 342 LEU A C 1
ATOM 2542 O O . LEU A 1 342 ? 72.93928 2.86066 -1.50958 1.000 92.73942 342 LEU A O 1
ATOM 2547 N N . GLN A 1 343 ? 72.29152 3.17179 0.63732 1.000 85.51656 343 GLN A N 1
ATOM 2548 C CA . GLN A 1 343 ? 72.80562 4.54626 0.79859 1.000 85.00213 343 GLN A CA 1
ATOM 2549 C C . GLN A 1 343 ? 72.09603 5.42715 -0.22901 1.000 89.68176 343 GLN A C 1
ATOM 2550 O O . GLN A 1 343 ? 70.87223 5.30498 -0.39298 1.000 82.26244 343 GLN A O 1
ATOM 2556 N N . SER A 1 344 ? 72.81308 6.26831 -0.98153 1.000 97.19289 344 SER A N 1
ATOM 2557 C CA . SER A 1 344 ? 72.19395 7.35013 -1.74029 1.000 90.21775 344 SER A CA 1
ATOM 2558 C C . SER A 1 344 ? 71.36744 6.86469 -2.91891 1.000 91.07649 344 SER A C 1
ATOM 2559 O O . SER A 1 344 ? 70.63985 7.66717 -3.50713 1.000 88.35697 344 SER A O 1
ATOM 2562 N N . ALA A 1 345 ? 71.41253 5.58338 -3.23848 1.000 92.58849 345 ALA A N 1
ATOM 2563 C CA . ALA A 1 345 ? 70.54168 5.07412 -4.28186 1.000 92.24183 345 ALA A CA 1
ATOM 2564 C C . ALA A 1 345 ? 69.08504 5.04037 -3.86275 1.000 87.39788 345 ALA A C 1
ATOM 2565 O O . ALA A 1 345 ? 68.30341 4.41658 -4.56567 1.000 101.13712 345 ALA A O 1
ATOM 2567 N N . CYS A 1 346 ? 68.64821 5.60748 -2.75055 1.000 86.07631 346 CYS A N 1
ATOM 2568 C CA . CYS A 1 346 ? 67.26941 5.45182 -2.30001 1.000 94.90587 346 CYS A CA 1
ATOM 2569 C C . CYS A 1 346 ? 66.42684 6.62903 -2.76975 1.000 93.18675 346 CYS A C 1
ATOM 2570 O O . CYS A 1 346 ? 66.88346 7.77277 -2.75543 1.000 97.93292 346 CYS A O 1
ATOM 2573 N N . SER A 1 347 ? 65.18343 6.35238 -3.14870 1.000 91.26039 347 SER A N 1
ATOM 2574 C CA . SER A 1 347 ? 64.27402 7.41273 -3.56079 1.000 95.73818 347 SER A CA 1
ATOM 2575 C C . SER A 1 347 ? 63.73580 8.17911 -2.35041 1.000 95.24400 347 SER A C 1
ATOM 2576 O O . SER A 1 347 ? 63.75868 7.69883 -1.21478 1.000 96.40049 347 SER A O 1
ATOM 2579 N N . LYS A 1 348 ? 63.18594 9.36527 -2.61945 1.000 94.69320 348 LYS A N 1
ATOM 2580 C CA . LYS A 1 348 ? 62.65651 10.20313 -1.54435 1.000 94.10075 348 LYS A CA 1
ATOM 2581 C C . LYS A 1 348 ? 61.69823 9.42505 -0.64944 1.000 93.63890 348 LYS A C 1
ATOM 2582 O O . LYS A 1 348 ? 61.70807 9.58827 0.57662 1.000 92.89558 348 LYS A O 1
ATOM 2588 N N . LYS A 1 349 ? 60.89619 8.53643 -1.23787 1.000 98.07109 349 LYS A N 1
ATOM 2589 C CA . LYS A 1 349 ? 59.92390 7.79493 -0.44908 1.000 94.54306 349 LYS A CA 1
ATOM 2590 C C . LYS A 1 349 ? 60.58201 6.70404 0.37999 1.000 95.36717 349 LYS A C 1
ATOM 2591 O O . LYS A 1 349 ? 60.03623 6.31391 1.42289 1.000 96.86040 349 LYS A O 1
ATOM 2597 N N . MET A 1 350 ? 61.75868 6.23545 -0.03933 1.000 90.28843 350 MET A N 1
ATOM 2598 C CA . MET A 1 350 ? 62.48770 5.26038 0.75745 1.000 91.10883 350 MET A CA 1
ATOM 2599 C C . MET A 1 350 ? 62.87862 5.82286 2.12197 1.000 87.79320 350 MET A C 1
ATOM 2600 O O . MET A 1 350 ? 63.00246 5.06037 3.08859 1.000 83.49775 350 MET A O 1
ATOM 2605 N N . TRP A 1 351 ? 63.06941 7.14944 2.21935 1.000 90.30347 351 TRP A N 1
ATOM 2606 C CA . TRP A 1 351 ? 63.35275 7.83244 3.47763 1.000 83.38787 351 TRP A CA 1
ATOM 2607 C C . TRP A 1 351 ? 62.09730 8.14309 4.25900 1.000 79.30831 351 TRP A C 1
ATOM 2608 O O . TRP A 1 351 ? 62.19236 8.65393 5.37520 1.000 87.62807 351 TRP A O 1
ATOM 2619 N N . ILE A 1 352 ? 60.92603 7.89768 3.71287 1.000 82.26849 352 ILE A N 1
ATOM 2620 C CA . ILE A 1 352 ? 59.72454 8.28994 4.43357 1.000 91.27577 352 ILE A CA 1
ATOM 2621 C C . ILE A 1 352 ? 59.40799 7.24141 5.49564 1.000 87.42314 352 ILE A C 1
ATOM 2622 O O . ILE A 1 352 ? 59.43726 6.03236 5.23833 1.000 86.45836 352 ILE A O 1
ATOM 2627 N N . SER A 1 353 ? 59.13933 7.70223 6.70622 1.000 87.18548 353 SER A N 1
ATOM 2628 C CA . SER A 1 353 ? 58.88201 6.77416 7.78636 1.000 82.73655 353 SER A CA 1
ATOM 2629 C C . SER A 1 353 ? 57.57767 6.04571 7.50969 1.000 85.99985 353 SER A C 1
ATOM 2630 O O . SER A 1 353 ? 56.60205 6.65214 7.06091 1.000 83.99595 353 SER A O 1
ATOM 2633 N N . ASP A 1 354 ? 57.57122 4.73760 7.79115 1.000 86.98028 354 ASP A N 1
ATOM 2634 C CA . ASP A 1 354 ? 56.40436 3.86258 7.62681 1.000 85.42726 354 ASP A CA 1
ATOM 2635 C C . ASP A 1 354 ? 55.93357 3.74159 6.17791 1.000 91.67619 354 ASP A C 1
ATOM 2636 O O . ASP A 1 354 ? 54.74443 3.51902 5.92318 1.000 90.17108 354 ASP A O 1
ATOM 2641 N N . SER A 1 355 ? 56.85997 3.85435 5.22023 1.000 91.41116 355 SER A N 1
ATOM 2642 C CA . SER A 1 355 ? 56.52201 3.57073 3.83355 1.000 86.54000 355 SER A CA 1
ATOM 2643 C C . SER A 1 355 ? 56.42925 2.07718 3.56660 1.000 90.76561 355 SER A C 1
ATOM 2644 O O . SER A 1 355 ? 55.72667 1.65991 2.64550 1.000 99.71925 355 SER A O 1
ATOM 2647 N N . PHE A 1 356 ? 57.13309 1.25751 4.32948 1.000 92.19189 356 PHE A N 1
ATOM 2648 C CA . PHE A 1 356 ? 57.17788 -0.18181 4.08854 1.000 91.57350 356 PHE A CA 1
ATOM 2649 C C . PHE A 1 356 ? 56.59921 -0.90317 5.30242 1.000 90.41783 356 PHE A C 1
ATOM 2650 O O . PHE A 1 356 ? 57.25820 -0.97415 6.34640 1.000 84.11140 356 PHE A O 1
ATOM 2658 N N . ASN A 1 357 ? 55.38350 -1.45475 5.16776 1.000 88.44793 357 ASN A N 1
ATOM 2659 C CA . ASN A 1 357 ? 54.77619 -2.16872 6.28481 1.000 89.42403 357 ASN A CA 1
ATOM 2660 C C . ASN A 1 357 ? 55.25105 -3.61123 6.31278 1.000 86.09562 357 ASN A C 1
ATOM 2661 O O . ASN A 1 357 ? 55.94038 -4.07961 5.40917 1.000 88.16127 357 ASN A O 1
ATOM 2666 N N . SER A 1 358 ? 54.85488 -4.32868 7.36676 1.000 88.59363 358 SER A N 1
ATOM 2667 C CA . SER A 1 358 ? 55.32843 -5.69715 7.52327 1.000 87.85611 358 SER A CA 1
ATOM 2668 C C . SER A 1 358 ? 54.66097 -6.65301 6.53889 1.000 89.16318 358 SER A C 1
ATOM 2669 O O . SER A 1 358 ? 55.26734 -7.67124 6.17606 1.000 89.62114 358 SER A O 1
ATOM 2672 N N . GLU A 1 359 ? 53.46488 -6.31054 6.04395 1.000 91.54927 359 GLU A N 1
ATOM 2673 C CA . GLU A 1 359 ? 52.81248 -7.12737 5.01961 1.000 91.53976 359 GLU A CA 1
ATOM 2674 C C . GLU A 1 359 ? 53.66241 -7.18114 3.74927 1.000 94.86331 359 GLU A C 1
ATOM 2675 O O . GLU A 1 359 ? 53.85562 -8.25842 3.15932 1.000 88.62919 359 GLU A O 1
ATOM 2681 N N . SER A 1 360 ? 54.22635 -6.03033 3.34918 1.000 84.74245 360 SER A N 1
ATOM 2682 C CA . SER A 1 360 ? 55.15586 -5.99415 2.22575 1.000 82.86696 360 SER A CA 1
ATOM 2683 C C . SER A 1 360 ? 56.36456 -6.88912 2.45795 1.000 87.39074 360 SER A C 1
ATOM 2684 O O . SER A 1 360 ? 56.93609 -7.42332 1.50236 1.000 87.57388 360 SER A O 1
ATOM 2687 N N . GLY A 1 361 ? 56.81353 -7.01596 3.70470 1.000 89.43368 361 GLY A N 1
ATOM 2688 C CA . GLY A 1 361 ? 57.88210 -7.95245 3.98433 1.000 83.96870 361 GLY A CA 1
ATOM 2689 C C . GLY A 1 361 ? 57.44599 -9.38599 3.79547 1.000 86.31494 361 GLY A C 1
ATOM 2690 O O . GLY A 1 361 ? 58.25621 -10.23644 3.41410 1.000 80.95601 361 GLY A O 1
ATOM 2691 N N . SER A 1 362 ? 56.16730 -9.67871 4.06985 1.000 86.73722 362 SER A N 1
ATOM 2692 C CA . SER A 1 362 ? 55.66595 -11.03657 3.86878 1.000 93.66365 362 SER A CA 1
ATOM 2693 C C . SER A 1 362 ? 55.73919 -11.42624 2.40330 1.000 97.98043 362 SER A C 1
ATOM 2694 O O . SER A 1 362 ? 56.09765 -12.56367 2.06952 1.000 98.85960 362 SER A O 1
ATOM 2697 N N . VAL A 1 363 ? 55.42484 -10.48242 1.51405 1.000 93.99770 363 VAL A N 1
ATOM 2698 C CA . VAL A 1 363 ? 55.46594 -10.75855 0.08332 1.000 90.18410 363 VAL A CA 1
ATOM 2699 C C . VAL A 1 363 ? 56.88193 -11.11137 -0.34915 1.000 92.14912 363 VAL A C 1
ATOM 2700 O O . VAL A 1 363 ? 57.10473 -12.09230 -1.07103 1.000 100.74928 363 VAL A O 1
ATOM 2704 N N . VAL A 1 364 ? 57.86030 -10.31241 0.07657 1.000 85.08522 364 VAL A N 1
ATOM 2705 C CA . VAL A 1 364 ? 59.23679 -10.53364 -0.36505 1.000 91.10244 364 VAL A CA 1
ATOM 2706 C C . VAL A 1 364 ? 59.73065 -11.91452 0.07773 1.000 92.95380 364 VAL A C 1
ATOM 2707 O O . VAL A 1 364 ? 60.35137 -12.64711 -0.70339 1.000 96.45206 364 VAL A O 1
ATOM 2711 N N . LEU A 1 365 ? 59.45447 -12.29737 1.32961 1.000 90.78605 365 LEU A N 1
ATOM 2712 C CA . LEU A 1 365 ? 59.91907 -13.58814 1.83849 1.000 92.46650 365 LEU A CA 1
ATOM 2713 C C . LEU A 1 365 ? 59.19758 -14.74660 1.17098 1.000 96.27188 365 LEU A C 1
ATOM 2714 O O . LEU A 1 365 ? 59.80121 -15.78241 0.86484 1.000 94.56357 365 LEU A O 1
ATOM 2719 N N . ASN A 1 366 ? 57.89634 -14.59795 0.99550 1.000 100.41297 366 ASN A N 1
ATOM 2720 C CA . ASN A 1 366 ? 57.03471 -15.59352 0.37286 1.000 100.58211 366 ASN A CA 1
ATOM 2721 C C . ASN A 1 366 ? 56.77017 -15.25872 -1.09419 1.000 100.07579 366 ASN A C 1
ATOM 2722 O O . ASN A 1 366 ? 55.63026 -15.13815 -1.52919 1.000 102.18388 366 ASN A O 1
ATOM 2727 N N . ASP A 1 367 ? 57.82848 -15.11148 -1.87722 1.000 98.47702 367 ASP A N 1
ATOM 2728 C CA . ASP A 1 367 ? 57.67314 -14.76671 -3.28233 1.000 105.44670 367 ASP A CA 1
ATOM 2729 C C . ASP A 1 367 ? 58.05375 -15.96466 -4.13760 1.000 108.03039 367 ASP A C 1
ATOM 2730 O O . ASP A 1 367 ? 59.21123 -16.39309 -4.13591 1.000 106.49915 367 ASP A O 1
ATOM 2735 N N . THR A 1 368 ? 57.08471 -16.48354 -4.88553 1.000 112.90522 368 THR A N 1
ATOM 2736 C CA . THR A 1 368 ? 57.30873 -17.61906 -5.76740 1.000 117.49462 368 THR A CA 1
ATOM 2737 C C . THR A 1 368 ? 57.21398 -17.24956 -7.24585 1.000 116.88721 368 THR A C 1
ATOM 2738 O O . THR A 1 368 ? 57.22941 -18.14543 -8.09520 1.000 121.28004 368 THR A O 1
ATOM 2742 N N . SER A 1 369 ? 57.12543 -15.96140 -7.57952 1.000 117.09981 369 SER A N 1
ATOM 2743 C CA . SER A 1 369 ? 57.08826 -15.59181 -8.98207 1.000 115.37563 369 SER A CA 1
ATOM 2744 C C . SER A 1 369 ? 58.45682 -15.87175 -9.59363 1.000 116.58809 369 SER A C 1
ATOM 2745 O O . SER A 1 369 ? 59.44564 -16.08833 -8.88881 1.000 114.91424 369 SER A O 1
ATOM 2748 N N . LYS A 1 370 ? 58.51267 -15.85578 -10.92456 1.000 123.06558 370 LYS A N 1
ATOM 2749 C CA . LYS A 1 370 ? 59.74486 -16.22122 -11.62078 1.000 126.95982 370 LYS A CA 1
ATOM 2750 C C . LYS A 1 370 ? 60.77457 -15.10053 -11.60477 1.000 123.94772 370 LYS A C 1
ATOM 2751 O O . LYS A 1 370 ? 61.88852 -15.27158 -11.09402 1.000 118.86993 370 LYS A O 1
ATOM 2757 N N . ASN A 1 371 ? 60.42756 -13.95331 -12.17431 1.000 124.69169 371 ASN A N 1
ATOM 2758 C CA . ASN A 1 371 ? 61.33431 -12.81309 -12.21867 1.000 131.36514 371 ASN A CA 1
ATOM 2759 C C . ASN A 1 371 ? 61.35862 -12.06279 -10.89140 1.000 126.03762 371 ASN A C 1
ATOM 2760 O O . ASN A 1 371 ? 61.79933 -10.90299 -10.84941 1.000 122.20930 371 ASN A O 1
ATOM 2765 N N . PHE A 1 372 ? 60.90309 -12.71923 -9.81302 1.000 125.63518 372 PHE A N 1
ATOM 2766 C CA . PHE A 1 372 ? 60.66821 -12.05984 -8.52846 1.000 121.44520 372 PHE A CA 1
ATOM 2767 C C . PHE A 1 372 ? 59.70158 -10.90304 -8.76073 1.000 120.02206 372 PHE A C 1
ATOM 2768 O O . PHE A 1 372 ? 59.81335 -9.82968 -8.17064 1.000 121.71664 372 PHE A O 1
ATOM 2776 N N . GLU A 1 373 ? 58.71749 -11.15404 -9.62291 1.000 122.89054 373 GLU A N 1
ATOM 2777 C CA . GLU A 1 373 ? 57.86009 -10.08368 -10.11371 1.000 128.26795 373 GLU A CA 1
ATOM 2778 C C . GLU A 1 373 ? 57.09906 -9.43090 -8.97722 1.000 121.63375 373 GLU A C 1
ATOM 2779 O O . GLU A 1 373 ? 57.01124 -8.20040 -8.89306 1.000 116.56619 373 GLU A O 1
ATOM 2785 N N . ASP A 1 374 ? 56.57842 -10.24739 -8.07234 1.000 119.76667 374 ASP A N 1
ATOM 2786 C CA . ASP A 1 374 ? 55.76301 -9.73436 -6.98437 1.000 119.46473 374 ASP A CA 1
ATOM 2787 C C . ASP A 1 374 ? 56.58223 -8.82786 -6.05970 1.000 116.98595 374 ASP A C 1
ATOM 2788 O O . ASP A 1 374 ? 56.07539 -7.82125 -5.54617 1.000 107.97303 374 ASP A O 1
ATOM 2793 N N . SER A 1 375 ? 57.85277 -9.17974 -5.83260 1.000 115.66259 375 SER A N 1
ATOM 2794 C CA . SER A 1 375 ? 58.72872 -8.39730 -4.95859 1.000 110.75991 375 SER A CA 1
ATOM 2795 C C . SER A 1 375 ? 59.01326 -6.99780 -5.51004 1.000 112.15860 375 SER A C 1
ATOM 2796 O O . SER A 1 375 ? 59.14732 -6.03399 -4.74331 1.000 107.14694 375 SER A O 1
ATOM 2799 N N . ARG A 1 376 ? 59.20845 -6.88418 -6.82612 1.000 117.68571 376 ARG A N 1
ATOM 2800 C CA . ARG A 1 376 ? 59.35885 -5.57419 -7.45848 1.000 107.58967 376 ARG A CA 1
ATOM 2801 C C . ARG A 1 376 ? 58.12793 -4.71086 -7.23449 1.000 101.75966 376 ARG A C 1
ATOM 2802 O O . ARG A 1 376 ? 58.23692 -3.49093 -7.09281 1.000 104.18271 376 ARG A O 1
ATOM 2810 N N . LYS A 1 377 ? 56.93937 -5.31682 -7.28488 1.000 105.62049 377 LYS A N 1
ATOM 2811 C CA . LYS A 1 377 ? 55.70960 -4.54799 -7.12954 1.000 105.01574 377 LYS A CA 1
ATOM 2812 C C . LYS A 1 377 ? 55.64625 -3.86959 -5.76203 1.000 107.06920 377 LYS A C 1
ATOM 2813 O O . LYS A 1 377 ? 55.39493 -2.65950 -5.68282 1.000 105.89990 377 LYS A O 1
ATOM 2819 N N . VAL A 1 378 ? 55.93523 -4.60526 -4.67524 1.000 102.78491 378 VAL A N 1
ATOM 2820 C CA . VAL A 1 378 ? 55.88400 -3.97131 -3.35986 1.000 99.20415 378 VAL A CA 1
ATOM 2821 C C . VAL A 1 378 ? 56.92925 -2.86446 -3.27921 1.000 97.17102 378 VAL A C 1
ATOM 2822 O O . VAL A 1 378 ? 56.69109 -1.81838 -2.67750 1.000 94.86704 378 VAL A O 1
ATOM 2826 N N . ALA A 1 379 ? 58.10681 -3.07923 -3.85967 1.000 91.30045 379 ALA A N 1
ATOM 2827 C CA . ALA A 1 379 ? 59.12334 -2.03119 -3.85538 1.000 100.02563 379 ALA A CA 1
ATOM 2828 C C . ALA A 1 379 ? 58.67498 -0.79816 -4.64461 1.000 102.86759 379 ALA A C 1
ATOM 2829 O O . ALA A 1 379 ? 58.71567 0.32830 -4.12644 1.000 103.52657 379 ALA A O 1
ATOM 2831 N N . LYS A 1 380 ? 58.16633 -0.99962 -5.86692 1.000 104.29816 380 LYS A N 1
ATOM 2832 C CA . LYS A 1 380 ? 57.70380 0.13151 -6.66008 1.000 100.85398 380 LYS A CA 1
ATOM 2833 C C . LYS A 1 380 ? 56.49758 0.79128 -6.01285 1.000 100.16875 380 LYS A C 1
ATOM 2834 O O . LYS A 1 380 ? 56.36814 2.01422 -6.05891 1.000 100.61003 380 LYS A O 1
ATOM 2840 N N . ALA A 1 381 ? 55.58743 -0.00852 -5.44388 1.000 91.68287 381 ALA A N 1
ATOM 2841 C CA . ALA A 1 381 ? 54.39072 0.51212 -4.76685 1.000 95.73951 381 ALA A CA 1
ATOM 2842 C C . ALA A 1 381 ? 54.71693 1.35840 -3.53615 1.000 97.45998 381 ALA A C 1
ATOM 2843 O O . ALA A 1 381 ? 53.95914 2.26223 -3.18312 1.000 95.65228 381 ALA A O 1
ATOM 2845 N N . ALA A 1 382 ? 55.78594 1.03602 -2.82469 1.000 100.67795 382 ALA A N 1
ATOM 2846 C CA . ALA A 1 382 ? 56.10369 1.74035 -1.58666 1.000 99.23832 382 ALA A CA 1
ATOM 2847 C C . ALA A 1 382 ? 57.12589 2.85269 -1.78496 1.000 96.74727 382 ALA A C 1
ATOM 2848 O O . ALA A 1 382 ? 57.04108 3.90201 -1.12815 1.000 97.77481 382 ALA A O 1
ATOM 2850 N N . TRP A 1 383 ? 58.04823 2.67351 -2.72348 1.000 92.82322 383 TRP A N 1
ATOM 2851 C CA . TRP A 1 383 ? 59.22649 3.51495 -2.81646 1.000 97.07491 383 TRP A CA 1
ATOM 2852 C C . TRP A 1 383 ? 59.39742 4.19899 -4.17008 1.000 106.02432 383 TRP A C 1
ATOM 2853 O O . TRP A 1 383 ? 60.23466 5.10664 -4.27413 1.000 102.70801 383 TRP A O 1
ATOM 2864 N N . ASP A 1 384 ? 58.60352 3.83390 -5.18496 1.000 102.33182 384 ASP A N 1
ATOM 2865 C CA . ASP A 1 384 ? 58.74456 4.34548 -6.54443 1.000 95.86695 384 ASP A CA 1
ATOM 2866 C C . ASP A 1 384 ? 60.15515 4.08641 -7.05663 1.000 96.96125 384 ASP A C 1
ATOM 2867 O O . ASP A 1 384 ? 60.88019 4.99285 -7.46903 1.000 97.40086 384 ASP A O 1
ATOM 2872 N N . MET A 1 385 ? 60.53790 2.81673 -7.00521 1.000 96.31739 385 MET A N 1
ATOM 2873 C CA . MET A 1 385 ? 61.81073 2.38913 -7.55508 1.000 103.87285 385 MET A CA 1
ATOM 2874 C C . MET A 1 385 ? 61.61117 1.13133 -8.38523 1.000 106.74315 385 MET A C 1
ATOM 2875 O O . MET A 1 385 ? 61.06494 0.13197 -7.90136 1.000 105.47991 385 MET A O 1
ATOM 2880 N N . ASP A 1 386 ? 62.06681 1.17863 -9.62979 1.000 107.25271 386 ASP A N 1
ATOM 2881 C CA . ASP A 1 386 ? 62.14705 -0.03968 -10.42428 1.000 114.13383 386 ASP A CA 1
ATOM 2882 C C . ASP A 1 386 ? 63.43436 -0.71866 -9.97128 1.000 106.01455 386 ASP A C 1
ATOM 2883 O O . ASP A 1 386 ? 64.53944 -0.39069 -10.41031 1.000 102.15271 386 ASP A O 1
ATOM 2888 N N . PHE A 1 387 ? 63.29203 -1.66095 -9.04849 1.000 106.81671 387 PHE A N 1
ATOM 2889 C CA . PHE A 1 387 ? 64.46310 -2.22833 -8.39660 1.000 111.26097 387 PHE A CA 1
ATOM 2890 C C . PHE A 1 387 ? 65.31724 -2.99824 -9.38607 1.000 107.13137 387 PHE A C 1
ATOM 2891 O O . PHE A 1 387 ? 64.81436 -3.85754 -10.11551 1.000 109.18445 387 PHE A O 1
ATOM 2899 N N . THR A 1 388 ? 66.61914 -2.71857 -9.36630 1.000 103.52589 388 THR A N 1
ATOM 2900 C CA . THR A 1 388 ? 67.55787 -3.52230 -10.11682 1.000 97.61964 388 THR A CA 1
ATOM 2901 C C . THR A 1 388 ? 67.57588 -4.92343 -9.53510 1.000 95.26020 388 THR A C 1
ATOM 2902 O O . THR A 1 388 ? 67.09586 -5.17245 -8.43088 1.000 96.55982 388 THR A O 1
ATOM 2906 N N . ASP A 1 389 ? 68.09952 -5.86096 -10.30652 1.000 103.36881 389 ASP A N 1
ATOM 2907 C CA . ASP A 1 389 ? 68.26306 -7.19228 -9.74731 1.000 109.19828 389 ASP A CA 1
ATOM 2908 C C . ASP A 1 389 ? 69.19178 -7.16884 -8.53658 1.000 104.61206 389 ASP A C 1
ATOM 2909 O O . ASP A 1 389 ? 68.95959 -7.91456 -7.58107 1.000 108.18508 389 ASP A O 1
ATOM 2914 N N . GLU A 1 390 ? 70.20673 -6.29029 -8.52559 1.000 102.94646 390 GLU A N 1
ATOM 2915 C CA . GLU A 1 390 ? 71.02537 -6.11904 -7.32033 1.000 103.85810 390 GLU A CA 1
ATOM 2916 C C . GLU A 1 390 ? 70.16546 -5.75843 -6.11905 1.000 100.01049 390 GLU A C 1
ATOM 2917 O O . GLU A 1 390 ? 70.21030 -6.41415 -5.07255 1.000 97.56861 390 GLU A O 1
ATOM 2923 N N . GLN A 1 391 ? 69.36534 -4.71251 -6.26696 1.000 97.85959 391 GLN A N 1
ATOM 2924 C CA . GLN A 1 391 ? 68.63320 -4.15642 -5.14755 1.000 94.36618 391 GLN A CA 1
ATOM 2925 C C . GLN A 1 391 ? 67.51486 -5.07827 -4.67082 1.000 100.21200 391 GLN A C 1
ATOM 2926 O O . GLN A 1 391 ? 67.16398 -5.04627 -3.48687 1.000 106.22897 391 GLN A O 1
ATOM 2932 N N . ILE A 1 392 ? 66.92384 -5.87872 -5.56371 1.000 100.36733 392 ILE A N 1
ATOM 2933 C CA . ILE A 1 392 ? 65.91633 -6.85823 -5.14379 1.000 97.68783 392 ILE A CA 1
ATOM 2934 C C . ILE A 1 392 ? 66.54951 -7.99839 -4.34128 1.000 90.19428 392 ILE A C 1
ATOM 2935 O O . ILE A 1 392 ? 65.89542 -8.61645 -3.49445 1.000 80.88782 392 ILE A O 1
ATOM 2940 N N . TYR A 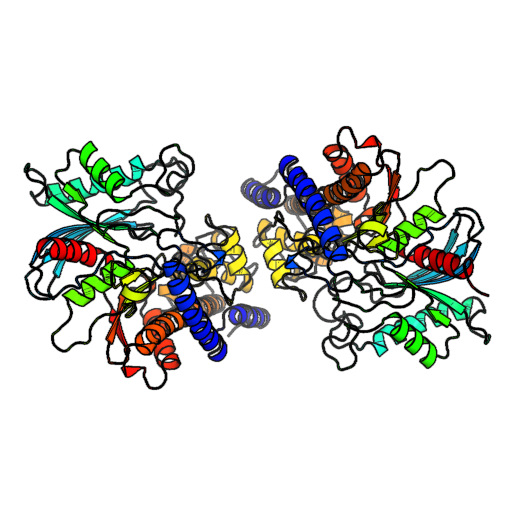1 393 ? 67.79874 -8.34083 -4.63930 1.000 93.28440 393 TYR A N 1
ATOM 2941 C CA . TYR A 1 393 ? 68.53802 -9.27020 -3.79728 1.000 89.37498 393 TYR A CA 1
ATOM 2942 C C . TYR A 1 393 ? 68.71078 -8.71814 -2.38976 1.000 97.17311 393 TYR A C 1
ATOM 2943 O O . TYR A 1 393 ? 68.52073 -9.44632 -1.40345 1.000 92.18453 393 TYR A O 1
ATOM 2952 N N . VAL A 1 394 ? 69.02675 -7.42003 -2.27538 1.000 98.07829 394 VAL A N 1
ATOM 2953 C CA . VAL A 1 394 ? 69.22711 -6.81143 -0.96197 1.000 90.43113 394 VAL A CA 1
ATOM 2954 C C . VAL A 1 394 ? 67.93574 -6.85999 -0.16795 1.000 86.06401 394 VAL A C 1
ATOM 2955 O O . VAL A 1 394 ? 67.92362 -7.22015 1.01138 1.000 91.94759 394 VAL A O 1
ATOM 2959 N N . LEU A 1 395 ? 66.82775 -6.50232 -0.80438 1.000 78.00895 395 LEU A N 1
ATOM 2960 C CA . LEU A 1 395 ? 65.56439 -6.50435 -0.09116 1.000 78.28869 395 LEU A CA 1
ATOM 2961 C C . LEU A 1 395 ? 65.23578 -7.89696 0.43391 1.000 84.00896 395 LEU A C 1
ATOM 2962 O O . LEU A 1 395 ? 64.61509 -8.01691 1.49714 1.000 85.36605 395 LEU A O 1
ATOM 2967 N N . ARG A 1 396 ? 65.62505 -8.95998 -0.29234 1.000 87.78855 396 ARG A N 1
ATOM 2968 C CA . ARG A 1 396 ? 65.39211 -10.32497 0.19812 1.000 88.57200 396 ARG A CA 1
ATOM 2969 C C . ARG A 1 396 ? 66.21694 -10.60950 1.45014 1.000 83.82547 396 ARG A C 1
ATOM 2970 O O . ARG A 1 396 ? 65.70132 -11.11703 2.44984 1.000 79.01616 396 ARG A O 1
ATOM 2978 N N . LYS A 1 397 ? 67.51410 -10.33110 1.39495 1.000 86.08517 397 LYS A N 1
ATOM 2979 C CA . LYS A 1 397 ? 68.38305 -10.66235 2.51411 1.000 82.44381 397 LYS A CA 1
ATOM 2980 C C . LYS A 1 397 ? 68.03918 -9.83330 3.74947 1.000 84.37691 397 LYS A C 1
ATOM 2981 O O . LYS A 1 397 ? 68.01856 -10.35238 4.87266 1.000 86.31446 397 LYS A O 1
ATOM 2987 N N . ILE A 1 398 ? 67.75295 -8.54832 3.56332 1.000 77.37140 398 ILE A N 1
ATOM 2988 C CA . ILE A 1 398 ? 67.37895 -7.71154 4.69199 1.000 76.48469 398 ILE A CA 1
ATOM 2989 C C . ILE A 1 398 ? 66.05874 -8.18293 5.28897 1.000 83.14837 398 ILE A C 1
ATOM 2990 O O . ILE A 1 398 ? 65.87660 -8.15923 6.51636 1.000 81.30293 398 ILE A O 1
ATOM 2995 N N . CYS A 1 399 ? 65.11185 -8.61571 4.43712 1.000 79.95715 399 CYS A N 1
ATOM 2996 C CA . CYS A 1 399 ? 63.86313 -9.18615 4.95078 1.000 79.08296 399 CYS A CA 1
ATOM 2997 C C . CYS A 1 399 ? 64.10069 -10.50386 5.68982 1.000 85.47654 399 CYS A C 1
ATOM 2998 O O . CYS A 1 399 ? 63.51411 -10.73771 6.75299 1.000 87.70368 399 CYS A O 1
ATOM 3001 N N . GLU A 1 400 ? 64.97167 -11.36885 5.16178 1.000 87.11824 400 GLU A N 1
ATOM 3002 C CA . GLU A 1 400 ? 65.27616 -12.61866 5.84984 1.000 81.08549 400 GLU A CA 1
ATOM 3003 C C . GLU A 1 400 ? 65.90949 -12.34416 7.20549 1.000 83.55079 400 GLU A C 1
ATOM 3004 O O . GLU A 1 400 ? 65.45320 -12.86348 8.23010 1.000 88.48693 400 GLU A O 1
ATOM 3010 N N . ALA A 1 401 ? 66.95403 -11.51010 7.23387 1.000 81.50789 401 ALA A N 1
ATOM 3011 C CA . ALA A 1 401 ? 67.67968 -11.26922 8.47989 1.000 81.50273 401 ALA A CA 1
ATOM 3012 C C . ALA A 1 401 ? 66.76438 -10.70855 9.56950 1.000 81.83162 401 ALA A C 1
ATOM 3013 O O . ALA A 1 401 ? 66.83234 -11.13421 10.73229 1.000 81.49352 401 ALA A O 1
ATOM 3015 N N . VAL A 1 402 ? 65.91460 -9.74388 9.21978 1.000 77.29668 402 VAL A N 1
ATOM 3016 C CA . VAL A 1 402 ? 65.00322 -9.16844 10.20154 1.000 72.71689 402 VAL A CA 1
ATOM 3017 C C . VAL A 1 402 ? 63.96862 -10.19701 10.64643 1.000 80.94905 402 VAL A C 1
ATOM 3018 O O . VAL A 1 402 ? 63.81783 -10.47419 11.84346 1.000 83.69725 402 VAL A O 1
ATOM 3022 N N . TYR A 1 403 ? 63.23905 -10.77911 9.69292 1.000 77.84261 403 TYR A N 1
ATOM 3023 C CA . TYR A 1 403 ? 62.14697 -11.67376 10.06029 1.000 79.04925 403 TYR A CA 1
ATOM 3024 C C . TYR A 1 403 ? 62.64476 -12.89555 10.82686 1.000 77.61978 403 TYR A C 1
ATOM 3025 O O . TYR A 1 403 ? 61.98151 -13.37104 11.76066 1.000 68.61507 403 TYR A O 1
ATOM 3034 N N . ASN A 1 404 ? 63.81111 -13.41299 10.45649 1.000 71.67881 404 ASN A N 1
ATOM 3035 C CA . ASN A 1 404 ? 64.33453 -14.55696 11.17508 1.000 71.84206 404 ASN A CA 1
ATOM 3036 C C . ASN A 1 404 ? 64.60344 -14.21739 12.63430 1.000 77.69074 404 ASN A C 1
ATOM 3037 O O . ASN A 1 404 ? 64.44076 -15.06873 13.51875 1.000 74.68970 404 ASN A O 1
ATOM 3042 N N . ARG A 1 405 ? 65.07321 -12.99417 12.90168 1.000 74.78221 405 ARG A N 1
ATOM 3043 C CA . ARG A 1 405 ? 65.30446 -12.59158 14.28121 1.000 70.99301 405 ARG A CA 1
ATOM 3044 C C . ARG A 1 405 ? 64.00533 -12.62600 15.08570 1.000 75.05399 405 ARG A C 1
ATOM 3045 O O . ARG A 1 405 ? 63.98136 -13.06273 16.24676 1.000 72.62254 405 ARG A O 1
ATOM 3053 N N . SER A 1 406 ? 62.91011 -12.17586 14.47966 1.000 74.90386 406 SER A N 1
ATOM 3054 C CA . SER A 1 406 ? 61.61572 -12.23619 15.14386 1.000 68.19287 406 SER A CA 1
ATOM 3055 C C . SER A 1 406 ? 61.21028 -13.68574 15.41471 1.000 71.19395 406 SER A C 1
ATOM 3056 O O . SER A 1 406 ? 60.78871 -14.03096 16.52442 1.000 71.71679 406 SER A O 1
ATOM 3059 N N . ALA A 1 407 ? 61.35321 -14.55467 14.41504 1.000 70.52557 407 ALA A N 1
ATOM 3060 C CA . ALA A 1 407 ? 60.96455 -15.94676 14.58661 1.000 71.33859 407 ALA A CA 1
ATOM 3061 C C . ALA A 1 407 ? 61.85570 -16.65671 15.59203 1.000 74.99568 407 ALA A C 1
ATOM 3062 O O . ALA A 1 407 ? 61.37191 -17.46375 16.40004 1.000 75.86625 407 ALA A O 1
ATOM 3064 N N . ALA A 1 408 ? 63.16399 -16.39009 15.54244 1.000 71.81794 408 ALA A N 1
ATOM 3065 C CA . ALA A 1 408 ? 64.08027 -17.05282 16.46276 1.000 71.86118 408 ALA A CA 1
ATOM 3066 C C . ALA A 1 408 ? 63.75133 -16.70589 17.91187 1.000 76.82323 408 ALA A C 1
ATOM 3067 O O . ALA A 1 408 ? 63.53370 -17.59771 18.74362 1.000 77.78821 408 ALA A O 1
ATOM 3069 N N . LEU A 1 409 ? 63.66958 -15.41057 18.22477 1.000 72.61833 409 LEU A N 1
ATOM 3070 C CA . LEU A 1 409 ? 63.32737 -15.01805 19.58253 1.000 69.79913 409 LEU A CA 1
ATOM 3071 C C . LEU A 1 409 ? 61.92482 -15.48751 19.94989 1.000 73.54010 409 LEU A C 1
ATOM 3072 O O . LEU A 1 409 ? 61.66310 -15.80958 21.11646 1.000 75.23165 409 LEU A O 1
ATOM 3077 N N . ALA A 1 410 ? 61.02011 -15.56773 18.97142 1.000 69.79845 410 ALA A N 1
ATOM 3078 C CA . ALA A 1 410 ? 59.67104 -16.02803 19.27390 1.000 72.82812 410 ALA A CA 1
ATOM 3079 C C . ALA A 1 410 ? 59.67116 -17.49515 19.68397 1.000 81.11490 410 ALA A C 1
ATOM 3080 O O . ALA A 1 410 ? 59.01998 -17.87106 20.66752 1.000 79.27260 410 ALA A O 1
ATOM 3082 N N . ALA A 1 411 ? 60.42149 -18.32639 18.95374 1.000 80.15740 411 ALA A N 1
ATOM 3083 C CA . ALA A 1 411 ? 60.57003 -19.73218 19.30771 1.000 72.23095 411 ALA A CA 1
ATOM 3084 C C . ALA A 1 411 ? 61.15349 -19.87594 20.69866 1.000 80.43508 411 ALA A C 1
ATOM 3085 O O . ALA A 1 411 ? 60.66023 -20.66812 21.51345 1.000 82.53561 411 ALA A O 1
ATOM 3087 N N . GLY A 1 412 ? 62.23897 -19.13745 20.97546 1.000 82.27105 412 GLY A N 1
ATOM 3088 C CA . GLY A 1 412 ? 62.82389 -19.16708 22.30621 1.000 78.94480 412 GLY A CA 1
ATOM 3089 C C . GLY A 1 412 ? 61.80154 -18.82613 23.37005 1.000 76.26967 412 GLY A C 1
ATOM 3090 O O . GLY A 1 412 ? 61.72456 -19.48113 24.41294 1.000 75.41147 412 GLY A O 1
ATOM 3091 N N . THR A 1 413 ? 60.97732 -17.81845 23.10307 1.000 71.78051 413 THR A N 1
ATOM 3092 C CA . THR A 1 413 ? 59.92647 -17.46817 24.04336 1.000 74.98623 413 THR A CA 1
ATOM 3093 C C . THR A 1 413 ? 59.01515 -18.65565 24.30841 1.000 79.73673 413 THR A C 1
ATOM 3094 O O . THR A 1 413 ? 58.76521 -19.00606 25.46390 1.000 80.35858 413 THR A O 1
ATOM 3098 N N . ILE A 1 414 ? 58.51042 -19.29352 23.25211 1.000 76.14462 414 ILE A N 1
ATOM 3099 C CA . ILE A 1 414 ? 57.61660 -20.42714 23.45224 1.000 74.82519 414 ILE A CA 1
ATOM 3100 C C . ILE A 1 414 ? 58.31356 -21.51197 24.25715 1.000 75.06414 414 ILE A C 1
ATOM 3101 O O . ILE A 1 414 ? 57.78733 -21.99254 25.26534 1.000 72.81000 414 ILE A O 1
ATOM 3106 N N . ALA A 1 415 ? 59.54150 -21.85153 23.87080 1.000 78.52750 415 ALA A N 1
ATOM 3107 C CA . ALA A 1 415 ? 60.27648 -22.89929 24.56929 1.000 76.42224 415 ALA A CA 1
ATOM 3108 C C . ALA A 1 415 ? 60.45045 -22.55643 26.03781 1.000 79.20487 415 ALA A C 1
ATOM 3109 O O . ALA A 1 415 ? 60.27564 -23.41812 26.90741 1.000 80.48359 415 ALA A O 1
ATOM 3111 N N . ALA A 1 416 ? 60.78982 -21.29831 26.33513 1.000 77.33373 416 ALA A N 1
ATOM 3112 C CA . ALA A 1 416 ? 60.98333 -20.89909 27.72622 1.000 75.85594 416 ALA A CA 1
ATOM 3113 C C . ALA A 1 416 ? 59.69027 -21.04109 28.52308 1.000 76.95823 416 ALA A C 1
ATOM 3114 O O . ALA A 1 416 ? 59.70108 -21.54463 29.65228 1.000 81.61312 416 ALA A O 1
ATOM 3116 N N . ILE A 1 417 ? 58.56314 -20.63030 27.94137 1.000 74.54716 417 ILE A N 1
ATOM 3117 C CA . ILE A 1 417 ? 57.27347 -20.85667 28.58062 1.000 71.88760 417 ILE A CA 1
ATOM 3118 C C . ILE A 1 417 ? 57.03703 -22.34251 28.76193 1.000 81.39108 417 ILE A C 1
ATOM 3119 O O . ILE A 1 417 ? 56.57051 -22.79101 29.81426 1.000 85.36735 417 ILE A O 1
ATOM 3124 N N . ALA A 1 418 ? 57.34720 -23.13277 27.73386 1.000 79.49353 418 ALA A N 1
ATOM 3125 C CA . ALA A 1 418 ? 57.18108 -24.57210 27.85378 1.000 82.60023 418 ALA A CA 1
ATOM 3126 C C . ALA A 1 418 ? 58.04589 -25.11961 28.97554 1.000 90.22084 418 ALA A C 1
ATOM 3127 O O . ALA A 1 418 ? 57.60636 -25.96946 29.75318 1.000 92.55194 418 ALA A O 1
ATOM 3129 N N . LYS A 1 419 ? 59.28291 -24.64248 29.07479 1.000 89.52067 419 LYS A N 1
ATOM 3130 C CA . LYS A 1 419 ? 60.16868 -25.14271 30.11373 1.000 84.82645 419 LYS A CA 1
ATOM 3131 C C . LYS A 1 419 ? 59.62346 -24.83756 31.50799 1.000 89.39370 419 LYS A C 1
ATOM 3132 O O . LYS A 1 419 ? 59.76594 -25.65914 32.41491 1.000 95.61598 419 LYS A O 1
ATOM 3138 N N . ARG A 1 420 ? 59.02607 -23.65113 31.71555 1.000 87.66082 420 ARG A N 1
ATOM 3139 C CA . ARG A 1 420 ? 58.45593 -23.33228 33.02987 1.000 88.70264 420 ARG A CA 1
ATOM 3140 C C . ARG A 1 420 ? 57.32929 -24.28674 33.40260 1.000 96.55115 420 ARG A C 1
ATOM 3141 O O . ARG A 1 420 ? 57.23975 -24.72454 34.55644 1.000 97.15073 420 ARG A O 1
ATOM 3149 N N . ILE A 1 421 ? 56.45078 -24.60465 32.44443 1.000 96.57111 421 ILE A N 1
ATOM 3150 C CA . ILE A 1 421 ? 55.38728 -25.56809 32.70971 1.000 93.04005 421 ILE A CA 1
ATOM 3151 C C . ILE A 1 421 ? 55.96662 -26.94641 32.96317 1.000 101.43562 421 ILE A C 1
ATOM 3152 O O . ILE A 1 421 ? 55.56123 -27.63512 33.89665 1.000 110.52063 421 ILE A O 1
ATOM 3157 N N . LYS A 1 422 ? 56.88947 -27.37760 32.12634 1.000 106.57720 422 LYS A N 1
ATOM 3158 C CA . LYS A 1 422 ? 57.39795 -28.73741 32.21976 1.000 112.45850 422 LYS A CA 1
ATOM 3159 C C . LYS A 1 422 ? 58.19583 -28.96281 33.50932 1.000 114.37972 422 LYS A C 1
ATOM 3160 O O . LYS A 1 422 ? 58.33069 -30.10546 33.96456 1.000 122.04200 422 LYS A O 1
ATOM 3166 N N . ILE A 1 423 ? 58.70931 -27.88830 34.12719 1.000 116.35745 423 ILE A N 1
ATOM 3167 C CA . ILE A 1 423 ? 59.44872 -27.99832 35.38837 1.000 120.40705 423 ILE A CA 1
ATOM 3168 C C . ILE A 1 423 ? 58.58346 -28.70296 36.43413 1.000 119.96568 423 ILE A C 1
ATOM 3169 O O . ILE A 1 423 ? 59.07252 -29.51661 37.22905 1.000 120.76393 423 ILE A O 1
ATOM 3174 N N . ILE A 1 424 ? 57.28662 -28.39032 36.45610 1.000 120.25021 424 ILE A N 1
ATOM 3175 C CA . ILE A 1 424 ? 56.31354 -29.04325 37.32983 1.000 122.83096 424 ILE A CA 1
ATOM 3176 C C . ILE A 1 424 ? 55.56813 -30.16160 36.60881 1.000 124.36308 424 ILE A C 1
ATOM 3177 O O . ILE A 1 424 ? 55.42346 -31.26519 37.12912 1.000 126.67027 424 ILE A O 1
ATOM 3182 N N . GLU A 1 425 ? 55.11375 -29.89722 35.38436 1.000 127.71959 425 GLU A N 1
ATOM 3183 C CA . GLU A 1 425 ? 54.21323 -30.78167 34.64357 1.000 130.57051 425 GLU A CA 1
ATOM 3184 C C . GLU A 1 425 ? 54.81299 -31.09407 33.27791 1.000 126.46195 425 GLU A C 1
ATOM 3185 O O . GLU A 1 425 ? 54.70818 -30.27378 32.35963 1.000 123.62629 425 GLU A O 1
ATOM 3191 N N . HIS A 1 426 ? 55.32855 -32.31233 33.10396 1.000 130.86769 426 HIS A N 1
ATOM 3192 C CA . HIS A 1 426 ? 55.93133 -32.72510 31.83928 1.000 138.75549 426 HIS A CA 1
ATOM 3193 C C . HIS A 1 426 ? 55.10001 -33.87778 31.28724 1.000 139.85134 426 HIS A C 1
ATOM 3194 O O . HIS A 1 426 ? 54.75809 -34.84050 31.99092 1.000 133.91791 426 HIS A O 1
ATOM 3201 N N . SER A 1 427 ? 54.67078 -33.66241 30.04018 1.000 135.45412 427 SER A N 1
ATOM 3202 C CA . SER A 1 427 ? 53.75450 -34.51073 29.29721 1.000 128.38644 427 SER A CA 1
ATOM 3203 C C . SER A 1 427 ? 53.67819 -33.98362 27.87048 1.000 125.72811 427 SER A C 1
ATOM 3204 O O . SER A 1 427 ? 54.56730 -33.25814 27.39031 1.000 126.93321 427 SER A O 1
ATOM 3207 N N . LYS A 1 428 ? 52.60696 -34.36411 27.19781 1.000 112.42188 428 LYS A N 1
ATOM 3208 C CA . LYS A 1 428 ? 52.28736 -33.88427 25.87783 1.000 112.47325 428 LYS A CA 1
ATOM 3209 C C . LYS A 1 428 ? 51.31881 -32.74178 26.16703 1.000 113.79891 428 LYS A C 1
ATOM 3210 O O . LYS A 1 428 ? 50.57731 -32.80902 27.16060 1.000 109.80374 428 LYS A O 1
ATOM 3216 N N . PHE A 1 429 ? 51.44241 -31.62756 25.43083 1.000 110.09010 429 PHE A N 1
ATOM 3217 C CA . PHE A 1 429 ? 50.48596 -30.52030 25.50726 1.000 100.79018 429 PHE A CA 1
ATOM 3218 C C . PHE A 1 429 ? 50.64919 -29.68195 24.25073 1.000 104.26751 429 PHE A C 1
ATOM 3219 O O . PHE A 1 429 ? 51.65112 -29.79641 23.53482 1.000 103.17698 429 PHE A O 1
ATOM 3227 N N . THR A 1 430 ? 49.68271 -28.79153 24.01602 1.000 101.77953 430 THR A N 1
ATOM 3228 C CA . THR A 1 430 ? 49.68191 -27.99069 22.80246 1.000 97.04375 430 THR A CA 1
ATOM 3229 C C . THR A 1 430 ? 49.72385 -26.49861 23.11596 1.000 97.37065 430 THR A C 1
ATOM 3230 O O . THR A 1 430 ? 49.24720 -26.03946 24.16378 1.000 93.41505 430 THR A O 1
ATOM 3234 N N . CYS A 1 431 ? 50.26582 -25.74869 22.15702 1.000 93.89775 431 CYS A N 1
ATOM 3235 C CA . CYS A 1 431 ? 50.42266 -24.30617 22.25172 1.000 87.71807 431 CYS A CA 1
ATOM 3236 C C . CYS A 1 431 ? 49.75458 -23.69028 21.03412 1.000 85.83972 431 CYS A C 1
ATOM 3237 O O . CYS A 1 431 ? 50.11006 -24.01191 19.90068 1.000 86.68222 431 CYS A O 1
ATOM 3240 N N . GLY A 1 432 ? 48.78744 -22.80748 21.27106 1.000 86.48511 432 GLY A N 1
ATOM 3241 C CA . GLY A 1 432 ? 48.02160 -22.19817 20.20467 1.000 85.94458 432 GLY A CA 1
ATOM 3242 C C . GLY A 1 432 ? 48.60037 -20.84387 19.84737 1.000 89.42494 432 GLY A C 1
ATOM 3243 O O . GLY A 1 432 ? 48.89564 -20.03301 20.72739 1.000 86.92551 432 GLY A O 1
ATOM 3244 N N . VAL A 1 433 ? 48.75358 -20.60899 18.54526 1.000 84.26185 433 VAL A N 1
ATOM 3245 C CA . VAL A 1 433 ? 49.40430 -19.41388 18.03132 1.000 83.64552 433 VAL A CA 1
ATOM 3246 C C . VAL A 1 433 ? 48.41963 -18.65658 17.14851 1.000 89.11896 433 VAL A C 1
ATOM 3247 O O . VAL A 1 433 ? 47.74607 -19.26037 16.31099 1.000 94.35060 433 VAL A O 1
ATOM 3251 N N . ASP A 1 434 ? 48.32997 -17.33832 17.34852 1.000 95.72989 434 ASP A N 1
ATOM 3252 C CA . ASP A 1 434 ? 47.44245 -16.44990 16.59812 1.000 93.03033 434 ASP A CA 1
ATOM 3253 C C . ASP A 1 434 ? 48.20930 -15.17398 16.25093 1.000 88.15117 434 ASP A C 1
ATOM 3254 O O . ASP A 1 434 ? 49.26170 -14.88170 16.82567 1.000 87.02322 434 ASP A O 1
ATOM 3259 N N . GLY A 1 435 ? 47.69078 -14.43041 15.27533 1.000 87.83443 435 GLY A N 1
ATOM 3260 C CA . GLY A 1 435 ? 48.26130 -13.14962 14.90090 1.000 85.21925 435 GLY A CA 1
ATOM 3261 C C . GLY A 1 435 ? 48.81232 -13.14480 13.49039 1.000 86.21562 435 GLY A C 1
ATOM 3262 O O . GLY A 1 435 ? 49.30747 -14.16522 13.00155 1.000 88.70134 435 GLY A O 1
ATOM 3263 N N . SER A 1 436 ? 48.75570 -11.98132 12.84085 1.000 94.39064 436 SER A N 1
ATOM 3264 C CA . SER A 1 436 ? 49.03623 -11.88188 11.40431 1.000 97.19319 436 SER A CA 1
ATOM 3265 C C . SER A 1 436 ? 50.41148 -12.43946 11.03704 1.000 95.38190 436 SER A C 1
ATOM 3266 O O . SER A 1 436 ? 50.58188 -13.05106 9.97793 1.000 90.39656 436 SER A O 1
ATOM 3269 N N . LEU A 1 437 ? 51.41357 -12.20320 11.88394 1.000 98.85550 437 LEU A N 1
ATOM 3270 C CA . LEU A 1 437 ? 52.77156 -12.64255 11.59853 1.000 86.71946 437 LEU A CA 1
ATOM 3271 C C . LEU A 1 437 ? 52.88744 -14.15899 11.48472 1.000 87.41972 437 LEU A C 1
ATOM 3272 O O . LEU A 1 437 ? 53.82626 -14.64981 10.84973 1.000 87.48177 437 LEU A O 1
ATOM 3277 N N . PHE A 1 438 ? 51.97143 -14.91672 12.08702 1.000 85.25861 438 PHE A N 1
ATOM 3278 C CA . PHE A 1 438 ? 52.07988 -16.37397 12.09887 1.000 89.45243 438 PHE A CA 1
ATOM 3279 C C . PHE A 1 438 ? 51.14689 -17.06770 11.11551 1.000 92.67687 438 PHE A C 1
ATOM 3280 O O . PHE A 1 438 ? 51.54540 -18.05558 10.48376 1.000 87.49332 438 PHE A O 1
ATOM 3288 N N . VAL A 1 439 ? 49.90623 -16.59547 10.99412 1.000 93.44851 439 VAL A N 1
ATOM 3289 C CA . VAL A 1 439 ? 48.95545 -17.21934 10.08537 1.000 95.47522 439 VAL A CA 1
ATOM 3290 C C . VAL A 1 439 ? 48.95673 -16.60874 8.68321 1.000 94.69257 439 VAL A C 1
ATOM 3291 O O . VAL A 1 439 ? 48.50268 -17.26562 7.73957 1.000 98.04431 439 VAL A O 1
ATOM 3295 N N . LYS A 1 440 ? 49.43375 -15.37229 8.51868 1.000 97.80416 440 LYS A N 1
ATOM 3296 C CA . LYS A 1 440 ? 49.48299 -14.69752 7.22225 1.000 95.29223 440 LYS A CA 1
ATOM 3297 C C . LYS A 1 440 ? 50.90852 -14.61735 6.68482 1.000 95.26009 440 LYS A C 1
ATOM 3298 O O . LYS A 1 440 ? 51.27373 -13.64140 6.02819 1.000 96.36337 440 LYS A O 1
ATOM 3304 N N . ASN A 1 441 ? 51.76099 -15.57644 7.03920 1.000 93.53417 441 ASN A N 1
ATOM 3305 C CA . ASN A 1 441 ? 53.13070 -15.54265 6.54066 1.000 90.16963 441 ASN A CA 1
ATOM 3306 C C . ASN A 1 441 ? 53.65890 -16.97213 6.66146 1.000 93.61108 441 ASN A C 1
ATOM 3307 O O . ASN A 1 441 ? 54.07105 -17.38798 7.74369 1.000 95.33270 441 ASN A O 1
ATOM 3312 N N . ALA A 1 442 ? 53.64253 -17.70490 5.54861 1.000 97.64349 442 ALA A N 1
ATOM 3313 C CA . ALA A 1 442 ? 54.07788 -19.09348 5.56955 1.000 91.72101 442 ALA A CA 1
ATOM 3314 C C . ALA A 1 442 ? 55.55281 -19.20332 5.94189 1.000 94.81280 442 ALA A C 1
ATOM 3315 O O . ALA A 1 442 ? 55.94567 -20.09114 6.70598 1.000 93.44063 442 ALA A O 1
ATOM 3317 N N . TRP A 1 443 ? 56.38336 -18.31128 5.39889 1.000 94.43229 443 TRP A N 1
ATOM 3318 C CA . TRP A 1 443 ? 57.81793 -18.33055 5.66893 1.000 92.09091 443 TRP A CA 1
ATOM 3319 C C . TRP A 1 443 ? 58.09527 -18.16815 7.16432 1.000 99.43491 443 TRP A C 1
ATOM 3320 O O . TRP A 1 443 ? 58.91217 -18.89639 7.74466 1.000 96.80338 443 TRP A O 1
ATOM 3331 N N . TYR A 1 444 ? 57.42170 -17.20645 7.80551 1.000 95.65127 444 TYR A N 1
ATOM 3332 C CA . TYR A 1 444 ? 57.61996 -16.98539 9.23176 1.000 89.22046 444 TYR A CA 1
ATOM 3333 C C . TYR A 1 444 ? 57.20863 -18.21527 10.03182 1.000 92.95845 444 TYR A C 1
ATOM 3334 O O . TYR A 1 444 ? 57.95058 -18.68292 10.90547 1.000 95.44434 444 TYR A O 1
ATOM 3343 N N . CYS A 1 445 ? 56.02775 -18.76096 9.72794 1.000 91.36511 445 CYS A N 1
ATOM 3344 C CA . CYS A 1 445 ? 55.53190 -19.95443 10.41005 1.000 91.39989 445 CYS A CA 1
ATOM 3345 C C . CYS A 1 445 ? 56.52253 -21.11467 10.29703 1.000 91.48813 445 CYS A C 1
ATOM 3346 O O . CYS A 1 445 ? 56.71645 -21.87820 11.24832 1.000 91.88955 445 CYS A O 1
ATOM 3349 N N . LYS A 1 446 ? 57.15877 -21.26071 9.13885 1.000 89.62644 446 LYS A N 1
ATOM 3350 C CA . LYS A 1 446 ? 58.19549 -22.27241 8.98002 1.000 92.95325 446 LYS A CA 1
ATOM 3351 C C . LYS A 1 446 ? 59.38458 -22.00597 9.91104 1.000 93.87770 446 LYS A C 1
ATOM 3352 O O . LYS A 1 446 ? 59.78800 -22.89027 10.68023 1.000 87.83934 446 LYS A O 1
ATOM 3358 N N . ARG A 1 447 ? 59.91881 -20.77345 9.90459 1.000 90.93596 447 ARG A N 1
ATOM 3359 C CA . ARG A 1 447 ? 61.12618 -20.49282 10.68255 1.000 87.18633 447 ARG A CA 1
ATOM 3360 C C . ARG A 1 447 ? 60.87433 -20.61137 12.16885 1.000 86.02042 447 ARG A C 1
ATOM 3361 O O . ARG A 1 447 ? 61.69453 -21.18562 12.89677 1.000 87.06114 447 ARG A O 1
ATOM 3369 N N . LEU A 1 448 ? 59.74838 -20.08235 12.64233 1.000 81.45636 448 LEU A N 1
ATOM 3370 C CA . LEU A 1 448 ? 59.46193 -20.19435 14.06317 1.000 82.37449 448 LEU A CA 1
ATOM 3371 C C . LEU A 1 448 ? 59.47088 -21.65304 14.48317 1.000 84.88065 448 LEU A C 1
ATOM 3372 O O . LEU A 1 448 ? 60.15896 -22.02857 15.43489 1.000 81.54507 448 LEU A O 1
ATOM 3377 N N . GLN A 1 449 ? 58.78163 -22.50787 13.71931 1.000 90.15332 449 GLN A N 1
ATOM 3378 C CA . GLN A 1 449 ? 58.71932 -23.92618 14.06230 1.000 86.65811 449 GLN A CA 1
ATOM 3379 C C . GLN A 1 449 ? 60.07168 -24.60491 13.88679 1.000 85.30885 449 GLN A C 1
ATOM 3380 O O . GLN A 1 449 ? 60.41068 -25.52522 14.64111 1.000 81.37887 449 GLN A O 1
ATOM 3386 N N . GLU A 1 450 ? 60.84623 -24.19054 12.88349 1.000 83.46715 450 GLU A N 1
ATOM 3387 C CA . GLU A 1 450 ? 62.17145 -24.76753 12.72374 1.000 83.74105 450 GLU A CA 1
ATOM 3388 C C . GLU A 1 450 ? 63.03376 -24.45305 13.93560 1.000 90.77564 450 GLU A C 1
ATOM 3389 O O . GLU A 1 450 ? 63.59777 -25.35492 14.56903 1.000 87.16495 450 GLU A O 1
ATOM 3395 N N . HIS A 1 451 ? 63.12553 -23.16958 14.29605 1.000 90.85978 451 HIS A N 1
ATOM 3396 C CA . HIS A 1 451 ? 63.96099 -22.80891 15.43304 1.000 84.20481 451 HIS A CA 1
ATOM 3397 C C . HIS A 1 451 ? 63.44775 -23.49111 16.69299 1.000 84.87714 451 HIS A C 1
ATOM 3398 O O . HIS A 1 451 ? 64.22638 -24.06421 17.46270 1.000 90.32275 451 HIS A O 1
ATOM 3405 N N . LEU A 1 452 ? 62.12612 -23.50114 16.86957 1.000 78.06569 452 LEU A N 1
ATOM 3406 C CA . LEU A 1 452 ? 61.50935 -24.12141 18.03415 1.000 84.37566 452 LEU A CA 1
ATOM 3407 C C . LEU A 1 452 ? 61.86454 -25.60277 18.13499 1.000 94.18927 452 LEU A C 1
ATOM 3408 O O . LEU A 1 452 ? 62.09251 -26.12246 19.23670 1.000 91.30548 452 LEU A O 1
ATOM 3413 N N . LYS A 1 453 ? 61.92146 -26.30109 16.99519 1.000 94.79580 453 LYS A N 1
ATOM 3414 C CA . LYS A 1 453 ? 62.31486 -27.70889 17.01803 1.000 96.16729 453 LYS A CA 1
ATOM 3415 C C . LYS A 1 453 ? 63.75516 -27.86486 17.50253 1.000 95.57309 453 LYS A C 1
ATOM 3416 O O . LYS A 1 453 ? 64.08493 -28.84441 18.18416 1.000 101.49391 453 LYS A O 1
ATOM 3422 N N . VAL A 1 454 ? 64.62647 -26.91037 17.15559 1.000 96.22818 454 VAL A N 1
ATOM 3423 C CA . VAL A 1 454 ? 66.03662 -26.97804 17.54261 1.000 92.97112 454 VAL A CA 1
ATOM 3424 C C . VAL A 1 454 ? 66.20896 -26.77330 19.04787 1.000 95.39960 454 VAL A C 1
ATOM 3425 O O . VAL A 1 454 ? 66.96382 -27.50116 19.70438 1.000 98.54605 454 VAL A O 1
ATOM 3429 N N . ILE A 1 455 ? 65.51772 -25.78519 19.62048 1.000 92.27577 455 ILE A N 1
ATOM 3430 C CA . ILE A 1 455 ? 65.73117 -25.45693 21.02725 1.000 98.77997 455 ILE A CA 1
ATOM 3431 C C . ILE A 1 455 ? 65.18391 -26.55844 21.92553 1.000 96.51304 455 ILE A C 1
ATOM 3432 O O . ILE A 1 455 ? 65.82186 -26.97152 22.90173 1.000 93.84202 455 ILE A O 1
ATOM 3437 N N . LEU A 1 456 ? 63.99354 -27.04379 21.61066 1.000 94.85460 456 LEU A N 1
ATOM 3438 C CA . LEU A 1 456 ? 63.36218 -28.08590 22.39620 1.000 94.90108 456 LEU A CA 1
ATOM 3439 C C . LEU A 1 456 ? 64.18133 -29.36418 22.40800 1.000 103.05277 456 LEU A C 1
ATOM 3440 O O . LEU A 1 456 ? 64.01731 -30.17860 23.32394 1.000 110.81062 456 LEU A O 1
ATOM 3445 N N . ALA A 1 457 ? 65.05302 -29.54599 21.41522 1.000 105.11207 457 ALA A N 1
ATOM 3446 C CA . ALA A 1 457 ? 66.00121 -30.66448 21.32925 1.000 108.65347 457 ALA A CA 1
ATOM 3447 C C . ALA A 1 457 ? 65.17368 -31.94060 21.18257 1.000 117.71511 457 ALA A C 1
ATOM 3448 O O . ALA A 1 457 ? 64.29109 -31.99501 20.30857 1.000 114.24581 457 ALA A O 1
ATOM 3450 N N . ASP A 1 458 ? 65.36934 -32.95294 22.03407 1.000 124.97970 458 ASP A N 1
ATOM 3451 C CA . ASP A 1 458 ? 64.66779 -34.23230 21.88988 1.000 127.05675 458 ASP A CA 1
ATOM 3452 C C . ASP A 1 458 ? 63.16971 -34.12942 22.16662 1.000 124.42927 458 ASP A C 1
ATOM 3453 O O . ASP A 1 458 ? 62.37288 -34.82842 21.52678 1.000 128.50274 458 ASP A O 1
ATOM 3458 N N . LYS A 1 459 ? 62.76715 -33.26748 23.11066 1.000 121.66048 459 LYS A N 1
ATOM 3459 C CA . LYS A 1 459 ? 61.37642 -33.17955 23.54241 1.000 122.60496 459 LYS A CA 1
ATOM 3460 C C . LYS A 1 459 ? 60.50189 -32.47650 22.52026 1.000 124.93653 459 LYS A C 1
ATOM 3461 O O . LYS A 1 459 ? 59.33210 -32.23252 22.82212 1.000 122.73446 459 LYS A O 1
ATOM 3467 N N . ALA A 1 460 ? 61.06295 -32.07283 21.36949 1.000 122.80489 460 ALA A N 1
ATOM 3468 C CA . ALA A 1 460 ? 60.38520 -31.24942 20.37050 1.000 115.49577 460 ALA A CA 1
ATOM 3469 C C . ALA A 1 460 ? 59.03691 -31.84587 19.98397 1.000 115.70130 460 ALA A C 1
ATOM 3470 O O . ALA A 1 460 ? 58.10477 -31.11801 19.62202 1.000 112.90627 460 ALA A O 1
ATOM 3472 N N . GLU A 1 461 ? 58.94633 -33.17578 19.99916 1.000 118.47682 461 GLU A N 1
ATOM 3473 C CA . GLU A 1 461 ? 57.69261 -33.83980 19.68494 1.000 119.22990 461 GLU A CA 1
ATOM 3474 C C . GLU A 1 461 ? 56.63218 -33.59268 20.74303 1.000 118.57372 461 GLU A C 1
ATOM 3475 O O . GLU A 1 461 ? 55.45358 -33.84503 20.47568 1.000 115.73492 461 GLU A O 1
ATOM 3481 N N . ASN A 1 462 ? 57.03611 -33.16326 21.95185 1.000 122.14925 462 ASN A N 1
ATOM 3482 C CA . ASN A 1 462 ? 56.09354 -32.99977 23.06070 1.000 118.26520 462 ASN A CA 1
ATOM 3483 C C . ASN A 1 462 ? 55.25386 -31.74329 22.92030 1.000 110.94540 462 ASN A C 1
ATOM 3484 O O . ASN A 1 462 ? 54.12454 -31.68978 23.41938 1.000 113.01404 462 ASN A O 1
ATOM 3489 N N . LEU A 1 463 ? 55.80007 -30.70867 22.31099 1.000 108.98373 463 LEU A N 1
ATOM 3490 C CA . LEU A 1 463 ? 55.06286 -29.47419 22.14866 1.000 106.96961 463 LEU A CA 1
ATOM 3491 C C . LEU A 1 463 ? 54.37942 -29.50830 20.79647 1.000 101.49235 463 LEU A C 1
ATOM 3492 O O . LEU A 1 463 ? 55.01936 -29.75629 19.77034 1.000 102.49843 463 LEU A O 1
ATOM 3497 N N . ILE A 1 464 ? 53.07621 -29.29211 20.80294 1.000 98.94014 464 ILE A N 1
ATOM 3498 C CA . ILE A 1 464 ? 52.29535 -29.28752 19.58010 1.000 102.71980 464 ILE A CA 1
ATOM 3499 C C . ILE A 1 464 ? 51.88822 -27.85154 19.28574 1.000 99.34104 464 ILE A C 1
ATOM 3500 O O . ILE A 1 464 ? 51.14784 -27.23583 20.06405 1.000 95.46326 464 ILE A O 1
ATOM 3505 N N . ILE A 1 465 ? 52.35745 -27.32347 18.15703 1.000 100.16320 465 ILE A N 1
ATOM 3506 C CA . ILE A 1 465 ? 51.96042 -25.99530 17.69547 1.000 98.55190 465 ILE A CA 1
ATOM 3507 C C . ILE A 1 465 ? 50.72968 -26.16920 16.82090 1.000 95.73959 465 ILE A C 1
ATOM 3508 O O . ILE A 1 465 ? 50.72832 -26.98260 15.89323 1.000 101.94444 465 ILE A O 1
ATOM 3513 N N . ILE A 1 466 ? 49.65887 -25.46507 17.14730 1.000 86.57026 466 ILE A N 1
ATOM 3514 C CA . ILE A 1 466 ? 48.47869 -25.52317 16.30031 1.000 91.11519 466 ILE A CA 1
ATOM 3515 C C . ILE A 1 466 ? 48.03697 -24.09646 16.00616 1.000 96.74321 466 ILE A C 1
ATOM 3516 O O . ILE A 1 466 ? 48.02802 -23.25682 16.91801 1.000 95.45853 466 ILE A O 1
ATOM 3521 N N . PRO A 1 467 ? 47.69823 -23.75552 14.76632 1.000 101.30320 467 PRO A N 1
ATOM 3522 C CA . PRO A 1 467 ? 47.17799 -22.41013 14.51361 1.000 95.51016 467 PRO A CA 1
ATOM 3523 C C . PRO A 1 467 ? 45.78789 -22.30698 15.09747 1.000 99.14920 467 PRO A C 1
ATOM 3524 O O . PRO A 1 467 ? 45.02529 -23.27552 15.09924 1.000 106.91752 467 PRO A O 1
ATOM 3528 N N . ALA A 1 468 ? 45.49225 -21.15171 15.67789 1.000 101.07441 468 ALA A N 1
ATOM 3529 C CA . ALA A 1 468 ? 44.16976 -20.87753 16.23531 1.000 105.28162 468 ALA A CA 1
ATOM 3530 C C . ALA A 1 468 ? 43.72688 -19.54132 15.65069 1.000 109.51719 468 ALA A C 1
ATOM 3531 O O . ALA A 1 468 ? 43.76928 -18.51084 16.33079 1.000 103.13664 468 ALA A O 1
ATOM 3533 N N . ASP A 1 469 ? 43.21708 -19.59311 14.41851 1.000 113.28411 469 ASP A N 1
ATOM 3534 C CA . ASP A 1 469 ? 42.80081 -18.39828 13.69497 1.000 109.44276 469 ASP A CA 1
ATOM 3535 C C . ASP A 1 469 ? 41.53608 -17.80627 14.33061 1.000 106.26934 469 ASP A C 1
ATOM 3536 O O . ASP A 1 469 ? 40.53985 -18.50860 14.53336 1.000 105.03527 469 ASP A O 1
ATOM 3541 N N . ASP A 1 470 ? 41.59299 -16.51000 14.66064 1.000 106.20088 470 ASP A N 1
ATOM 3542 C CA . ASP A 1 470 ? 40.51657 -15.79020 15.35113 1.000 108.58765 470 ASP A CA 1
ATOM 3543 C C . ASP A 1 470 ? 40.26217 -16.33128 16.74555 1.000 103.98911 470 ASP A C 1
ATOM 3544 O O . ASP A 1 470 ? 39.14531 -16.22834 17.26025 1.000 100.37563 470 ASP A O 1
ATOM 3549 N N . GLY A 1 471 ? 41.29227 -16.90253 17.37026 1.000 97.00022 471 GLY A N 1
ATOM 3550 C CA . GLY A 1 471 ? 41.14491 -17.31297 18.75078 1.000 94.75459 471 GLY A CA 1
ATOM 3551 C C . GLY A 1 471 ? 40.84507 -16.15558 19.67785 1.000 93.51279 471 GLY A C 1
ATOM 3552 O O . GLY A 1 471 ? 40.09789 -16.30723 20.64376 1.000 96.03211 471 GLY A O 1
ATOM 3553 N N . SER A 1 472 ? 41.37589 -14.97498 19.36941 1.000 96.10512 472 SER A N 1
ATOM 3554 C CA . SER A 1 472 ? 41.08597 -13.79669 20.17675 1.000 93.39436 472 SER A CA 1
ATOM 3555 C C . SER A 1 472 ? 39.58375 -13.50769 20.23421 1.000 96.88177 472 SER A C 1
ATOM 3556 O O . SER A 1 472 ? 39.04644 -13.18994 21.30344 1.000 93.56527 472 SER A O 1
ATOM 3559 N N . GLY A 1 473 ? 38.88596 -13.62745 19.10103 1.000 99.31427 473 GLY A N 1
ATOM 3560 C CA . GLY A 1 473 ? 37.45971 -13.34337 19.04876 1.000 95.39152 473 GLY A CA 1
ATOM 3561 C C . GLY A 1 473 ? 36.55936 -14.46442 19.53831 1.000 96.51184 473 GLY A C 1
ATOM 3562 O O . GLY A 1 473 ? 35.57099 -14.21277 20.24465 1.000 97.17343 473 GLY A O 1
ATOM 3563 N N . LYS A 1 474 ? 36.88489 -15.70733 19.16812 1.000 91.25497 474 LYS A N 1
ATOM 3564 C CA . LYS A 1 474 ? 36.10717 -16.84642 19.64668 1.000 91.38472 474 LYS A CA 1
ATOM 3565 C C . LYS A 1 474 ? 36.18100 -16.95813 21.16485 1.000 94.43431 474 LYS A C 1
ATOM 3566 O O . LYS A 1 474 ? 35.16051 -17.15993 21.83433 1.000 95.97589 474 LYS A O 1
ATOM 3572 N N . GLY A 1 475 ? 37.38722 -16.80111 21.72014 1.000 93.09914 475 GLY A N 1
ATOM 3573 C CA . GLY A 1 475 ? 37.60364 -17.01702 23.14498 1.000 93.00963 475 GLY A CA 1
ATOM 3574 C C . GLY A 1 475 ? 36.76120 -16.12026 24.03334 1.000 93.72474 475 GLY A C 1
ATOM 3575 O O . GLY A 1 475 ? 36.34966 -16.52287 25.12157 1.000 91.85072 475 GLY A O 1
ATOM 3576 N N . ALA A 1 476 ? 36.53227 -14.87763 23.61232 1.000 93.42009 476 ALA A N 1
ATOM 3577 C CA . ALA A 1 476 ? 35.64372 -14.02255 24.39046 1.000 95.38178 476 ALA A CA 1
ATOM 3578 C C . ALA A 1 476 ? 34.24983 -14.62888 24.49348 1.000 101.57850 476 ALA A C 1
ATOM 3579 O O . ALA A 1 476 ? 33.63537 -14.61916 25.57035 1.000 99.07909 476 ALA A O 1
ATOM 3581 N N . ALA A 1 477 ? 33.73533 -15.16340 23.37839 1.000 100.20401 477 ALA A N 1
ATOM 3582 C CA . ALA A 1 477 ? 32.41019 -15.77402 23.38449 1.000 94.14784 477 ALA A CA 1
ATOM 3583 C C . ALA A 1 477 ? 32.39252 -17.03146 24.23586 1.000 98.83256 477 ALA A C 1
ATOM 3584 O O . ALA A 1 477 ? 31.50244 -17.21023 25.07848 1.000 102.12647 477 ALA A O 1
ATOM 3586 N N . ILE A 1 478 ? 33.37502 -17.91326 24.03043 1.000 94.65526 478 ILE A N 1
ATOM 3587 C CA . ILE A 1 478 ? 33.45756 -19.13500 24.82492 1.000 96.33905 478 ILE A CA 1
ATOM 3588 C C . ILE A 1 478 ? 33.50737 -18.81021 26.31384 1.000 96.95329 478 ILE A C 1
ATOM 3589 O O . ILE A 1 478 ? 32.89603 -19.50101 27.13409 1.000 96.75636 478 ILE A O 1
ATOM 3594 N N . THR A 1 479 ? 34.23451 -17.75249 26.68293 1.000 98.33014 479 THR A N 1
ATOM 3595 C CA . THR A 1 479 ? 34.28073 -17.31712 28.07554 1.000 97.52332 479 THR A CA 1
ATOM 3596 C C . THR A 1 479 ? 32.90325 -16.88380 28.56367 1.000 100.75254 479 THR A C 1
ATOM 3597 O O . THR A 1 479 ? 32.53908 -17.12937 29.72276 1.000 101.04733 479 THR A O 1
ATOM 3601 N N . ALA A 1 480 ? 32.14523 -16.18527 27.71703 1.000 98.58211 480 ALA A N 1
ATOM 3602 C CA . ALA A 1 480 ? 30.79284 -15.81219 28.10821 1.000 99.67141 480 ALA A CA 1
ATOM 3603 C C . ALA A 1 480 ? 29.94447 -17.04511 28.37307 1.000 101.51123 480 ALA A C 1
ATOM 3604 O O . ALA A 1 480 ? 29.13045 -17.06009 29.30212 1.000 101.64200 480 ALA A O 1
ATOM 3606 N N . ALA A 1 481 ? 30.14545 -18.10273 27.58502 1.000 102.82121 481 ALA A N 1
ATOM 3607 C CA . ALA A 1 481 ? 29.41907 -19.34819 27.81158 1.000 104.62708 481 ALA A CA 1
ATOM 3608 C C . ALA A 1 481 ? 29.79379 -19.98365 29.14414 1.000 101.68766 481 ALA A C 1
ATOM 3609 O O . ALA A 1 481 ? 28.91821 -20.34441 29.93666 1.000 100.81646 481 ALA A O 1
ATOM 3611 N N . VAL A 1 482 ? 31.09498 -20.09363 29.42335 1.000 101.39348 482 VAL A N 1
ATOM 3612 C CA . VAL A 1 482 ? 31.54140 -20.78265 30.62776 1.000 101.45561 482 VAL A CA 1
ATOM 3613 C C . VAL A 1 482 ? 31.01238 -20.08721 31.86929 1.000 101.72088 482 VAL A C 1
ATOM 3614 O O . VAL A 1 482 ? 30.77597 -20.73026 32.89730 1.000 103.98208 482 VAL A O 1
ATOM 3618 N N . ILE A 1 483 ? 30.84329 -18.76987 31.81295 1.000 101.65181 483 ILE A N 1
ATOM 3619 C CA . ILE A 1 483 ? 30.15951 -18.08200 32.90131 1.000 102.47612 483 ILE A CA 1
ATOM 3620 C C . ILE A 1 483 ? 28.74696 -18.62793 33.05484 1.000 105.55675 483 ILE A C 1
ATOM 3621 O O . ILE A 1 483 ? 28.30677 -18.93603 34.16810 1.000 107.52201 483 ILE A O 1
ATOM 3626 N N . ALA A 1 484 ? 28.02717 -18.79030 31.93184 1.000 109.54635 484 ALA A N 1
ATOM 3627 C CA . ALA A 1 484 ? 26.66102 -19.31951 31.98324 1.000 108.12031 484 ALA A CA 1
ATOM 3628 C C . ALA A 1 484 ? 26.62744 -20.68380 32.66619 1.000 104.87343 484 ALA A C 1
ATOM 3629 O O . ALA A 1 484 ? 25.81167 -20.92321 33.56290 1.000 107.55457 484 ALA A O 1
ATOM 3631 N N . LEU A 1 485 ? 27.56110 -21.56320 32.29863 1.000 108.42500 485 LEU A N 1
ATOM 3632 C CA . LEU A 1 485 ? 27.66219 -22.90431 32.87040 1.000 113.65701 485 LEU A CA 1
ATOM 3633 C C . LEU A 1 485 ? 27.99715 -22.88774 34.36164 1.000 113.38515 485 LEU A C 1
ATOM 3634 O O . LEU A 1 485 ? 27.73555 -23.87804 35.05382 1.000 113.63265 485 LEU A O 1
ATOM 3639 N N . ASN A 1 486 ? 28.59019 -21.80400 34.86062 1.000 113.96772 486 ASN A N 1
ATOM 3640 C CA . ASN A 1 486 ? 29.12244 -21.73545 36.22466 1.000 115.47121 486 ASN A CA 1
ATOM 3641 C C . ASN A 1 486 ? 30.25606 -22.76553 36.35780 1.000 118.59491 486 ASN A C 1
ATOM 3642 O O . ASN A 1 486 ? 31.01153 -23.01680 35.40021 1.000 108.82836 486 ASN A O 1
ATOM 3647 N N . ILE B 1 23 ? 69.58077 32.50613 -0.07274 1.000 132.41200 23 ILE B N 1
ATOM 3648 C CA . ILE B 1 23 ? 68.67432 32.71598 1.06055 1.000 135.33797 23 ILE B CA 1
ATOM 3649 C C . ILE B 1 23 ? 67.26818 32.02869 0.97150 1.000 136.74204 23 ILE B C 1
ATOM 3650 O O . ILE B 1 23 ? 66.64314 31.80417 2.02583 1.000 127.56366 23 ILE B O 1
ATOM 3655 N N . PRO B 1 24 ? 66.75270 31.66403 -0.26757 1.000 138.26687 24 PRO B N 1
ATOM 3656 C CA . PRO B 1 24 ? 65.44297 30.99074 -0.32073 1.000 130.41778 24 PRO B CA 1
ATOM 3657 C C . PRO B 1 24 ? 65.56526 29.48062 -0.20265 1.000 127.17285 24 PRO B C 1
ATOM 3658 O O . PRO B 1 24 ? 66.37744 28.87091 -0.90960 1.000 126.61482 24 PRO B O 1
ATOM 3662 N N . ILE B 1 25 ? 64.76870 28.85041 0.66048 1.000 123.13825 25 ILE B N 1
ATOM 3663 C CA . ILE B 1 25 ? 65.03691 27.47560 1.06308 1.000 121.11907 25 ILE B CA 1
ATOM 3664 C C . ILE B 1 25 ? 63.77106 26.65691 0.87659 1.000 113.66452 25 ILE B C 1
ATOM 3665 O O . ILE B 1 25 ? 62.67538 27.08870 1.25157 1.000 114.15880 25 ILE B O 1
ATOM 3670 N N . ASN B 1 26 ? 63.94643 25.47053 0.30807 1.000 106.00050 26 ASN B N 1
ATOM 3671 C CA . ASN B 1 26 ? 62.89739 24.48347 0.13693 1.000 108.70392 26 ASN B CA 1
ATOM 3672 C C . ASN B 1 26 ? 62.21766 24.21931 1.48508 1.000 119.00140 26 ASN B C 1
ATOM 3673 O O . ASN B 1 26 ? 62.89248 24.00062 2.49738 1.000 122.38956 26 ASN B O 1
ATOM 3678 N N . GLU B 1 27 ? 60.87441 24.23742 1.50878 1.000 118.26146 27 GLU B N 1
ATOM 3679 C CA . GLU B 1 27 ? 60.16670 24.02000 2.77668 1.000 121.09304 27 GLU B CA 1
ATOM 3680 C C . GLU B 1 27 ? 60.22079 22.56066 3.22151 1.000 121.25913 27 GLU B C 1
ATOM 3681 O O . GLU B 1 27 ? 60.23030 22.27643 4.42651 1.000 121.43704 27 GLU B O 1
ATOM 3687 N N . GLU B 1 28 ? 60.18276 21.61903 2.27309 1.000 117.59751 28 GLU B N 1
ATOM 3688 C CA . GLU B 1 28 ? 60.38930 20.22274 2.64096 1.000 112.74217 28 GLU B CA 1
ATOM 3689 C C . GLU B 1 28 ? 61.76014 20.04698 3.28564 1.000 113.53186 28 GLU B C 1
ATOM 3690 O O . GLU B 1 28 ? 61.90444 19.24641 4.21433 1.000 112.82937 28 GLU B O 1
ATOM 3696 N N . LEU B 1 29 ? 62.75971 20.82851 2.84162 1.000 112.98880 29 LEU B N 1
ATOM 3697 C CA . LEU B 1 29 ? 64.04386 20.90947 3.53789 1.000 106.00339 29 LEU B CA 1
ATOM 3698 C C . LEU B 1 29 ? 63.89020 21.58920 4.89261 1.000 104.81399 29 LEU B C 1
ATOM 3699 O O . LEU B 1 29 ? 64.42869 21.11724 5.90042 1.000 102.78146 29 LEU B O 1
ATOM 3704 N N . SER B 1 30 ? 63.17210 22.71524 4.93127 1.000 106.43368 30 SER B N 1
ATOM 3705 C CA . SER B 1 30 ? 63.03571 23.45912 6.18082 1.000 111.04096 30 SER B CA 1
ATOM 3706 C C . SER B 1 30 ? 62.31293 22.62589 7.23446 1.000 110.40319 30 SER B C 1
ATOM 3707 O O . SER B 1 30 ? 62.60234 22.74103 8.43381 1.000 110.45339 30 SER B O 1
ATOM 3710 N N . TRP B 1 31 ? 61.35161 21.79651 6.80675 1.000 112.33464 31 TRP B N 1
ATOM 3711 C CA . TRP B 1 31 ? 60.70218 20.86493 7.72933 1.000 115.00107 31 TRP B CA 1
ATOM 3712 C C . TRP B 1 31 ? 61.70939 19.88460 8.31748 1.000 108.43323 31 TRP B C 1
ATOM 3713 O O . TRP B 1 31 ? 61.68698 19.61004 9.52297 1.000 100.85786 31 TRP B O 1
ATOM 3724 N N . ARG B 1 32 ? 62.60671 19.35538 7.48249 1.000 100.06078 32 ARG B N 1
ATOM 3725 C CA . ARG B 1 32 ? 63.60046 18.42674 7.98820 1.000 93.61418 32 ARG B CA 1
ATOM 3726 C C . ARG B 1 32 ? 64.57045 19.11468 8.92865 1.000 96.77207 32 ARG B C 1
ATOM 3727 O O . ARG B 1 32 ? 64.82016 18.62288 10.03710 1.000 98.66040 32 ARG B O 1
ATOM 3735 N N . ILE B 1 33 ? 65.11428 20.26611 8.52219 1.000 96.32992 33 ILE B N 1
ATOM 3736 C CA . ILE B 1 33 ? 66.06954 20.93153 9.39932 1.000 97.19613 33 ILE B CA 1
ATOM 3737 C C . ILE B 1 33 ? 65.39141 21.26004 10.71777 1.000 97.46600 33 ILE B C 1
ATOM 3738 O O . ILE B 1 33 ? 65.97110 21.06441 11.79198 1.000 100.04326 33 ILE B O 1
ATOM 3743 N N . ASN B 1 34 ? 64.14144 21.72805 10.66660 1.000 94.76027 34 ASN B N 1
ATOM 3744 C CA . ASN B 1 34 ? 63.43767 22.01193 11.91278 1.000 100.58742 34 ASN B CA 1
ATOM 3745 C C . ASN B 1 34 ? 63.23600 20.74288 12.74393 1.000 95.44719 34 ASN B C 1
ATOM 3746 O O . ASN B 1 34 ? 63.31079 20.78557 13.97534 1.000 94.55792 34 ASN B O 1
ATOM 3751 N N . LYS B 1 35 ? 62.97038 19.60419 12.10082 1.000 98.65561 35 LYS B N 1
ATOM 3752 C CA . LYS B 1 35 ? 62.76944 18.38059 12.87278 1.000 93.83630 35 LYS B CA 1
ATOM 3753 C C . LYS B 1 35 ? 64.02962 18.01999 13.64036 1.000 93.52424 35 LYS B C 1
ATOM 3754 O O . LYS B 1 35 ? 63.97938 17.75840 14.84906 1.000 88.44744 35 LYS B O 1
ATOM 3760 N N . PHE B 1 36 ? 65.17708 18.02386 12.95333 1.000 92.39627 36 PHE B N 1
ATOM 3761 C CA . PHE B 1 36 ? 66.42084 17.59166 13.58353 1.000 94.81198 36 PHE B CA 1
ATOM 3762 C C . PHE B 1 36 ? 67.00010 18.66151 14.51602 1.000 89.13988 36 PHE B C 1
ATOM 3763 O O . PHE B 1 36 ? 67.48512 18.33638 15.60906 1.000 86.65223 36 PHE B O 1
ATOM 3771 N N . VAL B 1 37 ? 66.90473 19.94119 14.14886 1.000 91.69487 37 VAL B N 1
ATOM 3772 C CA . VAL B 1 37 ? 67.32190 20.97358 15.09109 1.000 92.77681 37 VAL B CA 1
ATOM 3773 C C . VAL B 1 37 ? 66.51710 20.83641 16.37515 1.000 88.64145 37 VAL B C 1
ATOM 3774 O O . VAL B 1 37 ? 67.05468 20.96897 17.48249 1.000 86.32172 37 VAL B O 1
ATOM 3778 N N . ASN B 1 38 ? 65.23718 20.48255 16.24781 1.000 81.39332 38 ASN B N 1
ATOM 3779 C CA . ASN B 1 38 ? 64.38043 20.38722 17.42176 1.000 84.96442 38 ASN B CA 1
ATOM 3780 C C . ASN B 1 38 ? 64.85103 19.29228 18.37229 1.000 87.18612 38 ASN B C 1
ATOM 3781 O O . ASN B 1 38 ? 64.66996 19.40433 19.59409 1.000 85.50086 38 ASN B O 1
ATOM 3786 N N . GLN B 1 39 ? 65.50909 18.25928 17.84220 1.000 85.73044 39 GLN B N 1
ATOM 3787 C CA . GLN B 1 39 ? 66.09761 17.23666 18.69577 1.000 84.44345 39 GLN B CA 1
ATOM 3788 C C . GLN B 1 39 ? 67.32527 17.74380 19.46482 1.000 86.08180 39 GLN B C 1
ATOM 3789 O O . GLN B 1 39 ? 67.70990 17.13446 20.47879 1.000 82.16958 39 GLN B O 1
ATOM 3795 N N . LEU B 1 40 ? 67.92769 18.85313 19.02158 1.000 80.89454 40 LEU B N 1
ATOM 3796 C CA . LEU B 1 40 ? 69.13765 19.38777 19.62395 1.000 78.50076 40 LEU B CA 1
ATOM 3797 C C . LEU B 1 40 ? 68.92296 20.64358 20.44862 1.000 75.94983 40 LEU B C 1
ATOM 3798 O O . LEU B 1 40 ? 69.89537 21.18524 20.98076 1.000 80.14535 40 LEU B O 1
ATOM 3803 N N . ARG B 1 41 ? 67.69466 21.11383 20.58676 1.000 74.04948 41 ARG B N 1
ATOM 3804 C CA . ARG B 1 41 ? 67.46454 22.30105 21.38612 1.000 80.43301 41 ARG B CA 1
ATOM 3805 C C . ARG B 1 41 ? 67.58565 21.98737 22.86727 1.000 84.74947 41 ARG B C 1
ATOM 3806 O O . ARG B 1 41 ? 67.18179 20.91918 23.33640 1.000 88.70626 41 ARG B O 1
ATOM 3814 N N . ILE B 1 42 ? 68.09626 22.95550 23.61987 1.000 86.38112 42 ILE B N 1
ATOM 3815 C CA . ILE B 1 42 ? 68.19391 22.83864 25.06862 1.000 81.18037 42 ILE B CA 1
ATOM 3816 C C . ILE B 1 42 ? 67.49122 24.06541 25.61754 1.000 76.13894 42 ILE B C 1
ATOM 3817 O O . ILE B 1 42 ? 68.09601 25.13843 25.73845 1.000 75.97154 42 ILE B O 1
ATOM 3822 N N . SER B 1 43 ? 66.23050 23.90188 25.99450 1.000 77.08790 43 SER B N 1
ATOM 3823 C CA . SER B 1 43 ? 65.49114 25.03379 26.50947 1.000 77.56331 43 SER B CA 1
ATOM 3824 C C . SER B 1 43 ? 66.01261 25.42197 27.88635 1.000 78.95707 43 SER B C 1
ATOM 3825 O O . SER B 1 43 ? 66.61744 24.62562 28.60796 1.000 80.29452 43 SER B O 1
ATOM 3828 N N . TYR B 1 44 ? 65.77426 26.68317 28.23230 1.000 82.06076 44 TYR B N 1
ATOM 3829 C CA . TYR B 1 44 ? 66.21574 27.21602 29.50750 1.000 79.08647 44 TYR B CA 1
ATOM 3830 C C . TYR B 1 44 ? 65.63750 26.38585 30.64933 1.000 83.77267 44 TYR B C 1
ATOM 3831 O O . TYR B 1 44 ? 66.29868 26.18422 31.66809 1.000 86.13848 44 TYR B O 1
ATOM 3840 N N . SER B 1 45 ? 64.41999 25.86481 30.49022 1.000 82.10653 45 SER B N 1
ATOM 3841 C CA . SER B 1 45 ? 63.86221 25.01097 31.53351 1.000 82.88699 45 SER B CA 1
ATOM 3842 C C . SER B 1 45 ? 64.64802 23.71013 31.66521 1.000 86.10864 45 SER B C 1
ATOM 3843 O O . SER B 1 45 ? 65.08407 23.35176 32.76732 1.000 88.45565 45 SER B O 1
ATOM 3846 N N . THR B 1 46 ? 64.85913 22.98957 30.55187 1.000 85.49042 46 THR B N 1
ATOM 3847 C CA . THR B 1 46 ? 65.55043 21.70414 30.66683 1.000 86.27268 46 THR B CA 1
ATOM 3848 C C . THR B 1 46 ? 66.99279 21.90258 31.11016 1.000 84.16984 46 THR B C 1
ATOM 3849 O O . THR B 1 46 ? 67.48873 21.15839 31.96244 1.000 82.10870 46 THR B O 1
ATOM 3853 N N . LEU B 1 47 ? 67.66969 22.92717 30.58310 1.000 84.82656 47 LEU B N 1
ATOM 3854 C CA . LEU B 1 47 ? 69.03484 23.18894 31.02098 1.000 79.39707 47 LEU B CA 1
ATOM 3855 C C . LEU B 1 47 ? 69.06494 23.49888 32.50644 1.000 80.51488 47 LEU B C 1
ATOM 3856 O O . LEU B 1 47 ? 70.03768 23.17545 33.19507 1.000 84.53962 47 LEU B O 1
ATOM 3861 N N . GLU B 1 48 ? 68.00507 24.12714 33.01427 1.000 84.94987 48 GLU B N 1
ATOM 3862 C CA . GLU B 1 48 ? 67.88174 24.35773 34.45008 1.000 88.86440 48 GLU B CA 1
ATOM 3863 C C . GLU B 1 48 ? 67.73857 23.04937 35.21776 1.000 84.45607 48 GLU B C 1
ATOM 3864 O O . GLU B 1 48 ? 68.34206 22.88348 36.28639 1.000 85.93343 48 GLU B O 1
ATOM 3870 N N . GLU B 1 49 ? 66.90477 22.12642 34.72897 1.000 79.44067 49 GLU B N 1
ATOM 3871 C CA . GLU B 1 49 ? 66.83813 20.82824 35.39163 1.000 83.21592 49 GLU B CA 1
ATOM 3872 C C . GLU B 1 49 ? 68.19291 20.12574 35.35837 1.000 77.64491 49 GLU B C 1
ATOM 3873 O O . GLU B 1 49 ? 68.54091 19.39761 36.29408 1.000 73.68785 49 GLU B O 1
ATOM 3879 N N . PHE B 1 50 ? 68.94870 20.30406 34.27239 1.000 75.54158 50 PHE B N 1
ATOM 3880 C CA . PHE B 1 50 ? 70.29718 19.75248 34.18725 1.000 74.25648 50 PHE B CA 1
ATOM 3881 C C . PHE B 1 50 ? 71.16121 20.24043 35.34332 1.000 77.72143 50 PHE B C 1
ATOM 3882 O O . PHE B 1 50 ? 71.82498 19.44512 36.02867 1.000 73.33645 50 PHE B O 1
ATOM 3890 N N . VAL B 1 51 ? 71.16220 21.55534 35.57345 1.000 76.61437 51 VAL B N 1
ATOM 3891 C CA . VAL B 1 51 ? 71.90704 22.10824 36.69543 1.000 71.74648 51 VAL B CA 1
ATOM 3892 C C . VAL B 1 51 ? 71.42498 21.49612 38.00288 1.000 73.66813 51 VAL B C 1
ATOM 3893 O O . VAL B 1 51 ? 72.23047 21.21034 38.90043 1.000 72.52093 51 VAL B O 1
ATOM 3897 N N . ASP B 1 52 ? 70.10600 21.28422 38.14089 1.000 73.96986 52 ASP B N 1
ATOM 3898 C CA . ASP B 1 52 ? 69.60026 20.64782 39.35799 1.000 74.38654 52 ASP B CA 1
ATOM 3899 C C . ASP B 1 52 ? 70.14617 19.22685 39.48943 1.000 72.19095 52 ASP B C 1
ATOM 3900 O O . ASP B 1 52 ? 70.78283 18.88531 40.48929 1.000 74.74345 52 ASP B O 1
ATOM 3905 N N . ASN B 1 53 ? 69.98196 18.40763 38.44758 1.000 75.02810 53 ASN B N 1
ATOM 3906 C CA . ASN B 1 53 ? 70.46174 17.02998 38.50494 1.000 71.57316 53 ASN B CA 1
ATOM 3907 C C . ASN B 1 53 ? 71.97356 16.94367 38.70793 1.000 71.13523 53 ASN B C 1
ATOM 3908 O O . ASN B 1 53 ? 72.45382 16.11988 39.49935 1.000 69.62196 53 ASN B O 1
ATOM 3913 N N . PHE B 1 54 ? 72.73850 17.79425 38.02677 1.000 68.23794 54 PHE B N 1
ATOM 3914 C CA . PHE B 1 54 ? 74.18669 17.75903 38.18413 1.000 67.60437 54 PHE B CA 1
ATOM 3915 C C . PHE B 1 54 ? 74.60545 18.04541 39.63711 1.000 69.93222 54 PHE B C 1
ATOM 3916 O O . PHE B 1 54 ? 75.45635 17.33941 40.19102 1.000 69.57097 54 PHE B O 1
ATOM 3924 N N . VAL B 1 55 ? 74.03690 19.08553 40.26981 1.000 65.23851 55 VAL B N 1
ATOM 3925 C CA . VAL B 1 55 ? 74.46143 19.42798 41.62883 1.000 69.21198 55 VAL B CA 1
ATOM 3926 C C . VAL B 1 55 ? 74.16248 18.28161 42.58059 1.000 71.16862 55 VAL B C 1
ATOM 3927 O O . VAL B 1 55 ? 74.99731 17.90945 43.41803 1.000 69.29222 55 VAL B O 1
ATOM 3931 N N . TYR B 1 56 ? 72.98313 17.67819 42.43626 1.000 69.89252 56 TYR B N 1
ATOM 3932 C CA . TYR B 1 56 ? 72.62076 16.53702 43.26327 1.000 70.51059 56 TYR B CA 1
ATOM 3933 C C . TYR B 1 56 ? 73.66462 15.43867 43.12985 1.000 72.41864 56 TYR B C 1
ATOM 3934 O O . TYR B 1 56 ? 74.18108 14.93136 44.13119 1.000 74.43400 56 TYR B O 1
ATOM 3943 N N . GLU B 1 57 ? 74.05694 15.13241 41.89126 1.000 72.02790 57 GLU B N 1
ATOM 3944 C CA . GLU B 1 57 ? 75.01903 14.06691 41.65065 1.000 70.88820 57 GLU B CA 1
ATOM 3945 C C . GLU B 1 57 ? 76.34307 14.37020 42.33023 1.000 67.06993 57 GLU B C 1
ATOM 3946 O O . GLU B 1 57 ? 77.00843 13.46263 42.84250 1.000 64.78661 57 GLU B O 1
ATOM 3952 N N . LEU B 1 58 ? 76.71605 15.65000 42.39494 1.000 71.60126 58 LEU B N 1
ATOM 3953 C CA . LEU B 1 58 ? 77.93388 16.02704 43.11088 1.000 72.93339 58 LEU B CA 1
ATOM 3954 C C . LEU B 1 58 ? 77.81977 15.68597 44.59425 1.000 70.24879 58 LEU B C 1
ATOM 3955 O O . LEU B 1 58 ? 78.73551 15.09400 45.17299 1.000 68.56413 58 LEU B O 1
ATOM 3960 N N . LYS B 1 59 ? 76.69717 16.04112 45.22765 1.000 62.79333 59 LYS B N 1
ATOM 3961 C CA . LYS B 1 59 ? 76.52566 15.67522 46.62764 1.000 67.32190 59 LYS B CA 1
ATOM 3962 C C . LYS B 1 59 ? 76.51851 14.15521 46.79259 1.000 72.50613 59 LYS B C 1
ATOM 3963 O O . LYS B 1 59 ? 77.24272 13.60641 47.63352 1.000 77.01323 59 LYS B O 1
ATOM 3969 N N . LYS B 1 60 ? 75.77124 13.44568 45.94625 1.000 65.77972 60 LYS B N 1
ATOM 3970 C CA . LYS B 1 60 ? 75.79139 11.98732 46.02631 1.000 69.76319 60 LYS B CA 1
ATOM 3971 C C . LYS B 1 60 ? 77.21134 11.43657 45.83905 1.000 78.37819 60 LYS B C 1
ATOM 3972 O O . LYS B 1 60 ? 77.59448 10.45182 46.48730 1.000 71.33616 60 LYS B O 1
ATOM 3978 N N . GLY B 1 61 ? 78.01606 12.06435 44.96861 1.000 71.41830 61 GLY B N 1
ATOM 3979 C CA . GLY B 1 61 ? 79.38125 11.60548 44.80687 1.000 61.31319 61 GLY B CA 1
ATOM 3980 C C . GLY B 1 61 ? 80.20781 11.80185 46.05702 1.000 67.78877 61 GLY B C 1
ATOM 3981 O O . GLY B 1 61 ? 80.92274 10.89411 46.49308 1.000 68.04337 61 GLY B O 1
ATOM 3982 N N . LEU B 1 62 ? 80.07207 12.96905 46.68532 1.000 74.36039 62 LEU B N 1
ATOM 3983 C CA . LEU B 1 62 ? 80.83336 13.25643 47.89175 1.000 69.72806 62 LEU B CA 1
ATOM 3984 C C . LEU B 1 62 ? 80.48763 12.25048 48.96859 1.000 72.65794 62 LEU B C 1
ATOM 3985 O O . LEU B 1 62 ? 81.37067 11.65300 49.58958 1.000 74.23150 62 LEU B O 1
ATOM 3990 N N . GLU B 1 63 ? 79.20022 11.99464 49.14987 1.000 72.55272 63 GLU B N 1
ATOM 3991 C CA . GLU B 1 63 ? 78.79143 11.03847 50.16623 1.000 78.54290 63 GLU B CA 1
ATOM 3992 C C . GLU B 1 63 ? 79.31612 9.64117 49.84626 1.000 71.25569 63 GLU B C 1
ATOM 3993 O O . GLU B 1 63 ? 79.81186 8.94629 50.73059 1.000 75.44542 63 GLU B O 1
ATOM 3999 N N . ALA B 1 64 ? 79.27466 9.23682 48.57512 1.000 77.78347 64 ALA B N 1
ATOM 4000 C CA . ALA B 1 64 ? 79.80514 7.92896 48.18053 1.000 74.09689 64 ALA B CA 1
ATOM 4001 C C . ALA B 1 64 ? 81.29572 7.80411 48.49246 1.000 72.48419 64 ALA B C 1
ATOM 4002 O O . ALA B 1 64 ? 81.78106 6.73418 48.89638 1.000 61.05429 64 ALA B O 1
ATOM 4004 N N . HIS B 1 65 ? 82.04915 8.87686 48.27219 1.000 70.12543 65 HIS B N 1
ATOM 4005 C CA . HIS B 1 65 ? 83.46839 8.78816 48.54347 1.000 64.03751 65 HIS B CA 1
ATOM 4006 C C . HIS B 1 65 ? 83.72558 8.61175 50.03809 1.000 74.62837 65 HIS B C 1
ATOM 4007 O O . HIS B 1 65 ? 84.55420 7.78821 50.43217 1.000 75.34904 65 HIS B O 1
ATOM 4014 N N . ARG B 1 66 ? 82.99503 9.34913 50.88963 1.000 75.40131 66 ARG B N 1
ATOM 4015 C CA . ARG B 1 66 ? 83.17495 9.22710 52.33417 1.000 74.02242 66 ARG B CA 1
ATOM 4016 C C . ARG B 1 66 ? 82.80876 7.84325 52.83608 1.000 74.86266 66 ARG B C 1
ATOM 4017 O O . ARG B 1 66 ? 83.39594 7.34624 53.80403 1.000 78.23594 66 ARG B O 1
ATOM 4025 N N . LYS B 1 67 ? 81.82398 7.22371 52.20684 1.000 75.21323 67 LYS B N 1
ATOM 4026 C CA . LYS B 1 67 ? 81.40030 5.89121 52.60111 1.000 72.52016 67 LYS B CA 1
ATOM 4027 C C . LYS B 1 67 ? 82.44902 4.85323 52.19658 1.000 66.04312 67 LYS B C 1
ATOM 4028 O O . LYS B 1 67 ? 82.74750 3.93110 52.95741 1.000 73.81987 67 LYS B O 1
ATOM 4034 N N . HIS B 1 68 ? 83.01144 4.97571 51.00427 1.000 71.92335 68 HIS B N 1
ATOM 4035 C CA . HIS B 1 68 ? 83.98501 4.01319 50.48683 1.000 74.26271 68 HIS B CA 1
ATOM 4036 C C . HIS B 1 68 ? 85.02229 4.73480 49.62913 1.000 75.10687 68 HIS B C 1
ATOM 4037 O O . HIS B 1 68 ? 84.96697 4.69635 48.39638 1.000 69.23460 68 HIS B O 1
ATOM 4044 N N . PRO B 1 69 ? 86.00234 5.39077 50.25359 1.000 73.64254 69 PRO B N 1
ATOM 4045 C CA . PRO B 1 69 ? 86.93498 6.22861 49.47713 1.000 72.96160 69 PRO B CA 1
ATOM 4046 C C . PRO B 1 69 ? 87.67576 5.50313 48.37466 1.000 76.38895 69 PRO B C 1
ATOM 4047 O O . PRO B 1 69 ? 87.96821 6.10069 47.33754 1.000 78.84411 69 PRO B O 1
ATOM 4051 N N . ASN B 1 70 ? 87.95716 4.22690 48.54552 1.000 81.06950 70 ASN B N 1
ATOM 4052 C CA . ASN B 1 70 ? 88.76914 3.46396 47.61023 1.000 74.24632 70 ASN B CA 1
ATOM 4053 C C . ASN B 1 70 ? 87.99546 2.88119 46.44341 1.000 69.27012 70 ASN B C 1
ATOM 4054 O O . ASN B 1 70 ? 88.62292 2.40908 45.49563 1.000 80.82990 70 ASN B O 1
ATOM 4059 N N . LEU B 1 71 ? 86.66862 2.88351 46.47894 1.000 68.18816 71 LEU B N 1
ATOM 4060 C CA . LEU B 1 71 ? 85.87300 2.15309 45.50158 1.000 64.42661 71 LEU B CA 1
ATOM 4061 C C . LEU B 1 71 ? 84.88172 3.06746 44.79870 1.000 70.14996 71 LEU B C 1
ATOM 4062 O O . LEU B 1 71 ? 84.19442 3.86548 45.43824 1.000 74.82403 71 LEU B O 1
ATOM 4067 N N . TRP B 1 72 ? 84.76685 2.91542 43.48417 1.000 74.34848 72 TRP B N 1
ATOM 4068 C CA . TRP B 1 72 ? 83.76797 3.63600 42.71256 1.000 65.07824 72 TRP B CA 1
ATOM 4069 C C . TRP B 1 72 ? 82.57020 2.72789 42.52759 1.000 65.82427 72 TRP B C 1
ATOM 4070 O O . TRP B 1 72 ? 82.69675 1.67108 41.90638 1.000 71.39940 72 TRP B O 1
ATOM 4081 N N . ILE B 1 73 ? 81.42974 3.11679 43.08638 1.000 60.88522 73 ILE B N 1
ATOM 4082 C CA . ILE B 1 73 ? 80.18739 2.39997 42.82068 1.000 63.79354 73 ILE B CA 1
ATOM 4083 C C . ILE B 1 73 ? 79.36530 3.20227 41.82216 1.000 64.99907 73 ILE B C 1
ATOM 4084 O O . ILE B 1 73 ? 78.64086 4.12531 42.23802 1.000 66.17023 73 ILE B O 1
ATOM 4089 N N . PRO B 1 74 ? 79.40411 2.88919 40.52253 1.000 69.04334 74 PRO B N 1
ATOM 4090 C CA . PRO B 1 74 ? 78.73547 3.77257 39.55332 1.000 65.61413 74 PRO B CA 1
ATOM 4091 C C . PRO B 1 74 ? 77.26117 3.92189 39.82643 1.000 63.67497 74 PRO B C 1
ATOM 4092 O O . PRO B 1 74 ? 76.71065 4.99263 39.56935 1.000 67.61187 74 PRO B O 1
ATOM 4096 N N . HIS B 1 75 ? 76.59623 2.90056 40.36509 1.000 65.10432 75 HIS B N 1
ATOM 4097 C CA . HIS B 1 75 ? 75.18300 3.08754 40.65359 1.000 63.20363 75 HIS B CA 1
ATOM 4098 C C . HIS B 1 75 ? 74.93498 4.12873 41.71764 1.000 61.12076 75 HIS B C 1
ATOM 4099 O O . HIS B 1 75 ? 73.84667 4.69971 41.74486 1.000 66.75893 75 HIS B O 1
ATOM 4106 N N . GLU B 1 76 ? 75.90721 4.37466 42.59867 1.000 62.17261 76 GLU B N 1
ATOM 4107 C CA . GLU B 1 76 ? 75.74763 5.37019 43.65523 1.000 59.58647 76 GLU B CA 1
ATOM 4108 C C . GLU B 1 76 ? 76.05691 6.75771 43.13797 1.000 66.59321 76 GLU B C 1
ATOM 4109 O O . GLU B 1 76 ? 75.57664 7.74514 43.70200 1.000 69.03587 76 GLU B O 1
ATOM 4115 N N . CYS B 1 77 ? 76.90824 6.84991 42.11683 1.000 58.99269 77 CYS B N 1
ATOM 4116 C CA . CYS B 1 77 ? 77.19800 8.12952 41.50114 1.000 56.82061 77 CYS B CA 1
ATOM 4117 C C . CYS B 1 77 ? 77.94328 7.97896 40.18034 1.000 64.73501 77 CYS B C 1
ATOM 4118 O O . CYS B 1 77 ? 78.98572 7.31863 40.11960 1.000 63.11264 77 CYS B O 1
ATOM 4121 N N . SER B 1 78 ? 77.44852 8.66182 39.14007 1.000 63.05413 78 SER B N 1
ATOM 4122 C CA . SER B 1 78 ? 78.09081 8.65942 37.82975 1.000 60.86526 78 SER B CA 1
ATOM 4123 C C . SER B 1 78 ? 79.45874 9.31058 37.86360 1.000 63.13625 78 SER B C 1
ATOM 4124 O O . SER B 1 78 ? 80.29122 9.02451 36.99926 1.000 64.29579 78 SER B O 1
ATOM 4127 N N . PHE B 1 79 ? 79.68329 10.23215 38.79777 1.000 62.68921 79 PHE B N 1
ATOM 4128 C CA . PHE B 1 79 ? 80.96540 10.90955 38.91273 1.000 64.47185 79 PHE B CA 1
ATOM 4129 C C . PHE B 1 79 ? 81.94316 10.04122 39.68269 1.000 63.59291 79 PHE B C 1
ATOM 4130 O O . PHE B 1 79 ? 81.61391 9.50932 40.74367 1.000 68.63589 79 PHE B O 1
ATOM 4138 N N . LYS B 1 80 ? 83.15535 9.91685 39.17283 1.000 61.82567 80 LYS B N 1
ATOM 4139 C CA . LYS B 1 80 ? 84.11619 9.12821 39.91267 1.000 63.53548 80 LYS B CA 1
ATOM 4140 C C . LYS B 1 80 ? 84.67877 9.90636 41.08678 1.000 62.91576 80 LYS B C 1
ATOM 4141 O O . LYS B 1 80 ? 85.14259 9.28627 42.05567 1.000 67.36372 80 LYS B O 1
ATOM 4147 N N . MET B 1 81 ? 84.61057 11.23819 41.03061 1.000 62.10282 81 MET B N 1
ATOM 4148 C CA . MET B 1 81 ? 84.96121 12.10880 42.14628 1.000 60.45296 81 MET B CA 1
ATOM 4149 C C . MET B 1 81 ? 86.31859 11.72548 42.74783 1.000 65.32449 81 MET B C 1
ATOM 4150 O O . MET B 1 81 ? 86.43026 11.34500 43.91868 1.000 67.56982 81 MET B O 1
ATOM 4155 N N . LEU B 1 82 ? 87.35649 11.82588 41.92159 1.000 59.61823 82 LEU B N 1
ATOM 4156 C CA . LEU B 1 82 ? 88.65002 11.24593 42.24386 1.000 60.19090 82 LEU B CA 1
ATOM 4157 C C . LEU B 1 82 ? 89.55464 12.22026 42.97966 1.000 60.21939 82 LEU B C 1
ATOM 4158 O O . LEU B 1 82 ? 89.57674 13.41619 42.70471 1.000 64.00740 82 LEU B O 1
ATOM 4163 N N . ASP B 1 83 ? 90.29453 11.69072 43.93226 1.000 66.69215 83 ASP B N 1
ATOM 4164 C CA . ASP B 1 83 ? 91.19734 12.50385 44.71464 1.000 64.16028 83 ASP B CA 1
ATOM 4165 C C . ASP B 1 83 ? 92.43758 12.81546 43.90260 1.000 60.47032 83 ASP B C 1
ATOM 4166 O O . ASP B 1 83 ? 93.13219 11.91006 43.44882 1.000 69.47859 83 ASP B O 1
ATOM 4171 N N . SER B 1 84 ? 92.78149 14.08395 43.82392 1.000 61.68096 84 SER B N 1
ATOM 4172 C CA . SER B 1 84 ? 93.99306 14.47065 43.12706 1.000 59.45457 84 SER B CA 1
ATOM 4173 C C . SER B 1 84 ? 95.24724 14.33749 43.97178 1.000 67.48946 84 SER B C 1
ATOM 4174 O O . SER B 1 84 ? 96.34088 14.35403 43.40674 1.000 70.98781 84 SER B O 1
ATOM 4177 N N . CYS B 1 85 ? 95.12200 14.17682 45.29121 1.000 69.26853 85 CYS B N 1
ATOM 4178 C CA . CYS B 1 85 ? 96.25181 14.16504 46.22044 1.000 70.75241 85 CYS B CA 1
ATOM 4179 C C . CYS B 1 85 ? 97.00861 15.48595 46.22727 1.000 78.57154 85 CYS B C 1
ATOM 4180 O O . CYS B 1 85 ? 98.11535 15.58480 46.79216 1.000 75.95884 85 CYS B O 1
ATOM 4183 N N . ILE B 1 86 ? 96.40995 16.52916 45.67639 1.000 75.68134 86 ILE B N 1
ATOM 4184 C CA . ILE B 1 86 ? 97.05091 17.83098 45.63635 1.000 74.62451 86 ILE B CA 1
ATOM 4185 C C . ILE B 1 86 ? 96.62869 18.58339 46.88049 1.000 76.34132 86 ILE B C 1
ATOM 4186 O O . ILE B 1 86 ? 95.43990 18.85480 47.07489 1.000 77.68192 86 ILE B O 1
ATOM 4191 N N . ALA B 1 87 ? 97.60309 18.90614 47.73623 1.000 84.83756 87 ALA B N 1
ATOM 4192 C CA . ALA B 1 87 ? 97.30629 19.55692 49.00229 1.000 88.09345 87 ALA B CA 1
ATOM 4193 C C . ALA B 1 87 ? 97.85067 20.96727 49.13164 1.000 91.25097 87 ALA B C 1
ATOM 4194 O O . ALA B 1 87 ? 97.41013 21.69917 50.02221 1.000 94.97453 87 ALA B O 1
ATOM 4196 N N . ASN B 1 88 ? 98.78455 21.37209 48.28900 1.000 91.66409 88 ASN B N 1
ATOM 4197 C CA . ASN B 1 88 ? 99.31639 22.72846 48.32738 1.000 91.05379 88 ASN B CA 1
ATOM 4198 C C . ASN B 1 88 ? 99.04725 23.35767 46.97567 1.000 89.75586 88 ASN B C 1
ATOM 4199 O O . ASN B 1 88 ? 99.76912 23.08586 46.01532 1.000 95.23327 88 ASN B O 1
ATOM 4204 N N . ILE B 1 89 ? 98.00723 24.17274 46.87294 1.000 86.42405 89 ILE B N 1
ATOM 4205 C CA . ILE B 1 89 ? 97.82958 24.88206 45.61365 1.000 87.49462 89 ILE B CA 1
ATOM 4206 C C . ILE B 1 89 ? 99.02050 25.83159 45.46753 1.000 94.30354 89 ILE B C 1
ATOM 4207 O O . ILE B 1 89 ? 99.56324 26.31703 46.47557 1.000 89.32985 89 ILE B O 1
ATOM 4212 N N . PRO B 1 90 ? 99.47654 26.11276 44.24661 1.000 96.07558 90 PRO B N 1
ATOM 4213 C CA . PRO B 1 90 ? 100.65540 26.97195 44.08454 1.000 92.53083 90 PRO B CA 1
ATOM 4214 C C . PRO B 1 90 ? 100.45059 28.35302 44.68600 1.000 89.50833 90 PRO B C 1
ATOM 4215 O O . PRO B 1 90 ? 99.37299 28.94015 44.58802 1.000 87.51564 90 PRO B O 1
ATOM 4219 N N . THR B 1 91 ? 101.51737 28.87463 45.30002 1.000 94.14563 91 THR B N 1
ATOM 4220 C CA . THR B 1 91 ? 101.51423 30.20859 45.89974 1.000 92.83892 91 THR B CA 1
ATOM 4221 C C . THR B 1 91 ? 101.80217 31.32468 44.90072 1.000 89.83778 91 THR B C 1
ATOM 4222 O O . THR B 1 91 ? 101.80109 32.48738 45.29629 1.000 95.85093 91 THR B O 1
ATOM 4226 N N . GLY B 1 92 ? 102.11417 31.00525 43.64410 1.000 92.13344 92 GLY B N 1
ATOM 4227 C CA . GLY B 1 92 ? 102.46895 31.99711 42.64688 1.000 95.81857 92 GLY B CA 1
ATOM 4228 C C . GLY B 1 92 ? 103.93091 32.39913 42.65334 1.000 100.87360 92 GLY B C 1
ATOM 4229 O O . GLY B 1 92 ? 104.41554 32.95926 41.65358 1.000 94.04705 92 GLY B O 1
ATOM 4230 N N . GLN B 1 93 ? 104.64990 32.07107 43.72791 1.000 97.74998 93 GLN B N 1
ATOM 4231 C CA . GLN B 1 93 ? 106.04256 32.41873 43.95331 1.000 94.67389 93 GLN B CA 1
ATOM 4232 C C . GLN B 1 93 ? 106.98194 31.25442 43.70978 1.000 91.70419 93 GLN B C 1
ATOM 4233 O O . GLN B 1 93 ? 108.15272 31.32426 44.08640 1.000 97.60748 93 GLN B O 1
ATOM 4239 N N . GLU B 1 94 ? 106.47090 30.15269 43.17974 1.000 94.71005 94 GLU B N 1
ATOM 4240 C CA . GLU B 1 94 ? 107.29676 28.99136 42.88713 1.000 90.13339 94 GLU B CA 1
ATOM 4241 C C . GLU B 1 94 ? 108.29010 29.29757 41.76096 1.000 91.33743 94 GLU B C 1
ATOM 4242 O O . GLU B 1 94 ? 107.95046 29.93390 40.76243 1.000 88.65207 94 GLU B O 1
ATOM 4248 N N . LYS B 1 95 ? 109.51894 28.81664 41.90815 1.000 91.85648 95 LYS B N 1
ATOM 4249 C CA . LYS B 1 95 ? 110.61478 29.22768 41.04282 1.000 94.89048 95 LYS B CA 1
ATOM 4250 C C . LYS B 1 95 ? 111.35468 27.99559 40.54150 1.000 97.79385 95 LYS B C 1
ATOM 4251 O O . LYS B 1 95 ? 111.44106 26.98192 41.24546 1.000 92.00543 95 LYS B O 1
ATOM 4257 N N . GLY B 1 96 ? 111.85930 28.07070 39.30726 1.000 93.09685 96 GLY B N 1
ATOM 4258 C CA . GLY B 1 96 ? 112.62359 26.98649 38.72557 1.000 95.79358 96 GLY B CA 1
ATOM 4259 C C . GLY B 1 96 ? 112.18528 26.61821 37.32629 1.000 97.81574 96 GLY B C 1
ATOM 4260 O O . GLY B 1 96 ? 111.20717 27.15928 36.77345 1.000 92.83832 96 GLY B O 1
ATOM 4261 N N . THR B 1 97 ? 112.94638 25.70724 36.71991 1.000 96.14066 97 THR B N 1
ATOM 4262 C CA . THR B 1 97 ? 112.60537 25.08658 35.44307 1.000 99.02909 97 THR B CA 1
ATOM 4263 C C . THR B 1 97 ? 112.34845 23.59580 35.63687 1.000 92.25981 97 THR B C 1
ATOM 4264 O O . THR B 1 97 ? 113.15558 22.88674 36.25696 1.000 88.33217 97 THR B O 1
ATOM 4268 N N . TYR B 1 98 ? 111.22248 23.13011 35.10684 1.000 91.85510 98 TYR B N 1
ATOM 4269 C CA . TYR B 1 98 ? 110.80327 21.74573 35.25568 1.000 94.93804 98 TYR B CA 1
ATOM 4270 C C . TYR B 1 98 ? 110.32219 21.18223 33.92093 1.000 90.10965 98 TYR B C 1
ATOM 4271 O O . TYR B 1 98 ? 109.85598 21.91153 33.03485 1.000 89.15860 98 TYR B O 1
ATOM 4280 N N . TYR B 1 99 ? 110.48900 19.87395 33.77352 1.000 85.45757 99 TYR B N 1
ATOM 4281 C CA . TYR B 1 99 ? 110.03862 19.16799 32.58808 1.000 90.10386 99 TYR B CA 1
ATOM 4282 C C . TYR B 1 99 ? 108.64921 18.60233 32.82634 1.000 92.06243 99 TYR B C 1
ATOM 4283 O O . TYR B 1 99 ? 108.33853 18.16316 33.93410 1.000 91.63293 99 TYR B O 1
ATOM 4292 N N . ALA B 1 100 ? 107.80371 18.63095 31.79038 1.000 93.03017 100 ALA B N 1
ATOM 4293 C CA . ALA B 1 100 ? 106.46275 18.07190 31.90293 1.000 86.53034 100 ALA B CA 1
ATOM 4294 C C . ALA B 1 100 ? 106.10690 17.26870 30.65736 1.000 86.77174 100 ALA B C 1
ATOM 4295 O O . ALA B 1 100 ? 106.61710 17.51633 29.56421 1.000 89.38999 100 ALA B O 1
ATOM 4297 N N . ILE B 1 101 ? 105.21774 16.29894 30.85005 1.000 87.47213 101 ILE B N 1
ATOM 4298 C CA . ILE B 1 101 ? 104.70182 15.42371 29.80450 1.000 84.05746 101 ILE B CA 1
ATOM 4299 C C . ILE B 1 101 ? 103.18476 15.55993 29.78928 1.000 84.21177 101 ILE B C 1
ATOM 4300 O O . ILE B 1 101 ? 102.54096 15.42181 30.83552 1.000 84.71343 101 ILE B O 1
ATOM 4305 N N . ASP B 1 102 ? 102.61570 15.87147 28.62708 1.000 81.26459 102 ASP B N 1
ATOM 4306 C CA . ASP B 1 102 ? 101.18153 16.14658 28.52394 1.000 76.47993 102 ASP B CA 1
ATOM 4307 C C . ASP B 1 102 ? 100.54308 15.10610 27.62071 1.000 80.67714 102 ASP B C 1
ATOM 4308 O O . ASP B 1 102 ? 100.44207 15.30146 26.40935 1.000 84.33561 102 ASP B O 1
ATOM 4313 N N . PHE B 1 103 ? 100.05362 14.02049 28.20999 1.000 79.99175 103 PHE B N 1
ATOM 4314 C CA . PHE B 1 103 ? 99.36120 13.01401 27.41950 1.000 75.38337 103 PHE B CA 1
ATOM 4315 C C . PHE B 1 103 ? 97.89158 13.37967 27.48247 1.000 82.60155 103 PHE B C 1
ATOM 4316 O O . PHE B 1 103 ? 97.12166 12.87938 28.29772 1.000 82.02375 103 PHE B O 1
ATOM 4324 N N . GLY B 1 104 ? 97.50025 14.27457 26.61278 1.000 90.66078 104 GLY B N 1
ATOM 4325 C CA . GLY B 1 104 ? 96.14750 14.76899 26.61357 1.000 93.53958 104 GLY B CA 1
ATOM 4326 C C . GLY B 1 104 ? 95.28351 13.97157 25.67404 1.000 87.48724 104 GLY B C 1
ATOM 4327 O O . GLY B 1 104 ? 95.51894 12.78544 25.41750 1.000 89.04474 104 GLY B O 1
ATOM 4328 N N . GLY B 1 105 ? 94.24118 14.61706 25.20174 1.000 81.59965 105 GLY B N 1
ATOM 4329 C CA . GLY B 1 105 ? 93.53423 14.09765 24.06509 1.000 99.97539 105 GLY B CA 1
ATOM 4330 C C . GLY B 1 105 ? 93.83022 15.04293 22.91617 1.000 106.69413 105 GLY B C 1
ATOM 4331 O O . GLY B 1 105 ? 94.08248 14.61239 21.78340 1.000 104.65630 105 GLY B O 1
ATOM 4332 N N . THR B 1 106 ? 93.89986 16.34357 23.23739 1.000 100.95496 106 THR B N 1
ATOM 4333 C CA . THR B 1 106 ? 94.00778 17.35370 22.19283 1.000 103.62887 106 THR B CA 1
ATOM 4334 C C . THR B 1 106 ? 95.24041 17.09789 21.31722 1.000 109.09773 106 THR B C 1
ATOM 4335 O O . THR B 1 106 ? 95.22047 17.41429 20.12040 1.000 106.56190 106 THR B O 1
ATOM 4339 N N . ASN B 1 107 ? 96.30348 16.51153 21.89787 1.000 109.70437 107 ASN B N 1
ATOM 4340 C CA . ASN B 1 107 ? 97.51787 15.98575 21.25043 1.000 104.47445 107 ASN B CA 1
ATOM 4341 C C . ASN B 1 107 ? 98.48593 15.47052 22.31384 1.000 101.20474 107 ASN B C 1
ATOM 4342 O O . ASN B 1 107 ? 98.16065 15.51802 23.50583 1.000 109.35664 107 ASN B O 1
ATOM 4347 N N . PHE B 1 108 ? 99.63690 14.91516 21.93708 1.000 89.23570 108 PHE B N 1
ATOM 4348 C CA . PHE B 1 108 ? 100.64402 14.58279 22.94280 1.000 95.29802 108 PHE B CA 1
ATOM 4349 C C . PHE B 1 108 ? 101.79348 15.57525 22.85341 1.000 91.41351 108 PHE B C 1
ATOM 4350 O O . PHE B 1 108 ? 102.49197 15.62770 21.84467 1.000 94.47038 108 PHE B O 1
ATOM 4358 N N . ARG B 1 109 ? 102.05890 16.27169 23.95025 1.000 88.92732 109 ARG B N 1
ATOM 4359 C CA . ARG B 1 109 ? 102.93019 17.43473 23.94964 1.000 87.80064 109 ARG B CA 1
ATOM 4360 C C . ARG B 1 109 ? 103.99903 17.26332 25.02074 1.000 88.49493 109 ARG B C 1
ATOM 4361 O O . ARG B 1 109 ? 103.72376 16.73145 26.09957 1.000 87.03869 109 ARG B O 1
ATOM 4369 N N . ALA B 1 110 ? 105.24223 17.59037 24.67184 1.000 90.66181 110 ALA B N 1
ATOM 4370 C CA . ALA B 1 110 ? 106.37199 17.54398 25.59431 1.000 94.43599 110 ALA B CA 1
ATOM 4371 C C . ALA B 1 110 ? 106.79867 18.97276 25.90410 1.000 93.02338 110 ALA B C 1
ATOM 4372 O O . ALA B 1 110 ? 106.87613 19.80551 24.99695 1.000 100.57498 110 ALA B O 1
ATOM 4374 N N . VAL B 1 111 ? 107.05212 19.26966 27.18040 1.000 78.78870 111 VAL B N 1
ATOM 4375 C CA . VAL B 1 111 ? 107.10182 20.65604 27.63115 1.000 86.09587 111 VAL B CA 1
ATOM 4376 C C . VAL B 1 111 ? 108.33645 20.90618 28.48174 1.000 85.77853 111 VAL B C 1
ATOM 4377 O O . VAL B 1 111 ? 108.86342 20.00582 29.14064 1.000 89.21149 111 VAL B O 1
ATOM 4381 N N . ARG B 1 112 ? 108.78481 22.15606 28.47071 1.000 85.87025 112 ARG B N 1
ATOM 4382 C CA . ARG B 1 112 ? 109.81052 22.64909 29.37457 1.000 92.47714 112 ARG B CA 1
ATOM 4383 C C . ARG B 1 112 ? 109.32797 24.01398 29.83456 1.000 89.76683 112 ARG B C 1
ATOM 4384 O O . ARG B 1 112 ? 108.89480 24.82655 29.01018 1.000 84.13897 112 ARG B O 1
ATOM 4392 N N . ALA B 1 113 ? 109.32260 24.23535 31.14733 1.000 85.47154 113 ALA B N 1
ATOM 4393 C CA . ALA B 1 113 ? 108.71634 25.43111 31.70714 1.000 83.21026 113 ALA B CA 1
ATOM 4394 C C . ALA B 1 113 ? 109.66183 26.07314 32.69628 1.000 87.76213 113 ALA B C 1
ATOM 4395 O O . ALA B 1 113 ? 110.35176 25.36804 33.43583 1.000 89.14101 113 ALA B O 1
ATOM 4397 N N . SER B 1 114 ? 109.71377 27.40732 32.68772 1.000 87.79755 114 SER B N 1
ATOM 4398 C CA . SER B 1 114 ? 110.48046 28.16603 33.66830 1.000 87.17922 114 SER B CA 1
ATOM 4399 C C . SER B 1 114 ? 109.53027 29.02458 34.48512 1.000 86.32174 114 SER B C 1
ATOM 4400 O O . SER B 1 114 ? 108.70850 29.74968 33.91935 1.000 87.68614 114 SER B O 1
ATOM 4403 N N . LEU B 1 115 ? 109.66363 28.96151 35.80819 1.000 91.97952 115 LEU B N 1
ATOM 4404 C CA . LEU B 1 115 ? 108.85418 29.74529 36.73595 1.000 94.14097 115 LEU B CA 1
ATOM 4405 C C . LEU B 1 115 ? 109.72559 30.80630 37.38932 1.000 96.85557 115 LEU B C 1
ATOM 4406 O O . LEU B 1 115 ? 110.81181 30.49466 37.90046 1.000 100.08898 115 LEU B O 1
ATOM 4411 N N . ASP B 1 116 ? 109.22803 32.04140 37.41039 1.000 91.08658 116 ASP B N 1
ATOM 4412 C CA . ASP B 1 116 ? 110.02989 33.19929 37.77949 1.000 97.19070 116 ASP B CA 1
ATOM 4413 C C . ASP B 1 116 ? 109.79870 33.69907 39.19714 1.000 99.63001 116 ASP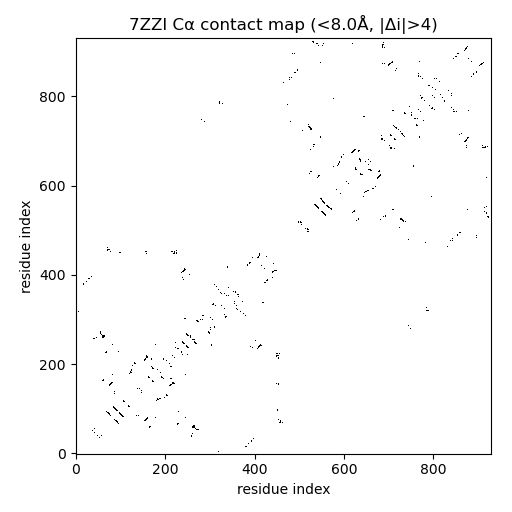 B C 1
ATOM 4414 O O . ASP B 1 116 ? 110.39103 34.70943 39.57385 1.000 104.99037 116 ASP B O 1
ATOM 4419 N N . GLY B 1 117 ? 108.97651 33.03345 39.99827 1.000 100.83960 117 GLY B N 1
ATOM 4420 C CA . GLY B 1 117 ? 108.63892 33.55167 41.31095 1.000 98.76698 117 GLY B CA 1
ATOM 4421 C C . GLY B 1 117 ? 107.46970 34.52093 41.34669 1.000 96.06268 117 GLY B C 1
ATOM 4422 O O . GLY B 1 117 ? 107.02667 34.88425 42.44120 1.000 103.17983 117 GLY B O 1
ATOM 4423 N N . LYS B 1 118 ? 106.98135 34.97874 40.19736 1.000 90.87861 118 LYS B N 1
ATOM 4424 C CA . LYS B 1 118 ? 105.67213 35.62251 40.06260 1.000 99.10903 118 LYS B CA 1
ATOM 4425 C C . LYS B 1 118 ? 104.87102 34.85048 39.01123 1.000 97.97539 118 LYS B C 1
ATOM 4426 O O . LYS B 1 118 ? 105.33690 33.85984 38.44978 1.000 97.80782 118 LYS B O 1
ATOM 4432 N N . GLY B 1 119 ? 103.64655 35.28034 38.74912 1.000 96.42221 119 GLY B N 1
ATOM 4433 C CA . GLY B 1 119 ? 102.78380 34.48862 37.89678 1.000 97.13446 119 GLY B CA 1
ATOM 4434 C C . GLY B 1 119 ? 103.17742 34.51728 36.43445 1.000 103.76416 119 GLY B C 1
ATOM 4435 O O . GLY B 1 119 ? 102.32855 34.72317 35.55693 1.000 107.81946 119 GLY B O 1
ATOM 4436 N N . LYS B 1 120 ? 104.46418 34.33555 36.14829 1.000 101.73844 120 LYS B N 1
ATOM 4437 C CA . LYS B 1 120 ? 104.93678 34.32727 34.77376 1.000 101.46785 120 LYS B CA 1
ATOM 4438 C C . LYS B 1 120 ? 105.62781 33.00560 34.47656 1.000 95.53381 120 LYS B C 1
ATOM 4439 O O . LYS B 1 120 ? 106.36068 32.46474 35.31133 1.000 85.77844 120 LYS B O 1
ATOM 4445 N N . ILE B 1 121 ? 105.35088 32.47154 33.29247 1.000 99.91492 121 ILE B N 1
ATOM 4446 C CA . ILE B 1 121 ? 105.92854 31.21413 32.84298 1.000 97.76465 121 ILE B CA 1
ATOM 4447 C C . ILE B 1 121 ? 106.42567 31.40772 31.41961 1.000 100.62446 121 ILE B C 1
ATOM 4448 O O . ILE B 1 121 ? 105.66045 31.83432 30.54370 1.000 100.05689 121 ILE B O 1
ATOM 4453 N N . LYS B 1 122 ? 107.71365 31.14110 31.20101 1.000 102.66193 122 LYS B N 1
ATOM 4454 C CA . LYS B 1 122 ? 108.21707 30.87796 29.86312 1.000 100.15576 122 LYS B CA 1
ATOM 4455 C C . LYS B 1 122 ? 108.05867 29.39265 29.58769 1.000 103.41235 122 LYS B C 1
ATOM 4456 O O . LYS B 1 122 ? 108.36472 28.54113 30.43490 1.000 100.23128 122 LYS B O 1
ATOM 4462 N N . ARG B 1 123 ? 107.61222 29.08795 28.38372 1.000 102.19475 123 ARG B N 1
ATOM 4463 C CA . ARG B 1 123 ? 107.22257 27.73793 28.05045 1.000 102.51307 123 ARG B CA 1
ATOM 4464 C C . ARG B 1 123 ? 107.76928 27.45438 26.67135 1.000 106.87378 123 ARG B C 1
ATOM 4465 O O . ARG B 1 123 ? 107.75846 28.32376 25.79349 1.000 110.07461 123 ARG B O 1
ATOM 4473 N N . ASP B 1 124 ? 108.30185 26.25139 26.51558 1.000 110.21629 124 ASP B N 1
ATOM 4474 C CA . ASP B 1 124 ? 108.81238 25.77313 25.24201 1.000 109.51158 124 ASP B CA 1
ATOM 4475 C C . ASP B 1 124 ? 108.18996 24.40453 25.02470 1.000 104.96553 124 ASP B C 1
ATOM 4476 O O . ASP B 1 124 ? 108.46534 23.46743 25.78035 1.000 96.26919 124 ASP B O 1
ATOM 4481 N N . GLN B 1 125 ? 107.38456 24.28400 23.97406 1.000 113.39383 125 GLN B N 1
ATOM 4482 C CA . GLN B 1 125 ? 106.41644 23.20530 23.84642 1.000 103.67835 125 GLN B CA 1
ATOM 4483 C C . GLN B 1 125 ? 106.59671 22.53642 22.50173 1.000 105.92197 125 GLN B C 1
ATOM 4484 O O . GLN B 1 125 ? 106.94603 23.18407 21.51171 1.000 118.72146 125 GLN B O 1
ATOM 4490 N N . GLU B 1 126 ? 106.35432 21.22889 22.47667 1.000 110.61423 126 GLU B N 1
ATOM 4491 C CA . GLU B 1 126 ? 106.63483 20.41331 21.29676 1.000 115.64031 126 GLU B CA 1
ATOM 4492 C C . GLU B 1 126 ? 105.53795 19.36706 21.09572 1.000 111.52603 126 GLU B C 1
ATOM 4493 O O . GLU B 1 126 ? 105.51076 18.36035 21.80932 1.000 110.69374 126 GLU B O 1
ATOM 4499 N N . THR B 1 127 ? 104.66863 19.57191 20.09419 1.000 107.66111 127 THR B N 1
ATOM 4500 C CA . THR B 1 127 ? 103.47293 18.74629 19.90776 1.000 103.56646 127 THR B CA 1
ATOM 4501 C C . THR B 1 127 ? 103.78407 17.59762 18.94098 1.000 105.54422 127 THR B C 1
ATOM 4502 O O . THR B 1 127 ? 103.58827 17.71520 17.73317 1.000 112.60330 127 THR B O 1
ATOM 4506 N N . TYR B 1 128 ? 104.14531 16.43423 19.51297 1.000 111.23663 128 TYR B N 1
ATOM 4507 C CA . TYR B 1 128 ? 104.57739 15.19692 18.82997 1.000 110.19149 128 TYR B CA 1
ATOM 4508 C C . TYR B 1 128 ? 103.66911 14.00184 19.06484 1.000 103.64566 128 TYR B C 1
ATOM 4509 O O . TYR B 1 128 ? 104.07684 13.00481 19.66872 1.000 99.74999 128 TYR B O 1
ATOM 4518 N N . SER B 1 129 ? 102.53112 14.01277 18.40000 1.000 102.61271 129 SER B N 1
ATOM 4519 C CA . SER B 1 129 ? 101.49601 13.03112 18.64268 1.000 111.36312 129 SER B CA 1
ATOM 4520 C C . SER B 1 129 ? 101.09241 12.33312 17.36086 1.000 115.31660 129 SER B C 1
ATOM 4521 O O . SER B 1 129 ? 101.19028 12.89926 16.27081 1.000 120.73440 129 SER B O 1
ATOM 4524 N N . LEU B 1 130 ? 100.63678 11.09115 17.50225 1.000 119.63271 130 LEU B N 1
ATOM 4525 C CA . LEU B 1 130 ? 99.81011 10.59930 16.41742 1.000 127.71391 130 LEU B CA 1
ATOM 4526 C C . LEU B 1 130 ? 98.58108 11.44965 16.67386 1.000 130.89507 130 LEU B C 1
ATOM 4527 O O . LEU B 1 130 ? 97.74583 11.10533 17.52145 1.000 123.79067 130 LEU B O 1
ATOM 4532 N N . LYS B 1 131 ? 98.54046 12.61385 16.01181 1.000 125.19919 131 LYS B N 1
ATOM 4533 C CA . LYS B 1 131 ? 97.52037 13.61666 16.27072 1.000 123.29645 131 LYS B CA 1
ATOM 4534 C C . LYS B 1 131 ? 96.15109 12.95949 16.24196 1.000 130.47097 131 LYS B C 1
ATOM 4535 O O . LYS B 1 131 ? 95.81854 12.21314 15.31529 1.000 131.49939 131 LYS B O 1
ATOM 4541 N N . PHE B 1 132 ? 95.36336 13.23616 17.27966 1.000 129.09085 132 PHE B N 1
ATOM 4542 C CA . PHE B 1 132 ? 94.25063 12.36336 17.63741 1.000 126.25116 132 PHE B CA 1
ATOM 4543 C C . PHE B 1 132 ? 92.96906 12.78657 16.92679 1.000 134.90252 132 PHE B C 1
ATOM 4544 O O . PHE B 1 132 ? 92.01438 13.29155 17.52546 1.000 135.60899 132 PHE B O 1
ATOM 4552 N N . THR B 1 133 ? 92.97305 12.56478 15.61199 1.000 128.53923 133 THR B N 1
ATOM 4553 C CA . THR B 1 133 ? 91.77099 12.60957 14.79421 1.000 132.32843 133 THR B CA 1
ATOM 4554 C C . THR B 1 133 ? 91.44222 11.17142 14.41678 1.000 129.75958 133 THR B C 1
ATOM 4555 O O . THR B 1 133 ? 92.34732 10.36448 14.17298 1.000 128.84894 133 THR B O 1
ATOM 4559 N N . GLY B 1 134 ? 90.15715 10.83991 14.41075 1.000 126.51137 134 GLY B N 1
ATOM 4560 C CA . GLY B 1 134 ? 89.77381 9.45898 14.22098 1.000 123.74458 134 GLY B CA 1
ATOM 4561 C C . GLY B 1 134 ? 89.49877 8.75618 15.53322 1.000 122.64591 134 GLY B C 1
ATOM 4562 O O . GLY B 1 134 ? 90.41438 8.48068 16.31310 1.000 126.25019 134 GLY B O 1
ATOM 4563 N N . SER B 1 135 ? 88.23262 8.48170 15.79983 1.000 122.39072 135 SER B N 1
ATOM 4564 C CA . SER B 1 135 ? 87.85847 7.63978 16.92131 1.000 125.17534 135 SER B CA 1
ATOM 4565 C C . SER B 1 135 ? 87.64210 6.19204 16.49289 1.000 133.08619 135 SER B C 1
ATOM 4566 O O . SER B 1 135 ? 87.39383 5.33616 17.35460 1.000 127.45512 135 SER B O 1
ATOM 4569 N N . TYR B 1 136 ? 87.75527 5.90221 15.18580 1.000 136.66714 136 TYR B N 1
ATOM 4570 C CA . TYR B 1 136 ? 87.49751 4.57823 14.63033 1.000 134.44486 136 TYR B CA 1
ATOM 4571 C C . TYR B 1 136 ? 88.63651 4.13959 13.70123 1.000 135.82242 136 TYR B C 1
ATOM 4572 O O . TYR B 1 136 ? 89.41786 4.96598 13.21228 1.000 129.67280 136 TYR B O 1
ATOM 4581 N N . SER B 1 137 ? 88.73403 2.81358 13.48769 1.000 138.51507 137 SER B N 1
ATOM 4582 C CA . SER B 1 137 ? 89.60790 2.15883 12.50000 1.000 137.42850 137 SER B CA 1
ATOM 4583 C C . SER B 1 137 ? 91.07946 2.18361 12.91434 1.000 135.39084 137 SER B C 1
ATOM 4584 O O . SER B 1 137 ? 91.40336 2.67021 13.99902 1.000 137.36188 137 SER B O 1
ATOM 4587 N N . HIS B 1 138 ? 91.97809 1.64176 12.07819 1.000 139.04509 138 HIS B N 1
ATOM 4588 C CA . HIS B 1 138 ? 93.41981 1.80472 12.29251 1.000 135.98607 138 HIS B CA 1
ATOM 4589 C C . HIS B 1 138 ? 93.81505 3.20881 11.83511 1.000 133.43660 138 HIS B C 1
ATOM 4590 O O . HIS B 1 138 ? 92.95086 4.08811 11.73078 1.000 132.62705 138 HIS B O 1
ATOM 4597 N N . GLU B 1 139 ? 95.10385 3.42932 11.55700 1.000 131.19821 139 GLU B N 1
ATOM 4598 C CA . GLU B 1 139 ? 95.76620 4.73398 11.52827 1.000 130.27934 139 GLU B CA 1
ATOM 4599 C C . GLU B 1 139 ? 95.81109 5.28913 12.93971 1.000 127.73893 139 GLU B C 1
ATOM 4600 O O . GLU B 1 139 ? 96.31266 6.40578 13.15172 1.000 130.50163 139 GLU B O 1
ATOM 4606 N N . LYS B 1 140 ? 95.31476 4.52545 13.91497 1.000 121.01659 140 LYS B N 1
ATOM 4607 C CA . LYS B 1 140 ? 95.40858 4.79755 15.34359 1.000 113.92923 140 LYS B CA 1
ATOM 4608 C C . LYS B 1 140 ? 96.52861 3.96307 15.94624 1.000 105.14958 140 LYS B C 1
ATOM 4609 O O . LYS B 1 140 ? 96.41890 3.43829 17.05588 1.000 105.26138 140 LYS B O 1
ATOM 4615 N N . GLY B 1 141 ? 97.63057 3.85248 15.21098 1.000 103.04964 141 GLY B N 1
ATOM 4616 C CA . GLY B 1 141 ? 98.79628 3.08571 15.60420 1.000 105.33014 141 GLY B CA 1
ATOM 4617 C C . GLY B 1 141 ? 99.16370 3.01896 17.07411 1.000 98.39504 141 GLY B C 1
ATOM 4618 O O . GLY B 1 141 ? 99.22493 1.91287 17.62728 1.000 93.96885 141 GLY B O 1
ATOM 4619 N N . LEU B 1 142 ? 99.39600 4.15078 17.74139 1.000 91.97862 142 LEU B N 1
ATOM 4620 C CA . LEU B 1 142 ? 99.60459 4.03989 19.17763 1.000 89.46883 142 LEU B CA 1
ATOM 4621 C C . LEU B 1 142 ? 98.31761 4.07205 20.01095 1.000 80.12846 142 LEU B C 1
ATOM 4622 O O . LEU B 1 142 ? 98.34731 3.61693 21.15311 1.000 78.73955 142 LEU B O 1
ATOM 4627 N N . LEU B 1 143 ? 97.18153 4.50320 19.45406 1.000 82.48809 143 LEU B N 1
ATOM 4628 C CA . LEU B 1 143 ? 95.88672 4.34887 20.11079 1.000 81.16193 143 LEU B CA 1
ATOM 4629 C C . LEU B 1 143 ? 95.29480 2.95918 19.93454 1.000 90.15281 143 LEU B C 1
ATOM 4630 O O . LEU B 1 143 ? 94.30629 2.63684 20.60316 1.000 90.98581 143 LEU B O 1
ATOM 4635 N N . ASP B 1 144 ? 95.85089 2.14360 19.04272 1.000 91.74436 144 ASP B N 1
ATOM 4636 C CA . ASP B 1 144 ? 95.18660 0.91751 18.62615 1.000 91.90244 144 ASP B CA 1
ATOM 4637 C C . ASP B 1 144 ? 95.17550 -0.12663 19.72852 1.000 81.65478 144 ASP B C 1
ATOM 4638 O O . ASP B 1 144 ? 96.11582 -0.23025 20.52918 1.000 74.33288 144 ASP B O 1
ATOM 4643 N N . LYS B 1 145 ? 94.13216 -0.96788 19.69821 1.000 80.09453 145 LYS B N 1
ATOM 4644 C CA . LYS B 1 145 ? 94.05622 -2.06920 20.65239 1.000 85.24355 145 LYS B CA 1
ATOM 4645 C C . LYS B 1 145 ? 95.30087 -2.95110 20.56293 1.000 84.91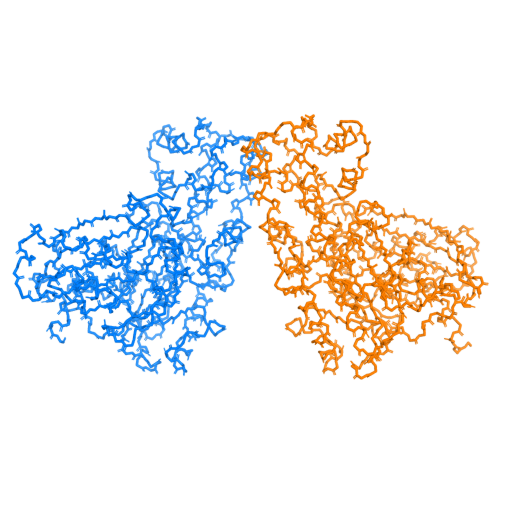060 145 LYS B C 1
ATOM 4646 O O . LYS B 1 145 ? 95.71608 -3.54765 21.56514 1.000 78.58368 145 LYS B O 1
ATOM 4652 N N . HIS B 1 146 ? 95.95478 -2.98031 19.40063 1.000 86.62343 146 HIS B N 1
ATOM 4653 C CA . HIS B 1 146 ? 97.09507 -3.85881 19.20292 1.000 82.42994 146 HIS B CA 1
ATOM 4654 C C . HIS B 1 146 ? 98.43679 -3.22217 19.56411 1.000 77.50039 146 HIS B C 1
ATOM 4655 O O . HIS B 1 146 ? 99.42445 -3.94811 19.70705 1.000 73.76870 146 HIS B O 1
ATOM 4662 N N . ALA B 1 147 ? 98.49612 -1.91526 19.79239 1.000 78.05479 147 ALA B N 1
ATOM 4663 C CA . ALA B 1 147 ? 99.72894 -1.32185 20.29546 1.000 76.45379 147 ALA B CA 1
ATOM 4664 C C . ALA B 1 147 ? 99.91409 -1.65641 21.76897 1.000 76.87302 147 ALA B C 1
ATOM 4665 O O . ALA B 1 147 ? 98.95040 -1.70141 22.53327 1.000 83.17285 147 ALA B O 1
ATOM 4667 N N . THR B 1 148 ? 101.14693 -1.93508 22.16085 1.000 74.48593 148 THR B N 1
ATOM 4668 C CA . THR B 1 148 ? 101.45722 -2.29907 23.53602 1.000 77.02924 148 THR B CA 1
ATOM 4669 C C . THR B 1 148 ? 101.77542 -1.07784 24.38950 1.000 82.55089 148 THR B C 1
ATOM 4670 O O . THR B 1 148 ? 102.03167 0.02055 23.88655 1.000 79.58723 148 THR B O 1
ATOM 4674 N N . ALA B 1 149 ? 101.75842 -1.29827 25.71100 1.000 84.42724 149 ALA B N 1
ATOM 4675 C CA . ALA B 1 149 ? 102.13682 -0.25244 26.65603 1.000 74.37952 149 ALA B CA 1
ATOM 4676 C C . ALA B 1 149 ? 103.59059 0.15387 26.46819 1.000 77.28399 149 ALA B C 1
ATOM 4677 O O . ALA B 1 149 ? 103.92107 1.34530 26.49902 1.000 79.67772 149 ALA B O 1
ATOM 4679 N N . SER B 1 150 ? 104.48189 -0.81918 26.27843 1.000 78.50601 150 SER B N 1
ATOM 4680 C CA . SER B 1 150 ? 105.88775 -0.47583 26.09625 1.000 78.84849 150 SER B CA 1
ATOM 4681 C C . SER B 1 150 ? 106.07874 0.41544 24.87320 1.000 81.56014 150 SER B C 1
ATOM 4682 O O . SER B 1 150 ? 106.86457 1.36804 24.91523 1.000 78.76405 150 SER B O 1
ATOM 4685 N N . GLN B 1 151 ? 105.35969 0.13340 23.77710 1.000 75.80898 151 GLN B N 1
ATOM 4686 C CA . GLN B 1 151 ? 105.43736 1.02101 22.62361 1.000 75.43738 151 GLN B CA 1
ATOM 4687 C C . GLN B 1 151 ? 104.98462 2.42652 22.99847 1.000 77.80411 151 GLN B C 1
ATOM 4688 O O . GLN B 1 151 ? 105.64744 3.41531 22.65822 1.000 81.41375 151 GLN B O 1
ATOM 4694 N N . LEU B 1 152 ? 103.87481 2.53971 23.72470 1.000 72.17030 152 LEU B N 1
ATOM 4695 C CA . LEU B 1 152 ? 103.34722 3.86474 24.02053 1.000 74.87946 152 LEU B CA 1
ATOM 4696 C C . LEU B 1 152 ? 104.30877 4.66527 24.89279 1.000 81.83592 152 LEU B C 1
ATOM 4697 O O . LEU B 1 152 ? 104.62016 5.82732 24.59754 1.000 79.27356 152 LEU B O 1
ATOM 4702 N N . PHE B 1 153 ? 104.81425 4.05640 25.95914 1.000 76.86214 153 PHE B N 1
ATOM 4703 C CA . PHE B 1 153 ? 105.69358 4.81868 26.82813 1.000 78.80818 153 PHE B CA 1
ATOM 4704 C C . PHE B 1 153 ? 107.09012 4.95712 26.24654 1.000 80.25476 153 PHE B C 1
ATOM 4705 O O . PHE B 1 153 ? 107.74089 5.98626 26.46626 1.000 82.11868 153 PHE B O 1
ATOM 4713 N N . ASP B 1 154 ? 107.55177 3.96775 25.47453 1.000 86.38160 154 ASP B N 1
ATOM 4714 C CA . ASP B 1 154 ? 108.80720 4.15081 24.75082 1.000 85.97659 154 ASP B CA 1
ATOM 4715 C C . ASP B 1 154 ? 108.73905 5.37698 23.87093 1.000 82.41693 154 ASP B C 1
ATOM 4716 O O . ASP B 1 154 ? 109.68595 6.16591 23.82674 1.000 86.06078 154 ASP B O 1
ATOM 4721 N N . HIS B 1 155 ? 107.60756 5.57658 23.19935 1.000 81.74209 155 HIS B N 1
ATOM 4722 C CA . HIS B 1 155 ? 107.43997 6.78857 22.41786 1.000 85.77613 155 HIS B CA 1
ATOM 4723 C C . HIS B 1 155 ? 107.48201 8.03419 23.29809 1.000 91.12650 155 HIS B C 1
ATOM 4724 O O . HIS B 1 155 ? 108.09539 9.04439 22.92719 1.000 91.63751 155 HIS B O 1
ATOM 4731 N N . PHE B 1 156 ? 106.89003 7.96929 24.49328 1.000 87.18912 156 PHE B N 1
ATOM 4732 C CA . PHE B 1 156 ? 106.92432 9.13488 25.36520 1.000 84.82285 156 PHE B CA 1
ATOM 4733 C C . PHE B 1 156 ? 108.35406 9.48504 25.74975 1.000 85.46012 156 PHE B C 1
ATOM 4734 O O . PHE B 1 156 ? 108.76136 10.64625 25.66401 1.000 85.97063 156 PHE B O 1
ATOM 4742 N N . ALA B 1 157 ? 109.14758 8.48491 26.12850 1.000 83.41988 157 ALA B N 1
ATOM 4743 C CA . ALA B 1 157 ? 110.52144 8.76283 26.52926 1.000 86.85916 157 ALA B CA 1
ATOM 4744 C C . ALA B 1 157 ? 111.33455 9.33681 25.37493 1.000 97.19962 157 ALA B C 1
ATOM 4745 O O . ALA B 1 157 ? 112.15047 10.24008 25.58269 1.000 99.65632 157 ALA B O 1
ATOM 4747 N N . GLU B 1 158 ? 111.12196 8.83983 24.14707 1.000 98.51120 158 GLU B N 1
ATOM 4748 C CA . GLU B 1 158 ? 111.87873 9.35152 23.00323 1.000 91.92546 158 GLU B CA 1
ATOM 4749 C C . GLU B 1 158 ? 111.66763 10.84419 22.85715 1.000 95.71252 158 GLU B C 1
ATOM 4750 O O . GLU B 1 158 ? 112.62493 11.61665 22.74382 1.000 96.60988 158 GLU B O 1
ATOM 4756 N N . ARG B 1 159 ? 110.41639 11.28027 22.93907 1.000 90.80309 159 ARG B N 1
ATOM 4757 C CA . ARG B 1 159 ? 110.15534 12.68154 22.68200 1.000 87.13118 159 ARG B CA 1
ATOM 4758 C C . ARG B 1 159 ? 110.67261 13.53986 23.83259 1.000 89.69675 159 ARG B C 1
ATOM 4759 O O . ARG B 1 159 ? 110.94375 14.73431 23.65503 1.000 90.47652 159 ARG B O 1
ATOM 4767 N N . ILE B 1 160 ? 110.76315 12.95565 25.02757 1.000 94.03369 160 ILE B N 1
ATOM 4768 C CA . ILE B 1 160 ? 111.39860 13.62633 26.15802 1.000 90.89976 160 ILE B CA 1
ATOM 4769 C C . ILE B 1 160 ? 112.90658 13.70718 25.94903 1.000 97.49503 160 ILE B C 1
ATOM 4770 O O . ILE B 1 160 ? 113.54602 14.69536 26.33043 1.000 100.30037 160 ILE B O 1
ATOM 4775 N N . LYS B 1 161 ? 113.49869 12.66073 25.35614 1.000 97.10310 161 LYS B N 1
ATOM 4776 C CA . LYS B 1 161 ? 114.93714 12.64468 25.10699 1.000 98.96028 161 LYS B CA 1
ATOM 4777 C C . LYS B 1 161 ? 115.33077 13.78611 24.18567 1.000 95.61249 161 LYS B C 1
ATOM 4778 O O . LYS B 1 161 ? 116.35735 14.43515 24.39692 1.000 99.91945 161 LYS B O 1
ATOM 4784 N N . TYR B 1 162 ? 114.53176 14.04205 23.14992 1.000 98.39927 162 TYR B N 1
ATOM 4785 C CA . TYR B 1 162 ? 114.85045 15.13548 22.23599 1.000 103.10330 162 TYR B CA 1
ATOM 4786 C C . TYR B 1 162 ? 114.77081 16.48793 22.93831 1.000 102.00210 162 TYR B C 1
ATOM 4787 O O . TYR B 1 162 ? 115.70785 17.28522 22.86343 1.000 106.36000 162 TYR B O 1
ATOM 4796 N N . ILE B 1 163 ? 113.69403 16.74642 23.68185 1.000 102.88355 163 ILE B N 1
ATOM 4797 C CA . ILE B 1 163 ? 113.60093 18.04596 24.34591 1.000 104.46627 163 ILE B CA 1
ATOM 4798 C C . ILE B 1 163 ? 114.67278 18.19911 25.42568 1.000 102.24952 163 ILE B C 1
ATOM 4799 O O . ILE B 1 163 ? 115.15105 19.31467 25.66917 1.000 100.05572 163 ILE B O 1
ATOM 4804 N N . MET B 1 164 ? 115.02907 17.11199 26.12512 1.000 101.93646 164 MET B N 1
ATOM 4805 C CA . MET B 1 164 ? 116.07845 17.19703 27.13885 1.000 104.59497 164 MET B CA 1
ATOM 4806 C C . MET B 1 164 ? 117.45063 17.34405 26.49856 1.000 107.93511 164 MET B C 1
ATOM 4807 O O . MET B 1 164 ? 118.20381 18.26961 26.81957 1.000 105.49392 164 MET B O 1
ATOM 4812 N N . GLY B 1 165 ? 117.75991 16.47023 25.53817 1.000 111.60999 165 GLY B N 1
ATOM 4813 C CA . GLY B 1 165 ? 119.06816 16.49052 24.92015 1.000 110.40847 165 GLY B CA 1
ATOM 4814 C C . GLY B 1 165 ? 119.42195 17.83755 24.36292 1.000 116.93363 165 GLY B C 1
ATOM 4815 O O . GLY B 1 165 ? 120.60519 18.20056 24.30750 1.000 121.51124 165 GLY B O 1
ATOM 4816 N N . GLU B 1 166 ? 118.41187 18.56490 23.89303 1.000 109.65906 166 GLU B N 1
ATOM 4817 C CA . GLU B 1 166 ? 118.63536 19.89383 23.35983 1.000 109.50737 166 GLU B CA 1
ATOM 4818 C C . GLU B 1 166 ? 119.21774 20.81196 24.43744 1.000 115.71138 166 GLU B C 1
ATOM 4819 O O . GLU B 1 166 ? 120.38284 21.24298 24.34315 1.000 125.40586 166 GLU B O 1
ATOM 4825 N N . PHE B 1 167 ? 118.52811 20.91830 25.57183 1.000 114.64027 167 PHE B N 1
ATOM 4826 C CA . PHE B 1 167 ? 118.86516 21.90267 26.58835 1.000 113.29285 167 PHE B CA 1
ATOM 4827 C C . PHE B 1 167 ? 120.06974 21.48675 27.43684 1.000 115.70987 167 PHE B C 1
ATOM 4828 O O . PHE B 1 167 ? 120.21463 21.98217 28.55714 1.000 115.83272 167 PHE B O 1
ATOM 4836 N N . ASN B 1 168 ? 120.92752 20.58672 26.94443 1.000 119.66733 168 ASN B N 1
ATOM 4837 C CA . ASN B 1 168 ? 122.13034 20.12563 27.64470 1.000 126.57169 168 ASN B CA 1
ATOM 4838 C C . ASN B 1 168 ? 121.80352 19.31509 28.90384 1.000 126.65945 168 ASN B C 1
ATOM 4839 O O . ASN B 1 168 ? 122.72434 18.85881 29.59928 1.000 125.43943 168 ASN B O 1
ATOM 4844 N N . ASP B 1 169 ? 120.52303 19.09366 29.20305 1.000 123.61398 169 ASP B N 1
ATOM 4845 C CA . ASP B 1 169 ? 120.08555 18.30491 30.35088 1.000 119.97592 169 ASP B CA 1
ATOM 4846 C C . ASP B 1 169 ? 120.19304 16.80018 30.13297 1.000 118.43149 169 ASP B C 1
ATOM 4847 O O . ASP B 1 169 ? 120.01501 16.05238 31.09471 1.000 122.74341 169 ASP B O 1
ATOM 4852 N N . LEU B 1 170 ? 120.34029 16.32248 28.89414 1.000 122.37391 170 LEU B N 1
ATOM 4853 C CA . LEU B 1 170 ? 120.41854 14.87032 28.69958 1.000 128.11893 170 LEU B CA 1
ATOM 4854 C C . LEU B 1 170 ? 121.85265 14.35892 28.80834 1.000 128.96453 170 LEU B C 1
ATOM 4855 O O . LEU B 1 170 ? 122.10320 13.35563 29.48810 1.000 120.55459 170 LEU B O 1
ATOM 4860 N N . ASP B 1 171 ? 122.79296 15.02966 28.12213 1.000 133.43124 171 ASP B N 1
ATOM 4861 C CA . ASP B 1 171 ? 124.13557 14.48380 27.92395 1.000 138.46162 171 ASP B CA 1
ATOM 4862 C C . ASP B 1 171 ? 124.82720 14.20035 29.25206 1.000 139.41856 171 ASP B C 1
ATOM 4863 O O . ASP B 1 171 ? 125.79906 13.43246 29.28922 1.000 142.52942 171 ASP B O 1
ATOM 4868 N N . ASN B 1 172 ? 124.35734 14.83831 30.32332 1.000 136.31185 172 ASN B N 1
ATOM 4869 C CA . ASN B 1 172 ? 124.81578 14.69800 31.69805 1.000 132.90471 172 ASN B CA 1
ATOM 4870 C C . ASN B 1 172 ? 124.19150 13.46176 32.38027 1.000 132.28749 172 ASN B C 1
ATOM 4871 O O . ASN B 1 172 ? 123.41362 12.70555 31.78582 1.000 125.83022 172 ASN B O 1
ATOM 4876 N N . LYS B 1 173 ? 124.57112 13.23216 33.64567 1.000 134.84675 173 LYS B N 1
ATOM 4877 C CA . LYS B 1 173 ? 124.21767 12.01474 34.37874 1.000 128.60562 173 LYS B CA 1
ATOM 4878 C C . LYS B 1 173 ? 123.34718 12.23334 35.62143 1.000 124.77637 173 LYS B C 1
ATOM 4879 O O . LYS B 1 173 ? 123.20564 11.29877 36.41768 1.000 125.72417 173 LYS B O 1
ATOM 4885 N N . GLU B 1 174 ? 122.76325 13.41529 35.83296 1.000 128.41064 174 GLU B N 1
ATOM 4886 C CA . GLU B 1 174 ? 121.98329 13.69300 37.04628 1.000 127.50861 174 GLU B CA 1
ATOM 4887 C C . GLU B 1 174 ? 120.47297 13.70847 36.78497 1.000 123.19115 174 GLU B C 1
ATOM 4888 O O . GLU B 1 174 ? 119.99896 14.25153 35.77463 1.000 115.15672 174 GLU B O 1
ATOM 4894 N N . VAL B 1 175 ? 119.72211 13.12216 37.72498 1.000 117.47498 175 VAL B N 1
ATOM 4895 C CA . VAL B 1 175 ? 118.32714 12.75149 37.49874 1.000 105.11969 175 VAL B CA 1
ATOM 4896 C C . VAL B 1 175 ? 117.45646 13.99059 37.57934 1.000 99.48678 175 VAL B C 1
ATOM 4897 O O . VAL B 1 175 ? 117.54687 14.76157 38.53724 1.000 103.15012 175 VAL B O 1
ATOM 4901 N N . LYS B 1 176 ? 116.57998 14.16110 36.60103 1.000 100.59826 176 LYS B N 1
ATOM 4902 C CA . LYS B 1 176 ? 115.72049 15.33414 36.50588 1.000 102.75936 176 LYS B CA 1
ATOM 4903 C C . LYS B 1 176 ? 114.28218 14.95895 36.83760 1.000 98.36857 176 LYS B C 1
ATOM 4904 O O . LYS B 1 176 ? 113.77101 13.95440 36.33389 1.000 99.90774 176 LYS B O 1
ATOM 4910 N N . SER B 1 177 ? 113.61879 15.76081 37.66044 1.000 91.42073 177 SER B N 1
ATOM 4911 C CA . SER B 1 177 ? 112.24286 15.42994 37.99804 1.000 97.56475 177 SER B CA 1
ATOM 4912 C C . SER B 1 177 ? 111.27610 16.06886 37.00135 1.000 99.22788 177 SER B C 1
ATOM 4913 O O . SER B 1 177 ? 111.54197 17.13674 36.42953 1.000 94.22592 177 SER B O 1
ATOM 4916 N N . VAL B 1 178 ? 110.18103 15.34780 36.73697 1.000 96.58747 178 VAL B N 1
ATOM 4917 C CA . VAL B 1 178 ? 109.24534 15.68095 35.66630 1.000 82.85626 178 VAL B CA 1
ATOM 4918 C C . VAL B 1 178 ? 107.80492 15.44353 36.11697 1.000 80.19620 178 VAL B C 1
ATOM 4919 O O . VAL B 1 178 ? 107.49330 14.42901 36.75241 1.000 83.06541 178 VAL B O 1
ATOM 4923 N N . GLY B 1 179 ? 106.92441 16.37828 35.75729 1.000 78.46215 179 GLY B N 1
ATOM 4924 C CA . GLY B 1 179 ? 105.49323 16.22410 35.96633 1.000 80.51042 179 GLY B CA 1
ATOM 4925 C C . GLY B 1 179 ? 104.78660 15.60165 34.76850 1.000 80.80178 179 GLY B C 1
ATOM 4926 O O . GLY B 1 179 ? 105.24199 15.69243 33.63725 1.000 82.00703 179 GLY B O 1
ATOM 4927 N N . PHE B 1 180 ? 103.65462 14.95634 35.03631 1.000 76.06948 180 PHE B N 1
ATOM 4928 C CA . PHE B 1 180 ? 102.97486 14.11844 34.05057 1.000 72.26244 180 PHE B CA 1
ATOM 4929 C C . PHE B 1 180 ? 101.47106 14.36868 34.12687 1.000 70.86355 180 PHE B C 1
ATOM 4930 O O . PHE B 1 180 ? 100.83054 14.01087 35.11558 1.000 70.11251 180 PHE B O 1
ATOM 4938 N N . THR B 1 181 ? 100.90066 14.93591 33.07453 1.000 67.59312 181 THR B N 1
ATOM 4939 C CA . THR B 1 181 ? 99.46195 15.14225 32.97084 1.000 66.27819 181 THR B CA 1
ATOM 4940 C C . THR B 1 181 ? 98.89469 13.98762 32.16198 1.000 72.49207 181 THR B C 1
ATOM 4941 O O . THR B 1 181 ? 99.10299 13.91821 30.94663 1.000 70.89544 181 THR B O 1
ATOM 4945 N N . PHE B 1 182 ? 98.17523 13.08052 32.83592 1.000 70.73819 182 PHE B N 1
ATOM 4946 C CA . PHE B 1 182 ? 97.56707 11.91010 32.19683 1.000 66.52230 182 PHE B CA 1
ATOM 4947 C C . PHE B 1 182 ? 96.05982 12.13233 32.11186 1.000 66.87429 182 PHE B C 1
ATOM 4948 O O . PHE B 1 182 ? 95.33548 11.94657 33.09626 1.000 71.19743 182 PHE B O 1
ATOM 4956 N N . SER B 1 183 ? 95.58320 12.48052 30.91943 1.000 68.85007 183 SER B N 1
ATOM 4957 C CA . SER B 1 183 ? 94.21220 12.95370 30.73343 1.000 71.59165 183 SER B CA 1
ATOM 4958 C C . SER B 1 183 ? 93.20954 11.80343 30.63228 1.000 65.00599 183 SER B C 1
ATOM 4959 O O . SER B 1 183 ? 92.47709 11.66878 29.65831 1.000 70.88361 183 SER B O 1
ATOM 4962 N N . PHE B 1 184 ? 93.15968 10.98712 31.67951 1.000 62.27378 184 PHE B N 1
ATOM 4963 C CA . PHE B 1 184 ? 92.24821 9.85281 31.71085 1.000 62.25575 184 PHE B CA 1
ATOM 4964 C C . PHE B 1 184 ? 91.90125 9.53474 33.15020 1.000 65.88711 184 PHE B C 1
ATOM 4965 O O . PHE B 1 184 ? 92.69411 9.83380 34.04815 1.000 78.62466 184 PHE B O 1
ATOM 4973 N N . PRO B 1 185 ? 90.72947 8.95320 33.40826 1.000 69.10841 185 PRO B N 1
ATOM 4974 C CA . PRO B 1 185 ? 90.33217 8.70195 34.80701 1.000 69.38349 185 PRO B CA 1
ATOM 4975 C C . PRO B 1 185 ? 91.28420 7.73426 35.49008 1.000 74.62497 185 PRO B C 1
ATOM 4976 O O . PRO B 1 185 ? 91.40820 6.56395 35.08791 1.000 70.98149 185 PRO B O 1
ATOM 4980 N N . CYS B 1 186 ? 91.92467 8.21541 36.56558 1.000 68.80620 186 CYS B N 1
ATOM 4981 C CA . CYS B 1 186 ? 92.90969 7.42109 37.28756 1.000 71.47338 186 CYS B CA 1
ATOM 4982 C C . CYS B 1 186 ? 92.64881 7.40083 38.79395 1.000 73.75651 186 CYS B C 1
ATOM 4983 O O . CYS B 1 186 ? 92.23359 8.39491 39.39969 1.000 72.04889 186 CYS B O 1
ATOM 4986 N N . THR B 1 187 ? 92.96913 6.26292 39.39822 1.000 68.52124 187 THR B N 1
ATOM 4987 C CA . THR B 1 187 ? 92.99949 6.13497 40.84633 1.000 63.87800 187 THR B CA 1
ATOM 4988 C C . THR B 1 187 ? 94.34897 6.61093 41.37118 1.000 70.44894 187 THR B C 1
ATOM 4989 O O . THR B 1 187 ? 95.39034 6.03044 41.03867 1.000 71.44492 187 THR B O 1
ATOM 4993 N N . SER B 1 188 ? 94.33569 7.65029 42.20968 1.000 70.74277 188 SER B N 1
ATOM 4994 C CA . SER B 1 188 ? 95.57520 8.20731 42.74023 1.000 74.05311 188 SER B CA 1
ATOM 4995 C C . SER B 1 188 ? 95.66000 7.96589 44.24014 1.000 71.26006 188 SER B C 1
ATOM 4996 O O . SER B 1 188 ? 95.16041 8.76580 45.04024 1.000 72.61070 188 SER B O 1
ATOM 4999 N N . PRO B 1 189 ? 96.30302 6.89344 44.67861 1.000 72.10285 189 PRO B N 1
ATOM 5000 C CA . PRO B 1 189 ? 96.57380 6.75224 46.11292 1.000 74.12598 189 PRO B CA 1
ATOM 5001 C C . PRO B 1 189 ? 97.58507 7.75765 46.61668 1.000 77.98582 189 PRO B C 1
ATOM 5002 O O . PRO B 1 189 ? 97.66645 7.97421 47.83082 1.000 78.16883 189 PRO B O 1
ATOM 5006 N N . SER B 1 190 ? 98.37228 8.35077 45.71938 1.000 80.44321 190 SER B N 1
ATOM 5007 C CA . SER B 1 190 ? 99.39460 9.32978 46.05962 1.000 75.26975 190 SER B CA 1
ATOM 5008 C C . SER B 1 190 ? 99.61786 10.21906 44.84339 1.000 75.31557 190 SER B C 1
ATOM 5009 O O . SER B 1 190 ? 99.08962 9.95452 43.75857 1.000 81.63911 190 SER B O 1
ATOM 5012 N N . ILE B 1 191 ? 100.40464 11.28620 45.02621 1.000 67.92344 191 ILE B N 1
ATOM 5013 C CA . ILE B 1 191 ? 100.64631 12.20422 43.91169 1.000 71.58112 191 ILE B CA 1
ATOM 5014 C C . ILE B 1 191 ? 101.54603 11.57074 42.85623 1.000 80.20842 191 ILE B C 1
ATOM 5015 O O . ILE B 1 191 ? 101.48971 11.95008 41.68088 1.000 74.75018 191 ILE B O 1
ATOM 5020 N N . ASN B 1 192 ? 102.38627 10.60512 43.23915 1.000 83.31037 192 ASN B N 1
ATOM 5021 C CA . ASN B 1 192 ? 103.26555 9.93676 42.28969 1.000 76.36095 192 ASN B CA 1
ATOM 5022 C C . ASN B 1 192 ? 102.79617 8.53021 41.95789 1.000 72.93375 192 ASN B C 1
ATOM 5023 O O . ASN B 1 192 ? 103.60046 7.69351 41.54852 1.000 78.40914 192 ASN B O 1
ATOM 5028 N N . CYS B 1 193 ? 101.52623 8.22936 42.18976 1.000 76.94794 193 CYS B N 1
ATOM 5029 C CA . CYS B 1 193 ? 100.96739 6.92160 41.85430 1.000 80.10955 193 CYS B CA 1
ATOM 5030 C C . CYS B 1 193 ? 99.57178 7.12169 41.28490 1.000 79.14549 193 CYS B C 1
ATOM 5031 O O . CYS B 1 193 ? 98.74565 7.82516 41.87984 1.000 78.47059 193 CYS B O 1
ATOM 5034 N N . SER B 1 194 ? 99.32029 6.50862 40.12916 1.000 74.47886 194 SER B N 1
ATOM 5035 C CA . SER B 1 194 ? 98.08034 6.74145 39.40184 1.000 72.92998 194 SER B CA 1
ATOM 5036 C C . SER B 1 194 ? 97.77650 5.52959 38.52799 1.000 74.12683 194 SER B C 1
ATOM 5037 O O . SER B 1 194 ? 98.51441 5.24254 37.58249 1.000 74.60100 194 SER B O 1
ATOM 5040 N N . ILE B 1 195 ? 96.68626 4.82598 38.81532 1.000 73.51688 195 ILE B N 1
ATOM 5041 C CA . ILE B 1 195 ? 96.33427 3.61131 38.08814 1.000 73.13528 195 ILE B CA 1
ATOM 5042 C C . ILE B 1 195 ? 95.16342 3.92159 37.17423 1.000 70.18485 195 ILE B C 1
ATOM 5043 O O . ILE B 1 195 ? 94.11900 4.39581 37.64500 1.000 66.24177 195 ILE B O 1
ATOM 5048 N N . LEU B 1 196 ? 95.34748 3.65233 35.86959 1.000 68.66689 196 LEU B N 1
ATOM 5049 C CA . LEU B 1 196 ? 94.32637 3.91625 34.84468 1.000 68.22678 196 LEU B CA 1
ATOM 5050 C C . LEU B 1 196 ? 93.09226 3.04684 35.06458 1.000 68.68026 196 LEU B C 1
ATOM 5051 O O . LEU B 1 196 ? 93.19259 1.82476 35.17460 1.000 73.17208 196 LEU B O 1
ATOM 5056 N N . ILE B 1 197 ? 91.92155 3.66804 35.10471 1.000 65.61459 197 ILE B N 1
ATOM 5057 C CA . ILE B 1 197 ? 90.69253 2.91426 35.33280 1.000 69.84004 197 ILE B CA 1
ATOM 5058 C C . ILE B 1 197 ? 90.04255 2.48221 34.01353 1.000 69.61375 197 ILE B C 1
ATOM 5059 O O . ILE B 1 197 ? 89.64217 1.32623 33.84637 1.000 68.55522 197 ILE B O 1
ATOM 5064 N N . ASP B 1 198 ? 89.90020 3.40525 33.06853 1.000 66.91412 198 ASP B N 1
ATOM 5065 C CA . ASP B 1 198 ? 89.14314 3.16407 31.84788 1.000 67.24580 198 ASP B CA 1
ATOM 5066 C C . ASP B 1 198 ? 89.64571 4.14905 30.81345 1.000 63.76024 198 ASP B C 1
ATOM 5067 O O . ASP B 1 198 ? 89.73737 5.33835 31.11671 1.000 63.91599 198 ASP B O 1
ATOM 5072 N N . TRP B 1 199 ? 90.02119 3.65549 29.63217 1.000 66.87144 199 TRP B N 1
ATOM 5073 C CA . TRP B 1 199 ? 90.36402 4.53220 28.51306 1.000 64.97271 199 TRP B CA 1
ATOM 5074 C C . TRP B 1 199 ? 89.12049 5.28026 28.03424 1.000 65.71420 199 TRP B C 1
ATOM 5075 O O . TRP B 1 199 ? 88.03518 4.70356 27.94413 1.000 63.77555 199 TRP B O 1
ATOM 5086 N N . THR B 1 200 ? 89.28399 6.54855 27.66477 1.000 64.41809 200 THR B N 1
ATOM 5087 C CA . THR B 1 200 ? 88.18633 7.27679 27.03036 1.000 67.60880 200 THR B CA 1
ATOM 5088 C C . THR B 1 200 ? 88.61177 7.87036 25.68502 1.000 69.79349 200 THR B C 1
ATOM 5089 O O . THR B 1 200 ? 89.69726 7.55963 25.17194 1.000 64.89374 200 THR B O 1
ATOM 5093 N N . LYS B 1 201 ? 87.72489 8.68794 25.09038 1.000 74.55928 201 LYS B N 1
ATOM 5094 C CA . LYS B 1 201 ? 88.00032 9.49000 23.87648 1.000 72.50551 201 LYS B CA 1
ATOM 5095 C C . LYS B 1 201 ? 88.47944 8.64011 22.69460 1.000 69.46273 201 LYS B C 1
ATOM 5096 O O . LYS B 1 201 ? 89.14454 9.14449 21.78670 1.000 78.22721 201 LYS B O 1
ATOM 5102 N N . GLY B 1 202 ? 88.12211 7.36113 22.65408 1.000 66.22021 202 GLY B N 1
ATOM 5103 C CA . GLY B 1 202 ? 88.50184 6.49868 21.55665 1.000 69.73607 202 GLY B CA 1
ATOM 5104 C C . GLY B 1 202 ? 89.81486 5.74713 21.71925 1.000 72.36035 202 GLY B C 1
ATOM 5105 O O . GLY B 1 202 ? 90.10948 4.85810 20.90460 1.000 80.55029 202 GLY B O 1
ATOM 5106 N N . PHE B 1 203 ? 90.59744 6.03131 22.75175 1.000 68.06873 203 PHE B N 1
ATOM 5107 C CA . PHE B 1 203 ? 91.80847 5.25995 22.96690 1.000 70.53727 203 PHE B CA 1
ATOM 5108 C C . PHE B 1 203 ? 91.44982 3.84614 23.38820 1.000 76.07171 203 PHE B C 1
ATOM 5109 O O . PHE B 1 203 ? 90.49021 3.63799 24.14189 1.000 74.58111 203 PHE B O 1
ATOM 5117 N N . GLU B 1 204 ? 92.25333 2.86977 22.91488 1.000 80.10938 204 GLU B N 1
ATOM 5118 C CA . GLU B 1 204 ? 92.15216 1.47527 23.33975 1.000 80.15700 204 GLU B CA 1
ATOM 5119 C C . GLU B 1 204 ? 93.51989 0.83316 23.57255 1.000 75.38422 204 GLU B C 1
ATOM 5120 O O . GLU B 1 204 ? 93.61063 -0.40481 23.59721 1.000 74.41589 204 GLU B O 1
ATOM 5126 N N . THR B 1 205 ? 94.56631 1.62349 23.80133 1.000 67.70154 205 THR B N 1
ATOM 5127 C CA . THR B 1 205 ? 95.93091 1.10915 23.73271 1.000 72.03188 205 THR B CA 1
ATOM 5128 C C . THR B 1 205 ? 96.12428 -0.10901 24.62578 1.000 74.24094 205 THR B C 1
ATOM 5129 O O . THR B 1 205 ? 95.68174 -0.13203 25.77676 1.000 78.30627 205 THR B O 1
ATOM 5133 N N . GLY B 1 206 ? 96.72464 -1.15126 24.05525 1.000 72.75702 206 GLY B N 1
ATOM 5134 C CA . GLY B 1 206 ? 97.04901 -2.35406 24.77570 1.000 71.02650 206 GLY B CA 1
ATOM 5135 C C . GLY B 1 206 ? 95.89788 -3.30116 25.01815 1.000 73.92577 206 GLY B C 1
ATOM 5136 O O . GLY B 1 206 ? 96.13472 -4.41857 25.48701 1.000 75.27725 206 GLY B O 1
ATOM 5137 N N . ARG B 1 207 ? 94.66094 -2.92392 24.68223 1.000 73.93121 207 ARG B N 1
ATOM 5138 C CA . ARG B 1 207 ? 93.53031 -3.76917 25.04896 1.000 70.48778 207 ARG B CA 1
ATOM 5139 C C . ARG B 1 207 ? 93.57887 -5.15559 24.41703 1.000 77.36133 207 ARG B C 1
ATOM 5140 O O . ARG B 1 207 ? 93.01924 -6.09959 24.97599 1.000 87.62229 207 ARG B O 1
ATOM 5148 N N . ALA B 1 208 ? 94.28105 -5.33095 23.31166 1.000 81.73146 208 ALA B N 1
ATOM 5149 C CA . ALA B 1 208 ? 94.31415 -6.61959 22.63872 1.000 80.90659 208 ALA B CA 1
ATOM 5150 C C . ALA B 1 208 ? 95.65706 -7.32041 22.82374 1.000 79.87863 208 ALA B C 1
ATOM 5151 O O . ALA B 1 208 ? 95.99875 -8.21688 22.05330 1.000 86.42826 208 ALA B O 1
ATOM 5153 N N . THR B 1 209 ? 96.42454 -6.94419 23.83755 1.000 78.08181 209 THR B N 1
ATOM 5154 C CA . THR B 1 209 ? 97.77935 -7.44645 23.98663 1.000 79.97947 209 THR B CA 1
ATOM 5155 C C . THR B 1 209 ? 97.98255 -7.98389 25.39873 1.000 82.36393 209 THR B C 1
ATOM 5156 O O . THR B 1 209 ? 97.08684 -7.94654 26.24150 1.000 84.31448 209 THR B O 1
ATOM 5160 N N . ASN B 1 210 ? 99.17783 -8.51204 25.63871 1.000 84.28369 210 ASN B N 1
ATOM 5161 C CA . ASN B 1 210 ? 99.60074 -9.02454 26.93363 1.000 80.89386 210 ASN B CA 1
ATOM 5162 C C . ASN B 1 210 ? 100.32077 -7.97333 27.75917 1.000 85.60409 210 ASN B C 1
ATOM 5163 O O . ASN B 1 210 ? 100.85897 -8.29218 28.82593 1.000 94.63852 210 ASN B O 1
ATOM 5168 N N . ASP B 1 211 ? 100.37959 -6.74318 27.27366 1.000 83.26231 211 ASP B N 1
ATOM 5169 C CA . ASP B 1 211 ? 101.12591 -5.65411 27.90654 1.000 84.38327 211 ASP B CA 1
ATOM 5170 C C . ASP B 1 211 ? 100.19594 -4.44921 27.92117 1.000 86.00248 211 ASP B C 1
ATOM 5171 O O . ASP B 1 211 ? 100.41365 -3.46855 27.19166 1.000 87.09998 211 ASP B O 1
ATOM 5176 N N . PRO B 1 212 ? 99.18145 -4.46021 28.78064 1.000 80.89822 212 PRO B N 1
ATOM 5177 C CA . PRO B 1 212 ? 98.14328 -3.43562 28.71338 1.000 73.13593 212 PRO B CA 1
ATOM 5178 C C . PRO B 1 212 ? 98.57661 -2.18664 29.46073 1.000 75.42197 212 PRO B C 1
ATOM 5179 O O . PRO B 1 212 ? 99.52823 -2.19854 30.24309 1.000 78.10638 212 PRO B O 1
ATOM 5183 N N . VAL B 1 213 ? 97.83939 -1.10872 29.22091 1.000 71.17229 213 VAL B N 1
ATOM 5184 C CA . VAL B 1 213 ? 97.96457 0.08035 30.04302 1.000 69.08063 213 VAL B CA 1
ATOM 5185 C C . VAL B 1 213 ? 96.93128 0.07353 31.15793 1.000 64.65784 213 VAL B C 1
ATOM 5186 O O . VAL B 1 213 ? 97.26653 0.34757 32.31176 1.000 60.18152 213 VAL B O 1
ATOM 5190 N N . GLU B 1 214 ? 95.69696 -0.32510 30.82628 1.000 58.37555 214 GLU B N 1
ATOM 5191 C CA . GLU B 1 214 ? 94.61163 -0.31220 31.79816 1.000 60.06706 214 GLU B CA 1
ATOM 5192 C C . GLU B 1 214 ? 94.93963 -1.16303 33.01663 1.000 66.89881 214 GLU B C 1
ATOM 5193 O O . GLU B 1 214 ? 95.39464 -2.30955 32.90219 1.000 62.30541 214 GLU B O 1
ATOM 5199 N N . GLY B 1 215 ? 94.66639 -0.59610 34.19010 1.000 67.04924 215 GLY B N 1
ATOM 5200 C CA . GLY B 1 215 ? 94.91603 -1.27891 35.43536 1.000 62.77557 215 GLY B CA 1
ATOM 5201 C C . GLY B 1 215 ? 96.35088 -1.23813 35.89423 1.000 71.19852 215 GLY B C 1
ATOM 5202 O O . GLY B 1 215 ? 96.71897 -2.03784 36.75677 1.000 77.79235 215 GLY B O 1
ATOM 5203 N N . ARG B 1 216 ? 97.17546 -0.32717 35.35756 1.000 66.42734 216 ARG B N 1
ATOM 5204 C CA . ARG B 1 216 ? 98.58400 -0.24372 35.71971 1.000 66.61291 216 ARG B CA 1
ATOM 5205 C C . ARG B 1 216 ? 98.96186 1.18123 36.10462 1.000 69.67430 216 ARG B C 1
ATOM 5206 O O . ARG B 1 216 ? 98.21863 2.13360 35.86143 1.000 66.41341 216 ARG B O 1
ATOM 5214 N N . ASP B 1 217 ? 100.06250 1.29145 36.85508 1.000 78.90856 217 ASP B N 1
ATOM 5215 C CA . ASP B 1 217 ? 100.56375 2.57965 37.33171 1.000 77.52058 217 ASP B CA 1
ATOM 5216 C C . ASP B 1 217 ? 101.32055 3.25161 36.19518 1.000 69.62080 217 ASP B C 1
ATOM 5217 O O . ASP B 1 217 ? 102.39917 2.80114 35.80099 1.000 71.99062 217 ASP B O 1
ATOM 5222 N N . VAL B 1 218 ? 100.74632 4.32854 35.66916 1.000 65.01968 218 VAL B N 1
ATOM 5223 C CA . VAL B 1 218 ? 101.35986 5.02571 34.54795 1.000 73.59321 218 VAL B CA 1
ATOM 5224 C C . VAL B 1 218 ? 102.64808 5.70042 34.97846 1.000 72.26780 218 VAL B C 1
ATOM 5225 O O . VAL B 1 218 ? 103.56299 5.87832 34.16863 1.000 70.38088 218 VAL B O 1
ATOM 5229 N N . CYS B 1 219 ? 102.74339 6.09384 36.24694 1.000 76.28592 219 CYS B N 1
ATOM 5230 C CA . CYS B 1 219 ? 104.00443 6.60461 36.76212 1.000 76.18810 219 CYS B CA 1
ATOM 5231 C C . CYS B 1 219 ? 105.10708 5.55386 36.61752 1.000 80.66901 219 CYS B C 1
ATOM 5232 O O . CYS B 1 219 ? 106.21112 5.83807 36.12438 1.000 75.67686 219 CYS B O 1
ATOM 5235 N N . LYS B 1 220 ? 104.81438 4.31840 37.02622 1.000 79.43266 220 LYS B N 1
ATOM 5236 C CA . LYS B 1 220 ? 105.80795 3.26741 36.89632 1.000 75.17601 220 LYS B CA 1
ATOM 5237 C C . LYS B 1 220 ? 106.10723 3.01768 35.42745 1.000 76.21834 220 LYS B C 1
ATOM 5238 O O . LYS B 1 220 ? 107.26856 3.03040 35.01367 1.000 79.34428 220 LYS B O 1
ATOM 5244 N N . LEU B 1 221 ? 105.06136 2.84001 34.61102 1.000 73.86534 221 LEU B N 1
ATOM 5245 C CA . LEU B 1 221 ? 105.27519 2.58130 33.19319 1.000 71.86962 221 LEU B CA 1
ATOM 5246 C C . LEU B 1 221 ? 106.18903 3.63569 32.58627 1.000 76.82085 221 LEU B C 1
ATOM 5247 O O . LEU B 1 221 ? 107.10019 3.32182 31.81026 1.000 76.45526 221 LEU B O 1
ATOM 5252 N N . MET B 1 222 ? 106.00707 4.88909 32.98551 1.000 76.06620 222 MET B N 1
ATOM 5253 C CA . MET B 1 222 ? 106.81817 5.93820 32.39798 1.000 80.42264 222 MET B CA 1
ATOM 5254 C C . MET B 1 222 ? 108.27064 5.78507 32.80919 1.000 83.46089 222 MET B C 1
ATOM 5255 O O . MET B 1 222 ? 109.16696 5.80795 31.95676 1.000 83.62991 222 MET B O 1
ATOM 5260 N N . ASN B 1 223 ? 108.52076 5.60940 34.11283 1.000 83.75806 223 ASN B N 1
ATOM 5261 C CA . ASN B 1 223 ? 109.89061 5.45010 34.58777 1.000 77.00742 223 ASN B CA 1
ATOM 5262 C C . ASN B 1 223 ? 110.54919 4.21974 33.96594 1.000 83.26385 223 ASN B C 1
ATOM 5263 O O . ASN B 1 223 ? 111.73612 4.25398 33.61551 1.000 85.98734 223 ASN B O 1
ATOM 5268 N N . ASP B 1 224 ? 109.76777 3.16204 33.72796 1.000 84.60671 224 ASP B N 1
ATOM 5269 C CA . ASP B 1 224 ? 110.28188 1.99252 33.02406 1.000 79.30727 224 ASP B CA 1
ATOM 5270 C C . ASP B 1 224 ? 110.73532 2.37684 31.62602 1.000 84.10508 224 ASP B C 1
ATOM 5271 O O . ASP B 1 224 ? 111.78039 1.92058 31.15767 1.000 89.73986 224 ASP B O 1
ATOM 5276 N N . ALA B 1 225 ? 109.97511 3.23596 30.94941 1.000 83.26663 225 ALA B N 1
ATOM 5277 C CA . ALA B 1 225 ? 110.41092 3.71192 29.64191 1.000 88.67246 225 ALA B CA 1
ATOM 5278 C C . ALA B 1 225 ? 111.67841 4.56364 29.75110 1.000 86.74444 225 ALA B C 1
ATOM 5279 O O . ALA B 1 225 ? 112.60602 4.41449 28.94327 1.000 83.93930 225 ALA B O 1
ATOM 5281 N N . PHE B 1 226 ? 111.75446 5.42361 30.77172 1.000 80.26039 226 PHE B N 1
ATOM 5282 C CA . PHE B 1 226 ? 112.95212 6.23277 30.97760 1.000 86.34799 226 PHE B CA 1
ATOM 5283 C C . PHE B 1 226 ? 114.18262 5.36349 31.15266 1.000 90.60287 226 PHE B C 1
ATOM 5284 O O . PHE B 1 226 ? 115.26074 5.68430 30.63934 1.000 91.07364 226 PHE B O 1
ATOM 5292 N N . VAL B 1 227 ? 114.05047 4.26084 31.87909 1.000 91.34303 227 VAL B N 1
ATOM 5293 C CA . VAL B 1 227 ? 115.22666 3.44854 32.14210 1.000 91.59728 227 VAL B CA 1
ATOM 5294 C C . VAL B 1 227 ? 115.71834 2.79559 30.85385 1.000 92.52993 227 VAL B C 1
ATOM 5295 O O . VAL B 1 227 ? 116.89316 2.92322 30.49359 1.000 99.47437 227 VAL B O 1
ATOM 5299 N N . ARG B 1 228 ? 114.80645 2.20551 30.07388 1.000 88.93016 228 ARG B N 1
ATOM 5300 C CA . ARG B 1 228 ? 115.22561 1.52582 28.85220 1.000 83.35344 228 ARG B CA 1
ATOM 5301 C C . ARG B 1 228 ? 115.99456 2.46116 27.93683 1.000 88.26238 228 ARG B C 1
ATOM 5302 O O . ARG B 1 228 ? 117.01007 2.06900 27.35830 1.000 93.33084 228 ARG B O 1
ATOM 5310 N N . ALA B 1 229 ? 115.56098 3.71215 27.83374 1.000 93.71341 229 ALA B N 1
ATOM 5311 C CA . ALA B 1 229 ? 116.19959 4.68396 26.96012 1.000 93.37517 229 ALA B CA 1
ATOM 5312 C C . ALA B 1 229 ? 117.37029 5.38491 27.63459 1.000 96.06356 229 ALA B C 1
ATOM 5313 O O . ALA B 1 229 ? 117.92442 6.33282 27.06558 1.000 97.17746 229 ALA B O 1
ATOM 5315 N N . ALA B 1 230 ? 117.75915 4.93058 28.82701 1.000 91.84921 230 ALA B N 1
ATOM 5316 C CA . ALA B 1 230 ? 118.85208 5.51129 29.60904 1.000 100.24957 230 ALA B CA 1
ATOM 5317 C C . ALA B 1 230 ? 118.62891 6.99720 29.92503 1.000 103.62787 230 ALA B C 1
ATOM 5318 O O . ALA B 1 230 ? 119.56508 7.70222 30.32979 1.000 101.92074 230 ALA B O 1
ATOM 5320 N N . ILE B 1 231 ? 117.39402 7.46653 29.79701 1.000 99.28674 231 ILE B N 1
ATOM 5321 C CA . ILE B 1 231 ? 117.06101 8.87188 30.05076 1.000 98.68633 231 ILE B CA 1
ATOM 5322 C C . ILE B 1 231 ? 117.24067 9.17445 31.53652 1.000 100.12260 231 ILE B C 1
ATOM 5323 O O . ILE B 1 231 ? 116.81552 8.37072 32.38429 1.000 93.01332 231 ILE B O 1
ATOM 5328 N N . PRO B 1 232 ? 117.90876 10.27331 31.90425 1.000 103.90877 232 PRO B N 1
ATOM 5329 C CA . PRO B 1 232 ? 118.04624 10.66300 33.33052 1.000 100.42431 232 PRO B CA 1
ATOM 5330 C C . PRO B 1 232 ? 116.87164 11.48859 33.85197 1.000 104.25174 232 PRO B C 1
ATOM 5331 O O . PRO B 1 232 ? 116.98387 12.69426 34.15815 1.000 100.12836 232 PRO B O 1
ATOM 5335 N N . ALA B 1 233 ? 115.73126 10.82634 34.04443 1.000 106.21967 233 ALA B N 1
ATOM 5336 C CA . ALA B 1 233 ? 114.52277 11.50337 34.49642 1.000 99.14017 233 ALA B CA 1
ATOM 5337 C C . ALA B 1 233 ? 113.71342 10.55441 35.36315 1.000 96.74108 233 ALA B C 1
ATOM 5338 O O . ALA B 1 233 ? 113.95748 9.34392 35.39435 1.000 97.09838 233 ALA B O 1
ATOM 5340 N N . LYS B 1 234 ? 112.77919 11.13249 36.11267 1.000 95.47928 234 LYS B N 1
ATOM 5341 C CA . LYS B 1 234 ? 111.86731 10.35512 36.93932 1.000 90.70111 234 LYS B CA 1
ATOM 5342 C C . LYS B 1 234 ? 110.59800 11.17157 37.13078 1.000 89.77061 234 LYS B C 1
ATOM 5343 O O . LYS B 1 234 ? 110.66532 12.36343 37.45372 1.000 85.58771 234 LYS B O 1
ATOM 5349 N N . VAL B 1 235 ? 109.45163 10.53252 36.91264 1.000 86.21361 235 VAL B N 1
ATOM 5350 C CA . VAL B 1 235 ? 108.16220 11.18713 37.08984 1.000 81.69208 235 VAL B CA 1
ATOM 5351 C C . VAL B 1 235 ? 107.89115 11.35584 38.57995 1.000 88.17533 235 VAL B C 1
ATOM 5352 O O . VAL B 1 235 ? 107.88862 10.38082 39.34011 1.000 90.24183 235 VAL B O 1
ATOM 5356 N N . CYS B 1 236 ? 107.65168 12.59389 39.01055 1.000 84.88670 236 CYS B N 1
ATOM 5357 C CA . CYS B 1 236 ? 107.39025 12.85878 40.42051 1.000 78.65127 236 CYS B CA 1
ATOM 5358 C C . CYS B 1 236 ? 105.92733 13.12827 40.70910 1.000 85.13397 236 CYS B C 1
ATOM 5359 O O . CYS B 1 236 ? 105.57393 13.29233 41.88237 1.000 86.63525 236 CYS B O 1
ATOM 5362 N N . CYS B 1 237 ? 105.08149 13.22222 39.67894 1.000 80.67807 237 CYS B N 1
ATOM 5363 C CA . CYS B 1 237 ? 103.66677 13.48364 39.89830 1.000 77.60230 237 CYS B CA 1
ATOM 5364 C C . CYS B 1 237 ? 102.85407 13.13636 38.65302 1.000 77.20995 237 CYS B C 1
ATOM 5365 O O . CYS B 1 237 ? 103.30520 13.34849 37.51948 1.000 70.66181 237 CYS B O 1
ATOM 5368 N N . VAL B 1 238 ? 101.64596 12.61534 38.88549 1.000 73.02278 238 VAL B N 1
ATOM 5369 C CA . VAL B 1 238 ? 100.66974 12.32957 37.84491 1.000 66.71376 238 VAL B CA 1
ATOM 5370 C C . VAL B 1 238 ? 99.38421 13.04284 38.21229 1.000 62.21938 238 VAL B C 1
ATOM 5371 O O . VAL B 1 238 ? 98.95416 12.98152 39.36412 1.000 76.09472 238 VAL B O 1
ATOM 5375 N N . LEU B 1 239 ? 98.81353 13.77095 37.25876 1.000 61.18931 239 LEU B N 1
ATOM 5376 C CA . LEU B 1 239 ? 97.61823 14.56592 37.47685 1.000 57.61004 239 LEU B CA 1
ATOM 5377 C C . LEU B 1 239 ? 96.80075 14.64251 36.19219 1.000 58.26834 239 LEU B C 1
ATOM 5378 O O . LEU B 1 239 ? 97.32135 14.50907 35.08582 1.000 60.56871 239 LEU B O 1
ATOM 5383 N N . ASN B 1 240 ? 95.50436 14.82394 36.35862 1.000 63.31447 240 ASN B N 1
ATOM 5384 C CA . ASN B 1 240 ? 94.56553 14.96904 35.26459 1.000 62.23717 240 ASN B CA 1
ATOM 5385 C C . ASN B 1 240 ? 94.68262 16.36557 34.63579 1.000 71.64241 240 ASN B C 1
ATOM 5386 O O . ASN B 1 240 ? 95.09329 17.33577 35.29199 1.000 70.64588 240 ASN B O 1
ATOM 5391 N N . ASP B 1 241 ? 94.29061 16.47611 33.35247 1.000 64.67739 241 ASP B N 1
ATOM 5392 C CA . ASP B 1 241 ? 94.49657 17.74603 32.65908 1.000 64.28778 241 ASP B CA 1
ATOM 5393 C C . ASP B 1 241 ? 93.58492 18.84146 33.18699 1.000 70.67771 241 ASP B C 1
ATOM 5394 O O . ASP B 1 241 ? 93.96084 20.01945 33.14906 1.000 73.96466 241 ASP B O 1
ATOM 5399 N N . ALA B 1 242 ? 92.40979 18.49225 33.70954 1.000 66.84248 242 ALA B N 1
ATOM 5400 C CA . ALA B 1 242 ? 91.58669 19.51643 34.34852 1.000 68.86915 242 ALA B CA 1
ATOM 5401 C C . ALA B 1 242 ? 92.28822 20.08135 35.57189 1.000 70.35363 242 ALA B C 1
ATOM 5402 O O . ALA B 1 242 ? 92.25904 21.29190 35.81729 1.000 68.44650 242 ALA B O 1
ATOM 5404 N N . VAL B 1 243 ? 92.91259 19.20438 36.35379 1.000 68.28037 243 VAL B N 1
ATOM 5405 C CA . VAL B 1 243 ? 93.63732 19.62416 37.53779 1.000 68.46726 243 VAL B CA 1
ATOM 5406 C C . VAL B 1 243 ? 94.84368 20.47080 37.14338 1.000 75.20672 243 VAL B C 1
ATOM 5407 O O . VAL B 1 243 ? 95.13529 21.50515 37.76980 1.000 71.21991 243 VAL B O 1
ATOM 5411 N N . GLY B 1 244 ? 95.55262 20.06545 36.08478 1.000 72.15018 244 GLY B N 1
ATOM 5412 C CA . GLY B 1 244 ? 96.66133 20.88060 35.62105 1.000 70.30561 244 GLY B CA 1
ATOM 5413 C C . GLY B 1 244 ? 96.20545 22.28645 35.28682 1.000 78.58692 244 GLY B C 1
ATOM 5414 O O . GLY B 1 244 ? 96.81833 23.26755 35.71624 1.000 80.06239 244 GLY B O 1
ATOM 5415 N N . THR B 1 245 ? 95.07138 22.40259 34.58813 1.000 74.02836 245 THR B N 1
ATOM 5416 C CA . THR B 1 245 ? 94.54405 23.71991 34.26152 1.000 75.24789 245 THR B CA 1
ATOM 5417 C C . THR B 1 245 ? 94.30521 24.54270 35.51951 1.000 76.49526 245 THR B C 1
ATOM 5418 O O . THR B 1 245 ? 94.60750 25.74202 35.55464 1.000 80.60811 245 THR B O 1
ATOM 5422 N N . LEU B 1 246 ? 93.75621 23.93156 36.56102 1.000 73.76563 246 LEU B N 1
ATOM 5423 C CA . LEU B 1 246 ? 93.56640 24.69199 37.78266 1.000 69.88480 246 LEU B CA 1
ATOM 5424 C C . LEU B 1 246 ? 94.91252 25.11659 38.37340 1.000 77.55537 246 LEU B C 1
ATOM 5425 O O . LEU B 1 246 ? 95.09221 26.28150 38.74059 1.000 79.61616 246 LEU B O 1
ATOM 5430 N N . MET B 1 247 ? 95.88865 24.20629 38.43027 1.000 77.14121 247 MET B N 1
ATOM 5431 C CA . MET B 1 247 ? 97.18666 24.57390 38.99165 1.000 77.11549 247 MET B CA 1
ATOM 5432 C C . MET B 1 247 ? 97.80536 25.73024 38.21207 1.000 83.74692 247 MET B C 1
ATOM 5433 O O . MET B 1 247 ? 98.38429 26.65142 38.80666 1.000 83.37768 247 MET B O 1
ATOM 5438 N N . SER B 1 248 ? 97.68201 25.70467 36.87683 1.000 80.21869 248 SER B N 1
ATOM 5439 C CA . SER B 1 248 ? 98.24923 26.76952 36.04856 1.000 83.91854 248 SER B CA 1
ATOM 5440 C C . SER B 1 248 ? 97.61932 28.12274 36.36240 1.000 84.70104 248 SER B C 1
ATOM 5441 O O . SER B 1 248 ? 98.32059 29.13693 36.43457 1.000 87.45395 248 SER B O 1
ATOM 5444 N N . CYS B 1 249 ? 96.29651 28.15730 36.54656 1.000 84.81832 249 CYS B N 1
ATOM 5445 C CA . CYS B 1 249 ? 95.60548 29.40646 36.86622 1.000 85.60810 249 CYS B CA 1
ATOM 5446 C C . CYS B 1 249 ? 95.98333 29.93819 38.24719 1.000 90.62896 249 CYS B C 1
ATOM 5447 O O . CYS B 1 249 ? 96.10744 31.15255 38.43675 1.000 96.01918 249 CYS B O 1
ATOM 5450 N N . ALA B 1 250 ? 96.12171 29.06991 39.24452 1.000 87.15122 250 ALA B N 1
ATOM 5451 C CA . ALA B 1 250 ? 96.50933 29.59623 40.54163 1.000 83.09972 250 ALA B CA 1
ATOM 5452 C C . ALA B 1 250 ? 97.90121 30.21297 40.47206 1.000 91.70980 250 ALA B C 1
ATOM 5453 O O . ALA B 1 250 ? 98.12095 31.31015 40.99084 1.000 95.81725 250 ALA B O 1
ATOM 5455 N N . TYR B 1 251 ? 98.83269 29.56571 39.76191 1.000 92.22473 251 TYR B N 1
ATOM 5456 C CA . TYR B 1 251 ? 100.19428 30.08628 39.68938 1.000 87.76317 251 TYR B CA 1
ATOM 5457 C C . TYR B 1 251 ? 100.24944 31.42258 38.96693 1.000 94.40874 251 TYR B C 1
ATOM 5458 O O . TYR B 1 251 ? 100.94158 32.34653 39.40964 1.000 99.37077 251 TYR B O 1
ATOM 5467 N N . GLN B 1 252 ? 99.57747 31.52494 37.82109 1.000 89.19204 252 GLN B N 1
ATOM 5468 C CA . GLN B 1 252 ? 99.55931 32.75688 37.04208 1.000 92.68383 252 GLN B CA 1
ATOM 5469 C C . GLN B 1 252 ? 98.50141 33.75388 37.50576 1.000 93.39271 252 GLN B C 1
ATOM 5470 O O . GLN B 1 252 ? 98.25194 34.74367 36.81253 1.000 94.45818 252 GLN B O 1
ATOM 5476 N N . LYS B 1 253 ? 97.89558 33.53547 38.66444 1.000 97.52378 253 LYS B N 1
ATOM 5477 C CA . LYS B 1 253 ? 96.81149 34.39483 39.11872 1.000 101.80016 253 LYS B CA 1
ATOM 5478 C C . LYS B 1 253 ? 97.34858 35.78297 39.44937 1.000 110.42108 253 LYS B C 1
ATOM 5479 O O . LYS B 1 253 ? 98.30859 35.92298 40.21755 1.000 113.73807 253 LYS B O 1
ATOM 5485 N N . GLY B 1 254 ? 96.72887 36.81273 38.87742 1.000 111.03240 254 GLY B N 1
ATOM 5486 C CA . GLY B 1 254 ? 97.13623 38.16201 39.19568 1.000 110.57707 254 GLY B CA 1
ATOM 5487 C C . GLY B 1 254 ? 96.81856 38.50769 40.63545 1.000 107.14620 254 GLY B C 1
ATOM 5488 O O . GLY B 1 254 ? 95.93438 37.92008 41.26091 1.000 103.72386 254 GLY B O 1
ATOM 5489 N N . ARG B 1 255 ? 97.56081 39.49117 41.16453 1.000 113.22217 255 ARG B N 1
ATOM 5490 C CA . ARG B 1 255 ? 97.38195 39.87749 42.56491 1.000 122.39891 255 ARG B CA 1
ATOM 5491 C C . ARG B 1 255 ? 95.94721 40.32502 42.83228 1.000 114.88916 255 ARG B C 1
ATOM 5492 O O . ARG B 1 255 ? 95.43458 40.15473 43.94475 1.000 113.00945 255 ARG B O 1
ATOM 5500 N N . GLY B 1 256 ? 95.29113 40.89595 41.82924 1.000 111.73876 256 GLY B N 1
ATOM 5501 C CA . GLY B 1 256 ? 93.96399 41.42388 41.98934 1.000 115.41198 256 GLY B CA 1
ATOM 5502 C C . GLY B 1 256 ? 92.88390 40.48712 41.53853 1.000 119.71218 256 GLY B C 1
ATOM 5503 O O . GLY B 1 256 ? 91.70162 40.80279 41.69592 1.000 126.14923 256 GLY B O 1
ATOM 5504 N N . THR B 1 257 ? 93.24301 39.36045 40.97780 1.000 115.15130 257 THR B N 1
ATOM 5505 C CA . THR B 1 257 ? 92.26067 38.38555 40.51728 1.000 110.01783 257 THR B CA 1
ATOM 5506 C C . THR B 1 257 ? 91.90563 37.37507 41.62102 1.000 106.90177 257 THR B C 1
ATOM 5507 O O . THR B 1 257 ? 92.81116 36.83660 42.27725 1.000 108.85905 257 THR B O 1
ATOM 5511 N N . PRO B 1 258 ? 90.61155 37.11162 41.84444 1.000 101.39592 258 PRO B N 1
ATOM 5512 C CA . PRO B 1 258 ? 90.16343 36.20273 42.94361 1.000 97.48021 258 PRO B CA 1
ATOM 5513 C C . PRO B 1 258 ? 90.61653 34.76617 42.72437 1.000 91.91654 258 PRO B C 1
ATOM 5514 O O . PRO B 1 258 ? 91.05390 34.41103 41.62041 1.000 96.63032 258 PRO B O 1
ATOM 5518 N N . PRO B 1 259 ? 90.56483 33.90956 43.75069 1.000 89.09415 259 PRO B N 1
ATOM 5519 C CA . PRO B 1 259 ? 91.19233 32.58278 43.63441 1.000 93.54122 259 PRO B CA 1
ATOM 5520 C C . PRO B 1 259 ? 90.43807 31.64290 42.69496 1.000 92.78610 259 PRO B C 1
ATOM 5521 O O . PRO B 1 259 ? 89.23937 31.78772 42.44107 1.000 91.03898 259 PRO B O 1
ATOM 5525 N N . CYS B 1 260 ? 91.16865 30.64094 42.19591 1.000 90.81678 260 CYS B N 1
ATOM 5526 C CA . CYS B 1 260 ? 90.64388 29.67272 41.23623 1.000 86.92073 260 CYS B CA 1
ATOM 5527 C C . CYS B 1 260 ? 90.16567 28.38143 41.90586 1.000 87.57169 260 CYS B C 1
ATOM 5528 O O . CYS B 1 260 ? 90.96868 27.63533 42.48380 1.000 81.19677 260 CYS B O 1
ATOM 5531 N N . TYR B 1 261 ? 88.86836 28.08775 41.75760 1.000 83.50114 261 TYR B N 1
ATOM 5532 C CA . TYR B 1 261 ? 88.23158 26.92443 42.36383 1.000 83.80871 261 TYR B CA 1
ATOM 5533 C C . TYR B 1 261 ? 87.73059 25.88744 41.35651 1.000 86.99319 261 TYR B C 1
ATOM 5534 O O . TYR B 1 261 ? 87.28315 24.81499 41.78747 1.000 88.22222 261 TYR B O 1
ATOM 5543 N N . ILE B 1 262 ? 87.74540 26.17550 40.04674 1.000 70.20899 262 ILE B N 1
ATOM 5544 C CA . ILE B 1 262 ? 87.25145 25.24279 39.04158 1.000 67.07457 262 ILE B CA 1
ATOM 5545 C C . ILE B 1 262 ? 88.19237 25.19447 37.84650 1.000 76.09748 262 ILE B C 1
ATOM 5546 O O . ILE B 1 262 ? 88.60791 26.23745 37.32956 1.000 78.22037 262 ILE B O 1
ATOM 5551 N N . GLY B 1 263 ? 88.47387 23.98401 37.36354 1.000 74.35552 263 GLY B N 1
ATOM 5552 C CA . GLY B 1 263 ? 89.19553 23.80700 36.11343 1.000 71.78049 263 GLY B CA 1
ATOM 5553 C C . GLY B 1 263 ? 88.42433 22.97682 35.09929 1.000 71.31755 263 GLY B C 1
ATOM 5554 O O . GLY B 1 263 ? 88.12726 21.80792 35.35792 1.000 66.61795 263 GLY B O 1
ATOM 5555 N N . ILE B 1 264 ? 88.10219 23.55211 33.94269 1.000 65.87588 264 ILE B N 1
ATOM 5556 C CA . ILE B 1 264 ? 87.27943 22.89183 32.93824 1.000 67.05748 264 ILE B CA 1
ATOM 5557 C C . ILE B 1 264 ? 88.12231 22.61439 31.70530 1.000 65.01497 264 ILE B C 1
ATOM 5558 O O . ILE B 1 264 ? 88.93124 23.45390 31.29793 1.000 65.77252 264 ILE B O 1
ATOM 5563 N N . ILE B 1 265 ? 87.96357 21.42003 31.13532 1.000 64.07421 265 ILE B N 1
ATOM 5564 C CA . ILE B 1 265 ? 88.54545 21.08866 29.84068 1.000 66.95137 265 ILE B CA 1
ATOM 5565 C C . ILE B 1 265 ? 87.41251 20.81541 28.86621 1.000 68.84660 265 ILE B C 1
ATOM 5566 O O . ILE B 1 265 ? 86.62426 19.89162 29.07473 1.000 71.30373 265 ILE B O 1
ATOM 5571 N N . LEU B 1 266 ? 87.33633 21.60825 27.80285 1.000 72.49528 266 LEU B N 1
ATOM 5572 C CA . LEU B 1 266 ? 86.33781 21.46046 26.75043 1.000 70.22059 266 LEU B CA 1
ATOM 5573 C C . LEU B 1 266 ? 87.10802 21.33085 25.44009 1.000 73.28875 266 LEU B C 1
ATOM 5574 O O . LEU B 1 266 ? 87.19128 22.26196 24.64258 1.000 72.66757 266 LEU B O 1
ATOM 5579 N N . GLY B 1 267 ? 87.61227 20.13694 25.18491 1.000 75.90605 267 GLY B N 1
ATOM 5580 C CA . GLY B 1 267 ? 88.44182 19.90793 24.02185 1.000 69.54481 267 GLY B CA 1
ATOM 5581 C C . GLY B 1 267 ? 88.18743 18.52482 23.47350 1.000 67.95660 267 GLY B C 1
ATOM 5582 O O . GLY B 1 267 ? 87.02536 18.11951 23.35315 1.000 64.49659 267 GLY B O 1
ATOM 5583 N N . THR B 1 268 ? 89.24691 17.75342 23.20902 1.000 74.00058 268 THR B N 1
ATOM 5584 C CA . THR B 1 268 ? 89.03015 16.42781 22.63337 1.000 68.19900 268 THR B CA 1
ATOM 5585 C C . THR B 1 268 ? 88.06382 15.61641 23.48565 1.000 71.03126 268 THR B C 1
ATOM 5586 O O . THR B 1 268 ? 87.14805 14.98540 22.94312 1.000 64.93774 268 THR B O 1
ATOM 5590 N N . GLY B 1 269 ? 88.23953 15.65350 24.81699 1.000 66.64543 269 GLY B N 1
ATOM 5591 C CA . GLY B 1 269 ? 87.26652 15.19130 25.78151 1.000 61.10404 269 GLY B CA 1
ATOM 5592 C C . GLY B 1 269 ? 86.68859 16.36538 26.56393 1.000 66.51658 269 GLY B C 1
ATOM 5593 O O . GLY B 1 269 ? 87.04088 17.51972 26.33281 1.000 70.27063 269 GLY B O 1
ATOM 5594 N N . SER B 1 270 ? 85.75031 16.06338 27.47016 1.000 62.20290 270 SER B N 1
ATOM 5595 C CA . SER B 1 270 ? 85.20843 17.10274 28.34644 1.000 67.93974 270 SER B CA 1
ATOM 5596 C C . SER B 1 270 ? 85.16020 16.66605 29.80890 1.000 71.73968 270 SER B C 1
ATOM 5597 O O . SER B 1 270 ? 84.56747 15.62659 30.12126 1.000 69.39673 270 SER B O 1
ATOM 5600 N N . ASN B 1 271 ? 85.73346 17.48765 30.70303 1.000 65.27834 271 ASN B N 1
ATOM 5601 C CA . ASN B 1 271 ? 85.84981 17.13917 32.11715 1.000 66.01897 271 ASN B CA 1
ATOM 5602 C C . ASN B 1 271 ? 86.07761 18.39102 32.97152 1.000 68.11200 271 ASN B C 1
ATOM 5603 O O . ASN B 1 271 ? 86.33381 19.48462 32.46256 1.000 67.41825 271 ASN B O 1
ATOM 5608 N N . GLY B 1 272 ? 86.03984 18.20532 34.29212 1.000 68.45727 272 GLY B N 1
ATOM 5609 C CA . GLY B 1 272 ? 86.23992 19.31899 35.20640 1.000 72.29150 272 GLY B CA 1
ATOM 5610 C C . GLY B 1 272 ? 86.65485 18.89417 36.59536 1.000 68.98656 272 GLY B C 1
ATOM 5611 O O . GLY B 1 272 ? 86.25718 17.83548 37.09542 1.000 69.40344 272 GLY B O 1
ATOM 5612 N N . CYS B 1 273 ? 87.47060 19.72836 37.22929 1.000 62.81954 273 CYS B N 1
ATOM 5613 C CA . CYS B 1 273 ? 87.85258 19.53761 38.61574 1.000 75.59121 273 CYS B CA 1
ATOM 5614 C C . CYS B 1 273 ? 87.48415 20.77125 39.42870 1.000 74.33095 273 CYS B C 1
ATOM 5615 O O . CYS B 1 273 ? 87.24242 21.85687 38.88290 1.000 72.86194 273 CYS B O 1
ATOM 5618 N N . TYR B 1 274 ? 87.43367 20.60470 40.74677 1.000 67.26750 274 TYR B N 1
ATOM 5619 C CA . TYR B 1 274 ? 87.12186 21.75821 41.57172 1.000 78.11356 274 TYR B CA 1
ATOM 5620 C C . TYR B 1 274 ? 87.69463 21.60090 42.97011 1.000 80.24306 274 TYR B C 1
ATOM 5621 O O . TYR B 1 274 ? 88.10712 20.51340 43.39564 1.000 74.06346 274 TYR B O 1
ATOM 5630 N N . TYR B 1 275 ? 87.68674 22.72434 43.68590 1.000 81.36664 275 TYR B N 1
ATOM 5631 C CA . TYR B 1 275 ? 88.10570 22.78239 45.07932 1.000 85.24374 275 TYR B CA 1
ATOM 5632 C C . TYR B 1 275 ? 86.88938 22.50523 45.96071 1.000 84.07027 275 TYR B C 1
ATOM 5633 O O . TYR B 1 275 ? 85.90951 23.26065 45.93629 1.000 82.14771 275 TYR B O 1
ATOM 5642 N N . GLU B 1 276 ? 86.92667 21.40793 46.70323 1.000 77.88117 276 GLU B N 1
ATOM 5643 C CA . GLU B 1 276 ? 85.81684 21.09609 47.58229 1.000 71.56173 276 GLU B CA 1
ATOM 5644 C C . GLU B 1 276 ? 86.15866 21.61704 48.97010 1.000 81.07838 276 GLU B C 1
ATOM 5645 O O . GLU B 1 276 ? 87.03680 21.04554 49.63566 1.000 81.04471 276 GLU B O 1
ATOM 5651 N N . PRO B 1 277 ? 85.50935 22.66950 49.46324 1.000 79.60512 277 PRO B N 1
ATOM 5652 C CA . PRO B 1 277 ? 85.87407 23.15574 50.79686 1.000 76.90784 277 PRO B CA 1
ATOM 5653 C C . PRO B 1 277 ? 85.65775 22.10519 51.86703 1.000 76.96216 277 PRO B C 1
ATOM 5654 O O . PRO B 1 277 ? 86.45577 22.01456 52.80869 1.000 80.33572 277 PRO B O 1
ATOM 5658 N N . GLU B 1 278 ? 84.64838 21.25018 51.71150 1.000 72.50213 278 GLU B N 1
ATOM 5659 C CA . GLU B 1 278 ? 84.38997 20.20248 52.67996 1.000 72.49159 278 GLU B CA 1
ATOM 5660 C C . GLU B 1 278 ? 85.23562 18.96889 52.41882 1.000 73.80988 278 GLU B C 1
ATOM 5661 O O . GLU B 1 278 ? 84.86370 17.86947 52.84914 1.000 71.76555 278 GLU B O 1
ATOM 5667 N N . TRP B 1 279 ? 86.38295 19.13342 51.74955 1.000 72.84892 279 TRP B N 1
ATOM 5668 C CA . TRP B 1 279 ? 87.15618 17.97662 51.30443 1.000 76.14221 279 TRP B CA 1
ATOM 5669 C C . TRP B 1 279 ? 87.53391 17.06402 52.46979 1.000 74.60162 279 TRP B C 1
ATOM 5670 O O . TRP B 1 279 ? 87.52335 15.83459 52.32559 1.000 72.82771 279 TRP B O 1
ATOM 5681 N N . LYS B 1 280 ? 87.90368 17.65127 53.61792 1.000 79.07583 280 LYS B N 1
ATOM 5682 C CA . LYS B 1 280 ? 88.26809 16.86917 54.80391 1.000 77.43886 280 LYS B CA 1
ATOM 5683 C C . LYS B 1 280 ? 87.09481 16.03865 55.33957 1.000 76.58304 280 LYS B C 1
ATOM 5684 O O . LYS B 1 280 ? 87.27823 14.86757 55.70614 1.000 75.16123 280 LYS B O 1
ATOM 5690 N N . LYS B 1 281 ? 85.88420 16.61535 55.38314 1.000 67.36947 281 LYS B N 1
ATOM 5691 C CA . LYS B 1 281 ? 84.73251 15.86105 55.87103 1.000 69.14829 281 LYS B CA 1
ATOM 5692 C C . LYS B 1 281 ? 84.48064 14.64024 54.99453 1.000 81.52612 281 LYS B C 1
ATOM 5693 O O . LYS B 1 281 ? 84.24368 13.53536 55.50266 1.000 85.72820 281 LYS B O 1
ATOM 5699 N N . TYR B 1 282 ? 84.53724 14.81140 53.66994 1.000 77.15939 282 TYR B N 1
ATOM 5700 C CA . TYR B 1 282 ? 84.18679 13.72756 52.76210 1.000 78.18527 282 TYR B CA 1
ATOM 5701 C C . TYR B 1 282 ? 85.37324 12.79750 52.46956 1.000 77.44006 282 TYR B C 1
ATOM 5702 O O . TYR B 1 282 ? 85.32755 12.01103 51.50956 1.000 71.73048 282 TYR B O 1
ATOM 5711 N N . LYS B 1 283 ? 86.39371 12.82661 53.32871 1.000 70.48571 283 LYS B N 1
ATOM 5712 C CA . LYS B 1 283 ? 87.44907 11.82383 53.36123 1.000 70.43226 283 LYS B CA 1
ATOM 5713 C C . LYS B 1 283 ? 88.42830 11.91995 52.19210 1.000 67.26915 283 LYS B C 1
ATOM 5714 O O . LYS B 1 283 ? 89.03505 10.91565 51.81299 1.000 68.26746 283 LYS B O 1
ATOM 5720 N N . TYR B 1 284 ? 88.69789 13.11576 51.68352 1.000 67.34666 284 TYR B N 1
ATOM 5721 C CA . TYR B 1 284 ? 89.70269 13.27979 50.63589 1.000 69.43235 284 TYR B CA 1
ATOM 5722 C C . TYR B 1 284 ? 91.07037 13.62456 51.24536 1.000 66.08028 284 TYR B C 1
ATOM 5723 O O . TYR B 1 284 ? 91.16433 14.16851 52.34995 1.000 71.20554 284 TYR B O 1
ATOM 5732 N N . ALA B 1 285 ? 92.13694 13.25989 50.53248 1.000 63.02992 285 ALA B N 1
ATOM 5733 C CA . ALA B 1 285 ? 93.50333 13.61870 50.90684 1.000 61.15777 285 ALA B CA 1
ATOM 5734 C C . ALA B 1 285 ? 93.97007 14.91361 50.25045 1.000 68.43956 285 ALA B C 1
ATOM 5735 O O . ALA B 1 285 ? 94.69481 15.69411 50.87531 1.000 73.93059 285 ALA B O 1
ATOM 5737 N N . GLY B 1 286 ? 93.59821 15.15576 48.99254 1.000 69.95020 286 GLY B N 1
ATOM 5738 C CA . GLY B 1 286 ? 93.85828 16.42205 48.34354 1.000 71.17994 286 GLY B CA 1
ATOM 5739 C C . GLY B 1 286 ? 92.65800 17.36591 48.40157 1.000 71.56786 286 GLY B C 1
ATOM 5740 O O . GLY B 1 286 ? 91.56185 17.00308 48.81593 1.000 75.31593 286 GLY B O 1
ATOM 5741 N N . LYS B 1 287 ? 92.87844 18.58820 47.90906 1.000 71.15528 287 LYS B N 1
ATOM 5742 C CA . LYS B 1 287 ? 91.89522 19.66925 47.91677 1.000 72.88604 287 LYS B CA 1
ATOM 5743 C C . LYS B 1 287 ? 91.10285 19.76775 46.61790 1.000 78.62467 287 LYS B C 1
ATOM 5744 O O . LYS B 1 287 ? 90.06780 20.45380 46.57862 1.000 80.11664 287 LYS B O 1
ATOM 5750 N N . ILE B 1 288 ? 91.58239 19.11756 45.55840 1.000 78.37850 288 ILE B N 1
ATOM 5751 C CA . ILE B 1 288 ? 91.01182 19.18425 44.22136 1.000 68.32054 288 ILE B CA 1
ATOM 5752 C C . ILE B 1 288 ? 90.38925 17.83062 43.91369 1.000 66.90001 288 ILE B C 1
ATOM 5753 O O . ILE B 1 288 ? 91.04897 16.79709 44.06861 1.000 72.31586 288 ILE B O 1
ATOM 5758 N N . ILE B 1 289 ? 89.14438 17.82002 43.45538 1.000 67.70652 289 ILE B N 1
ATOM 5759 C CA . ILE B 1 289 ? 88.47046 16.58263 43.06682 1.000 60.14979 289 ILE B CA 1
ATOM 5760 C C . ILE B 1 289 ? 88.32258 16.55952 41.54596 1.000 67.81963 289 ILE B C 1
ATOM 5761 O O . ILE B 1 289 ? 87.72918 17.47234 40.95087 1.000 63.75224 289 ILE B O 1
ATOM 5766 N N . ASN B 1 290 ? 88.81722 15.49071 40.92247 1.000 68.53618 290 ASN B N 1
ATOM 5767 C CA . ASN B 1 290 ? 88.54928 15.23563 39.51394 1.000 64.93888 290 ASN B CA 1
ATOM 5768 C C . ASN B 1 290 ? 87.15939 14.60497 39.39619 1.000 66.73899 290 ASN B C 1
ATOM 5769 O O . ASN B 1 290 ? 86.95158 13.45295 39.80246 1.000 61.66185 290 ASN B O 1
ATOM 5774 N N . ILE B 1 291 ? 86.19738 15.36797 38.86469 1.000 65.23915 291 ILE B N 1
ATOM 5775 C CA . ILE B 1 291 ? 84.81444 14.89830 38.83106 1.000 65.01601 291 ILE B CA 1
ATOM 5776 C C . ILE B 1 291 ? 84.65745 13.74099 37.86349 1.000 64.01003 291 ILE B C 1
ATOM 5777 O O . ILE B 1 291 ? 83.93889 12.77259 38.14575 1.000 64.05201 291 ILE B O 1
ATOM 5782 N N . GLU B 1 292 ? 85.32435 13.82697 36.71132 1.000 61.76923 292 GLU B N 1
ATOM 5783 C CA . GLU B 1 292 ? 85.05821 12.96363 35.56385 1.000 64.09401 292 GLU B CA 1
ATOM 5784 C C . GLU B 1 292 ? 83.59442 13.05753 35.12289 1.000 63.98241 292 GLU B C 1
ATOM 5785 O O . GLU B 1 292 ? 82.90130 12.04737 34.97546 1.000 62.54045 292 GLU B O 1
ATOM 5791 N N . PHE B 1 293 ? 83.12089 14.28832 34.88316 1.000 61.30540 293 PHE B N 1
ATOM 5792 C CA . PHE B 1 293 ? 81.70769 14.38652 34.52583 1.000 65.77338 293 PHE B CA 1
ATOM 5793 C C . PHE B 1 293 ? 81.41322 13.91840 33.11338 1.000 63.51188 293 PHE B C 1
ATOM 5794 O O . PHE B 1 293 ? 80.24573 13.96821 32.72474 1.000 61.29044 293 PHE B O 1
ATOM 5802 N N . GLY B 1 294 ? 82.41256 13.49947 32.33063 1.000 66.85678 294 GLY B N 1
ATOM 5803 C CA . GLY B 1 294 ? 82.11037 12.90304 31.03885 1.000 65.13425 294 GLY B CA 1
ATOM 5804 C C . GLY B 1 294 ? 81.17559 11.71458 31.16221 1.000 65.36305 294 GLY B C 1
ATOM 5805 O O . GLY B 1 294 ? 80.28570 11.51360 30.32721 1.000 61.49224 294 GLY B O 1
ATOM 5806 N N . ASN B 1 295 ? 81.33393 10.93951 32.23087 1.000 64.10037 295 ASN B N 1
ATOM 5807 C CA . ASN B 1 295 ? 80.50646 9.77389 32.49138 1.000 60.86424 295 ASN B CA 1
ATOM 5808 C C . ASN B 1 295 ? 79.13137 10.11681 33.11965 1.000 64.50302 295 ASN B C 1
ATOM 5809 O O . ASN B 1 295 ? 78.40413 9.20229 33.50833 1.000 67.33244 295 ASN B O 1
ATOM 5814 N N . PHE B 1 296 ? 78.71366 11.38693 33.15010 1.000 62.67464 296 PHE B N 1
ATOM 5815 C CA . PHE B 1 296 ? 77.38355 11.74298 33.64503 1.000 62.07802 296 PHE B CA 1
ATOM 5816 C C . PHE B 1 296 ? 76.29263 11.07344 32.80504 1.000 61.96501 296 PHE B C 1
ATOM 5817 O O . PHE B 1 296 ? 76.34702 11.07617 31.57136 1.000 61.59581 296 PHE B O 1
ATOM 5825 N N . ASP B 1 297 ? 75.27605 10.51089 33.47558 1.000 65.86110 297 ASP B N 1
ATOM 5826 C CA . ASP B 1 297 ? 74.26471 9.73997 32.75433 1.000 70.37373 297 ASP B CA 1
ATOM 5827 C C . ASP B 1 297 ? 72.81764 9.96208 33.20093 1.000 66.00600 297 ASP B C 1
ATOM 5828 O O . ASP B 1 297 ? 71.94818 9.16482 32.82164 1.000 63.70619 297 ASP B O 1
ATOM 5833 N N . LYS B 1 298 ? 72.51221 10.99678 33.97628 1.000 66.08777 298 LYS B N 1
ATOM 5834 C CA . LYS B 1 298 ? 71.16920 11.16450 34.51769 1.000 61.38153 298 LYS B CA 1
ATOM 5835 C C . LYS B 1 298 ? 70.33593 12.06527 33.61912 1.000 71.78546 298 LYS B C 1
ATOM 5836 O O . LYS B 1 298 ? 70.58548 13.27117 33.52722 1.000 73.57802 298 LYS B O 1
ATOM 5842 N N . ASP B 1 299 ? 69.33299 11.47526 32.97394 1.000 71.59498 299 ASP B N 1
ATOM 5843 C CA . ASP B 1 299 ? 68.28981 12.22167 32.28406 1.000 65.77781 299 ASP B CA 1
ATOM 5844 C C . ASP B 1 299 ? 68.83607 13.02932 31.11263 1.000 69.51085 299 ASP B C 1
ATOM 5845 O O . ASP B 1 299 ? 68.32567 14.10232 30.79920 1.000 75.08270 299 ASP B O 1
ATOM 5850 N N . LEU B 1 300 ? 69.81945 12.47255 30.40379 1.000 73.31247 300 LEU B N 1
ATOM 5851 C CA . LEU B 1 300 ? 70.46877 13.20287 29.31247 1.000 72.18185 300 LEU B CA 1
ATOM 5852 C C . LEU B 1 300 ? 69.48887 13.50719 28.17925 1.000 67.56516 300 LEU B C 1
ATOM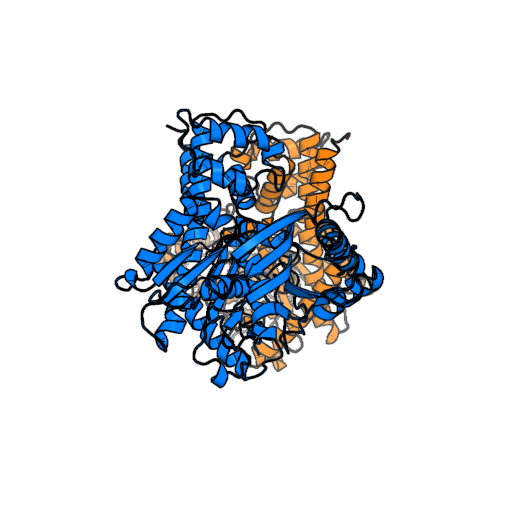 5853 O O . LEU B 1 300 ? 68.79140 12.60148 27.71566 1.000 66.70817 300 LEU B O 1
ATOM 5858 N N . PRO B 1 301 ? 69.41692 14.76077 27.69532 1.000 72.01249 301 PRO B N 1
ATOM 5859 C CA . PRO B 1 301 ? 68.55200 15.06176 26.54689 1.000 73.75642 301 PRO B CA 1
ATOM 5860 C C . PRO B 1 301 ? 69.08511 14.51826 25.23085 1.000 76.08687 301 PRO B C 1
ATOM 5861 O O . PRO B 1 301 ? 69.52308 15.28808 24.36995 1.000 79.45543 301 PRO B O 1
ATOM 5865 N N . THR B 1 302 ? 69.03005 13.20092 25.05738 1.000 73.02521 302 THR B N 1
ATOM 5866 C CA . THR B 1 302 ? 69.65508 12.55103 23.91989 1.000 72.79535 302 THR B CA 1
ATOM 5867 C C . THR B 1 302 ? 68.77268 12.63406 22.68539 1.000 71.01346 302 THR B C 1
ATOM 5868 O O . THR B 1 302 ? 67.56589 12.85687 22.77680 1.000 70.72770 302 THR B O 1
ATOM 5872 N N . SER B 1 303 ? 69.41587 12.52175 21.51600 1.000 69.48448 303 SER B N 1
ATOM 5873 C CA . SER B 1 303 ? 68.78791 12.35816 20.20622 1.000 72.65821 303 SER B CA 1
ATOM 5874 C C . SER B 1 303 ? 69.12741 10.97786 19.64952 1.000 68.20382 303 SER B C 1
ATOM 5875 O O . SER B 1 303 ? 70.11995 10.36462 20.05609 1.000 69.27184 303 SER B O 1
ATOM 5878 N N . PRO B 1 304 ? 68.34548 10.46539 18.69554 1.000 70.42376 304 PRO B N 1
ATOM 5879 C CA . PRO B 1 304 ? 68.63455 9.11069 18.17356 1.000 71.38822 304 PRO B CA 1
ATOM 5880 C C . PRO B 1 304 ? 70.04626 8.94342 17.64712 1.000 74.30977 304 PRO B C 1
ATOM 5881 O O . PRO B 1 304 ? 70.64327 7.86703 17.81512 1.000 71.64573 304 PRO B O 1
ATOM 5885 N N . ILE B 1 305 ? 70.61208 9.98877 17.03631 1.000 72.38302 305 ILE B N 1
ATOM 5886 C CA . ILE B 1 305 ? 71.98984 9.89044 16.57899 1.000 69.47735 305 ILE B CA 1
ATOM 5887 C C . ILE B 1 305 ? 72.92119 9.61211 17.76352 1.000 74.22740 305 ILE B C 1
ATOM 5888 O O . ILE B 1 305 ? 73.83995 8.78612 17.66563 1.000 69.42710 305 ILE B O 1
ATOM 5893 N N . ASP B 1 306 ? 72.65575 10.23660 18.92132 1.000 63.73049 306 ASP B N 1
ATOM 5894 C CA . ASP B 1 306 ? 73.49561 9.99582 20.08738 1.000 59.40532 306 ASP B CA 1
ATOM 5895 C C . ASP B 1 306 ? 73.47017 8.52289 20.48832 1.000 67.27117 306 ASP B C 1
ATOM 5896 O O . ASP B 1 306 ? 74.50731 7.93606 20.85249 1.000 58.42130 306 ASP B O 1
ATOM 5901 N N . LEU B 1 307 ? 72.28512 7.91073 20.45523 1.000 63.77338 307 LEU B N 1
ATOM 5902 C CA . LEU B 1 307 ? 72.21140 6.49350 20.77906 1.000 63.62409 307 LEU B CA 1
ATOM 5903 C C . LEU B 1 307 ? 73.03301 5.68831 19.79403 1.000 64.10451 307 LEU B C 1
ATOM 5904 O O . LEU B 1 307 ? 73.83094 4.83205 20.18785 1.000 61.44885 307 LEU B O 1
ATOM 5909 N N . VAL B 1 308 ? 72.90359 6.00513 18.50715 1.000 69.13651 308 VAL B N 1
ATOM 5910 C CA . VAL B 1 308 ? 73.64989 5.26545 17.50109 1.000 71.56097 308 VAL B CA 1
ATOM 5911 C C . VAL B 1 308 ? 75.14228 5.39993 17.75039 1.000 65.21989 308 VAL B C 1
ATOM 5912 O O . VAL B 1 308 ? 75.88598 4.41820 17.68916 1.000 65.88591 308 VAL B O 1
ATOM 5916 N N . MET B 1 309 ? 75.59471 6.61031 18.06924 1.000 67.48538 309 MET B N 1
ATOM 5917 C CA . MET B 1 309 ? 77.01858 6.85023 18.26862 1.000 64.78685 309 MET B CA 1
ATOM 5918 C C . MET B 1 309 ? 77.56503 6.07064 19.45495 1.000 66.43299 309 MET B C 1
ATOM 5919 O O . MET B 1 309 ? 78.67130 5.52487 19.39428 1.000 65.98343 309 MET B O 1
ATOM 5924 N N . ASP B 1 310 ? 76.81958 6.04371 20.55708 1.000 68.49641 310 ASP B N 1
ATOM 5925 C CA . ASP B 1 310 ? 77.21188 5.23139 21.70279 1.000 65.05510 310 ASP B CA 1
ATOM 5926 C C . ASP B 1 310 ? 77.29490 3.75123 21.32795 1.000 65.26830 310 ASP B C 1
ATOM 5927 O O . ASP B 1 310 ? 78.22449 3.05045 21.74055 1.000 65.60833 310 ASP B O 1
ATOM 5932 N N . TRP B 1 311 ? 76.31476 3.25502 20.56389 1.000 63.99172 311 TRP B N 1
ATOM 5933 C CA . TRP B 1 311 ? 76.29163 1.84375 20.18766 1.000 68.04011 311 TRP B CA 1
ATOM 5934 C C . TRP B 1 311 ? 77.52575 1.45680 19.38418 1.000 70.97163 311 TRP B C 1
ATOM 5935 O O . TRP B 1 311 ? 78.01844 0.32860 19.48967 1.000 70.06090 311 TRP B O 1
ATOM 5946 N N . TYR B 1 312 ? 78.01285 2.35272 18.53668 1.000 69.89970 312 TYR B N 1
ATOM 5947 C CA . TYR B 1 312 ? 79.18792 1.99823 17.75383 1.000 71.22077 312 TYR B CA 1
ATOM 5948 C C . TYR B 1 312 ? 80.49830 2.26195 18.48918 1.000 75.95616 312 TYR B C 1
ATOM 5949 O O . TYR B 1 312 ? 81.56213 1.96282 17.94347 1.000 92.80677 312 TYR B O 1
ATOM 5958 N N . SER B 1 313 ? 80.47156 2.78324 19.70817 1.000 73.23964 313 SER B N 1
ATOM 5959 C CA . SER B 1 313 ? 81.73434 3.12879 20.33865 1.000 75.85565 313 SER B CA 1
ATOM 5960 C C . SER B 1 313 ? 82.42416 1.88912 20.89921 1.000 73.19010 313 SER B C 1
ATOM 5961 O O . SER B 1 313 ? 81.85611 0.79921 20.99194 1.000 77.04800 313 SER B O 1
ATOM 5964 N N . ALA B 1 314 ? 83.66912 2.07807 21.29866 1.000 76.22201 314 ALA B N 1
ATOM 5965 C CA . ALA B 1 314 ? 84.40542 1.05883 22.02759 1.000 75.09559 314 ALA B CA 1
ATOM 5966 C C . ALA B 1 314 ? 84.16986 1.11583 23.53394 1.000 75.14218 314 ALA B C 1
ATOM 5967 O O . ALA B 1 314 ? 84.82292 0.36341 24.26655 1.000 75.20831 314 ALA B O 1
ATOM 5969 N N . ASN B 1 315 ? 83.33573 2.04080 24.01839 1.000 67.44423 315 ASN B N 1
ATOM 5970 C CA . ASN B 1 315 ? 82.99005 2.15481 25.43692 1.000 65.77306 315 ASN B CA 1
ATOM 5971 C C . ASN B 1 315 ? 81.48527 2.32097 25.57031 1.000 67.73874 315 ASN B C 1
ATOM 5972 O O . ASN B 1 315 ? 80.97646 3.21022 26.25883 1.000 67.39743 315 ASN B O 1
ATOM 5977 N N . ARG B 1 316 ? 80.76111 1.43965 24.87749 1.000 68.88541 316 ARG B N 1
ATOM 5978 C CA . ARG B 1 316 ? 79.30689 1.43507 24.88714 1.000 60.64215 316 ARG B CA 1
ATOM 5979 C C . ARG B 1 316 ? 78.77321 1.57358 26.30274 1.000 60.95441 316 ARG B C 1
ATOM 5980 O O . ARG B 1 316 ? 79.25979 0.93456 27.23361 1.000 66.37702 316 ARG B O 1
ATOM 5988 N N . SER B 1 317 ? 77.78410 2.44651 26.45640 1.000 68.00912 317 SER B N 1
ATOM 5989 C CA . SER B 1 317 ? 77.10145 2.74360 27.70773 1.000 62.85241 317 SER B CA 1
ATOM 5990 C C . SER B 1 317 ? 77.97395 3.51872 28.70841 1.000 67.17872 317 SER B C 1
ATOM 5991 O O . SER B 1 317 ? 77.55816 3.73443 29.85428 1.000 65.43855 317 SER B O 1
ATOM 5994 N N . ARG B 1 318 ? 79.16070 3.97430 28.30224 1.000 69.93037 318 ARG B N 1
ATOM 5995 C CA . ARG B 1 318 ? 80.04548 4.76141 29.14896 1.000 66.15401 318 ARG B CA 1
ATOM 5996 C C . ARG B 1 318 ? 80.33977 6.11651 28.49528 1.000 68.19009 318 ARG B C 1
ATOM 5997 O O . ARG B 1 318 ? 80.28278 6.26120 27.27213 1.000 67.39145 318 ARG B O 1
ATOM 6005 N N . GLN B 1 319 ? 80.67623 7.11180 29.32023 1.000 69.38543 319 GLN B N 1
ATOM 6006 C CA . GLN B 1 319 ? 80.95870 8.46777 28.83904 1.000 65.87722 319 GLN B CA 1
ATOM 6007 C C . GLN B 1 319 ? 79.81105 9.04484 28.00564 1.000 69.69434 319 GLN B C 1
ATOM 6008 O O . GLN B 1 319 ? 80.02932 9.67817 26.97009 1.000 64.22615 319 GLN B O 1
ATOM 6014 N N . LEU B 1 320 ? 78.56952 8.83017 28.47097 1.000 66.81508 320 LEU B N 1
ATOM 6015 C CA . LEU B 1 320 ? 77.40548 9.22254 27.68269 1.000 59.34053 320 LEU B CA 1
ATOM 6016 C C . LEU B 1 320 ? 77.31849 10.73241 27.51262 1.000 61.39044 320 LEU B C 1
ATOM 6017 O O . LEU B 1 320 ? 77.03218 11.22072 26.41063 1.000 66.84631 320 LEU B O 1
ATOM 6022 N N . PHE B 1 321 ? 77.54824 11.49012 28.58573 1.000 67.63086 321 PHE B N 1
ATOM 6023 C CA . PHE B 1 321 ? 77.46920 12.94907 28.49095 1.000 68.11395 321 PHE B CA 1
ATOM 6024 C C . PHE B 1 321 ? 78.58786 13.50527 27.61206 1.000 68.21692 321 PHE B C 1
ATOM 6025 O O . PHE B 1 321 ? 78.35102 14.35537 26.74455 1.000 68.58878 321 PHE B O 1
ATOM 6033 N N . GLU B 1 322 ? 79.80264 12.99631 27.78396 1.000 64.11529 322 GLU B N 1
ATOM 6034 C CA . GLU B 1 322 ? 80.90683 13.44118 26.95295 1.000 60.46163 322 GLU B CA 1
ATOM 6035 C C . GLU B 1 322 ? 80.60017 13.22036 25.47625 1.000 66.92537 322 GLU B C 1
ATOM 6036 O O . GLU B 1 322 ? 80.94525 14.04624 24.62772 1.000 65.85306 322 GLU B O 1
ATOM 6042 N N . LYS B 1 323 ? 79.93305 12.11238 25.15195 1.000 70.83755 323 LYS B N 1
ATOM 6043 C CA . LYS B 1 323 ? 79.67178 11.79762 23.76269 1.000 62.95769 323 LYS B CA 1
ATOM 6044 C C . LYS B 1 323 ? 78.73237 12.79603 23.12207 1.000 69.90924 323 LYS B C 1
ATOM 6045 O O . LYS B 1 323 ? 78.75149 12.94092 21.89268 1.000 72.63822 323 LYS B O 1
ATOM 6051 N N . MET B 1 324 ? 78.02727 13.58170 23.92664 1.000 62.31641 324 MET B N 1
ATOM 6052 C CA . MET B 1 324 ? 77.04836 14.51412 23.39438 1.000 66.43996 324 MET B CA 1
ATOM 6053 C C . MET B 1 324 ? 77.66568 15.85941 23.05695 1.000 66.79294 324 MET B C 1
ATOM 6054 O O . MET B 1 324 ? 77.12661 16.58412 22.21252 1.000 70.02461 324 MET B O 1
ATOM 6059 N N . ILE B 1 325 ? 78.78236 16.20807 23.69769 1.000 63.54006 325 ILE B N 1
ATOM 6060 C CA . ILE B 1 325 ? 79.27554 17.58004 23.66999 1.000 64.63961 325 ILE B CA 1
ATOM 6061 C C . ILE B 1 325 ? 80.75138 17.71740 23.32959 1.000 65.03233 325 ILE B C 1
ATOM 6062 O O . ILE B 1 325 ? 81.16462 18.77339 22.83049 1.000 72.42714 325 ILE B O 1
ATOM 6067 N N . SER B 1 326 ? 81.58572 16.70866 23.50611 1.000 66.62238 326 SER B N 1
ATOM 6068 C CA . SER B 1 326 ? 83.03246 16.82571 23.34316 1.000 67.67939 326 SER B CA 1
ATOM 6069 C C . SER B 1 326 ? 83.48515 16.88338 21.87841 1.000 72.48911 326 SER B C 1
ATOM 6070 O O . SER B 1 326 ? 82.76381 16.50743 20.94982 1.000 70.21781 326 SER B O 1
ATOM 6073 N N . GLY B 1 327 ? 84.73359 17.32948 21.68533 1.000 71.15915 327 GLY B N 1
ATOM 6074 C CA . GLY B 1 327 ? 85.27150 17.47850 20.34222 1.000 67.20750 327 GLY B CA 1
ATOM 6075 C C . GLY B 1 327 ? 85.62194 16.17901 19.63722 1.000 71.17156 327 GLY B C 1
ATOM 6076 O O . GLY B 1 327 ? 85.58536 16.12518 18.40498 1.000 71.61646 327 GLY B O 1
ATOM 6077 N N . ALA B 1 328 ? 85.87153 15.10471 20.37564 1.000 74.38265 328 ALA B N 1
ATOM 6078 C CA . ALA B 1 328 ? 86.08764 13.84965 19.67262 1.000 65.47157 328 ALA B CA 1
ATOM 6079 C C . ALA B 1 328 ? 84.82913 13.32777 18.99995 1.000 69.82649 328 ALA B C 1
ATOM 6080 O O . ALA B 1 328 ? 84.92102 12.37982 18.22435 1.000 77.40150 328 ALA B O 1
ATOM 6082 N N . TYR B 1 329 ? 83.66680 13.91582 19.24793 1.000 68.55431 329 TYR B N 1
ATOM 6083 C CA . TYR B 1 329 ? 82.44312 13.35294 18.71592 1.000 71.18152 329 TYR B CA 1
ATOM 6084 C C . TYR B 1 329 ? 81.55773 14.34841 17.96943 1.000 73.62779 329 TYR B C 1
ATOM 6085 O O . TYR B 1 329 ? 80.62615 13.90934 17.28538 1.000 70.86211 329 TYR B O 1
ATOM 6094 N N . LEU B 1 330 ? 81.79554 15.65944 18.07935 1.000 70.81836 330 LEU B N 1
ATOM 6095 C CA . LEU B 1 330 ? 80.86904 16.61324 17.46333 1.000 76.83182 330 LEU B CA 1
ATOM 6096 C C . LEU B 1 330 ? 80.85654 16.49513 15.93793 1.000 76.58578 330 LEU B C 1
ATOM 6097 O O . LEU B 1 330 ? 79.79038 16.53730 15.31001 1.000 75.09371 330 LEU B O 1
ATOM 6102 N N . GLY B 1 331 ? 82.02629 16.36925 15.32027 1.000 78.27824 331 GLY B N 1
ATOM 6103 C CA . GLY B 1 331 ? 82.05870 16.26254 13.87133 1.000 84.05300 331 GLY B CA 1
ATOM 6104 C C . GLY B 1 331 ? 81.25119 15.08429 13.35052 1.000 81.84167 331 GLY B C 1
ATOM 6105 O O . GLY B 1 331 ? 80.50472 15.21055 12.37824 1.000 83.02873 331 GLY B O 1
ATOM 6106 N N . GLU B 1 332 ? 81.38743 13.92235 13.98951 1.000 77.27666 332 GLU B N 1
ATOM 6107 C CA . GLU B 1 332 ? 80.64299 12.75499 13.53478 1.000 72.78629 332 GLU B CA 1
ATOM 6108 C C . GLU B 1 332 ? 79.15631 12.90539 13.82150 1.000 73.46782 332 GLU B C 1
ATOM 6109 O O . GLU B 1 332 ? 78.32660 12.32452 13.10817 1.000 73.30119 332 GLU B O 1
ATOM 6115 N N . ILE B 1 333 ? 78.80748 13.63406 14.88714 1.000 74.01301 333 ILE B N 1
ATOM 6116 C CA . ILE B 1 333 ? 77.40562 13.95192 15.15868 1.000 77.48096 333 ILE B CA 1
ATOM 6117 C C . ILE B 1 333 ? 76.83495 14.82606 14.05427 1.000 78.55606 333 ILE B C 1
ATOM 6118 O O . ILE B 1 333 ? 75.69566 14.62841 13.60824 1.000 79.80595 333 ILE B O 1
ATOM 6123 N N . VAL B 1 334 ? 77.59267 15.84781 13.64417 1.000 79.87080 334 VAL B N 1
ATOM 6124 C CA . VAL B 1 334 ? 77.15155 16.71879 12.55549 1.000 86.41746 334 VAL B CA 1
ATOM 6125 C C . VAL B 1 334 ? 76.97429 15.92660 11.26730 1.000 80.33609 334 VAL B C 1
ATOM 6126 O O . VAL B 1 334 ? 75.91660 15.99941 10.62387 1.000 78.78080 334 VAL B O 1
ATOM 6130 N N . ARG B 1 335 ? 77.96658 15.09837 10.91736 1.000 73.76183 335 ARG B N 1
ATOM 6131 C CA . ARG B 1 335 ? 77.87657 14.32459 9.68080 1.000 74.25571 335 ARG B CA 1
ATOM 6132 C C . ARG B 1 335 ? 76.60637 13.50027 9.65995 1.000 75.66067 335 ARG B C 1
ATOM 6133 O O . ARG B 1 335 ? 75.84219 13.54252 8.69900 1.000 78.16130 335 ARG B O 1
ATOM 6141 N N . ARG B 1 336 ? 76.33714 12.78209 10.74612 1.000 80.23560 336 ARG B N 1
ATOM 6142 C CA . ARG B 1 336 ? 75.15434 11.93668 10.78495 1.000 79.56023 336 ARG B CA 1
ATOM 6143 C C . ARG B 1 336 ? 73.89403 12.77334 10.65474 1.000 80.31793 336 ARG B C 1
ATOM 6144 O O . ARG B 1 336 ? 72.96288 12.39760 9.93614 1.000 83.72394 336 ARG B O 1
ATOM 6152 N N . PHE B 1 337 ? 73.85781 13.93323 11.30091 1.000 79.52394 337 PHE B N 1
ATOM 6153 C CA . PHE B 1 337 ? 72.71737 14.81409 11.09257 1.000 84.80620 337 PHE B CA 1
ATOM 6154 C C . PHE B 1 337 ? 72.63830 15.27432 9.65135 1.000 83.74916 337 PHE B C 1
ATOM 6155 O O . PHE B 1 337 ? 71.54382 15.36699 9.08967 1.000 80.39504 337 PHE B O 1
ATOM 6163 N N . MET B 1 338 ? 73.79263 15.55877 9.03824 1.000 83.47972 338 MET B N 1
ATOM 6164 C CA . MET B 1 338 ? 73.82510 15.98789 7.64309 1.000 83.64825 338 MET B CA 1
ATOM 6165 C C . MET B 1 338 ? 73.08288 15.00250 6.75954 1.000 86.27188 338 MET B C 1
ATOM 6166 O O . MET B 1 338 ? 72.18190 15.38235 6.00254 1.000 85.25077 338 MET B O 1
ATOM 6171 N N . VAL B 1 339 ? 73.43047 13.71915 6.88684 1.000 82.68158 339 VAL B N 1
ATOM 6172 C CA . VAL B 1 339 ? 72.86233 12.67272 6.04834 1.000 80.66165 339 VAL B CA 1
ATOM 6173 C C . VAL B 1 339 ? 71.35432 12.61207 6.20414 1.000 80.92041 339 VAL B C 1
ATOM 6174 O O . VAL B 1 339 ? 70.62188 12.40811 5.23249 1.000 85.62793 339 VAL B O 1
ATOM 6178 N N . ASN B 1 340 ? 70.86069 12.76572 7.41834 1.000 79.94425 340 ASN B N 1
ATOM 6179 C CA . ASN B 1 340 ? 69.42629 12.61986 7.59169 1.000 89.73787 340 ASN B CA 1
ATOM 6180 C C . ASN B 1 340 ? 68.65115 13.77587 6.96999 1.000 84.85441 340 ASN B C 1
ATOM 6181 O O . ASN B 1 340 ? 67.45256 13.62696 6.69899 1.000 87.00344 340 ASN B O 1
ATOM 6186 N N . VAL B 1 341 ? 69.29718 14.91654 6.75578 1.000 83.70842 341 VAL B N 1
ATOM 6187 C CA . VAL B 1 341 ? 68.65623 16.09543 6.16256 1.000 89.82895 341 VAL B CA 1
ATOM 6188 C C . VAL B 1 341 ? 68.88682 16.16952 4.64861 1.000 89.65869 341 VAL B C 1
ATOM 6189 O O . VAL B 1 341 ? 67.95300 16.40206 3.88036 1.000 88.02787 341 VAL B O 1
ATOM 6193 N N . LEU B 1 342 ? 70.13239 15.97808 4.20088 1.000 82.78232 342 LEU B N 1
ATOM 6194 C CA . LEU B 1 342 ? 70.42236 16.00783 2.77572 1.000 81.87996 342 LEU B CA 1
ATOM 6195 C C . LEU B 1 342 ? 69.85466 14.79901 2.05473 1.000 87.69457 342 LEU B C 1
ATOM 6196 O O . LEU B 1 342 ? 69.73774 14.83415 0.82790 1.000 91.34019 342 LEU B O 1
ATOM 6201 N N . GLN B 1 343 ? 69.58169 13.71803 2.77337 1.000 86.83632 343 GLN B N 1
ATOM 6202 C CA . GLN B 1 343 ? 68.95922 12.49880 2.23138 1.000 89.91088 343 GLN B CA 1
ATOM 6203 C C . GLN B 1 343 ? 69.85889 12.01993 1.08497 1.000 87.15144 343 GLN B C 1
ATOM 6204 O O . GLN B 1 343 ? 71.09053 12.08323 1.21236 1.000 76.51266 3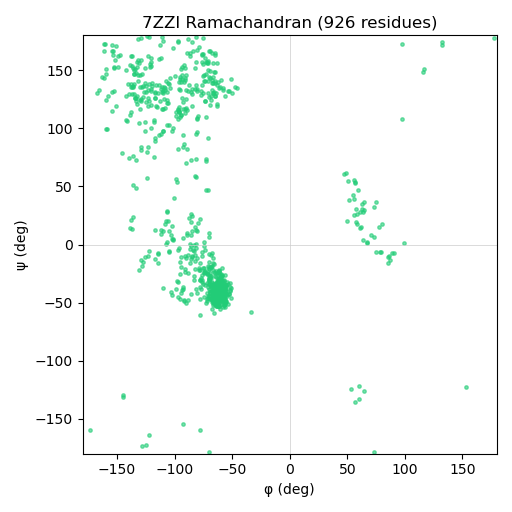43 GLN B O 1
ATOM 6210 N N . SER B 1 344 ? 69.28660 11.62669 -0.06368 1.000 95.02587 344 SER B N 1
ATOM 6211 C CA . SER B 1 344 ? 70.02518 10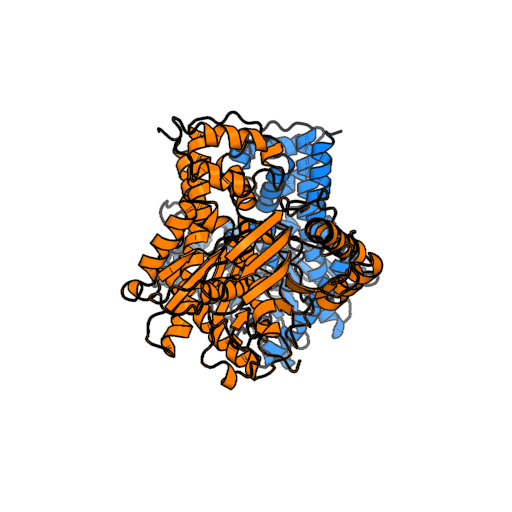.91915 -1.11195 1.000 97.20104 344 SER B CA 1
ATOM 6212 C C . SER B 1 344 ? 70.99145 11.80882 -1.89185 1.000 96.38276 344 SER B C 1
ATOM 6213 O O . SER B 1 344 ? 71.72677 11.29804 -2.74591 1.000 93.54912 344 SER B O 1
ATOM 6216 N N . ALA B 1 345 ? 71.00796 13.10681 -1.63237 1.000 92.75379 345 ALA B N 1
ATOM 6217 C CA . ALA B 1 345 ? 71.98389 13.99688 -2.23407 1.000 88.72112 345 ALA B CA 1
ATOM 6218 C C . ALA B 1 345 ? 73.42909 13.78783 -1.69628 1.000 87.10846 345 ALA B C 1
ATOM 6219 O O . ALA B 1 345 ? 74.31676 14.55297 -2.06848 1.000 99.29984 345 ALA B O 1
ATOM 6221 N N . CYS B 1 346 ? 73.75348 12.80030 -0.87579 1.000 84.36697 346 CYS B N 1
ATOM 6222 C CA . CYS B 1 346 ? 75.05798 12.73633 -0.22586 1.000 91.61834 346 CYS B CA 1
ATOM 6223 C C . CYS B 1 346 ? 76.02609 11.86561 -1.02058 1.000 90.47441 346 CYS B C 1
ATOM 6224 O O . CYS B 1 346 ? 75.63549 10.83913 -1.58308 1.000 89.29283 346 CYS B O 1
ATOM 6227 N N . SER B 1 347 ? 77.29823 12.25923 -1.03516 1.000 84.53343 347 SER B N 1
ATOM 6228 C CA . SER B 1 347 ? 78.30284 11.47362 -1.73238 1.000 84.90169 347 SER B CA 1
ATOM 6229 C C . SER B 1 347 ? 78.68852 10.23287 -0.92697 1.000 88.91927 347 SER B C 1
ATOM 6230 O O . SER B 1 347 ? 78.42746 10.13309 0.27031 1.000 84.51975 347 SER B O 1
ATOM 6233 N N . LYS B 1 348 ? 79.34353 9.28628 -1.60517 1.000 88.78029 348 LYS B N 1
ATOM 6234 C CA . LYS B 1 348 ? 79.72422 8.03344 -0.96175 1.000 90.41792 348 LYS B CA 1
ATOM 6235 C C . LYS B 1 348 ? 80.47348 8.27255 0.34663 1.000 95.63411 348 LYS B C 1
ATOM 6236 O O . LYS B 1 348 ? 80.31593 7.51032 1.31393 1.000 92.78520 348 LYS B O 1
ATOM 6242 N N . LYS B 1 349 ? 81.31089 9.31334 0.38897 1.000 93.95375 349 LYS B N 1
ATOM 6243 C CA . LYS B 1 349 ? 82.09603 9.58596 1.58645 1.000 94.75643 349 LYS B CA 1
ATOM 6244 C C . LYS B 1 349 ? 81.29922 10.26898 2.68852 1.000 95.66942 349 LYS B C 1
ATOM 6245 O O . LYS B 1 349 ? 81.69339 10.17435 3.85740 1.000 94.22126 349 LYS B O 1
ATOM 6251 N N . MET B 1 350 ? 80.19146 10.94068 2.36161 1.000 90.55310 350 MET B N 1
ATOM 6252 C CA . MET B 1 350 ? 79.34670 11.45783 3.43009 1.000 87.06343 350 MET B CA 1
ATOM 6253 C C . MET B 1 350 ? 78.85376 10.32253 4.31369 1.000 87.12975 350 MET B C 1
ATOM 6254 O O . MET B 1 350 ? 78.58382 10.53564 5.50093 1.000 89.61138 350 MET B O 1
ATOM 6259 N N . TRP B 1 351 ? 78.73630 9.10760 3.75825 1.000 85.11097 351 TRP B N 1
ATOM 6260 C CA . TRP B 1 351 ? 78.32401 7.96825 4.56149 1.000 85.78834 351 TRP B CA 1
ATOM 6261 C C . TRP B 1 351 ? 79.47184 7.36071 5.33752 1.000 89.96879 351 TRP B C 1
ATOM 6262 O O . TRP B 1 351 ? 79.22895 6.48648 6.16925 1.000 96.28014 351 TRP B O 1
ATOM 6273 N N . ILE B 1 352 ? 80.70464 7.77379 5.08261 1.000 91.96814 352 ILE B N 1
ATOM 6274 C CA . ILE B 1 352 ? 81.84925 7.20517 5.78903 1.000 93.72509 352 ILE B CA 1
ATOM 6275 C C . ILE B 1 352 ? 82.06779 7.93328 7.11760 1.000 94.94418 352 ILE B C 1
ATOM 6276 O O . ILE B 1 352 ? 82.12373 9.16892 7.17047 1.000 93.17509 352 ILE B O 1
ATOM 6281 N N . SER B 1 353 ? 82.22392 7.15971 8.18986 1.000 92.46328 353 SER B N 1
ATOM 6282 C CA . SER B 1 353 ? 82.35688 7.71404 9.52968 1.000 91.52004 353 SER B CA 1
ATOM 6283 C C . SER B 1 353 ? 83.65873 8.48097 9.66486 1.000 87.34216 353 SER B C 1
ATOM 6284 O O . SER B 1 353 ? 84.67527 8.09536 9.09256 1.000 87.92923 353 SER B O 1
ATOM 6287 N N . ASP B 1 354 ? 83.61717 9.56867 10.43515 1.000 83.02666 354 ASP B N 1
ATOM 6288 C CA . ASP B 1 354 ? 84.78470 10.39692 10.71774 1.000 89.13632 354 ASP B CA 1
ATOM 6289 C C . ASP B 1 354 ? 85.32532 11.07026 9.46296 1.000 96.29645 354 ASP B C 1
ATOM 6290 O O . ASP B 1 354 ? 86.52971 11.31067 9.33901 1.000 93.82581 354 ASP B O 1
ATOM 6295 N N . SER B 1 355 ? 84.45643 11.34565 8.50068 1.000 92.39049 355 SER B N 1
ATOM 6296 C CA . SER B 1 355 ? 84.88352 12.17503 7.39368 1.000 84.08138 355 SER B CA 1
ATOM 6297 C C . SER B 1 355 ? 84.92078 13.65059 7.78668 1.000 94.22251 355 SER B C 1
ATOM 6298 O O . SER B 1 355 ? 85.75082 14.40083 7.25924 1.000 96.34061 355 SER B O 1
ATOM 6301 N N . PHE B 1 356 ? 84.07413 14.06856 8.73674 1.000 83.51976 356 PHE B N 1
ATOM 6302 C CA . PHE B 1 356 ? 83.96292 15.46128 9.17316 1.000 86.49998 356 PHE B CA 1
ATOM 6303 C C . PHE B 1 356 ? 84.33294 15.55185 10.65123 1.000 90.14771 356 PHE B C 1
ATOM 6304 O O . PHE B 1 356 ? 83.54475 15.15700 11.52319 1.000 76.80334 356 PHE B O 1
ATOM 6312 N N . ASN B 1 357 ? 85.52633 16.08664 10.92113 1.000 86.76272 357 ASN B N 1
ATOM 6313 C CA . ASN B 1 357 ? 86.02455 16.24167 12.27234 1.000 81.32716 357 ASN B CA 1
ATOM 6314 C C . ASN B 1 357 ? 85.57258 17.57610 12.86012 1.000 87.30138 357 ASN B C 1
ATOM 6315 O O . ASN B 1 357 ? 84.90491 18.38104 12.20308 1.000 85.44583 357 ASN B O 1
ATOM 6320 N N . SER B 1 358 ? 85.92366 17.79488 14.13744 1.000 85.96684 358 SER B N 1
ATOM 6321 C CA . SER B 1 358 ? 85.47552 18.97919 14.86205 1.000 82.00367 358 SER B CA 1
ATOM 6322 C C . SER B 1 358 ? 86.19582 20.24581 14.44850 1.000 86.75446 358 SER B C 1
ATOM 6323 O O . SER B 1 358 ? 85.65125 21.33371 14.67850 1.000 84.33199 358 SER B O 1
ATOM 6326 N N . GLU B 1 359 ? 87.42103 20.15036 13.90916 1.000 88.26047 359 GLU B N 1
ATOM 6327 C CA . GLU B 1 359 ? 88.03668 21.34922 13.34117 1.000 89.56785 359 GLU B CA 1
ATOM 6328 C C . GLU B 1 359 ? 87.24446 21.83280 12.13783 1.000 89.34097 359 GLU B C 1
ATOM 6329 O O . GLU B 1 359 ? 86.97625 23.03369 12.00157 1.000 90.24694 359 GLU B O 1
ATOM 6335 N N . SER B 1 360 ? 86.79214 20.90483 11.29527 1.000 84.95636 360 SER B N 1
ATOM 6336 C CA . SER B 1 360 ? 85.93863 21.29772 10.18700 1.000 84.35475 360 SER B CA 1
ATOM 6337 C C . SER B 1 360 ? 84.69454 22.01819 10.68606 1.000 83.88182 360 SER B C 1
ATOM 6338 O O . SER B 1 360 ? 84.23922 22.98789 10.07045 1.000 84.63805 360 SER B O 1
ATOM 6341 N N . GLY B 1 361 ? 84.15163 21.58750 11.82039 1.000 76.64293 361 GLY B N 1
ATOM 6342 C CA . GLY B 1 361 ? 83.02627 22.30257 12.38243 1.000 80.26442 361 GLY B CA 1
ATOM 6343 C C . GLY B 1 361 ? 83.39035 23.68480 12.88230 1.000 84.76658 361 GLY B C 1
ATOM 6344 O O . GLY B 1 361 ? 82.56710 24.60639 12.82315 1.000 82.70094 361 GLY B O 1
ATOM 6345 N N . SER B 1 362 ? 84.61641 23.85093 13.39520 1.000 87.87033 362 SER B N 1
ATOM 6346 C CA . SER B 1 362 ? 85.04525 25.17461 13.84289 1.000 90.17353 362 SER B CA 1
ATOM 6347 C C . SER B 1 362 ? 85.08798 26.14469 12.67682 1.000 90.57078 362 SER B C 1
ATOM 6348 O O . SER B 1 362 ? 84.70203 27.31256 12.81659 1.000 95.15501 362 SER B O 1
ATOM 6351 N N . VAL B 1 363 ? 85.53105 25.66757 11.51032 1.000 86.23538 363 VAL B N 1
ATOM 6352 C CA . VAL B 1 363 ? 85.60473 26.52779 10.33514 1.000 91.61722 363 VAL B CA 1
ATOM 6353 C C . VAL B 1 363 ? 84.21519 27.01546 9.93699 1.000 91.70479 363 VAL B C 1
ATOM 6354 O O . VAL B 1 363 ? 83.97585 28.22250 9.79444 1.000 93.48751 363 VAL B O 1
ATOM 6358 N N . VAL B 1 364 ? 83.26762 26.08945 9.80132 1.000 81.83000 364 VAL B N 1
ATOM 6359 C CA . VAL B 1 364 ? 81.93612 26.47131 9.35193 1.000 88.94628 364 VAL B CA 1
ATOM 6360 C C . VAL B 1 364 ? 81.31496 27.47139 10.31607 1.000 99.42269 364 VAL B C 1
ATOM 6361 O O . VAL B 1 364 ? 80.69332 28.46072 9.89324 1.000 103.75125 364 VAL B O 1
ATOM 6365 N N . LEU B 1 365 ? 81.47175 27.23648 11.62451 1.000 93.69879 365 LEU B N 1
ATOM 6366 C CA . LEU B 1 365 ? 80.90693 28.16369 12.60153 1.000 95.51578 365 LEU B CA 1
ATOM 6367 C C . LEU B 1 365 ? 81.62663 29.50932 12.59563 1.000 92.28771 365 LEU B C 1
ATOM 6368 O O . LEU B 1 365 ? 80.98433 30.55600 12.73688 1.000 87.98178 365 LEU B O 1
ATOM 6373 N N . ASN B 1 366 ? 82.95094 29.50482 12.48329 1.000 94.20480 366 ASN B N 1
ATOM 6374 C CA . ASN B 1 366 ? 83.73261 30.74378 12.43139 1.000 94.43794 366 ASN B CA 1
ATOM 6375 C C . ASN B 1 366 ? 84.06563 31.10875 10.98779 1.000 104.15356 366 ASN B C 1
ATOM 6376 O O . ASN B 1 366 ? 85.22500 31.35012 10.64746 1.000 109.77559 366 ASN B O 1
ATOM 6381 N N . ASP B 1 367 ? 83.06442 31.19352 10.11852 1.000 102.42362 367 ASP B N 1
ATOM 6382 C CA . ASP B 1 367 ? 83.28636 31.48648 8.70821 1.000 103.75591 367 ASP B CA 1
ATOM 6383 C C . ASP B 1 367 ? 82.74851 32.87894 8.41683 1.000 106.64400 367 ASP B C 1
ATOM 6384 O O . ASP B 1 367 ? 81.53839 33.12315 8.50287 1.000 103.83808 367 ASP B O 1
ATOM 6389 N N . THR B 1 368 ? 83.64220 33.77492 8.02904 1.000 106.54138 368 THR B N 1
ATOM 6390 C CA . THR B 1 368 ? 83.28349 35.15745 7.76721 1.000 107.86167 368 THR B CA 1
ATOM 6391 C C . THR B 1 368 ? 83.35617 35.49502 6.28304 1.000 110.78941 368 THR B C 1
ATOM 6392 O O . THR B 1 368 ? 83.29663 36.67365 5.92082 1.000 115.44533 368 THR B O 1
ATOM 6396 N N . SER B 1 369 ? 83.48038 34.47984 5.42433 1.000 110.55064 369 SER B N 1
ATOM 6397 C CA . SER B 1 369 ? 83.61988 34.62294 3.98213 1.000 103.16415 369 SER B CA 1
ATOM 6398 C C . SER B 1 369 ? 82.33615 35.11891 3.30392 1.000 108.15345 369 SER B C 1
ATOM 6399 O O . SER B 1 369 ? 81.23173 35.14775 3.87192 1.000 100.02373 369 SER B O 1
ATOM 6402 N N . LYS B 1 370 ? 82.52540 35.53062 2.05118 1.000 111.66890 370 LYS B N 1
ATOM 6403 C CA . LYS B 1 370 ? 81.42652 35.84010 1.15780 1.000 107.84795 370 LYS B CA 1
ATOM 6404 C C . LYS B 1 370 ? 80.90803 34.53315 0.60243 1.000 99.90782 370 LYS B C 1
ATOM 6405 O O . LYS B 1 370 ? 81.69345 33.66096 0.21916 1.000 100.01944 370 LYS B O 1
ATOM 6411 N N . ASN B 1 371 ? 79.59201 34.38139 0.60037 1.000 99.72933 371 ASN B N 1
ATOM 6412 C CA . ASN B 1 371 ? 78.94373 33.13995 0.18206 1.000 111.15741 371 ASN B CA 1
ATOM 6413 C C . ASN B 1 371 ? 79.55648 31.92597 0.87971 1.000 107.01167 371 ASN B C 1
ATOM 6414 O O . ASN B 1 371 ? 79.43966 30.78975 0.39808 1.000 99.03454 371 ASN B O 1
ATOM 6419 N N . PHE B 1 372 ? 80.23046 32.19046 2.00654 1.000 107.47552 372 PHE B N 1
ATOM 6420 C CA . PHE B 1 372 ? 80.70870 31.15421 2.91307 1.000 104.81302 372 PHE B CA 1
ATOM 6421 C C . PHE B 1 372 ? 81.66323 30.18907 2.23225 1.000 100.50071 372 PHE B C 1
ATOM 6422 O O . PHE B 1 372 ? 81.53631 28.96835 2.33866 1.000 96.31377 372 PHE B O 1
ATOM 6430 N N . GLU B 1 373 ? 82.61143 30.76140 1.49623 1.000 101.31880 373 GLU B N 1
ATOM 6431 C CA . GLU B 1 373 ? 83.47649 29.94756 0.66287 1.000 100.72161 373 GLU B CA 1
ATOM 6432 C C . GLU B 1 373 ? 84.29691 28.97614 1.50062 1.000 95.24912 373 GLU B C 1
ATOM 6433 O O . GLU B 1 373 ? 84.48779 27.82395 1.10247 1.000 96.82918 373 GLU B O 1
ATOM 6439 N N . ASP B 1 374 ? 84.75942 29.40543 2.67928 1.000 96.01248 374 ASP B N 1
ATOM 6440 C CA . ASP B 1 374 ? 85.56612 28.51811 3.52182 1.000 97.62373 374 ASP B CA 1
ATOM 6441 C C . ASP B 1 374 ? 84.79264 27.25934 3.92826 1.000 90.51151 374 ASP B C 1
ATOM 6442 O O . ASP B 1 374 ? 85.35461 26.15609 3.95552 1.000 78.64748 374 ASP B O 1
ATOM 6447 N N . SER B 1 375 ? 83.49811 27.40314 4.22589 1.000 87.61857 375 SER B N 1
ATOM 6448 C CA . SER B 1 375 ? 82.67982 26.24559 4.56486 1.000 84.89696 375 SER B CA 1
ATOM 6449 C C . SER B 1 375 ? 82.61469 25.27860 3.39432 1.000 93.37502 375 SER B C 1
ATOM 6450 O O . SER B 1 375 ? 82.72601 24.05715 3.56891 1.000 94.46878 375 SER B O 1
ATOM 6453 N N . ARG B 1 376 ? 82.44109 25.81795 2.18536 1.000 98.57108 376 ARG B N 1
ATOM 6454 C CA . ARG B 1 376 ? 82.45113 25.00728 0.97337 1.000 93.13613 376 ARG B CA 1
ATOM 6455 C C . ARG B 1 376 ? 83.75185 24.22844 0.83117 1.000 92.01738 376 ARG B C 1
ATOM 6456 O O . ARG B 1 376 ? 83.74867 23.05117 0.45544 1.000 97.92659 376 ARG B O 1
ATOM 6464 N N . LYS B 1 377 ? 84.87916 24.87329 1.10407 1.000 84.52670 377 LYS B N 1
ATOM 6465 C CA . LYS B 1 377 ? 86.14688 24.16809 0.97969 1.000 91.70439 377 LYS B CA 1
ATOM 6466 C C . LYS B 1 377 ? 86.20352 23.00509 1.95832 1.000 97.09171 377 LYS B C 1
ATOM 6467 O O . LYS B 1 377 ? 86.52948 21.87029 1.58523 1.000 102.13950 377 LYS B O 1
ATOM 6473 N N . VAL B 1 378 ? 85.81984 23.26621 3.21047 1.000 93.04850 378 VAL B N 1
ATOM 6474 C CA . VAL B 1 378 ? 85.91173 22.25315 4.26052 1.000 95.12126 378 VAL B CA 1
ATOM 6475 C C . VAL B 1 378 ? 85.00923 21.07120 3.94262 1.000 95.73650 378 VAL B C 1
ATOM 6476 O O . VAL B 1 378 ? 85.38349 19.90620 4.14676 1.000 92.31742 378 VAL B O 1
ATOM 6480 N N . ALA B 1 379 ? 83.80840 21.35142 3.43055 1.000 95.05387 379 ALA B N 1
ATOM 6481 C CA . ALA B 1 379 ? 82.91753 20.27299 3.02897 1.000 89.46533 379 ALA B CA 1
ATOM 6482 C C . ALA B 1 379 ? 83.55369 19.42980 1.93313 1.000 95.44663 379 ALA B C 1
ATOM 6483 O O . ALA B 1 379 ? 83.52208 18.19631 1.99423 1.000 98.30694 379 ALA B O 1
ATOM 6485 N N . LYS B 1 380 ? 84.17951 20.07754 0.94396 1.000 97.87073 380 LYS B N 1
ATOM 6486 C CA . LYS B 1 380 ? 84.79425 19.33261 -0.14938 1.000 98.29005 380 LYS B CA 1
ATOM 6487 C C . LYS B 1 380 ? 85.97017 18.47803 0.32834 1.000 100.64773 380 LYS B C 1
ATOM 6488 O O . LYS B 1 380 ? 86.17622 17.36659 -0.17335 1.000 104.83295 380 LYS B O 1
ATOM 6494 N N . ALA B 1 381 ? 86.77034 18.97560 1.27463 1.000 99.63259 381 ALA B N 1
ATOM 6495 C CA . ALA B 1 381 ? 87.91427 18.19307 1.74401 1.000 97.02781 381 ALA B CA 1
ATOM 6496 C C . ALA B 1 381 ? 87.48146 16.86608 2.34363 1.000 94.35381 381 ALA B C 1
ATOM 6497 O O . ALA B 1 381 ? 88.24225 15.89392 2.29775 1.000 101.86828 381 ALA B O 1
ATOM 6499 N N . ALA B 1 382 ? 86.28541 16.81006 2.91703 1.000 92.03782 382 ALA B N 1
ATOM 6500 C CA . ALA B 1 382 ? 85.79636 15.60975 3.57266 1.000 95.55776 382 ALA B CA 1
ATOM 6501 C C . ALA B 1 382 ? 84.88155 14.79765 2.68601 1.000 90.79119 382 ALA B C 1
ATOM 6502 O O . ALA B 1 382 ? 84.87830 13.56652 2.75923 1.000 85.00239 382 ALA B O 1
ATOM 6504 N N . TRP B 1 383 ? 84.15017 15.46813 1.81694 1.000 92.45795 383 TRP B N 1
ATOM 6505 C CA . TRP B 1 383 ? 82.98579 14.88251 1.20281 1.000 94.48909 383 TRP B CA 1
ATOM 6506 C C . TRP B 1 383 ? 82.96486 14.89859 -0.32476 1.000 101.35341 383 TRP B C 1
ATOM 6507 O O . TRP B 1 383 ? 82.09160 14.24014 -0.90323 1.000 106.01411 383 TRP B O 1
ATOM 6518 N N . ASP B 1 384 ? 83.87605 15.61375 -0.99464 1.000 103.71542 384 ASP B N 1
ATOM 6519 C CA . ASP B 1 384 ? 83.89394 15.72164 -2.46779 1.000 106.27240 384 ASP B CA 1
ATOM 6520 C C . ASP B 1 384 ? 82.51792 16.10336 -2.98611 1.000 96.86681 384 ASP B C 1
ATOM 6521 O O . ASP B 1 384 ? 81.90873 15.39530 -3.78350 1.000 98.35124 384 ASP B O 1
ATOM 6526 N N . MET B 1 385 ? 81.98811 17.18998 -2.46250 1.000 97.90414 385 MET B N 1
ATOM 6527 C CA . MET B 1 385 ? 80.71803 17.70058 -2.93960 1.000 103.83856 385 MET B CA 1
ATOM 6528 C C . MET B 1 385 ? 80.82346 19.20854 -3.10442 1.000 105.51595 385 MET B C 1
ATOM 6529 O O . MET B 1 385 ? 81.30051 19.91205 -2.20078 1.000 105.19194 385 MET B O 1
ATOM 6534 N N . ASP B 1 386 ? 80.42151 19.68626 -4.27747 1.000 97.30521 386 ASP B N 1
ATOM 6535 C CA . ASP B 1 386 ? 80.29248 21.11043 -4.53579 1.000 91.90668 386 ASP B CA 1
ATOM 6536 C C . ASP B 1 386 ? 78.95843 21.52597 -3.95721 1.000 91.91405 386 ASP B C 1
ATOM 6537 O O . ASP B 1 386 ? 77.91223 21.36572 -4.58688 1.000 95.37949 386 ASP B O 1
ATOM 6542 N N . PHE B 1 387 ? 78.98560 22.01424 -2.73151 1.000 93.81742 387 PHE B N 1
ATOM 6543 C CA . PHE B 1 387 ? 77.74196 22.25386 -2.01941 1.000 100.01363 387 PHE B CA 1
ATOM 6544 C C . PHE B 1 387 ? 77.01808 23.44271 -2.63896 1.000 90.18260 387 PHE B C 1
ATOM 6545 O O . PHE B 1 387 ? 77.62252 24.49876 -2.84043 1.000 85.40578 387 PHE B O 1
ATOM 6553 N N . THR B 1 388 ? 75.72839 23.26599 -2.93639 1.000 88.05961 388 THR B N 1
ATOM 6554 C CA . THR B 1 388 ? 74.86071 24.37698 -3.31082 1.000 92.01464 388 THR B CA 1
ATOM 6555 C C . THR B 1 388 ? 74.64743 25.29919 -2.10745 1.000 89.79005 388 THR B C 1
ATOM 6556 O O . THR B 1 388 ? 74.94712 24.94933 -0.96854 1.000 92.65247 388 THR B O 1
ATOM 6560 N N . ASP B 1 389 ? 74.14171 26.50454 -2.37780 1.000 95.78339 389 ASP B N 1
ATOM 6561 C CA . ASP B 1 389 ? 73.80049 27.43722 -1.30229 1.000 96.15287 389 ASP B CA 1
ATOM 6562 C C . ASP B 1 389 ? 72.77308 26.86261 -0.32907 1.000 97.33137 389 ASP B C 1
ATOM 6563 O O . ASP B 1 389 ? 72.81617 27.17419 0.86918 1.000 96.42089 389 ASP B O 1
ATOM 6568 N N . GLU B 1 390 ? 71.82988 26.05312 -0.82061 1.000 98.44418 390 GLU B N 1
ATOM 6569 C CA . GLU B 1 390 ? 70.93280 25.31909 0.07219 1.000 97.34140 390 GLU B CA 1
ATOM 6570 C C . GLU B 1 390 ? 71.73802 24.44871 1.03204 1.000 97.51282 390 GLU B C 1
ATOM 6571 O O . GLU B 1 390 ? 71.57032 24.50784 2.25963 1.000 92.47845 390 GLU B O 1
ATOM 6577 N N . GLN B 1 391 ? 72.64047 23.64547 0.47672 1.000 94.94991 391 GLN B N 1
ATOM 6578 C CA . GLN B 1 391 ? 73.34743 22.65611 1.26891 1.000 93.71183 391 GLN B CA 1
ATOM 6579 C C . GLN B 1 391 ? 74.33580 23.30614 2.22970 1.000 91.20678 391 GLN B C 1
ATOM 6580 O O . GLN B 1 391 ? 74.52681 22.80841 3.34303 1.000 91.23238 391 GLN B O 1
ATOM 6586 N N . ILE B 1 392 ? 74.95064 24.42294 1.82767 1.000 90.12464 392 ILE B N 1
ATOM 6587 C CA . ILE B 1 392 ? 75.80674 25.18711 2.72972 1.000 90.63202 392 ILE B CA 1
ATOM 6588 C C . ILE B 1 392 ? 74.97278 25.86673 3.80440 1.000 88.31657 392 ILE B C 1
ATOM 6589 O O . ILE B 1 392 ? 75.40064 25.98694 4.95452 1.000 84.99459 392 ILE B O 1
ATOM 6594 N N . TYR B 1 393 ? 73.76205 26.29232 3.47036 1.000 88.91608 393 TYR B N 1
ATOM 6595 C CA . TYR B 1 393 ? 72.88551 26.80556 4.50874 1.000 88.72678 393 TYR B CA 1
ATOM 6596 C C . TYR B 1 393 ? 72.64959 25.73190 5.55616 1.000 92.63766 393 TYR B C 1
ATOM 6597 O O . TYR B 1 393 ? 72.64045 26.00635 6.76531 1.000 90.07374 393 TYR B O 1
ATOM 6606 N N . VAL B 1 394 ? 72.45712 24.49574 5.08583 1.000 95.73125 394 VAL B N 1
ATOM 6607 C CA . VAL B 1 394 ? 72.17184 23.34959 5.94771 1.000 96.55257 394 VAL B CA 1
ATOM 6608 C C . VAL B 1 394 ? 73.36409 23.02850 6.84597 1.000 90.53699 394 VAL B C 1
ATOM 6609 O O . VAL B 1 394 ? 73.20320 22.80769 8.05103 1.000 89.99351 394 VAL B O 1
ATOM 6613 N N . LEU B 1 395 ? 74.57586 22.99232 6.27679 1.000 86.72397 395 LEU B N 1
ATOM 6614 C CA . LEU B 1 395 ? 75.75236 22.67765 7.08355 1.000 83.10682 395 LEU B CA 1
ATOM 6615 C C . LEU B 1 395 ? 75.90868 23.67965 8.20640 1.000 87.62902 395 LEU B C 1
ATOM 6616 O O . LEU B 1 395 ? 76.32922 23.33766 9.31688 1.000 91.12506 395 LEU B O 1
ATOM 6621 N N . ARG B 1 396 ? 75.56309 24.92530 7.92766 1.000 87.71789 396 ARG B N 1
ATOM 6622 C CA . ARG B 1 396 ? 75.62321 25.95827 8.93849 1.000 87.36081 396 ARG B CA 1
ATOM 6623 C C . ARG B 1 396 ? 74.62833 25.67796 10.05829 1.000 89.73334 396 ARG B C 1
ATOM 6624 O O . ARG B 1 396 ? 74.98966 25.66140 11.24068 1.000 89.72008 396 ARG B O 1
ATOM 6632 N N . LYS B 1 397 ? 73.36780 25.43757 9.70659 1.000 87.36100 397 LYS B N 1
ATOM 6633 C CA . LYS B 1 397 ? 72.35250 25.31284 10.74508 1.000 88.13992 397 LYS B CA 1
ATOM 6634 C C . LYS B 1 397 ? 72.57308 24.06626 11.60282 1.000 86.33302 397 LYS B C 1
ATOM 6635 O O . LYS B 1 397 ? 72.42623 24.11241 12.82787 1.000 85.51803 397 LYS B O 1
ATOM 6641 N N . ILE B 1 398 ? 72.92403 22.94554 10.98374 1.000 81.28345 398 ILE B N 1
ATOM 6642 C CA . ILE B 1 398 ? 73.24065 21.75243 11.75269 1.000 79.13792 398 ILE B CA 1
ATOM 6643 C C . ILE B 1 398 ? 74.51157 21.95627 12.56780 1.000 83.47444 398 ILE B C 1
ATOM 6644 O O . ILE B 1 398 ? 74.61773 21.47711 13.70288 1.000 79.48751 398 ILE B O 1
ATOM 6649 N N . CYS B 1 399 ? 75.50162 22.65721 12.01275 1.000 79.79721 399 CYS B N 1
ATOM 6650 C CA . CYS B 1 399 ? 76.67609 22.94490 12.81912 1.000 76.47291 399 CYS B CA 1
ATOM 6651 C C . CYS B 1 399 ? 76.31179 23.81724 14.01509 1.000 78.86949 399 CYS B C 1
ATOM 6652 O O . CYS B 1 399 ? 76.80321 23.59379 15.12417 1.000 81.92168 399 CYS B O 1
ATOM 6655 N N . GLU B 1 400 ? 75.43361 24.79731 13.82343 1.000 82.52168 400 GLU B N 1
ATOM 6656 C CA . GLU B 1 400 ? 75.00943 25.62738 14.94778 1.000 84.21912 400 GLU B CA 1
ATOM 6657 C C . GLU B 1 400 ? 74.26812 24.80013 15.99060 1.000 80.56426 400 GLU B C 1
ATOM 6658 O O . GLU B 1 400 ? 74.62895 24.79707 17.17700 1.000 79.29497 400 GLU B O 1
ATOM 6664 N N . ALA B 1 401 ? 73.24101 24.06278 15.55282 1.000 78.39518 401 ALA B N 1
ATOM 6665 C CA . ALA B 1 401 ? 72.36963 23.36656 16.49517 1.000 79.38574 401 ALA B CA 1
ATOM 6666 C C . ALA B 1 401 ? 73.16656 22.41822 17.37140 1.000 78.41323 401 ALA B C 1
ATOM 6667 O O . ALA B 1 401 ? 72.98949 22.39632 18.60053 1.000 81.03323 401 ALA B O 1
ATOM 6669 N N . VAL B 1 402 ? 74.08028 21.66890 16.75186 1.000 72.54949 402 VAL B N 1
ATOM 6670 C CA . VAL B 1 402 ? 74.91786 20.72046 17.46829 1.000 69.10040 402 VAL B CA 1
ATOM 6671 C C . VAL B 1 402 ? 75.85443 21.44625 18.42637 1.000 72.95964 402 VAL B C 1
ATOM 6672 O O . VAL B 1 402 ? 75.80963 21.23133 19.64629 1.000 71.19805 402 VAL B O 1
ATOM 6676 N N . TYR B 1 403 ? 76.70156 22.33564 17.90676 1.000 74.35739 403 TYR B N 1
ATOM 6677 C CA . TYR B 1 403 ? 77.66851 22.95504 18.80962 1.000 75.22772 403 TYR B CA 1
ATOM 6678 C C . TYR B 1 403 ? 76.95308 23.75493 19.88331 1.000 72.16109 403 TYR B C 1
ATOM 6679 O O . TYR B 1 403 ? 77.36450 23.73773 21.04926 1.000 71.53771 403 TYR B O 1
ATOM 6688 N N . ASN B 1 404 ? 75.83718 24.39971 19.53205 1.000 71.96440 404 ASN B N 1
ATOM 6689 C CA . ASN B 1 404 ? 75.10670 25.12484 20.55688 1.000 71.00716 404 ASN B CA 1
ATOM 6690 C C . ASN B 1 404 ? 74.64982 24.18185 21.66561 1.000 71.34837 404 ASN B C 1
ATOM 6691 O O . ASN B 1 404 ? 74.71040 24.53187 22.84880 1.000 63.18331 404 ASN B O 1
ATOM 6696 N N . ARG B 1 405 ? 74.21758 22.96835 21.31101 1.000 70.65463 405 ARG B N 1
ATOM 6697 C CA . ARG B 1 405 ? 73.82389 22.02813 22.35276 1.000 70.35445 405 ARG B CA 1
ATOM 6698 C C . ARG B 1 405 ? 74.99672 21.70781 23.27563 1.000 69.48025 405 ARG B C 1
ATOM 6699 O O . ARG B 1 405 ? 74.82664 21.59574 24.49423 1.000 70.07237 405 ARG B O 1
ATOM 6707 N N . SER B 1 406 ? 76.19357 21.55062 22.71704 1.000 66.85971 406 SER B N 1
ATOM 6708 C CA . SER B 1 406 ? 77.35257 21.31700 23.56078 1.000 64.13720 406 SER B CA 1
ATOM 6709 C C . SER B 1 406 ? 77.61427 22.49671 24.49082 1.000 68.40548 406 SER B C 1
ATOM 6710 O O . SER B 1 406 ? 77.77555 22.32051 25.70045 1.000 69.68432 406 SER B O 1
ATOM 6713 N N . ALA B 1 407 ? 77.62359 23.71560 23.94570 1.000 72.06434 407 ALA B N 1
ATOM 6714 C CA . ALA B 1 407 ? 77.93042 24.90116 24.74204 1.000 67.18462 407 ALA B CA 1
ATOM 6715 C C . ALA B 1 407 ? 76.87434 25.16095 25.81205 1.000 71.48089 407 ALA B C 1
ATOM 6716 O O . ALA B 1 407 ? 77.20536 25.57620 26.93380 1.000 70.53142 407 ALA B O 1
ATOM 6718 N N . ALA B 1 408 ? 75.59937 24.95624 25.49247 1.000 62.72952 408 ALA B N 1
ATOM 6719 C CA . ALA B 1 408 ? 74.58724 25.15014 26.52226 1.000 71.99123 408 ALA B CA 1
ATOM 6720 C C . ALA B 1 408 ? 74.83239 24.19615 27.68345 1.000 76.07615 408 ALA B C 1
ATOM 6721 O O . ALA B 1 408 ? 74.97022 24.62229 28.84172 1.000 73.74456 408 ALA B O 1
ATOM 6723 N N . LEU B 1 409 ? 74.97092 22.90320 27.37755 1.000 71.48351 409 LEU B N 1
ATOM 6724 C CA . LEU B 1 409 ? 75.22094 21.93394 28.43800 1.000 73.45084 409 LEU B CA 1
ATOM 6725 C C . LEU B 1 409 ? 76.53894 22.21044 29.14773 1.000 72.27337 409 LEU B C 1
ATOM 6726 O O . LEU B 1 409 ? 76.66949 21.91446 30.34181 1.000 73.18605 409 LEU B O 1
ATOM 6731 N N . ALA B 1 410 ? 77.52690 22.76997 28.43937 1.000 70.13971 410 ALA B N 1
ATOM 6732 C CA . ALA B 1 410 ? 78.79726 23.06211 29.08893 1.000 65.96005 410 ALA B CA 1
ATOM 6733 C C . ALA B 1 410 ? 78.63755 24.14797 30.14407 1.000 72.12217 410 ALA B C 1
ATOM 6734 O O . ALA B 1 410 ? 79.22386 24.05417 31.23048 1.000 68.42011 410 ALA B O 1
ATOM 6736 N N . ALA B 1 411 ? 77.84904 25.18535 29.84536 1.000 75.74830 411 ALA B N 1
ATOM 6737 C CA . ALA B 1 411 ? 77.58336 26.21865 30.84372 1.000 70.51956 411 ALA B CA 1
ATOM 6738 C C . ALA B 1 411 ? 76.91645 25.62646 32.07063 1.000 71.45713 411 ALA B C 1
ATOM 6739 O O . ALA B 1 411 ? 77.36972 25.83304 33.20457 1.000 71.86171 411 ALA B O 1
ATOM 6741 N N . GLY B 1 412 ? 75.87297 24.83378 31.85942 1.000 69.03325 412 GLY B N 1
ATOM 6742 C CA . GLY B 1 412 ? 75.19047 24.24692 32.99212 1.000 70.22711 412 GLY B CA 1
ATOM 6743 C C . GLY B 1 412 ? 76.15004 23.51672 33.90450 1.000 73.51275 412 GLY B C 1
ATOM 6744 O O . GLY B 1 412 ? 76.10644 23.67507 35.13094 1.000 73.66910 412 GLY B O 1
ATOM 6745 N N . THR B 1 413 ? 77.07439 22.75935 33.31557 1.000 69.17462 413 THR B N 1
ATOM 6746 C CA . THR B 1 413 ? 78.05440 22.05136 34.12196 1.000 69.65760 413 THR B CA 1
ATOM 6747 C C . THR B 1 413 ? 78.84128 23.02314 34.98257 1.000 72.39174 413 THR B C 1
ATOM 6748 O O . THR B 1 413 ? 78.86650 22.90642 36.21291 1.000 70.18868 413 THR B O 1
ATOM 6752 N N . ILE B 1 414 ? 79.42408 24.03922 34.35677 1.000 70.34103 414 ILE B N 1
ATOM 6753 C CA . ILE B 1 414 ? 80.18290 25.00529 35.12751 1.000 69.66342 414 ILE B CA 1
ATOM 6754 C C . ILE B 1 414 ? 79.27413 25.64049 36.16430 1.000 72.74297 414 ILE B C 1
ATOM 6755 O O . ILE B 1 414 ? 79.66392 25.83219 37.32281 1.000 68.79778 414 ILE B O 1
ATOM 6760 N N . ALA B 1 415 ? 78.03655 25.95223 35.76738 1.000 70.27105 415 ALA B N 1
ATOM 6761 C CA . ALA B 1 415 ? 77.09215 26.55981 36.69800 1.000 73.22822 415 ALA B CA 1
ATOM 6762 C C . ALA B 1 415 ? 76.86338 25.67071 37.91198 1.000 75.21188 415 ALA B C 1
ATOM 6763 O O . ALA B 1 415 ? 76.90293 26.13856 39.05760 1.000 75.54302 415 ALA B O 1
ATOM 6765 N N . ALA B 1 416 ? 76.63692 24.37649 37.67433 1.000 74.87416 416 ALA B N 1
ATOM 6766 C CA . ALA B 1 416 ? 76.35692 23.44380 38.75897 1.000 67.01847 416 ALA B CA 1
ATOM 6767 C C . ALA B 1 416 ? 77.56175 23.27190 39.68372 1.000 68.50438 416 ALA B C 1
ATOM 6768 O O . ALA B 1 416 ? 77.40922 23.21437 40.91265 1.000 67.65554 416 ALA B O 1
ATOM 6770 N N . ILE B 1 417 ? 78.76705 23.17311 39.11300 1.000 68.66481 417 ILE B N 1
ATOM 6771 C CA . ILE B 1 417 ? 79.97486 23.09713 39.93474 1.000 70.25397 417 ILE B CA 1
ATOM 6772 C C . ILE B 1 417 ? 80.11312 24.35708 40.77652 1.000 76.11855 417 ILE B C 1
ATOM 6773 O O . ILE B 1 417 ? 80.46560 24.30971 41.96168 1.000 72.88254 417 ILE B O 1
ATOM 6778 N N . ALA B 1 418 ? 79.85795 25.50791 40.16354 1.000 77.45824 418 ALA B N 1
ATOM 6779 C CA . ALA B 1 418 ? 79.88202 26.75977 40.89952 1.000 77.80915 418 ALA B CA 1
ATOM 6780 C C . ALA B 1 418 ? 78.82587 26.77989 42.00950 1.000 80.10441 418 ALA B C 1
ATOM 6781 O O . ALA B 1 418 ? 79.07990 27.31109 43.09789 1.000 83.75622 418 ALA B O 1
ATOM 6783 N N . LYS B 1 419 ? 77.61763 26.26172 41.74348 1.000 70.68562 419 LYS B N 1
ATOM 6784 C CA . LYS B 1 419 ? 76.58943 26.28522 42.78105 1.000 69.61972 419 LYS B CA 1
ATOM 6785 C C . LYS B 1 419 ? 76.99275 25.45003 43.98475 1.000 82.66125 419 LYS B C 1
ATOM 6786 O O . LYS B 1 419 ? 76.77866 25.86191 45.13128 1.000 87.38455 419 LYS B O 1
ATOM 6792 N N . ARG B 1 420 ? 77.59695 24.28241 43.75738 1.000 84.64769 420 ARG B N 1
ATOM 6793 C CA . ARG B 1 420 ? 78.04543 23.48649 44.89530 1.000 79.63632 420 ARG B CA 1
ATOM 6794 C C . ARG B 1 420 ? 79.07712 24.24154 45.72183 1.000 81.60405 420 ARG B C 1
ATOM 6795 O O . ARG B 1 420 ? 79.04265 24.19202 46.95251 1.000 90.44860 420 ARG B O 1
ATOM 6803 N N . ILE B 1 421 ? 80.00542 24.94348 45.06632 1.000 83.36449 421 ILE B N 1
ATOM 6804 C CA . ILE B 1 421 ? 81.01072 25.71938 45.79528 1.000 86.86567 421 ILE B CA 1
ATOM 6805 C C . ILE B 1 421 ? 80.36902 26.86059 46.56362 1.000 87.10322 421 ILE B C 1
ATOM 6806 O O . ILE B 1 421 ? 80.75153 27.14542 47.70495 1.000 88.48200 421 ILE B O 1
ATOM 6811 N N . LYS B 1 422 ? 79.42163 27.55990 45.93165 1.000 85.18859 422 LYS B N 1
ATOM 6812 C CA . LYS B 1 422 ? 78.81671 28.75854 46.50645 1.000 90.45388 422 LYS B CA 1
ATOM 6813 C C . LYS B 1 422 ? 77.99611 28.46962 47.76311 1.000 95.59344 422 LYS B C 1
ATOM 6814 O O . LYS B 1 422 ? 77.79917 29.37288 48.58583 1.000 99.03297 422 LYS B O 1
ATOM 6820 N N . ILE B 1 423 ? 77.51862 27.23870 47.93119 1.000 89.31753 423 ILE B N 1
ATOM 6821 C CA . ILE B 1 423 ? 76.78164 26.89324 49.13796 1.000 91.59969 423 ILE B CA 1
ATOM 6822 C C . ILE B 1 423 ? 77.66710 27.08937 50.36859 1.000 97.71229 423 ILE B C 1
ATOM 6823 O O . ILE B 1 423 ? 77.21177 27.54867 51.42263 1.000 104.14868 423 ILE B O 1
ATOM 6828 N N . ILE B 1 424 ? 78.94084 26.74528 50.25345 1.000 95.81401 424 ILE B N 1
ATOM 6829 C CA . ILE B 1 424 ? 79.86209 26.83895 51.37663 1.000 97.15782 424 ILE B CA 1
ATOM 6830 C C . ILE B 1 424 ? 80.63070 28.16327 51.45145 1.000 106.10102 424 ILE B C 1
ATOM 6831 O O . ILE B 1 424 ? 80.94031 28.63308 52.55208 1.000 117.08473 424 ILE B O 1
ATOM 6836 N N . GLU B 1 425 ? 81.02014 28.74527 50.32384 1.000 104.18647 425 GLU B N 1
ATOM 6837 C CA . GLU B 1 425 ? 81.81082 29.97442 50.31591 1.000 112.46786 425 GLU B CA 1
ATOM 6838 C C . GLU B 1 425 ? 81.05341 31.03137 49.51483 1.000 115.21266 425 GLU B C 1
ATOM 6839 O O . GLU B 1 425 ? 80.62027 30.76933 48.38066 1.000 110.90011 425 GLU B O 1
ATOM 6845 N N . HIS B 1 426 ? 80.94223 32.25124 50.05049 1.000 114.08486 426 HIS B N 1
ATOM 6846 C CA . HIS B 1 426 ? 80.17662 33.27312 49.33879 1.000 120.91231 426 HIS B CA 1
ATOM 6847 C C . HIS B 1 426 ? 81.04941 34.50218 49.10705 1.000 113.52790 426 HIS B C 1
ATOM 6848 O O . HIS B 1 426 ? 80.77997 35.61308 49.55879 1.000 114.40552 426 HIS B O 1
ATOM 6855 N N . SER B 1 427 ? 82.16358 34.24760 48.43123 1.000 111.81362 427 SER B N 1
ATOM 6856 C CA . SER B 1 427 ? 83.12306 35.25609 48.01370 1.000 111.10501 427 SER B CA 1
ATOM 6857 C C . SER B 1 427 ? 83.23327 35.14414 46.49318 1.000 110.00765 427 SER B C 1
ATOM 6858 O O . SER B 1 427 ? 82.37577 34.53965 45.83886 1.000 103.57205 427 SER B O 1
ATOM 6861 N N . LYS B 1 428 ? 84.26492 35.72726 45.91354 1.000 111.24695 428 LYS B N 1
ATOM 6862 C CA . LYS B 1 428 ? 84.44887 35.71163 44.47404 1.000 104.21907 428 LYS B CA 1
ATOM 6863 C C . LYS B 1 428 ? 85.46050 34.61800 44.16316 1.000 104.34615 428 LYS B C 1
ATOM 6864 O O . LYS B 1 428 ? 86.35186 34.33797 44.97569 1.000 99.35883 428 LYS B O 1
ATOM 6870 N N . PHE B 1 429 ? 85.27235 33.94472 43.02563 1.000 104.98478 429 PHE B N 1
ATOM 6871 C CA . PHE B 1 429 ? 86.24971 32.96042 42.57281 1.000 95.29624 429 PHE B CA 1
ATOM 6872 C C . PHE B 1 429 ? 86.20337 32.81704 41.05919 1.000 90.30264 429 PHE B C 1
ATOM 6873 O O . PHE B 1 429 ? 85.25553 33.24372 40.39486 1.000 95.10856 429 PHE B O 1
ATOM 6881 N N . THR B 1 430 ? 87.26793 32.22749 40.52471 1.000 86.75514 430 THR B N 1
ATOM 6882 C CA . THR B 1 430 ? 87.50833 32.15072 39.09189 1.000 85.43179 430 THR B CA 1
ATOM 6883 C C . THR B 1 430 ? 87.61786 30.70272 38.63589 1.000 87.02768 430 THR B C 1
ATOM 6884 O O . THR B 1 430 ? 88.00289 29.81428 39.40765 1.000 84.12415 430 THR B O 1
ATOM 6888 N N . CYS B 1 431 ? 87.27679 30.47802 37.36425 1.000 81.59591 431 CYS B N 1
ATOM 6889 C CA . CYS B 1 431 ? 87.26758 29.14900 36.76288 1.000 73.40373 431 CYS B CA 1
ATOM 6890 C C . CYS B 1 431 ? 88.04910 29.19334 35.46401 1.000 83.96729 431 CYS B C 1
ATOM 6891 O O . CYS B 1 431 ? 87.73299 29.97298 34.56444 1.000 83.40522 431 CYS B O 1
ATOM 6894 N N . GLY B 1 432 ? 89.07920 28.33222 35.35300 1.000 82.51200 432 GLY B N 1
ATOM 6895 C CA . GLY B 1 432 ? 89.92721 28.31199 34.18402 1.000 75.89322 432 GLY B CA 1
ATOM 6896 C C . GLY B 1 432 ? 89.44515 27.23338 33.18189 1.000 76.11260 432 GLY B C 1
ATOM 6897 O O . GLY B 1 432 ? 89.19936 26.10483 33.57766 1.000 75.38256 432 GLY B O 1
ATOM 6898 N N . VAL B 1 433 ? 89.35860 27.64188 31.92657 1.000 83.36043 433 VAL B N 1
ATOM 6899 C CA . VAL B 1 433 ? 88.83133 26.79067 30.85533 1.000 74.61165 433 VAL B CA 1
ATOM 6900 C C . VAL B 1 433 ? 89.89962 26.59937 29.79221 1.000 82.84788 433 VAL B C 1
ATOM 6901 O O . VAL B 1 433 ? 90.47971 27.57879 29.30983 1.000 88.08648 433 VAL B O 1
ATOM 6905 N N . ASP B 1 434 ? 90.10537 25.34631 29.37772 1.000 83.18245 434 ASP B N 1
ATOM 6906 C CA . ASP B 1 434 ? 91.11042 24.99104 28.38228 1.000 79.08182 434 ASP B CA 1
ATOM 6907 C C . ASP B 1 434 ? 90.52949 23.97154 27.40375 1.000 79.02685 434 ASP B C 1
ATOM 6908 O O . ASP B 1 434 ? 89.51175 23.33709 27.67673 1.000 76.27958 434 ASP B O 1
ATOM 6913 N N . GLY B 1 435 ? 91.17465 23.81591 26.24932 1.000 77.91834 435 GLY B N 1
ATOM 6914 C CA . GLY B 1 435 ? 90.71206 22.80105 25.32675 1.000 72.78139 435 GLY B CA 1
ATOM 6915 C C . GLY B 1 435 ? 90.22496 23.36204 24.00728 1.000 79.16488 435 GLY B C 1
ATOM 6916 O O . GLY B 1 435 ? 89.65648 24.46462 23.96379 1.000 70.58537 435 GLY B O 1
ATOM 6917 N N . SER B 1 436 ? 90.36499 22.54326 22.95120 1.000 78.83804 436 SER B N 1
ATOM 6918 C CA . SER B 1 436 ? 90.21027 22.99404 21.56805 1.000 72.88746 436 SER B CA 1
ATOM 6919 C C . SER B 1 436 ? 88.90950 23.74436 21.34819 1.000 68.00952 436 SER B C 1
ATOM 6920 O O . SER B 1 436 ? 88.89798 24.83943 20.78087 1.000 70.36049 436 SER B O 1
ATOM 6923 N N . LEU B 1 437 ? 87.81097 23.20765 21.85920 1.000 71.23492 437 LEU B N 1
ATOM 6924 C CA . LEU B 1 437 ? 86.52582 23.84928 21.64200 1.000 68.78914 437 LEU B CA 1
ATOM 6925 C C . LEU B 1 437 ? 86.48547 25.24012 22.22949 1.000 78.65458 437 LEU B C 1
ATOM 6926 O O . LEU B 1 437 ? 85.72238 26.08381 21.75551 1.000 81.85502 437 LEU B O 1
ATOM 6931 N N . PHE B 1 438 ? 87.31273 25.51980 23.22552 1.000 86.60564 438 PHE B N 1
ATOM 6932 C CA . PHE B 1 438 ? 87.18916 26.79778 23.89963 1.000 85.71653 438 PHE B CA 1
ATOM 6933 C C . PHE B 1 438 ? 88.24663 27.78429 23.46011 1.000 87.13595 438 PHE B C 1
ATOM 6934 O O . PHE B 1 438 ? 87.92972 28.95183 23.23513 1.000 96.14939 438 PHE B O 1
ATOM 6942 N N . VAL B 1 439 ? 89.49561 27.34796 23.32510 1.000 85.29982 439 VAL B N 1
ATOM 6943 C CA . VAL B 1 439 ? 90.54123 28.28528 22.94616 1.000 87.10115 439 VAL B CA 1
ATOM 6944 C C . VAL B 1 439 ? 90.75038 28.37106 21.43889 1.000 88.17950 439 VAL B C 1
ATOM 6945 O O . VAL B 1 439 ? 91.21468 29.41110 20.95573 1.000 94.02306 439 VAL B O 1
ATOM 6949 N N . LYS B 1 440 ? 90.37986 27.33612 20.67826 1.000 86.22651 440 LYS B N 1
ATOM 6950 C CA . LYS B 1 440 ? 90.57383 27.31228 19.23257 1.000 80.50394 440 LYS B CA 1
ATOM 6951 C C . LYS B 1 440 ? 89.26205 27.49842 18.46825 1.000 82.14524 440 LYS B C 1
ATOM 6952 O O . LYS B 1 440 ? 89.11532 26.98390 17.35871 1.000 90.64034 440 LYS B O 1
ATOM 6958 N N . ASN B 1 441 ? 88.27848 28.19030 19.04841 1.000 73.54229 441 ASN B N 1
ATOM 6959 C CA . ASN B 1 441 ? 86.97467 28.28998 18.39042 1.000 80.69745 441 ASN B CA 1
ATOM 6960 C C . ASN B 1 441 ? 86.23274 29.50049 18.95274 1.000 80.50643 441 ASN B C 1
ATOM 6961 O O . ASN B 1 441 ? 85.57237 29.39100 19.98535 1.000 84.79350 441 ASN B O 1
ATOM 6966 N N . ALA B 1 442 ? 86.27260 30.61231 18.21639 1.000 83.52712 442 ALA B N 1
ATOM 6967 C CA . ALA B 1 442 ? 85.69063 31.84412 18.72689 1.000 78.25974 442 ALA B CA 1
ATOM 6968 C C . ALA B 1 442 ? 84.19682 31.70268 18.93842 1.000 81.10220 442 ALA B C 1
ATOM 6969 O O . ALA B 1 442 ? 83.67155 32.12075 19.98006 1.000 80.83592 442 ALA B O 1
ATOM 6971 N N . TRP B 1 443 ? 83.50376 31.08399 17.98148 1.000 76.06187 443 TRP B N 1
ATOM 6972 C CA . TRP B 1 443 ? 82.05476 30.99060 18.07150 1.000 73.97775 443 TRP B CA 1
ATOM 6973 C C . TRP B 1 443 ? 81.63689 30.24787 19.33590 1.000 79.47148 443 TRP B C 1
ATOM 6974 O O . TRP B 1 443 ? 80.74080 30.69734 20.06700 1.000 76.55792 443 TRP B O 1
ATOM 6985 N N . TYR B 1 444 ? 82.28494 29.10458 19.61157 1.000 80.47098 444 TYR B N 1
ATOM 6986 C CA . TYR B 1 444 ? 81.94036 28.31614 20.79228 1.000 77.30384 444 TYR B CA 1
ATOM 6987 C C . TYR B 1 444 ? 82.25849 29.08950 22.06126 1.000 78.27350 444 TYR B C 1
ATOM 6988 O O . TYR B 1 444 ? 81.41747 29.21135 22.96078 1.000 79.90446 444 TYR B O 1
ATOM 6997 N N . CYS B 1 445 ? 83.45336 29.67631 22.11753 1.000 77.33323 445 CYS B N 1
ATOM 6998 C CA . CYS B 1 445 ? 83.85936 30.41960 23.29790 1.000 78.60341 445 CYS B CA 1
ATOM 6999 C C . CYS B 1 445 ? 82.82050 31.46482 23.67106 1.000 78.95369 445 CYS B C 1
ATOM 7000 O O . CYS B 1 445 ? 82.50021 31.63645 24.85352 1.000 76.55625 445 CYS B O 1
ATOM 7003 N N . LYS B 1 446 ? 82.28486 32.17134 22.66729 1.000 80.72703 446 LYS B N 1
ATOM 7004 C CA . LYS B 1 446 ? 81.25057 33.17440 22.90399 1.000 79.48896 446 LYS B CA 1
ATOM 7005 C C . LYS B 1 446 ? 79.92525 32.52752 23.29262 1.000 80.07952 446 LYS B C 1
ATOM 7006 O O . LYS B 1 446 ? 79.22263 33.01802 24.18707 1.000 79.30180 446 LYS B O 1
ATOM 7012 N N . ARG B 1 447 ? 79.52582 31.46757 22.58886 1.000 75.33212 447 ARG B N 1
ATOM 7013 C CA . ARG B 1 447 ? 78.22635 30.87439 22.89080 1.000 80.77957 447 ARG B CA 1
ATOM 7014 C C . ARG B 1 447 ? 78.20321 30.28163 24.30013 1.000 79.24288 447 ARG B C 1
ATOM 7015 O O . ARG B 1 447 ? 77.19379 30.38286 25.01388 1.000 78.57426 447 ARG B O 1
ATOM 7023 N N . LEU B 1 448 ? 79.30069 29.64350 24.70882 1.000 72.24322 448 LEU B N 1
ATOM 7024 C CA . LEU B 1 448 ? 79.39327 29.08630 26.05532 1.000 73.92141 448 LEU B CA 1
ATOM 7025 C C . LEU B 1 448 ? 79.15305 30.15858 27.11696 1.000 79.95152 448 LEU B C 1
ATOM 7026 O O . LEU B 1 448 ? 78.42840 29.92711 28.10163 1.000 78.35854 448 LEU B O 1
ATOM 7031 N N . GLN B 1 449 ? 79.77510 31.33513 26.94011 1.000 75.67538 449 GLN B N 1
ATOM 7032 C CA . GLN B 1 449 ? 79.63412 32.43658 27.89450 1.000 74.58335 449 GLN B CA 1
ATOM 7033 C C . GLN B 1 449 ? 78.25101 33.07652 27.83759 1.000 79.20182 449 GLN B C 1
ATOM 7034 O O . GLN B 1 449 ? 77.75405 33.57433 28.84971 1.000 81.23925 449 GLN B O 1
ATOM 7040 N N . GLU B 1 450 ? 77.62755 33.11908 26.66853 1.000 79.90581 450 GLU B N 1
ATOM 7041 C CA . GLU B 1 450 ? 76.27957 33.65905 26.60902 1.000 84.63874 450 GLU B CA 1
ATOM 7042 C C . GLU B 1 450 ? 75.34044 32.81992 27.47149 1.000 85.66059 450 GLU B C 1
ATOM 7043 O O . GLU B 1 450 ? 74.67145 33.33941 28.37720 1.000 82.57506 450 GLU B O 1
ATOM 7049 N N . HIS B 1 451 ? 75.33443 31.50101 27.24965 1.000 84.31673 451 HIS B N 1
ATOM 7050 C CA . HIS B 1 451 ? 74.49906 30.61739 28.05689 1.000 83.34534 451 HIS B CA 1
ATOM 7051 C C . HIS B 1 451 ? 74.89532 30.68805 29.52640 1.000 84.48437 451 HIS B C 1
ATOM 7052 O O . HIS B 1 451 ? 74.03540 30.66663 30.42053 1.000 81.43516 451 HIS B O 1
ATOM 7059 N N . LEU B 1 452 ? 76.19728 30.75113 29.79935 1.000 77.66239 452 LEU B N 1
ATOM 7060 C CA . LEU B 1 452 ? 76.62603 30.84550 31.18749 1.000 85.28203 452 LEU B CA 1
ATOM 7061 C C . LEU B 1 452 ? 76.02381 32.07630 31.87875 1.000 88.63299 452 LEU B C 1
ATOM 7062 O O . LEU B 1 452 ? 75.61853 32.00183 33.04827 1.000 87.15729 452 LEU B O 1
ATOM 7067 N N . LYS B 1 453 ? 75.91699 33.20844 31.16477 1.000 90.70665 453 LYS B N 1
ATOM 7068 C CA . LYS B 1 453 ? 75.28782 34.38724 31.76220 1.000 90.97779 453 LYS B CA 1
ATOM 7069 C C . LYS B 1 453 ? 73.81144 34.15542 32.03442 1.000 90.90191 453 LYS B C 1
ATOM 7070 O O . LYS B 1 453 ? 73.30247 34.57017 33.08296 1.000 93.04487 453 LYS B O 1
ATOM 7076 N N . VAL B 1 454 ? 73.11759 33.46820 31.11831 1.000 90.24328 454 VAL B N 1
ATOM 7077 C CA . VAL B 1 454 ? 71.66546 33.31487 31.23451 1.000 92.84403 454 VAL B CA 1
ATOM 7078 C C . VAL B 1 454 ? 71.30834 32.40728 32.40584 1.000 90.63263 454 VAL B C 1
ATOM 7079 O O . VAL B 1 454 ? 70.43291 32.72600 33.22001 1.000 92.27880 454 VAL B O 1
ATOM 7083 N N . ILE B 1 455 ? 71.97772 31.26371 32.51012 1.000 91.43401 455 ILE B N 1
ATOM 7084 C CA . ILE B 1 455 ? 71.60766 30.30635 33.54345 1.000 92.08033 455 ILE B CA 1
ATOM 7085 C C . ILE B 1 455 ? 72.02350 30.81275 34.91036 1.000 93.33578 455 ILE B C 1
ATOM 7086 O O . ILE B 1 455 ? 71.21582 30.83161 35.84509 1.000 97.46943 455 ILE B O 1
ATOM 7091 N N . LEU B 1 456 ? 73.26425 31.29215 35.03437 1.000 97.17047 456 LEU B N 1
ATOM 7092 C CA . LEU B 1 456 ? 73.69470 31.84947 36.30998 1.000 97.11182 456 LEU B CA 1
ATOM 7093 C C . LEU B 1 456 ? 72.84655 33.04995 36.69045 1.000 102.52208 456 LEU B C 1
ATOM 7094 O O . LEU B 1 456 ? 72.63087 33.30061 37.88013 1.000 107.72790 456 LEU B O 1
ATOM 7099 N N . ALA B 1 457 ? 72.31702 33.76817 35.69533 1.000 106.58173 457 ALA B N 1
ATOM 7100 C CA . ALA B 1 457 ? 71.27080 34.78175 35.88443 1.000 107.58578 457 ALA B CA 1
ATOM 7101 C C . ALA B 1 457 ? 71.79521 35.86752 36.81376 1.000 113.04968 457 ALA B C 1
ATOM 7102 O O . ALA B 1 457 ? 72.81358 36.49574 36.47583 1.000 114.88271 457 ALA B O 1
ATOM 7104 N N . ASP B 1 458 ? 71.14490 36.13601 37.95350 1.000 120.32105 458 ASP B N 1
ATOM 7105 C CA . ASP B 1 458 ? 71.56087 37.22533 38.83939 1.000 122.23340 458 ASP B CA 1
ATOM 7106 C C . ASP B 1 458 ? 72.93142 36.95172 39.46758 1.000 125.19532 458 ASP B C 1
ATOM 7107 O O . ASP B 1 458 ? 73.71576 37.88375 39.69119 1.000 124.24659 458 ASP B O 1
ATOM 7112 N N . LYS B 1 459 ? 73.22974 35.68521 39.77220 1.000 124.95380 459 LYS B N 1
ATOM 7113 C CA . LYS B 1 459 ? 74.46955 35.26153 40.41106 1.000 117.28582 459 LYS B CA 1
ATOM 7114 C C . LYS B 1 459 ? 75.62660 35.12874 39.41064 1.000 111.87078 459 LYS B C 1
ATOM 7115 O O . LYS B 1 459 ? 76.73536 34.76219 39.81027 1.000 114.02061 459 LYS B O 1
ATOM 7121 N N . ALA B 1 460 ? 75.37117 35.42292 38.12087 1.000 113.03605 460 ALA B N 1
ATOM 7122 C CA . ALA B 1 460 ? 76.33179 35.22083 37.02687 1.000 112.30199 460 ALA B CA 1
ATOM 7123 C C . ALA B 1 460 ? 77.60398 36.03855 37.18915 1.000 107.47049 460 ALA B C 1
ATOM 7124 O O . ALA B 1 460 ? 78.69132 35.60444 36.79734 1.000 109.46308 460 ALA B O 1
ATOM 7126 N N . GLU B 1 461 ? 77.47579 37.23959 37.71493 1.000 112.44029 461 GLU B N 1
ATOM 7127 C CA . GLU B 1 461 ? 78.58991 38.16799 37.86441 1.000 119.75740 461 GLU B CA 1
ATOM 7128 C C . GLU B 1 461 ? 79.64813 37.70765 38.86711 1.000 114.30311 461 GLU B C 1
ATOM 7129 O O . GLU B 1 461 ? 80.75079 38.26978 38.88477 1.000 110.26728 461 GLU B O 1
ATOM 7135 N N . ASN B 1 462 ? 79.33231 36.73519 39.72496 1.000 109.82039 462 ASN B N 1
ATOM 7136 C CA . ASN B 1 462 ? 80.32428 36.24536 40.68071 1.000 118.83571 462 ASN B CA 1
ATOM 7137 C C . ASN B 1 462 ? 81.35123 35.33039 40.03063 1.000 117.52816 462 ASN B C 1
ATOM 7138 O O . ASN B 1 462 ? 82.49882 35.26389 40.49011 1.000 120.94385 462 ASN B O 1
ATOM 7143 N N . LEU B 1 463 ? 80.95982 34.58043 39.01054 1.000 103.35327 463 LEU B N 1
ATOM 7144 C CA . LEU B 1 463 ? 81.88868 33.67998 38.35569 1.000 96.09007 463 LEU B CA 1
ATOM 7145 C C . LEU B 1 463 ? 82.50681 34.41403 37.18231 1.000 97.69167 463 LEU B C 1
ATOM 7146 O O . LEU B 1 463 ? 81.79315 34.92326 36.31307 1.000 103.17667 463 LEU B O 1
ATOM 7151 N N . ILE B 1 464 ? 83.82341 34.50251 37.17079 1.000 91.86131 464 ILE B N 1
ATOM 7152 C CA . ILE B 1 464 ? 84.52921 35.10797 36.06127 1.000 90.31289 464 ILE B CA 1
ATOM 7153 C C . ILE B 1 464 ? 85.31327 34.00792 35.37993 1.000 90.71151 464 ILE B C 1
ATOM 7154 O O . ILE B 1 464 ? 86.12628 33.33611 36.02598 1.000 90.10985 464 ILE B O 1
ATOM 7159 N N . ILE B 1 465 ? 85.06648 33.82689 34.07763 1.000 90.52007 465 ILE B N 1
ATOM 7160 C CA . ILE B 1 465 ? 85.74466 32.82006 33.26446 1.000 87.55414 465 ILE B CA 1
ATOM 7161 C C . ILE B 1 465 ? 87.07193 33.38743 32.75253 1.000 91.81156 465 ILE B C 1
ATOM 7162 O O . ILE B 1 465 ? 87.08348 34.49861 32.19662 1.000 96.12043 465 ILE B O 1
ATOM 7167 N N . ILE B 1 466 ? 88.13408 32.66032 32.94289 1.000 92.14863 466 ILE B N 1
ATOM 7168 C CA . ILE B 1 466 ? 89.46121 33.05645 32.39613 1.000 92.79474 466 ILE B CA 1
ATOM 7169 C C . ILE B 1 466 ? 89.99578 31.87332 31.60421 1.000 91.66247 466 ILE B C 1
ATOM 7170 O O . ILE B 1 466 ? 89.98478 30.75305 32.04185 1.000 88.01296 466 ILE B O 1
ATOM 7175 N N . PRO B 1 467 ? 90.47153 32.12845 30.35568 1.000 94.64304 467 PRO B N 1
ATOM 7176 C CA . PRO B 1 467 ? 91.08482 31.04393 29.58014 1.000 94.46514 467 PRO B CA 1
ATOM 7177 C C . PRO B 1 467 ? 92.48200 30.71741 30.07114 1.000 92.85761 467 PRO B C 1
ATOM 7178 O O . PRO B 1 467 ? 93.22183 31.57867 30.55638 1.000 95.45623 467 PRO B O 1
ATOM 7182 N N . ALA B 1 468 ? 92.81128 29.43228 29.99613 1.000 88.89619 468 ALA B N 1
ATOM 7183 C CA . ALA B 1 468 ? 94.11785 28.92497 30.38528 1.000 94.43602 468 ALA B CA 1
ATOM 7184 C C . ALA B 1 468 ? 94.63797 28.08103 29.23418 1.000 97.39258 468 ALA B C 1
ATOM 7185 O O . ALA B 1 468 ? 94.49111 26.85659 29.23758 1.000 97.30280 468 ALA B O 1
ATOM 7187 N N . ASP B 1 469 ? 95.24927 28.73205 28.24985 1.000 102.09108 469 ASP B N 1
ATOM 7188 C CA . ASP B 1 469 ? 95.78329 27.99343 27.11839 1.000 99.14778 469 ASP B CA 1
ATOM 7189 C C . ASP B 1 469 ? 96.96153 27.16374 27.59900 1.000 96.22216 469 ASP B C 1
ATOM 7190 O O . ASP B 1 469 ? 97.88034 27.68686 28.23882 1.000 96.36038 469 ASP B O 1
ATOM 7195 N N . ASP B 1 470 ? 96.88639 25.86124 27.35171 1.000 92.03912 470 ASP B N 1
ATOM 7196 C CA . ASP B 1 470 ? 97.91324 24.90317 27.74778 1.000 98.65174 470 ASP B CA 1
ATOM 7197 C C . ASP B 1 470 ? 98.11341 24.86554 29.25863 1.000 92.79095 470 ASP B C 1
ATOM 7198 O O . ASP B 1 470 ? 99.20415 24.54173 29.74432 1.000 87.47842 470 ASP B O 1
ATOM 7203 N N . GLY B 1 471 ? 97.04998 25.18808 30.00852 1.000 82.87206 471 GLY B N 1
ATOM 7204 C CA . GLY B 1 471 ? 97.08286 24.98135 31.44767 1.000 87.73230 471 GLY B CA 1
ATOM 7205 C C . GLY B 1 471 ? 97.30319 23.52236 31.79104 1.000 88.81255 471 GLY B C 1
ATOM 7206 O O . GLY B 1 471 ? 97.86354 23.19421 32.84422 1.000 81.65174 471 GLY B O 1
ATOM 7207 N N . SER B 1 472 ? 96.86610 22.63470 30.89391 1.000 91.99735 472 SER B N 1
ATOM 7208 C CA . SER B 1 472 ? 97.10480 21.20344 31.01349 1.000 83.01212 472 SER B CA 1
ATOM 7209 C C . SER B 1 472 ? 98.59755 20.87684 31.09144 1.000 81.01109 472 SER B C 1
ATOM 7210 O O . SER B 1 472 ? 99.00305 19.99112 31.85152 1.000 81.82235 472 SER B O 1
ATOM 7213 N N . GLY B 1 473 ? 99.42100 21.53019 30.27154 1.000 81.79665 473 GLY B N 1
ATOM 7214 C CA . GLY B 1 473 ? 100.85338 21.28169 30.25659 1.000 74.23762 473 GLY B CA 1
ATOM 7215 C C . GLY B 1 473 ? 101.69016 22.04436 31.26150 1.000 83.90203 473 GLY B C 1
ATOM 7216 O O . GLY B 1 473 ? 102.59689 21.47487 31.88347 1.000 83.49924 473 GLY B O 1
ATOM 7217 N N . LYS B 1 474 ? 101.40123 23.34148 31.42699 1.000 84.46449 474 LYS B N 1
ATOM 7218 C CA . LYS B 1 474 ? 102.13247 24.14538 32.40357 1.000 75.51254 474 LYS B CA 1
ATOM 7219 C C . LYS B 1 474 ? 101.92508 23.59486 33.80902 1.000 85.48528 474 LYS B C 1
ATOM 7220 O O . LYS B 1 474 ? 102.88125 23.45506 34.58293 1.000 87.53540 474 LYS B O 1
ATOM 7226 N N . GLY B 1 475 ? 100.67496 23.24443 34.13908 1.000 79.89630 475 GLY B N 1
ATOM 7227 C CA . GLY B 1 475 ? 100.34224 22.85205 35.49832 1.000 78.89255 475 GLY B CA 1
ATOM 7228 C C . GLY B 1 475 ? 101.13482 21.65580 35.98580 1.000 84.28813 475 GLY B C 1
ATOM 7229 O O . GLY B 1 475 ? 101.46358 21.55576 37.17438 1.000 79.79644 475 GLY B O 1
ATOM 7230 N N . ALA B 1 476 ? 101.40879 20.70692 35.09128 1.000 78.34094 476 ALA B N 1
ATOM 7231 C CA . ALA B 1 476 ? 102.24364 19.58689 35.48283 1.000 74.13706 476 ALA B CA 1
ATOM 7232 C C . ALA B 1 476 ? 103.61077 20.07739 35.93216 1.000 78.72852 476 ALA B C 1
ATOM 7233 O O . ALA B 1 476 ? 104.15041 19.60632 36.94089 1.000 79.12063 476 ALA B O 1
ATOM 7235 N N . ALA B 1 477 ? 104.18158 21.03564 35.19962 1.000 84.16064 477 ALA B N 1
ATOM 7236 C CA . ALA B 1 477 ? 105.46965 21.59735 35.58859 1.000 83.79264 477 ALA B CA 1
ATOM 7237 C C . ALA B 1 477 ? 105.32988 22.37568 36.88258 1.000 81.11961 477 ALA B C 1
ATOM 7238 O O . ALA B 1 477 ? 106.10163 22.17921 37.82705 1.000 80.94852 477 ALA B O 1
ATOM 7240 N N . ILE B 1 478 ? 104.31623 23.23459 36.95217 1.000 78.54458 478 ILE B N 1
ATOM 7241 C CA . ILE B 1 478 ? 104.06844 24.00152 38.16316 1.000 80.60739 478 ILE B CA 1
ATOM 7242 C C . ILE B 1 478 ? 103.92004 23.08110 39.36474 1.000 81.64205 478 ILE B C 1
ATOM 7243 O O . ILE B 1 478 ? 104.46264 23.34148 40.44634 1.000 83.17168 478 ILE B O 1
ATOM 7248 N N . THR B 1 479 ? 103.20048 21.98022 39.19272 1.000 84.73698 479 THR B N 1
ATOM 7249 C CA . THR B 1 479 ? 103.04293 21.03829 40.29385 1.000 86.62525 479 THR B CA 1
ATOM 7250 C C . THR B 1 479 ? 104.38180 20.42555 40.68607 1.000 85.23551 479 THR B C 1
ATOM 7251 O O . THR B 1 479 ? 104.69032 20.29685 41.87981 1.000 86.74981 479 THR B O 1
ATOM 7255 N N . ALA B 1 480 ? 105.20255 20.06284 39.69512 1.000 79.83553 480 ALA B N 1
ATOM 7256 C CA . ALA B 1 480 ? 106.52904 19.55417 40.02254 1.000 84.92591 480 ALA B CA 1
ATOM 7257 C C . ALA B 1 480 ? 107.30646 20.57703 40.83281 1.000 86.03616 480 ALA B C 1
ATOM 7258 O O . ALA B 1 480 ? 108.09407 20.21046 41.71147 1.000 83.02863 480 ALA B O 1
ATOM 7260 N N . ALA B 1 481 ? 107.08083 21.86255 40.56589 1.000 87.51538 481 ALA B N 1
ATOM 7261 C CA . ALA B 1 481 ? 107.70895 22.89623 41.37198 1.000 87.52947 481 ALA B CA 1
ATOM 7262 C C . ALA B 1 481 ? 107.24028 22.81001 42.82105 1.000 93.38453 481 ALA B C 1
ATOM 7263 O O . ALA B 1 481 ? 108.06195 22.82774 43.75034 1.000 91.87133 481 ALA B O 1
ATOM 7265 N N . VAL B 1 482 ? 105.92291 22.66983 43.03490 1.000 87.65867 482 VAL B N 1
ATOM 7266 C CA . VAL B 1 482 ? 105.40702 22.69434 44.40386 1.000 88.78135 482 VAL B CA 1
ATOM 7267 C C . VAL B 1 482 ? 105.94722 21.51255 45.21048 1.000 88.42900 482 VAL B C 1
ATOM 7268 O O . VAL B 1 482 ? 106.33954 21.67081 46.37065 1.000 89.74869 482 VAL B O 1
ATOM 7272 N N . ILE B 1 483 ? 106.04478 20.33048 44.59420 1.000 86.09648 483 ILE B N 1
ATOM 7273 C CA . ILE B 1 483 ? 106.67184 19.18577 45.26245 1.000 86.40372 483 ILE B CA 1
ATOM 7274 C C . ILE B 1 483 ? 108.10918 19.50016 45.63631 1.000 90.72294 483 ILE B C 1
ATOM 7275 O O . ILE B 1 483 ? 108.55751 19.20411 46.75054 1.000 93.79400 483 ILE B O 1
ATOM 7280 N N . ALA B 1 484 ? 108.86283 20.06644 44.69101 1.000 88.54228 484 ALA B N 1
ATOM 7281 C CA . ALA B 1 484 ? 110.25417 20.41072 44.94674 1.000 90.94803 484 ALA B CA 1
ATOM 7282 C C . ALA B 1 484 ? 110.37715 21.37761 46.11884 1.000 99.87563 484 ALA B C 1
ATOM 7283 O O . ALA B 1 484 ? 111.23618 21.19994 46.99433 1.000 94.56681 484 ALA B O 1
ATOM 7285 N N . LEU B 1 485 ? 109.51235 22.40574 46.14703 1.000 101.73032 485 LEU B N 1
ATOM 7286 C CA . LEU B 1 485 ? 109.56049 23.44901 47.17138 1.000 96.68005 485 LEU B CA 1
ATOM 7287 C C . LEU B 1 485 ? 109.17793 22.93096 48.54753 1.000 95.20393 485 LEU B C 1
ATOM 7288 O O . LEU B 1 485 ? 109.62625 23.49118 49.54805 1.000 103.13389 485 LEU B O 1
ATOM 7293 N N . ASN B 1 486 ? 108.36474 21.87829 48.62950 1.000 95.94835 486 ASN B N 1
ATOM 7294 C CA . ASN B 1 486 ? 107.89907 21.33714 49.90837 1.000 99.89501 486 ASN B CA 1
ATOM 7295 C C . ASN B 1 486 ? 108.44742 19.91819 49.97684 1.000 103.07878 486 ASN B C 1
ATOM 7296 O O . ASN B 1 486 ? 107.78472 18.97699 49.53779 1.000 117.59048 486 ASN B O 1
ATOM 7301 N N . ALA B 1 487 ? 109.65242 19.74972 50.51055 1.000 104.18059 487 ALA B N 1
ATOM 7302 C CA . ALA B 1 487 ? 110.23774 18.41659 50.55051 1.000 116.02339 487 ALA B CA 1
ATOM 7303 C C . ALA B 1 487 ? 111.18375 18.29610 51.73616 1.000 129.23573 487 ALA B C 1
ATOM 7304 O O . ALA B 1 487 ? 111.66578 19.29335 52.28375 1.000 130.47472 487 ALA B O 1
ATOM 7306 N N . ASP B 1 488 ? 111.43328 17.04828 52.13792 1.000 134.15081 488 ASP B N 1
ATOM 7307 C CA . ASP B 1 488 ? 112.49001 16.73862 53.10454 1.000 138.40227 488 ASP B CA 1
ATOM 7308 C C . ASP B 1 488 ? 113.78358 16.50646 52.32279 1.000 138.68670 488 ASP B C 1
ATOM 7309 O O . ASP B 1 488 ? 114.17737 15.37620 52.02273 1.000 136.82312 488 ASP B O 1
ATOM 7314 N N . ILE B 1 489 ? 114.44901 17.61186 51.97802 1.000 137.44705 489 ILE B N 1
ATOM 7315 C CA . ILE B 1 489 ? 115.62297 17.56607 51.10226 1.000 132.63739 489 ILE B CA 1
ATOM 7316 C C . ILE B 1 489 ? 116.78517 16.83912 51.77343 1.000 128.39240 489 ILE B C 1
ATOM 7317 O O . ILE B 1 489 ? 117.15819 15.74042 51.36110 1.000 131.77111 489 ILE B O 1
#

Secondary structure (DSSP, 8-state):
---HHHHHHHHHHHHTT---HHHHHHHHHHHHHHHHHHHHHHHH-TT---TTT-S---EE--------S--EEEEEEEEE-SSEEEEEEEEEESSS-EEEEEEEEESS--S--SSSSSTTSTTS-HHHHHHHHHHHHHHHHHHTT-SSSSS-EEEEEEE-S-EEEEETTEEEE----TT--TTTTSSS-STTSBHHHHHHHHHHHTT-SEEEEEEE-HHHHHHHHHHHTPPTTSPPEEEEEEESSSEEEEEE-TTTTTTT-SSSEEE--GGG--SS----HHHHHHHHTSSSTTSSTTHHHH-TTTHHHHHHHHHHHHHGGG--GGGGSTT-S-HHHHHHHHT---SSSHHHHHHHHHHH-----HHHHHHHHHHHHHHHHHHHHHHHHHHHHHHHHHHHH--S-EEEEEESHHHHS-HHHHHHHHHHHHHHHGGGGGGEEEEE-TTHHHHHHHHHHHHHHH-/----HHHHHHHHHHHHHH---HHHHHHHHHHHHHHHHHHHHHHHH-TT---TTT-S---EE----S---S--EEEEEEEEE-SS-EEEEEEEEESSS-EEEEEEE-S-----SSSSS-TTTSTTS-HHHHHHHHHHHHHHHHHHTTSSSS-S-EEEEEEE-S-EEEEETTEEEE----TT--TTTTSSS-STTSBHHHHHHHHHHHTT--EEEEEEE-HHHHHHHHHHHT--TTSPPEEEEEEESSSEEEEEE-GGGTTTT-SSSEEE--GGG--SS----HHHHHHHHTSTTTTSSHHHHHHSHHHHHHHHHHHHHHHHGGG--GGGGSTTSS-HHHHHHHHT--SGGGHHHHHHHHHHH-----HHHHHHHHHHHHHHHHHHHHHHHHHHHHHHHHHHHH--S-EEEEEESHHHHS-HHHHHHHHHHHHHHHGGGGGGEEEEE-TTHHHHHHHHHHHHHHHSS--

Nearest PDB structures (foldseek):
  7zzi-assembly1_A  TM=9.827E-01  e=3.982E-76  Plasmodium
  6vyg-assembly1_A  TM=9.808E-01  e=4.030E-58  Plasmodium vivax
  6vyf-assembly1_A  TM=9.403E-01  e=1.999E-56  Plasmodium vivax
  4qs7-assembly1_A  TM=8.774E-01  e=6.123E-32  Arabidopsis thaliana
  4jax-assembly9_F  TM=8.167E-01  e=3.254E-29  Kluyveromyces lactis NRRL Y-1140

Organism: Plasmodium falciparum (isolate NF54) (NCBI:txid5843)